Protein AF-0000000084724846 (afdb_homodimer)

pLDDT: mean 89.0, std 16.47, range [23.62, 98.94]

Nearest PDB structures (foldseek):
  2yvk-assembly2_D  TM=7.641E-01  e=4.358E-18  Bacillus subtilis
  2a0u-assembly1_B  TM=7.444E-01  e=4.923E-17  Leishmania major
  4ldq-assembly1_A  TM=7.119E-01  e=6.537E-16  Homo sapiens
  1t9k-assembly1_A  TM=6.438E-01  e=7.576E-17  Thermotoga maritima
  4ldr-assembly1_A  TM=7.195E-01  e=2.027E-15  Homo sapiens

Sequence (932 aa):
MTERRASEGTESSTNDEPDHVVTAFLRNRGEILVCKRSDAVGTYPGAWGGVSGFAEGEPDEQVWRAIDEETGLTADEVSLVRAGRPVSVSDPEIDREWVVHPSLFDAASREIDLSDEHTEAAWIPPTALAGDDAADASGTSERETVPKLWATYERVAPTVRSIAADDDHGAAWLSIRAMEVLRDRAGLLLRERTATADAEPDSESAVDADGEWDELAAVANRLLESRPSMAVLRNRVNRVLAEASTDGEAGAETDTPDASSVLEAAIDGIERAVTADADAADRASEFATGRLLTLSWSGTVHDAILASDPDRIFVAESRPGREGVATAETLADTTAVTLCPDAAVAHVLAEEAIDTVLVGADTILPDGRVVNKTGTRPAALAAAREDVPVYVVAASDKISTRETVNLESGDRTAVYDGDARIDVTNPTFDVTPADCLAGLVTDQGILDPADVERIAAEFRENETWNMTERRASEGTESSTNDEPDHVVTAFLRNRGEILVCKRSDAVGTYPGAWGGVSGFAEGEPDEQVWRAIDEETGLTADEVSLVRAGRPVSVSDPEIDREWVVHPSLFDAASREIDLSDEHTEAAWIPPTALAGDDAADASGTSERETVPKLWATYERVAPTVRSIAADDDHGAAWLSIRAMEVLRDRAGLLLRERTATADAEPDSESAVDADGEWDELAAVANRLLESRPSMAVLRNRVNRVLAEASTDGEAGAETDTPDASSVLEAAIDGIERAVTADADAADRASEFATGRLLTLSWSGTVHDAILASDPDRIFVAESRPGREGVATAETLADTTAVTLCPDAAVAHVLAEEAIDTVLVGADTILPDGRVVNKTGTRPAALAAAREDVPVYVVAASDKISTRETVNLESGDRTAVYDGDARIDVTNPTFDVTPADCLAGLVTDQGILDPADVERIAAEFRENETWN

Foldseek 3Di:
DPPPPPPPPPPPPPPPDAWEKEFEWEDDLQWTKKFAFDPPDDPDHRAIAGQMDTPPDDSVVVSQVSCCQAWVDHPLFKAWDDKFDWDWDADVVVRHIYTYTYTYIYGNDPHTDGHPRTDDMDTGRLLLVVQQVPPPPVPPNPHRHDPCRSVRVVRHQDALVCLLPDPPDALLVSLLSLLSRLLNLLSVLVNVVVVVCSVCVVPPPPPPQVVQLVVSVVSLVSSCVSCVQQQLSLLLSLLLLLQLQPVPDPPDPDDRRGSVSSNVSSSVSSNVSVLFLLLLLCQCLVVLAEEEEEEADDPSVLSNNVNHQHAEYEYELQPDVRNSVVSQVSCVVPYHYHYDHLVCLLVCLVPVVHQEYEYEASAQELQGKTKDFPSVQVNLVSCVVSVHAYEYGDALSRYHLDRDHDWDFDDQVSPPDDDDPDDDGGTGIDIHDRVSHPFYRTSVGTDDSVRSNVSSVVSVVSNPSD/DPPPPPPPDPPPPPPPDAWEKEFEWEDDLQWTKKFAFDPPDDPDHRAIAGQMDTPPDDSVVVSQVSCCQAWVDHPLFKAWDDKFDWDWDADVVVRHIYTYTYTYIYGNDPHTDGHPRTDDMDTGRLLLVVQQVPPQPVPPNPHHHDPCRSVRVVRHQQALVNLLPDPPDALLVSLLSLLSRLLNLLSVLVNVVVVVCSVCVVPPPPDPQVVQLVVSVVSLVSSCVSCVQQQLSLLLSLLLLLQLQDVVDDDDPDDRRGSVSSNVSSSVSSNVSVLFLLLLLCQCLVVLAEEEEEEADDPSVLSNNVNHQHAEYEYELQPDVRNSVVSQVSCVVPYHYHYDHLVCLLVCLVPVVHQEYEYEASAQELQGKTKDFPSVQVNLVSCVVSVHAYEYGDALSRYHLDRDHDWDFDDQVSPPDDDDPDDDGGTGIDIHDRVSHPFYRTSVGTDDSVRSNVSSVVSVVSNPSD

InterPro domains:
  IPR000086 NUDIX hydrolase domain [PF00293] (22-133)
  IPR000086 NUDIX hydrolase domain [PS51462] (17-153)
  IPR000649 Initiation factor 2B-related [PF01008] (169-449)
  IPR015797 NUDIX hydrolase-like domain superfamily [SSF55811] (21-130)
  IPR037171 NagB/RpiA transferase-like [SSF100950] (146-461)
  IPR042529 Initiation factor 2B-like, C-terminal [G3DSA:3.40.50.10470] (286-465)

Secondary structure (DSSP, 8-state):
----------------SPEEEEEEEEEETTEEEEEEE-TTSSS-TT-EE-EEEE-SS-HHHHHHHHHHHHH---TTTEEEEEEPPPEEEEETTTTEEEEEEEEEEEES-S-----TTEEEEEEE-GGGGGGGGS--TTS--S-PBSTTHHHHHHTTS--HHHHHH--SS-HHHHHHHHHHHHHHHHHHHHHHHHHHHHH-TTS-----HHHHHHHHHHHHHHHHHHSTT-HHHHHHHHHHHHHHHH-S-SSSTT----HHHHHHHHHHHHHHHHHHHHHHHHHHTTT--SEEEEES--HHHHHHHHTS--SEEEEE--TTTTHHHHHHHHHTTTSEEEEE-GGGHHHHHHHS---EEEE--SEE-TTS-EEEETTHHHHHHHHHHTT--EEEE--GGGB-S-------B--GGGT--SSS--EE--BSEEEE-GGG-SEEEETTEEE-HHHHHHHHHHHHHGGGG-/----------------SPEEEEEEEEEETTEEEEEEE-TTSSS-TT-EE-EEEE-SS-HHHHHHHHHHHHH---TTTEEEEEEPPPEEEEETTTTEEEEEEEEEEEES-S-----TTEEEEEEE-GGGGGGGGS--TTS--S-PBSTTHHHHHHTTS--HHHHHH--SS-HHHHHHHHHHHHHHHHHHHHHHHHHHHHH-TTS-----HHHHHHHHHHHHHHHHHHSTT-HHHHHHHHHHHHHHHHSS-SSSTT----HHHHHHHHHHHHHHHHHHHHHHHHHHTTT--SEEEEES--HHHHHHHHTS--SEEEEE--TTTTHHHHHHHHHTTTSEEEEE-GGGHHHHHHHS---EEEE--SEE-TTS-EEEETTHHHHHHHHHHTT--EEEE--GGGB-S-------B--GGGT--SSS--EE--BSEEEE-GGG-SEEEETTEEE-HHHHHHHHHHHHHGGGG-

Solvent-accessible surface area (backbone atoms only — not comparable to full-atom values): 48231 Å² total; per-residue (Å²): 137,83,77,74,72,74,76,72,73,77,71,77,71,82,67,85,64,60,46,44,30,21,32,39,38,39,29,50,92,81,19,30,46,35,32,24,30,17,82,80,42,92,68,64,52,66,18,34,34,51,46,54,38,70,32,92,63,57,51,82,61,40,45,58,52,26,40,31,63,45,28,57,48,49,77,89,41,40,42,82,74,44,74,24,71,68,41,80,44,78,41,76,89,75,71,46,44,36,37,37,38,27,32,28,26,44,35,78,60,89,80,64,48,72,29,80,56,36,75,47,73,48,76,38,54,65,53,71,46,63,61,40,78,55,78,56,87,82,71,63,75,84,66,47,48,44,86,63,52,41,67,44,47,60,46,48,52,66,43,64,64,56,57,50,67,52,82,85,67,54,55,73,60,51,28,46,43,52,33,47,33,51,24,45,52,18,38,50,50,45,46,53,51,51,53,50,42,68,74,34,67,84,48,83,70,66,79,58,26,64,60,39,33,53,53,51,51,50,52,49,52,50,46,43,62,45,46,72,72,39,26,29,34,43,43,54,50,29,39,22,49,28,46,11,60,58,64,42,56,88,76,66,87,73,64,59,39,23,27,62,38,37,24,52,26,20,53,53,44,44,51,49,52,56,48,28,37,49,41,5,13,59,58,38,18,75,61,35,39,46,30,31,36,37,55,34,72,36,74,43,46,51,50,8,43,69,72,31,75,38,65,30,37,36,26,24,25,30,63,79,80,34,39,7,51,56,43,42,53,73,40,25,84,79,34,52,29,33,39,27,47,45,27,40,46,39,49,46,49,70,70,64,71,47,54,23,34,50,36,49,56,54,27,30,35,45,84,48,30,34,32,23,58,32,34,48,32,37,46,33,56,36,24,50,76,61,73,29,47,26,37,34,31,37,33,64,54,22,43,18,78,51,82,78,80,71,71,51,68,49,63,53,62,67,78,54,74,75,86,62,69,58,45,64,54,42,54,49,40,28,71,27,60,44,89,44,46,72,38,39,27,19,47,88,41,73,49,53,61,65,52,42,41,51,53,19,52,56,50,52,62,25,57,61,69,112,135,86,77,76,76,73,78,73,74,77,71,78,70,83,68,85,66,61,48,45,28,22,32,39,37,37,30,49,94,81,19,30,44,36,33,24,30,16,84,80,41,92,67,64,54,66,17,32,34,52,46,53,39,70,32,93,66,58,49,82,61,38,44,58,52,26,40,31,62,44,28,56,48,50,78,89,41,41,42,83,73,44,73,24,72,68,40,81,45,78,39,76,90,77,71,46,43,36,36,35,38,27,30,28,26,43,37,78,62,90,80,65,49,72,30,81,56,35,76,48,74,48,77,38,54,64,52,71,47,65,62,40,80,57,77,52,86,84,69,65,72,85,66,48,48,46,87,63,51,41,66,42,47,60,47,50,52,66,42,65,66,56,57,49,68,52,82,85,66,55,55,72,61,49,28,47,44,51,34,48,34,51,22,44,53,20,39,50,51,44,47,54,51,51,52,50,43,68,74,35,66,85,46,83,72,68,78,58,26,63,59,39,33,55,51,52,53,51,52,51,51,50,45,44,63,45,46,72,73,38,27,29,35,45,42,55,49,30,39,20,50,26,48,13,58,50,74,46,51,76,77,72,85,75,64,59,39,24,28,63,37,37,24,54,25,19,54,52,42,45,50,49,51,56,49,27,37,50,40,4,13,58,59,37,19,76,62,34,39,47,30,31,36,36,54,34,72,36,74,43,44,51,49,7,42,68,74,30,76,38,65,29,36,36,26,25,24,32,62,78,80,34,41,8,50,57,43,42,53,74,40,25,85,78,34,52,28,32,39,25,45,47,30,38,45,37,48,44,48,70,72,63,72,46,55,23,34,52,36,48,57,53,27,31,35,45,83,48,28,34,32,23,57,32,35,48,34,38,45,33,56,38,25,50,76,63,73,27,47,25,38,33,33,37,32,66,54,20,42,18,77,51,84,78,80,72,70,53,69,50,67,52,61,68,78,53,75,73,86,62,70,59,45,66,53,43,56,49,39,25,70,26,61,42,89,43,46,72,38,41,27,18,46,88,39,71,50,52,59,65,52,42,39,52,52,19,52,56,51,53,61,26,56,63,70,111

Radius of gyration: 38.23 Å; Cα contacts (8 Å, |Δi|>4): 1916; chains: 2; bounding box: 95×130×95 Å

Organism: NCBI:txid1227490

Structure (mmCIF, N/CA/C/O backbone):
data_AF-0000000084724846-model_v1
#
loop_
_entity.id
_entity.type
_entity.pdbx_description
1 polymer 'Initiation factor 2B related protein'
#
loop_
_atom_site.group_PDB
_atom_site.id
_atom_site.type_symbol
_atom_site.label_atom_id
_atom_site.label_alt_id
_atom_site.label_comp_id
_atom_site.label_asym_id
_atom_site.label_entity_id
_atom_site.label_seq_id
_atom_site.pdbx_PDB_ins_code
_atom_site.Cartn_x
_atom_site.Cartn_y
_atom_site.Cartn_z
_atom_site.occupancy
_atom_site.B_iso_or_equiv
_atom_site.auth_seq_id
_atom_site.auth_comp_id
_atom_site.auth_asym_id
_atom_site.auth_atom_id
_atom_site.pdbx_PDB_model_num
ATOM 1 N N . MET A 1 1 ? 67.75 27.562 24.281 1 26.22 1 MET A N 1
ATOM 2 C CA . MET A 1 1 ? 67.5 28.641 23.328 1 26.22 1 MET A CA 1
ATOM 3 C C . MET A 1 1 ? 66 28.672 22.953 1 26.22 1 MET A C 1
ATOM 5 O O . MET A 1 1 ? 65.5 27.734 22.375 1 26.22 1 MET A O 1
ATOM 9 N N . THR A 1 2 ? 65.25 29.344 23.812 1 27.16 2 THR A N 1
ATOM 10 C CA . THR A 1 2 ? 63.812 29.562 24.016 1 27.16 2 THR A CA 1
ATOM 11 C C . THR A 1 2 ? 63.188 30.312 22.828 1 27.16 2 THR A C 1
ATOM 13 O O . THR A 1 2 ? 63.562 31.453 22.562 1 27.16 2 THR A O 1
ATOM 16 N N . GLU A 1 3 ? 63 29.594 21.703 1 24.47 3 GLU A N 1
ATOM 17 C CA . GLU A 1 3 ? 62.531 30.141 20.438 1 24.47 3 GLU A CA 1
ATOM 18 C C . GLU A 1 3 ? 61.219 30.891 20.609 1 24.47 3 GLU A C 1
ATOM 20 O O . GLU A 1 3 ? 60.25 30.344 21.109 1 24.47 3 GLU A O 1
ATOM 25 N N . ARG A 1 4 ? 61.312 32.219 20.812 1 23.62 4 ARG A N 1
ATOM 26 C CA . ARG A 1 4 ? 60.281 33.219 20.766 1 23.62 4 ARG A CA 1
ATOM 27 C C . ARG A 1 4 ? 59.406 33.031 19.516 1 23.62 4 ARG A C 1
ATOM 29 O O . ARG A 1 4 ? 59.875 33.281 18.391 1 23.62 4 ARG A O 1
ATOM 36 N N . ARG A 1 5 ? 58.531 32.062 19.547 1 27.44 5 ARG A N 1
ATOM 37 C CA . ARG A 1 5 ? 57.562 31.984 18.438 1 27.44 5 ARG A CA 1
ATOM 38 C C . ARG A 1 5 ? 56.906 33.312 18.188 1 27.44 5 ARG A C 1
ATOM 40 O O . ARG A 1 5 ? 56.25 33.875 19.078 1 27.44 5 ARG A O 1
ATOM 47 N N . ALA A 1 6 ? 57.594 34.156 17.406 1 29.8 6 ALA A N 1
ATOM 48 C CA . ALA A 1 6 ? 57 35.406 16.953 1 29.8 6 ALA A CA 1
ATOM 49 C C . ALA A 1 6 ? 55.5 35.219 16.656 1 29.8 6 ALA A C 1
ATOM 51 O O . ALA A 1 6 ? 55.094 34.281 15.977 1 29.8 6 ALA A O 1
ATOM 52 N N . SER A 1 7 ? 54.688 35.719 17.594 1 26.84 7 SER A N 1
ATOM 53 C CA . SER A 1 7 ? 53.25 35.875 17.547 1 26.84 7 SER A CA 1
ATOM 54 C C . SER A 1 7 ? 52.812 36.531 16.234 1 26.84 7 SER A C 1
ATOM 56 O O . SER A 1 7 ? 53.125 37.688 15.992 1 26.84 7 SER A O 1
ATOM 58 N N . GLU A 1 8 ? 53.094 35.906 15.062 1 32.66 8 GLU A N 1
ATOM 59 C CA . GLU A 1 8 ? 52.531 36.469 13.836 1 32.66 8 GLU A CA 1
ATOM 60 C C . GLU A 1 8 ? 51.125 37 14.047 1 32.66 8 GLU A C 1
ATOM 62 O O . GLU A 1 8 ? 50.281 36.281 14.617 1 32.66 8 GLU A O 1
ATOM 67 N N . GLY A 1 9 ? 51 38.281 14.258 1 29.84 9 GLY A N 1
ATOM 68 C CA . GLY A 1 9 ? 49.75 39.062 14.227 1 29.84 9 GLY A CA 1
ATOM 69 C C . GLY A 1 9 ? 48.781 38.594 13.164 1 29.84 9 GLY A C 1
ATOM 70 O O . GLY A 1 9 ? 49.156 38.375 12.016 1 29.84 9 GLY A O 1
ATOM 71 N N . THR A 1 10 ? 47.875 37.719 13.555 1 32.38 10 THR A N 1
ATOM 72 C CA . THR A 1 10 ? 46.75 37.375 12.734 1 32.38 10 THR A CA 1
ATOM 73 C C . THR A 1 10 ? 46.125 38.594 12.07 1 32.38 10 THR A C 1
ATOM 75 O O . THR A 1 10 ? 45.625 39.5 12.75 1 32.38 10 THR A O 1
ATOM 78 N N . GLU A 1 11 ? 46.844 39.219 11.055 1 33.66 11 GLU A N 1
ATOM 79 C CA . GLU A 1 11 ? 46.188 40.219 10.211 1 33.66 11 GLU A CA 1
ATOM 80 C C . GLU A 1 11 ? 44.719 39.875 9.961 1 33.66 11 GLU A C 1
ATOM 82 O O . GLU A 1 11 ? 44.406 38.75 9.57 1 33.66 11 GLU A O 1
ATOM 87 N N . SER A 1 12 ? 43.844 40.438 10.711 1 35.38 12 SER A N 1
ATOM 88 C CA . SER A 1 12 ? 42.406 40.562 10.336 1 35.38 12 SER A CA 1
ATOM 89 C C . SER A 1 12 ? 42.25 40.844 8.852 1 35.38 12 SER A C 1
ATOM 91 O O . SER A 1 12 ? 42.656 41.906 8.367 1 35.38 12 SER A O 1
ATOM 93 N N . SER A 1 13 ? 42.656 40 7.93 1 37.03 13 SER A N 1
ATOM 94 C CA . SER A 1 13 ? 42.312 40.156 6.523 1 37.03 13 SER A CA 1
ATOM 95 C C . SER A 1 13 ? 40.938 40.844 6.367 1 37.03 13 SER A C 1
ATOM 97 O O . SER A 1 13 ? 39.938 40.406 6.934 1 37.03 13 SER A O 1
ATOM 99 N N . THR A 1 14 ? 40.812 42.125 6.234 1 42.06 14 THR A N 1
ATOM 100 C CA . THR A 1 14 ? 39.688 42.906 5.738 1 42.06 14 THR A CA 1
ATOM 101 C C . THR A 1 14 ? 38.938 42.156 4.648 1 42.06 14 THR A C 1
ATOM 103 O O . THR A 1 14 ? 39.281 42.25 3.469 1 42.06 14 THR A O 1
ATOM 106 N N . ASN A 1 15 ? 38.844 40.875 4.516 1 43.84 15 ASN A N 1
ATOM 107 C CA . ASN A 1 15 ? 38.094 40.125 3.506 1 43.84 15 ASN A CA 1
ATOM 108 C C . ASN A 1 15 ? 36.719 40.719 3.23 1 43.84 15 ASN A C 1
ATOM 110 O O . ASN A 1 15 ? 35.906 40.812 4.129 1 43.84 15 ASN A O 1
ATOM 114 N N . ASP A 1 16 ? 36.5 41.562 2.227 1 59 16 ASP A N 1
ATOM 115 C CA . ASP A 1 16 ? 35.438 42.281 1.528 1 59 16 ASP A CA 1
ATOM 116 C C . ASP A 1 16 ? 34.188 41.438 1.399 1 59 16 ASP A C 1
ATOM 118 O O . ASP A 1 16 ? 33.156 41.938 0.972 1 59 16 ASP A O 1
ATOM 122 N N . GLU A 1 17 ? 34.25 40.25 1.555 1 75.19 17 GLU A N 1
ATOM 123 C CA . GLU A 1 17 ? 33.062 39.469 1.322 1 75.19 17 GLU A CA 1
ATOM 124 C C . GLU A 1 17 ? 32.125 39.5 2.537 1 75.19 17 GLU A C 1
ATOM 126 O O . GLU A 1 17 ? 32.594 39.469 3.678 1 75.19 17 GLU A O 1
ATOM 131 N N . PRO A 1 18 ? 30.844 39.688 2.312 1 84.56 18 PRO A N 1
ATOM 132 C CA . PRO A 1 18 ? 29.891 39.75 3.418 1 84.56 18 PRO A CA 1
ATOM 133 C C . PRO A 1 18 ? 29.906 38.469 4.27 1 84.56 18 PRO A C 1
ATOM 135 O O . PRO A 1 18 ? 30.188 37.406 3.766 1 84.56 18 PRO A O 1
ATOM 138 N N . ASP A 1 19 ? 29.781 38.625 5.594 1 87.69 19 ASP A N 1
ATOM 139 C CA . ASP A 1 19 ? 29.672 37.5 6.516 1 87.69 19 ASP A CA 1
ATOM 140 C C . ASP A 1 19 ? 28.297 36.812 6.391 1 87.69 19 ASP A C 1
ATOM 142 O O . ASP A 1 19 ? 27.281 37.5 6.316 1 87.69 19 ASP A O 1
ATOM 146 N N . HIS A 1 20 ? 28.344 35.469 6.277 1 93.31 20 HIS A N 1
ATOM 147 C CA . HIS A 1 20 ? 27.094 34.719 6.227 1 93.31 20 HIS A CA 1
ATOM 148 C C . HIS A 1 20 ? 26.656 34.312 7.625 1 93.31 20 HIS A C 1
ATOM 150 O O . HIS A 1 20 ? 27.469 33.812 8.422 1 93.31 20 HIS A O 1
ATOM 156 N N . VAL A 1 21 ? 25.422 34.594 7.961 1 94.38 21 VAL A N 1
ATOM 157 C CA . VAL A 1 21 ? 24.859 34.219 9.258 1 94.38 21 VAL A CA 1
ATOM 158 C C . VAL A 1 21 ? 23.547 33.469 9.055 1 94.38 21 VAL A C 1
ATOM 160 O O . VAL A 1 21 ? 22.812 33.75 8.102 1 94.38 21 VAL A O 1
ATOM 163 N N . VAL A 1 22 ? 23.312 32.438 9.906 1 96.69 22 VAL A N 1
ATOM 164 C CA . VAL A 1 22 ? 22.016 31.781 9.93 1 96.69 22 VAL A CA 1
ATOM 165 C C . VAL A 1 22 ? 21.141 32.375 11.023 1 96.69 22 VAL A C 1
ATOM 167 O O . VAL A 1 22 ? 21.641 32.75 12.094 1 96.69 22 VAL A O 1
ATOM 170 N N . THR A 1 23 ? 19.875 32.594 10.773 1 96.56 23 THR A N 1
ATOM 171 C CA . THR A 1 23 ? 18.906 32.969 11.781 1 96.56 23 THR A CA 1
ATOM 172 C C . THR A 1 23 ? 17.719 32 11.797 1 96.56 23 THR A C 1
ATOM 174 O O . THR A 1 23 ? 17.016 31.859 10.805 1 96.56 23 THR A O 1
ATOM 177 N N . ALA A 1 24 ? 17.531 31.344 12.93 1 97.75 24 ALA A N 1
ATOM 178 C CA . ALA A 1 24 ? 16.406 30.438 13.117 1 97.75 24 ALA A CA 1
ATOM 179 C C . ALA A 1 24 ? 15.305 31.109 13.938 1 97.75 24 ALA A C 1
ATOM 181 O O . ALA A 1 24 ? 15.547 31.594 15.047 1 97.75 24 ALA A O 1
ATOM 182 N N . PHE A 1 25 ? 14.141 31.188 13.344 1 97.5 25 PHE A N 1
ATOM 183 C CA . PHE A 1 25 ? 12.953 31.531 14.109 1 97.5 25 PHE A CA 1
ATOM 184 C C . PHE A 1 25 ? 12.266 30.266 14.641 1 97.5 25 PHE A C 1
ATOM 186 O O . PHE A 1 25 ? 11.852 29.406 13.867 1 97.5 25 PHE A O 1
ATOM 193 N N . LEU A 1 26 ? 12.18 30.172 15.938 1 97.75 26 LEU A N 1
ATOM 194 C CA . LEU A 1 26 ? 11.469 29.078 16.562 1 97.75 26 LEU A CA 1
ATOM 195 C C . LEU A 1 26 ? 10.031 29.469 16.906 1 97.75 26 LEU A C 1
ATOM 197 O O . LEU A 1 26 ? 9.805 30.469 17.594 1 97.75 26 LEU A O 1
ATOM 201 N N . ARG A 1 27 ? 9.164 28.719 16.422 1 97.06 27 ARG A N 1
ATOM 202 C CA . ARG A 1 27 ? 7.75 29.031 16.625 1 97.06 27 ARG A CA 1
ATOM 203 C C . ARG A 1 27 ? 7.098 28.016 17.562 1 97.06 27 ARG A C 1
ATOM 205 O O . ARG A 1 27 ? 7.375 26.828 17.484 1 97.06 27 ARG A O 1
ATOM 212 N N . ASN A 1 28 ? 6.301 28.484 18.438 1 94.75 28 ASN A N 1
ATOM 213 C CA . ASN A 1 28 ? 5.469 27.688 19.344 1 94.75 28 ASN A CA 1
ATOM 214 C C . ASN A 1 28 ? 4.168 28.422 19.688 1 94.75 28 ASN A C 1
ATOM 216 O O . ASN A 1 28 ? 4.191 29.578 20.109 1 94.75 28 ASN A O 1
ATOM 220 N N . ARG A 1 29 ? 3.037 27.797 19.359 1 91.62 29 ARG A N 1
ATOM 221 C CA . ARG A 1 29 ? 1.699 28.297 19.656 1 91.62 29 ARG A CA 1
ATOM 222 C C . ARG A 1 29 ? 1.5 29.703 19.078 1 91.62 29 ARG A C 1
ATOM 224 O O . ARG A 1 29 ? 1.029 30.609 19.766 1 91.62 29 ARG A O 1
ATOM 231 N N . GLY A 1 30 ? 2.045 29.906 17.906 1 90.5 30 GLY A N 1
ATOM 232 C CA . GLY A 1 30 ? 1.776 31.125 17.172 1 90.5 30 GLY A CA 1
ATOM 233 C C . GLY A 1 30 ? 2.758 32.25 17.484 1 90.5 30 GLY A C 1
ATOM 234 O O . GLY A 1 30 ? 2.715 33.312 16.859 1 90.5 30 GLY A O 1
ATOM 235 N N . GLU A 1 31 ? 3.598 32.031 18.422 1 93.81 31 GLU A N 1
ATOM 236 C CA . GLU A 1 31 ? 4.613 33.031 18.766 1 93.81 31 GLU A CA 1
ATOM 237 C C . GLU A 1 31 ? 6.008 32.562 18.375 1 93.81 31 GLU A C 1
ATOM 239 O O . GLU A 1 31 ? 6.215 31.359 18.125 1 93.81 31 GLU A O 1
ATOM 244 N N . ILE A 1 32 ? 6.926 33.469 18.234 1 96.12 32 ILE A N 1
ATOM 245 C CA . ILE A 1 32 ? 8.297 33.125 17.891 1 96.12 32 ILE A CA 1
ATOM 246 C C . ILE A 1 32 ? 9.227 33.531 19.047 1 96.12 32 ILE A C 1
ATOM 248 O O . ILE A 1 32 ? 8.93 34.438 19.812 1 96.12 32 ILE A O 1
ATOM 252 N N . LEU A 1 33 ? 10.32 32.812 19.109 1 96.75 33 LEU A N 1
ATOM 253 C CA . LEU A 1 33 ? 11.336 33.062 20.125 1 96.75 33 LEU A CA 1
ATOM 254 C C . LEU A 1 33 ? 12.273 34.188 19.672 1 96.75 33 LEU A C 1
ATOM 256 O O . LEU A 1 33 ? 12.781 34.156 18.547 1 96.75 33 LEU A O 1
ATOM 260 N N . VAL A 1 34 ? 12.453 35.188 20.516 1 95.62 34 VAL A N 1
ATOM 261 C CA . VAL A 1 34 ? 13.5 36.188 20.328 1 95.62 34 VAL A CA 1
ATOM 262 C C . VAL A 1 34 ? 14.398 36.219 21.562 1 95.62 34 VAL A C 1
ATOM 264 O O . VAL A 1 34 ? 13.945 36 22.688 1 95.62 34 VAL A O 1
ATOM 267 N N . CYS A 1 35 ? 15.641 36.5 21.281 1 95.62 35 CYS A N 1
ATOM 268 C CA . CYS A 1 35 ? 16.641 36.562 22.344 1 95.62 35 CYS A CA 1
ATOM 269 C C . CYS A 1 35 ? 17.359 37.906 22.344 1 95.62 35 CYS A C 1
ATOM 271 O O . CYS A 1 35 ? 17.672 38.438 21.281 1 95.62 35 CYS A O 1
ATOM 273 N N . LYS A 1 36 ? 17.562 38.375 23.5 1 94.88 36 LYS A N 1
ATOM 274 C CA . LYS A 1 36 ? 18.312 39.625 23.656 1 94.88 36 LYS A CA 1
ATOM 275 C C . LYS A 1 36 ? 19.812 39.375 23.766 1 94.88 36 LYS A C 1
ATOM 277 O O . LYS A 1 36 ? 20.266 38.656 24.672 1 94.88 36 LYS A O 1
ATOM 282 N N . ARG A 1 37 ? 20.562 39.969 22.906 1 94 37 ARG A N 1
ATOM 283 C CA . ARG A 1 37 ? 22.016 39.75 22.844 1 94 37 ARG A CA 1
ATOM 284 C C . ARG A 1 37 ? 22.719 40.406 24.047 1 94 37 ARG A C 1
ATOM 286 O O . ARG A 1 37 ? 22.359 41.5 24.453 1 94 37 ARG A O 1
ATOM 293 N N . SER A 1 38 ? 23.672 39.656 24.594 1 93.88 38 SER A N 1
ATOM 294 C CA . SER A 1 38 ? 24.406 40.125 25.766 1 93.88 38 SER A CA 1
ATOM 295 C C . SER A 1 38 ? 25.531 41.062 25.375 1 93.88 38 SER A C 1
ATOM 297 O O . SER A 1 38 ? 25.781 41.281 24.188 1 93.88 38 SER A O 1
ATOM 299 N N . ASP A 1 39 ? 26.234 41.562 26.422 1 91 39 ASP A N 1
ATOM 300 C CA . ASP A 1 39 ? 27.375 42.438 26.219 1 91 39 ASP A CA 1
ATOM 301 C C . ASP A 1 39 ? 28.609 41.656 25.797 1 91 39 ASP A C 1
ATOM 303 O O . ASP A 1 39 ? 29.594 42.219 25.328 1 91 39 ASP A O 1
ATOM 307 N N . ALA A 1 40 ? 28.484 40.406 25.828 1 85.81 40 ALA A N 1
ATOM 308 C CA . ALA A 1 40 ? 29.625 39.562 25.531 1 85.81 40 ALA A CA 1
ATOM 309 C C . ALA A 1 40 ? 29.781 39.344 24.031 1 85.81 40 ALA A C 1
ATOM 311 O O . ALA A 1 40 ? 30.828 38.906 23.562 1 85.81 40 ALA A O 1
ATOM 312 N N . VAL A 1 41 ? 28.812 39.812 23.312 1 84.88 41 VAL A N 1
ATOM 313 C CA . VAL A 1 41 ? 28.859 39.531 21.875 1 84.88 41 VAL A CA 1
ATOM 314 C C . VAL A 1 41 ? 29.422 40.719 21.125 1 84.88 41 VAL A C 1
ATOM 316 O O . VAL A 1 41 ? 29.406 41.844 21.641 1 84.88 41 VAL A O 1
ATOM 319 N N . GLY A 1 42 ? 29.859 40.5 20.031 1 80.62 42 GLY A N 1
ATOM 320 C CA . GLY A 1 42 ? 30.609 41.469 19.266 1 80.62 42 GLY A CA 1
ATOM 321 C C . GLY A 1 42 ? 29.734 42.469 18.531 1 80.62 42 GLY A C 1
ATOM 322 O O . GLY A 1 42 ? 30.188 43.562 18.188 1 80.62 42 GLY A O 1
ATOM 323 N N . THR A 1 43 ? 28.562 42.031 18.234 1 84.62 43 THR A N 1
ATOM 324 C CA . THR A 1 43 ? 27.734 42.906 17.438 1 84.62 43 THR A CA 1
ATOM 325 C C . THR A 1 43 ? 26.344 43.062 18.047 1 84.62 43 THR A C 1
ATOM 327 O O . THR A 1 43 ? 25.781 42.094 18.562 1 84.62 43 THR A O 1
ATOM 330 N N . TYR A 1 44 ? 25.812 44.344 18.094 1 89.44 44 TYR A N 1
ATOM 331 C CA . TYR A 1 44 ? 24.469 44.75 18.469 1 89.44 44 TYR A CA 1
ATOM 332 C C . TYR A 1 44 ? 24.141 44.312 19.891 1 89.44 44 TYR A C 1
ATOM 334 O O . TYR A 1 44 ? 23.094 43.688 20.125 1 89.44 44 TYR A O 1
ATOM 342 N N . PRO A 1 45 ? 25 44.562 20.844 1 91.25 45 PRO A N 1
ATOM 343 C CA . PRO A 1 45 ? 24.641 44.219 22.219 1 91.25 45 PRO A CA 1
ATOM 344 C C . PRO A 1 45 ? 23.344 44.906 22.672 1 91.25 45 PRO A C 1
ATOM 346 O O . PRO A 1 45 ? 23.109 46.062 22.328 1 91.25 45 PRO A O 1
ATOM 349 N N . GLY A 1 46 ? 22.484 44.094 23.312 1 90.75 46 GLY A N 1
ATOM 350 C CA . GLY A 1 46 ? 21.234 44.656 23.812 1 90.75 46 GLY A CA 1
ATOM 351 C C . GLY A 1 46 ? 20.094 44.531 22.828 1 90.75 46 GLY A C 1
ATOM 352 O O . GLY A 1 46 ? 18.938 44.781 23.188 1 90.75 46 GLY A O 1
ATOM 353 N N . ALA A 1 47 ? 20.391 44.188 21.609 1 92.25 47 ALA A N 1
ATOM 354 C CA . ALA A 1 47 ? 19.359 44.094 20.578 1 92.25 47 ALA A CA 1
ATOM 355 C C . ALA A 1 47 ? 18.703 42.719 20.609 1 92.25 47 ALA A C 1
ATOM 357 O O . ALA A 1 47 ? 19.344 41.719 20.969 1 92.25 47 ALA A O 1
ATOM 358 N N . TRP A 1 48 ? 17.453 42.688 20.25 1 93.44 48 TRP A N 1
ATOM 359 C CA . TRP A 1 48 ? 16.719 41.438 20.141 1 93.44 48 TRP A CA 1
ATOM 360 C C . TRP A 1 48 ? 16.891 40.812 18.766 1 93.44 48 TRP A C 1
ATOM 362 O O . TRP A 1 48 ? 16.891 41.531 17.75 1 93.44 48 TRP A O 1
ATOM 372 N N . GLY A 1 49 ? 17.078 39.531 18.688 1 93.88 49 GLY A N 1
ATOM 373 C CA . GLY A 1 49 ? 17.203 38.781 17.438 1 93.88 49 GLY A CA 1
ATOM 374 C C . GLY A 1 49 ? 16.719 37.375 17.547 1 93.88 49 GLY A C 1
ATOM 375 O O . GLY A 1 49 ? 16.25 36.938 18.594 1 93.88 49 GLY A O 1
ATOM 376 N N . GLY A 1 50 ? 16.672 36.719 16.406 1 94.69 50 GLY A N 1
ATOM 377 C CA . GLY A 1 50 ? 16.438 35.281 16.438 1 94.69 50 GLY A CA 1
ATOM 378 C C . GLY A 1 50 ? 17.641 34.5 16.891 1 94.69 50 GLY A C 1
ATOM 379 O O . GLY A 1 50 ? 18.641 35.062 17.328 1 94.69 50 GLY A O 1
ATOM 380 N N . VAL A 1 51 ? 17.516 33.156 16.859 1 95.62 51 VAL A N 1
ATOM 381 C CA . VAL A 1 51 ? 18.656 32.281 17.125 1 95.62 51 VAL A CA 1
ATOM 382 C C . VAL A 1 51 ? 19.609 32.312 15.938 1 95.62 51 VAL A C 1
ATOM 384 O O . VAL A 1 51 ? 19.234 32 14.812 1 95.62 51 VAL A O 1
ATOM 387 N N . SER A 1 52 ? 20.766 32.719 16.234 1 93.12 52 SER A N 1
ATOM 388 C CA . SER A 1 52 ? 21.641 33 15.094 1 93.12 52 SER A CA 1
ATOM 389 C C . SER A 1 52 ? 23.047 32.469 15.336 1 93.12 52 SER A C 1
ATOM 391 O O . SER A 1 52 ? 23.422 32.188 16.484 1 93.12 52 SER A O 1
ATOM 393 N N . GLY A 1 53 ? 23.781 32.25 14.242 1 89.69 53 GLY A N 1
ATOM 394 C CA . GLY A 1 53 ? 25.172 31.844 14.25 1 89.69 53 GLY A CA 1
ATOM 395 C C . GLY A 1 53 ? 25.875 32.062 12.922 1 89.69 53 GLY A C 1
ATOM 396 O O . GLY A 1 53 ? 25.219 32.312 11.906 1 89.69 53 GLY A O 1
ATOM 397 N N . PHE A 1 54 ? 27.156 32.094 13.016 1 87.94 54 PHE A N 1
ATOM 398 C CA . PHE A 1 54 ? 27.922 32.25 11.797 1 87.94 54 PHE A CA 1
ATOM 399 C C . PHE A 1 54 ? 27.828 31 10.93 1 87.94 54 PHE A C 1
ATOM 401 O O . PHE A 1 54 ? 27.828 29.875 11.445 1 87.94 54 PHE A O 1
ATOM 408 N N . ALA A 1 55 ? 27.719 31.266 9.602 1 83.31 55 ALA A N 1
ATOM 409 C CA . ALA A 1 55 ? 27.656 30.156 8.664 1 83.31 55 ALA A CA 1
ATOM 410 C C . ALA A 1 55 ? 29.031 29.859 8.078 1 83.31 55 ALA A C 1
ATOM 412 O O . ALA A 1 55 ? 29.375 30.344 7 1 83.31 55 ALA A O 1
ATOM 413 N N . GLU A 1 56 ? 29.938 29.219 8.703 1 74.31 56 GLU A N 1
ATOM 414 C CA . GLU A 1 56 ? 31.266 28.859 8.203 1 74.31 56 GLU A CA 1
ATOM 415 C C . GLU A 1 56 ? 31.172 27.781 7.117 1 74.31 56 GLU A C 1
ATOM 417 O O . GLU A 1 56 ? 32.062 27.672 6.273 1 74.31 56 GLU A O 1
ATOM 422 N N . GLY A 1 57 ? 30.094 27.219 6.879 1 77.31 57 GLY A N 1
ATOM 423 C CA . GLY A 1 57 ? 29.844 26.141 5.922 1 77.31 57 GLY A CA 1
ATOM 424 C C . GLY A 1 57 ? 28.469 26.203 5.312 1 77.31 57 GLY A C 1
ATOM 425 O O . GLY A 1 57 ? 28.047 27.25 4.812 1 77.31 57 GLY A O 1
ATOM 426 N N . GLU A 1 58 ? 27.891 25.094 5.344 1 84.94 58 GLU A N 1
ATOM 427 C CA . GLU A 1 58 ? 26.547 24.984 4.789 1 84.94 58 GLU A CA 1
ATOM 428 C C . GLU A 1 58 ? 25.5 25.516 5.762 1 84.94 58 GLU A C 1
ATOM 430 O O . GLU A 1 58 ? 25.312 24.969 6.848 1 84.94 58 GLU A O 1
ATOM 435 N N . PRO A 1 59 ? 24.891 26.562 5.352 1 87.31 59 PRO A N 1
ATOM 436 C CA . PRO A 1 59 ? 23.906 27.188 6.25 1 87.31 59 PRO A CA 1
ATOM 437 C C . PRO A 1 59 ? 22.906 26.188 6.816 1 87.31 59 PRO A C 1
ATOM 439 O O . PRO A 1 59 ? 22.516 26.297 7.98 1 87.31 59 PRO A O 1
ATOM 442 N N . ASP A 1 60 ? 22.594 25.172 6.059 1 88.25 60 ASP A N 1
ATOM 443 C CA . ASP A 1 60 ? 21.562 24.203 6.453 1 88.25 60 ASP A CA 1
ATOM 444 C C . ASP A 1 60 ? 22.031 23.375 7.652 1 88.25 60 ASP A C 1
ATOM 446 O O . ASP A 1 60 ? 21.219 22.984 8.492 1 88.25 60 ASP A O 1
ATOM 450 N N . GLU A 1 61 ? 23.297 23.156 7.73 1 89.44 61 GLU A N 1
ATOM 451 C CA . GLU A 1 61 ? 23.844 22.391 8.852 1 89.44 61 GLU A CA 1
ATOM 452 C C . GLU A 1 61 ? 24.094 23.281 10.055 1 89.44 61 GLU A C 1
ATOM 454 O O . GLU A 1 61 ? 23.875 22.859 11.195 1 89.44 61 GLU A O 1
ATOM 459 N N . GLN A 1 62 ? 24.5 24.422 9.844 1 92.12 62 GLN A N 1
ATOM 460 C CA . GLN A 1 62 ? 24.922 25.344 10.898 1 92.12 62 GLN A CA 1
ATOM 461 C C . GLN A 1 62 ? 23.719 25.797 11.734 1 92.12 62 GLN A C 1
ATOM 463 O O . GLN A 1 62 ? 23.875 26.078 12.93 1 92.12 62 GLN A O 1
ATOM 468 N N . VAL A 1 63 ? 22.578 25.875 11.133 1 95.44 63 VAL A N 1
ATOM 469 C CA . VAL A 1 63 ? 21.406 26.375 11.828 1 95.44 63 VAL A CA 1
ATOM 470 C C . VAL A 1 63 ? 21.031 25.438 12.969 1 95.44 63 VAL A C 1
ATOM 472 O O . VAL A 1 63 ? 20.625 25.875 14.047 1 95.44 63 VAL A O 1
ATOM 475 N N . TRP A 1 64 ? 21.203 24.172 12.773 1 94.81 64 TRP A N 1
ATOM 476 C CA . TRP A 1 64 ? 20.891 23.188 13.805 1 94.81 64 TRP A CA 1
ATOM 477 C C . TRP A 1 64 ? 21.859 23.297 14.977 1 94.81 64 TRP A C 1
ATOM 479 O O . TRP A 1 64 ? 21.469 23.172 16.141 1 94.81 64 TRP A O 1
ATOM 489 N N . ARG A 1 65 ? 23.094 23.547 14.672 1 93.38 65 ARG A N 1
ATOM 490 C CA . ARG A 1 65 ? 24.109 23.75 15.711 1 93.38 65 ARG A CA 1
ATOM 491 C C . ARG A 1 65 ? 23.797 25 16.531 1 93.38 65 ARG A C 1
ATOM 493 O O . ARG A 1 65 ? 23.891 24.969 17.766 1 93.38 65 ARG A O 1
ATOM 500 N N . ALA A 1 66 ? 23.406 26.047 15.859 1 94.75 66 ALA A N 1
ATOM 501 C CA . ALA A 1 66 ? 23.078 27.297 16.547 1 94.75 66 ALA A CA 1
ATOM 502 C C . ALA A 1 66 ? 21.906 27.109 17.5 1 94.75 66 ALA A C 1
ATOM 504 O O . ALA A 1 66 ? 21.906 27.625 18.609 1 94.75 66 ALA A O 1
ATOM 505 N N . ILE A 1 67 ? 20.859 26.375 17.047 1 96.44 67 ILE A N 1
ATOM 506 C CA . ILE A 1 67 ? 19.688 26.125 17.875 1 96.44 67 ILE A CA 1
ATOM 507 C C . ILE A 1 67 ? 20.094 25.375 19.141 1 96.44 67 ILE A C 1
ATOM 509 O O . ILE A 1 67 ? 19.719 25.75 20.25 1 96.44 67 ILE A O 1
ATOM 513 N N . ASP A 1 68 ? 20.906 24.391 18.938 1 95.38 68 ASP A N 1
ATOM 514 C CA . ASP A 1 68 ? 21.359 23.578 20.078 1 95.38 68 ASP A CA 1
ATOM 515 C C . ASP A 1 68 ? 22.188 24.422 21.047 1 95.38 68 ASP A C 1
ATOM 517 O O . ASP A 1 68 ? 21.953 24.422 22.25 1 95.38 68 ASP A O 1
ATOM 521 N N . GLU A 1 69 ? 23.109 25.203 20.578 1 94.56 69 GLU A N 1
ATOM 522 C CA . GLU A 1 69 ? 24.047 25.969 21.391 1 94.56 69 GLU A CA 1
ATOM 523 C C . GLU A 1 69 ? 23.344 27.094 22.141 1 94.56 69 GLU A C 1
ATOM 525 O O . GLU A 1 69 ? 23.625 27.344 23.312 1 94.56 69 GLU A O 1
ATOM 530 N N . GLU A 1 70 ? 22.406 27.734 21.484 1 95.31 70 GLU A N 1
ATOM 531 C CA . GLU A 1 70 ? 21.844 28.969 22.047 1 95.31 70 GLU A CA 1
ATOM 532 C C . GLU A 1 70 ? 20.594 28.672 22.859 1 95.31 70 GLU A C 1
ATOM 534 O O . GLU A 1 70 ? 20.172 29.484 23.688 1 95.31 70 GLU A O 1
ATOM 539 N N . THR A 1 71 ? 19.891 27.547 22.578 1 96.06 71 THR A N 1
ATOM 540 C CA . THR A 1 71 ? 18.609 27.328 23.234 1 96.06 71 THR A CA 1
ATOM 541 C C . THR A 1 71 ? 18.609 25.984 23.969 1 96.06 71 THR A C 1
ATOM 543 O O . THR A 1 71 ? 17.719 25.719 24.781 1 96.06 71 THR A O 1
ATOM 546 N N . GLY A 1 72 ? 19.5 25.078 23.641 1 95.19 72 GLY A N 1
ATOM 547 C CA . GLY A 1 72 ? 19.531 23.75 24.234 1 95.19 72 GLY A CA 1
ATOM 548 C C . GLY A 1 72 ? 18.547 22.781 23.594 1 95.19 72 GLY A C 1
ATOM 549 O O . GLY A 1 72 ? 18.516 21.594 23.953 1 95.19 72 GLY A O 1
ATOM 550 N N . LEU A 1 73 ? 17.75 23.203 22.625 1 94.69 73 LEU A N 1
ATOM 551 C CA . LEU A 1 73 ? 16.812 22.312 21.938 1 94.69 73 LEU A CA 1
ATOM 552 C C . LEU A 1 73 ? 17.547 21.406 20.953 1 94.69 73 LEU A C 1
ATOM 554 O O . LEU A 1 73 ? 18.406 21.891 20.203 1 94.69 73 LEU A O 1
ATOM 558 N N . THR A 1 74 ? 17.188 20.203 20.969 1 91.38 74 THR A N 1
ATOM 559 C CA . THR A 1 74 ? 17.797 19.234 20.078 1 91.38 74 THR A CA 1
ATOM 560 C C . THR A 1 74 ? 16.984 19.062 18.797 1 91.38 74 THR A C 1
ATOM 562 O O . THR A 1 74 ? 15.883 19.609 18.688 1 91.38 74 THR A O 1
ATOM 565 N N . ALA A 1 75 ? 17.562 18.281 17.938 1 88.25 75 ALA A N 1
ATOM 566 C CA . ALA A 1 75 ? 16.938 18.047 16.641 1 88.25 75 ALA A CA 1
ATOM 567 C C . ALA A 1 75 ? 15.602 17.328 16.797 1 88.25 75 ALA A C 1
ATOM 569 O O . ALA A 1 75 ? 14.727 17.422 15.93 1 88.25 75 ALA A O 1
ATOM 570 N N . ASP A 1 76 ? 15.383 16.703 17.906 1 84.5 76 ASP A N 1
ATOM 571 C CA . ASP A 1 76 ? 14.148 15.961 18.141 1 84.5 76 ASP A CA 1
ATOM 572 C C . ASP A 1 76 ? 13.062 16.875 18.688 1 84.5 76 ASP A C 1
ATOM 574 O O . ASP A 1 76 ? 11.883 16.516 18.703 1 84.5 76 ASP A O 1
ATOM 578 N N . GLU A 1 77 ? 13.453 18.031 19.047 1 90.56 77 GLU A N 1
ATOM 579 C CA . GLU A 1 77 ? 12.516 18.906 19.719 1 90.56 77 GLU A CA 1
ATOM 580 C C . GLU A 1 77 ? 12.07 20.047 18.797 1 90.56 77 GLU A C 1
ATOM 582 O O . GLU A 1 77 ? 11.211 20.859 19.172 1 90.56 77 GLU A O 1
ATOM 587 N N . VAL A 1 78 ? 12.727 20.078 17.641 1 93.81 78 VAL A N 1
ATOM 588 C CA . VAL A 1 78 ? 12.352 21.094 16.672 1 93.81 78 VAL A CA 1
ATOM 589 C C . VAL A 1 78 ? 12.195 20.469 15.289 1 93.81 78 VAL A C 1
ATOM 591 O O . VAL A 1 78 ? 12.75 19.391 15.023 1 93.81 78 VAL A O 1
ATOM 594 N N . SER A 1 79 ? 11.367 21.078 14.5 1 91.5 79 SER A N 1
ATOM 595 C CA . SER A 1 79 ? 11.156 20.609 13.133 1 91.5 79 SER A CA 1
ATOM 596 C C . SER A 1 79 ? 11.219 21.766 12.133 1 91.5 79 SER A C 1
ATOM 598 O O . SER A 1 79 ? 10.547 22.781 12.312 1 91.5 79 SER A O 1
ATOM 600 N N . LEU A 1 80 ? 12.023 21.562 11.086 1 94.19 80 LEU A N 1
ATOM 601 C CA . LEU A 1 80 ? 12.148 22.594 10.062 1 94.19 80 LEU A CA 1
ATOM 602 C C . LEU A 1 80 ? 10.836 22.766 9.305 1 94.19 80 LEU A C 1
ATOM 604 O O . LEU A 1 80 ? 10.258 21.781 8.828 1 94.19 80 LEU A O 1
ATOM 608 N N . VAL A 1 81 ? 10.375 23.906 9.211 1 93.88 81 VAL A N 1
ATOM 609 C CA . VAL A 1 81 ? 9.172 24.234 8.445 1 93.88 81 VAL A CA 1
ATOM 610 C C . VAL A 1 81 ? 9.555 24.688 7.043 1 93.88 81 VAL A C 1
ATOM 612 O O . VAL A 1 81 ? 9.039 24.172 6.051 1 93.88 81 VAL A O 1
ATOM 615 N N . ARG A 1 82 ? 10.477 25.688 6.988 1 93.62 82 ARG A N 1
ATOM 616 C CA . ARG A 1 82 ? 10.945 26.172 5.695 1 93.62 82 ARG A CA 1
ATOM 617 C C . ARG A 1 82 ? 12.203 27.031 5.848 1 93.62 82 ARG A C 1
ATOM 619 O O . ARG A 1 82 ? 12.43 27.625 6.902 1 93.62 82 ARG A O 1
ATOM 626 N N . ALA A 1 83 ? 12.969 27.078 4.789 1 95.25 83 ALA A N 1
ATOM 627 C CA . ALA A 1 83 ? 14.109 27.969 4.621 1 95.25 83 ALA A CA 1
ATOM 628 C C . ALA A 1 83 ? 13.789 29.078 3.621 1 95.25 83 ALA A C 1
ATOM 630 O O . ALA A 1 83 ? 13.227 28.828 2.557 1 95.25 83 ALA A O 1
ATOM 631 N N . GLY A 1 84 ? 14.094 30.281 4.074 1 95.19 84 GLY A N 1
ATOM 632 C CA . GLY A 1 84 ? 13.805 31.406 3.201 1 95.19 84 GLY A CA 1
ATOM 633 C C . GLY A 1 84 ? 15.008 31.859 2.398 1 95.19 84 GLY A C 1
ATOM 634 O O . GLY A 1 84 ? 16.125 31.438 2.656 1 95.19 84 GLY A O 1
ATOM 635 N N . ARG A 1 85 ? 14.695 32.75 1.354 1 94.75 85 ARG A N 1
ATOM 636 C CA . ARG A 1 85 ? 15.781 33.375 0.596 1 94.75 85 ARG A CA 1
ATOM 637 C C . ARG A 1 85 ? 16.641 34.25 1.492 1 94.75 85 ARG A C 1
ATOM 639 O O . ARG A 1 85 ? 16.109 34.938 2.375 1 94.75 85 ARG A O 1
ATOM 646 N N . PRO A 1 86 ? 17.922 34.219 1.257 1 95.44 86 PRO A N 1
ATOM 647 C CA . PRO A 1 86 ? 18.812 35.062 2.076 1 95.44 86 PRO A CA 1
ATOM 648 C C . PRO A 1 86 ? 18.5 36.562 1.956 1 95.44 86 PRO A C 1
ATOM 650 O O . PRO A 1 86 ? 18 37 0.917 1 95.44 86 PRO A O 1
ATOM 653 N N . VAL A 1 87 ? 18.766 37.281 3.047 1 94.62 87 VAL A N 1
ATOM 654 C CA . VAL A 1 87 ? 18.578 38.719 3.109 1 94.62 87 VAL A CA 1
ATOM 655 C C . VAL A 1 87 ? 19.938 39.406 3.299 1 94.62 87 VAL A C 1
ATOM 657 O O . VAL A 1 87 ? 20.688 39.062 4.215 1 94.62 87 VAL A O 1
ATOM 660 N N . SER A 1 88 ? 20.234 40.344 2.408 1 93.94 88 SER A N 1
ATOM 661 C CA . SER A 1 88 ? 21.453 41.156 2.551 1 93.94 88 SER A CA 1
ATOM 662 C C . SER A 1 88 ? 21.25 42.312 3.5 1 93.94 88 SER A C 1
ATOM 664 O O . SER A 1 88 ? 20.281 43.062 3.355 1 93.94 88 SER A O 1
ATOM 666 N N . VAL A 1 89 ? 22.078 42.406 4.484 1 90.31 89 VAL A N 1
ATOM 667 C CA . VAL A 1 89 ? 22.016 43.469 5.461 1 90.31 89 VAL A CA 1
ATOM 668 C C . VAL A 1 89 ? 23.328 44.25 5.445 1 90.31 89 VAL A C 1
ATOM 670 O O . VAL A 1 89 ? 24.406 43.656 5.605 1 90.31 89 VAL A O 1
ATOM 673 N N . SER A 1 90 ? 23.234 45.562 5.156 1 89.5 90 SER A N 1
ATOM 674 C CA . SER A 1 90 ? 24.391 46.438 5.223 1 89.5 90 SER A CA 1
ATOM 675 C C . SER A 1 90 ? 24.234 47.469 6.34 1 89.5 90 SER A C 1
ATOM 677 O O . SER A 1 90 ? 23.188 48.125 6.445 1 89.5 90 SER A O 1
ATOM 679 N N . ASP A 1 91 ? 25.203 47.438 7.215 1 85.06 91 ASP A N 1
ATOM 680 C CA . ASP A 1 91 ? 25.203 48.438 8.297 1 85.06 91 ASP A CA 1
ATOM 681 C C . ASP A 1 91 ? 26.422 49.344 8.195 1 85.06 91 ASP A C 1
ATOM 683 O O . ASP A 1 91 ? 27.5 49.031 8.695 1 85.06 91 ASP A O 1
ATOM 687 N N . PRO A 1 92 ? 26.234 50.531 7.766 1 82.94 92 PRO A N 1
ATOM 688 C CA . PRO A 1 92 ? 27.359 51.438 7.586 1 82.94 92 PRO A CA 1
ATOM 689 C C . PRO A 1 92 ? 27.938 51.938 8.914 1 82.94 92 PRO A C 1
ATOM 691 O O . PRO A 1 92 ? 29.109 52.312 8.984 1 82.94 92 PRO A O 1
ATOM 694 N N . GLU A 1 93 ? 27.141 51.938 9.867 1 81.38 93 GLU A N 1
ATOM 695 C CA . GLU A 1 93 ? 27.594 52.438 11.156 1 81.38 93 GLU A CA 1
ATOM 696 C C . GLU A 1 93 ? 28.719 51.594 11.727 1 81.38 93 GLU A C 1
ATOM 698 O O . GLU A 1 93 ? 29.641 52.094 12.367 1 81.38 93 GLU A O 1
ATOM 703 N N . ILE A 1 94 ? 28.703 50.312 11.492 1 81.5 94 ILE A N 1
ATOM 704 C CA . ILE A 1 94 ? 29.734 49.438 12.031 1 81.5 94 ILE A CA 1
ATOM 705 C C . ILE A 1 94 ? 30.578 48.875 10.883 1 81.5 94 ILE A C 1
ATOM 707 O O . ILE A 1 94 ? 31.375 47.969 11.086 1 81.5 94 ILE A O 1
ATOM 711 N N . ASP A 1 95 ? 30.344 49.406 9.672 1 82.38 95 ASP A N 1
ATOM 712 C CA . ASP A 1 95 ? 31.094 49.031 8.469 1 82.38 95 ASP A CA 1
ATOM 713 C C . ASP A 1 95 ? 31.125 47.531 8.266 1 82.38 95 ASP A C 1
ATOM 715 O O . ASP A 1 95 ? 32.188 46.938 8.117 1 82.38 95 ASP A O 1
ATOM 719 N N . ARG A 1 96 ? 29.984 46.875 8.344 1 86.19 96 ARG A N 1
ATOM 720 C CA . ARG A 1 96 ? 29.859 45.438 8.156 1 86.19 96 ARG A CA 1
ATOM 721 C C . ARG A 1 96 ? 28.688 45.125 7.234 1 86.19 96 ARG A C 1
ATOM 723 O O . ARG A 1 96 ? 27.719 45.844 7.168 1 86.19 96 ARG A O 1
ATOM 730 N N . GLU A 1 97 ? 28.891 44.094 6.461 1 89.88 97 GLU A N 1
ATOM 731 C CA . GLU A 1 97 ? 27.844 43.531 5.605 1 89.88 97 GLU A CA 1
ATOM 732 C C . GLU A 1 97 ? 27.609 42.062 5.938 1 89.88 97 GLU A C 1
ATOM 734 O O . GLU A 1 97 ? 28.547 41.312 6.184 1 89.88 97 GLU A O 1
ATOM 739 N N . TRP A 1 98 ? 26.297 41.781 6.027 1 90.75 98 TRP A N 1
ATOM 740 C CA . TRP A 1 98 ? 25.906 40.406 6.336 1 90.75 98 TRP A CA 1
ATOM 741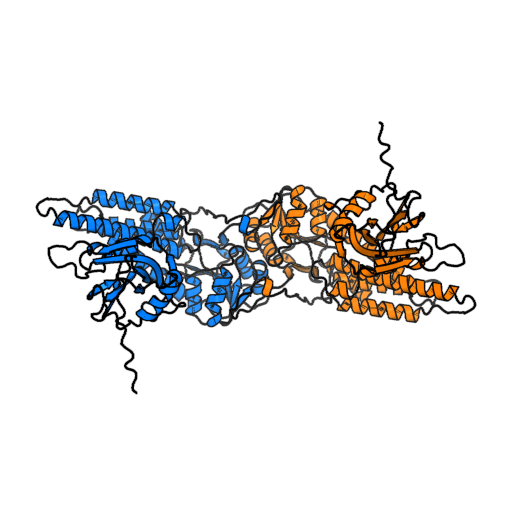 C C . TRP A 1 98 ? 24.969 39.844 5.262 1 90.75 98 TRP A C 1
ATOM 743 O O . TRP A 1 98 ? 24.234 40.594 4.613 1 90.75 98 TRP A O 1
ATOM 753 N N . VAL A 1 99 ? 25.062 38.531 5.012 1 94.38 99 VAL A N 1
ATOM 754 C CA . VAL A 1 99 ? 24.031 37.75 4.332 1 94.38 99 VAL A CA 1
ATOM 755 C C . VAL A 1 99 ? 23.344 36.812 5.328 1 94.38 99 VAL A C 1
ATOM 757 O O . VAL A 1 99 ? 23.953 35.875 5.824 1 94.38 99 VAL A O 1
ATOM 760 N N . VAL A 1 100 ? 22.078 37.094 5.609 1 95.5 100 VAL A N 1
ATOM 761 C CA . VAL A 1 100 ? 21.344 36.344 6.633 1 95.5 100 VAL A CA 1
ATOM 762 C C . VAL A 1 100 ? 20.531 35.25 5.98 1 95.5 100 VAL A C 1
ATOM 764 O O . VAL A 1 100 ? 19.719 35.5 5.086 1 95.5 100 VAL A O 1
ATOM 767 N N . HIS A 1 101 ? 20.719 34 6.406 1 97.12 101 HIS A N 1
ATOM 768 C CA . HIS A 1 101 ? 19.953 32.844 5.949 1 97.12 101 HIS A CA 1
ATOM 769 C C . HIS A 1 101 ? 18.859 32.469 6.945 1 97.12 101 HIS A C 1
ATOM 771 O O . HIS A 1 101 ? 19.125 31.828 7.961 1 97.12 101 HIS A O 1
ATOM 777 N N . PRO A 1 102 ? 17.625 32.844 6.602 1 97.5 102 PRO A N 1
ATOM 778 C CA . PRO A 1 102 ? 16.547 32.625 7.57 1 97.5 102 PRO A CA 1
ATOM 779 C C . PRO A 1 102 ? 15.914 31.25 7.449 1 97.5 102 PRO A C 1
ATOM 781 O O . PRO A 1 102 ? 15.805 30.703 6.344 1 97.5 102 PRO A O 1
ATOM 784 N N . SER A 1 103 ? 15.5 30.672 8.602 1 97.81 103 SER A N 1
ATOM 785 C CA . SER A 1 103 ? 14.727 29.438 8.672 1 97.81 103 SER A CA 1
ATOM 786 C C . SER A 1 103 ? 13.688 29.484 9.781 1 97.81 103 SER A C 1
ATOM 788 O O . SER A 1 103 ? 13.875 30.188 10.789 1 97.81 103 SER A O 1
ATOM 790 N N . LEU A 1 104 ? 12.586 28.844 9.492 1 97.19 104 LEU A N 1
ATOM 791 C CA . LEU A 1 104 ? 11.531 28.734 10.492 1 97.19 104 LEU A CA 1
ATOM 792 C C . LEU A 1 104 ? 11.406 27.297 10.984 1 97.19 104 LEU A C 1
ATOM 794 O O . LEU A 1 104 ? 11.375 26.359 10.188 1 97.19 104 LEU A O 1
ATOM 798 N N . PHE A 1 105 ? 11.383 27.156 12.336 1 96.81 105 PHE A N 1
ATOM 799 C CA . PHE A 1 105 ? 11.211 25.859 12.977 1 96.81 105 PHE A CA 1
ATOM 800 C C . PHE A 1 105 ? 10 25.859 13.906 1 96.81 105 PHE A C 1
ATOM 802 O O . PHE A 1 105 ? 9.695 26.891 14.531 1 96.81 105 PHE A O 1
ATOM 809 N N . ASP A 1 106 ? 9.344 24.734 13.914 1 95.06 106 ASP A N 1
ATOM 810 C CA . ASP A 1 106 ? 8.383 24.516 14.992 1 95.06 106 ASP A CA 1
ATOM 811 C C . ASP A 1 106 ? 9.055 23.844 16.188 1 95.06 106 ASP A C 1
ATOM 813 O O . ASP A 1 106 ? 9.773 22.859 16.047 1 95.06 106 ASP A O 1
ATOM 817 N N . ALA A 1 107 ? 8.867 24.469 17.375 1 95.25 107 ALA A N 1
ATOM 818 C CA . ALA A 1 107 ? 9.414 23.906 18.609 1 95.25 107 ALA A CA 1
ATOM 819 C C . ALA A 1 107 ? 8.336 23.172 19.406 1 95.25 107 ALA A C 1
ATOM 821 O O . ALA A 1 107 ? 7.207 23.641 19.531 1 95.25 107 ALA A O 1
ATOM 822 N N . ALA A 1 108 ? 8.703 22.062 19.984 1 87.38 108 ALA A N 1
ATOM 823 C CA . ALA A 1 108 ? 7.766 21.234 20.734 1 87.38 108 ALA A CA 1
ATOM 824 C C . ALA A 1 108 ? 7.465 21.844 22.109 1 87.38 108 ALA A C 1
ATOM 826 O O . ALA A 1 108 ? 6.402 21.594 22.688 1 87.38 108 ALA A O 1
ATOM 827 N N . SER A 1 109 ? 8.445 22.625 22.562 1 88.38 109 SER A N 1
ATOM 828 C CA . SER A 1 109 ? 8.312 23.219 23.891 1 88.38 109 SER A CA 1
ATOM 829 C C . SER A 1 109 ? 8.898 24.625 23.938 1 88.38 109 SER A C 1
ATOM 831 O O . SER A 1 109 ? 9.727 24.984 23.094 1 88.38 109 SER A O 1
ATOM 833 N N . ARG A 1 110 ? 8.438 25.391 24.859 1 93.69 110 ARG A N 1
ATOM 834 C CA . ARG A 1 110 ? 8.945 26.734 25.078 1 93.69 110 ARG A CA 1
ATOM 835 C C . ARG A 1 110 ? 10.086 26.75 26.078 1 93.69 110 ARG A C 1
ATOM 837 O O . ARG A 1 110 ? 10.688 27.797 26.344 1 93.69 110 ARG A O 1
ATOM 844 N N . GLU A 1 111 ? 10.32 25.594 26.609 1 93 111 GLU A N 1
ATOM 845 C CA . GLU A 1 111 ? 11.422 25.484 27.578 1 93 111 GLU A CA 1
ATOM 846 C C . GLU A 1 111 ? 12.773 25.453 26.875 1 93 111 GLU A C 1
ATOM 848 O O . GLU A 1 111 ? 13.047 24.547 26.094 1 93 111 GLU A O 1
ATOM 853 N N . ILE A 1 112 ? 13.625 26.453 27.188 1 95.12 112 ILE A N 1
ATOM 854 C CA . ILE A 1 112 ? 14.922 26.531 26.547 1 95.12 112 ILE A CA 1
ATOM 855 C C . ILE A 1 112 ? 16.016 26.781 27.594 1 95.12 112 ILE A C 1
ATOM 857 O O . ILE A 1 112 ? 15.719 27.172 28.719 1 95.12 112 ILE A O 1
ATOM 861 N N . ASP A 1 113 ? 17.188 26.391 27.312 1 95.62 113 ASP A N 1
ATOM 862 C CA . ASP A 1 113 ? 18.406 26.734 28.047 1 95.62 113 ASP A CA 1
ATOM 863 C C . ASP A 1 113 ? 19.219 27.797 27.328 1 95.62 113 ASP A C 1
ATOM 865 O O . ASP A 1 113 ? 20.062 27.469 26.5 1 95.62 113 ASP A O 1
ATOM 869 N N . LEU A 1 114 ? 18.984 28.969 27.719 1 94.06 114 LEU A N 1
ATOM 870 C CA . LEU A 1 114 ? 19.562 30.125 27.031 1 94.06 114 LEU A CA 1
ATOM 871 C C . LEU A 1 114 ? 21.062 30.188 27.25 1 94.06 114 LEU A C 1
ATOM 873 O O . LEU A 1 114 ? 21.547 30.031 28.375 1 94.06 114 LEU A O 1
ATOM 877 N N . SER A 1 115 ? 21.859 30.438 26.25 1 93.25 115 SER A N 1
ATOM 878 C CA . SER A 1 115 ? 23.312 30.547 26.359 1 93.25 115 SER A CA 1
ATOM 879 C C . SER A 1 115 ? 23.719 31.891 26.938 1 93.25 115 SER A C 1
ATOM 881 O O . SER A 1 115 ? 22.906 32.812 27 1 93.25 115 SER A O 1
ATOM 883 N N . ASP A 1 116 ? 25.016 32.062 27.188 1 91.75 116 ASP A N 1
ATOM 884 C CA . ASP A 1 116 ? 25.562 33.281 27.797 1 91.75 116 ASP A CA 1
ATOM 885 C C . ASP A 1 116 ? 25.625 34.406 26.781 1 91.75 116 ASP A C 1
ATOM 887 O O . ASP A 1 116 ? 25.797 35.562 27.156 1 91.75 116 ASP A O 1
ATOM 891 N N . GLU A 1 117 ? 25.359 34.094 25.578 1 92 117 GLU A N 1
ATOM 892 C CA . GLU A 1 117 ? 25.375 35.125 24.547 1 92 117 GLU A CA 1
ATOM 893 C C . GLU A 1 117 ? 24.125 35.969 24.609 1 92 117 GLU A C 1
ATOM 895 O O . GLU A 1 117 ? 24.047 37.031 23.953 1 92 117 GLU A O 1
ATOM 900 N N . HIS A 1 118 ? 23.188 35.562 25.406 1 94.56 118 HIS A N 1
ATOM 901 C CA . HIS A 1 118 ? 21.938 36.281 25.547 1 94.56 118 HIS A CA 1
ATOM 902 C C . HIS A 1 118 ? 21.594 36.5 27.016 1 94.56 118 HIS A C 1
ATOM 904 O O . HIS A 1 118 ? 22.031 35.75 27.891 1 94.56 118 HIS A O 1
ATOM 910 N N . THR A 1 119 ? 20.859 37.562 27.234 1 94.81 119 THR A N 1
ATOM 911 C CA . THR A 1 119 ? 20.516 37.938 28.609 1 94.81 119 THR A CA 1
ATOM 912 C C . THR A 1 119 ? 19.047 37.562 28.906 1 94.81 119 THR A C 1
ATOM 914 O O . THR A 1 119 ? 18.688 37.281 30.047 1 94.81 119 THR A O 1
ATOM 917 N N . GLU A 1 120 ? 18.234 37.625 27.922 1 94.88 120 GLU A N 1
ATOM 918 C CA . GLU A 1 120 ? 16.797 37.406 28.062 1 94.88 120 GLU A CA 1
ATOM 919 C C . GLU A 1 120 ? 16.234 36.719 26.828 1 94.88 120 GLU A C 1
ATOM 921 O O . GLU A 1 120 ? 16.812 36.781 25.734 1 94.88 120 GLU A O 1
ATOM 926 N N . ALA A 1 121 ? 15.227 35.969 27.031 1 95.75 121 ALA A N 1
ATOM 927 C CA . ALA A 1 121 ? 14.469 35.375 25.938 1 95.75 121 ALA A CA 1
ATOM 928 C C . ALA A 1 121 ? 12.969 35.625 26.109 1 95.75 121 ALA A C 1
ATOM 930 O O . ALA A 1 121 ? 12.477 35.719 27.234 1 95.75 121 ALA A O 1
ATOM 931 N N . ALA A 1 122 ? 12.258 35.75 25 1 95 122 ALA A N 1
ATOM 932 C CA . ALA A 1 122 ? 10.812 35.969 25.047 1 95 122 ALA A CA 1
ATOM 933 C C . ALA A 1 122 ? 10.125 35.344 23.844 1 95 122 ALA A C 1
ATOM 935 O O . ALA A 1 122 ? 10.672 35.344 22.734 1 95 122 ALA A O 1
ATOM 936 N N . TRP A 1 123 ? 8.961 34.781 24.094 1 94.69 123 TRP A N 1
ATOM 937 C CA . TRP A 1 123 ? 8.07 34.375 23.016 1 94.69 123 TRP A CA 1
ATOM 938 C C . TRP A 1 123 ? 7.062 35.469 22.688 1 94.69 123 TRP A C 1
ATOM 940 O O . TRP A 1 123 ? 6.266 35.875 23.547 1 94.69 123 TRP A O 1
ATOM 950 N N . ILE A 1 124 ? 7.113 35.938 21.438 1 89.81 124 ILE A N 1
ATOM 951 C CA . ILE A 1 124 ? 6.285 37.094 21.078 1 89.81 124 ILE A CA 1
ATOM 952 C C . ILE A 1 124 ? 5.617 36.844 19.719 1 89.81 124 ILE A C 1
ATOM 954 O O . ILE A 1 124 ? 6.105 36.031 18.938 1 89.81 124 ILE A O 1
ATOM 958 N N . PRO A 1 125 ? 4.453 37.531 19.5 1 87.44 125 PRO A N 1
ATOM 959 C CA . PRO A 1 125 ? 3.959 37.5 18.125 1 87.44 125 PRO A CA 1
ATOM 960 C C . PRO A 1 125 ? 4.934 38.156 17.141 1 87.44 125 PRO A C 1
ATOM 962 O O . PRO A 1 125 ? 5.566 39.156 17.453 1 87.44 125 PRO A O 1
ATOM 965 N N . PRO A 1 126 ? 5.059 37.562 15.984 1 89.88 126 PRO A N 1
ATOM 966 C CA . PRO A 1 126 ? 6.023 38.125 15.031 1 89.88 126 PRO A CA 1
ATOM 967 C C . PRO A 1 126 ? 5.762 39.594 14.703 1 89.88 126 PRO A C 1
ATOM 969 O O . PRO A 1 126 ? 6.695 40.344 14.391 1 89.88 126 PRO A O 1
ATOM 972 N N . THR A 1 127 ? 4.566 40 14.727 1 79.88 127 THR A N 1
ATOM 973 C CA . THR A 1 127 ? 4.211 41.344 14.352 1 79.88 127 THR A CA 1
ATOM 974 C C . THR A 1 127 ? 4.859 42.344 15.297 1 79.88 127 THR A C 1
ATOM 976 O O . THR A 1 127 ? 4.961 43.531 14.977 1 79.88 127 THR A O 1
ATOM 979 N N . ALA A 1 128 ? 5.227 41.906 16.422 1 79.75 128 ALA A N 1
ATOM 980 C CA . ALA A 1 128 ? 5.926 42.781 17.359 1 79.75 128 ALA A CA 1
ATOM 981 C C . ALA A 1 128 ? 7.301 43.156 16.844 1 79.75 128 ALA A C 1
ATOM 983 O O . ALA A 1 128 ? 7.898 44.156 17.297 1 79.75 128 ALA A O 1
ATOM 984 N N . LEU A 1 129 ? 7.832 42.5 15.867 1 83.56 129 LEU A N 1
ATOM 985 C CA . LEU A 1 129 ? 9.133 42.781 15.266 1 83.56 129 LEU A CA 1
ATOM 986 C C . LEU A 1 129 ? 9.039 43.969 14.312 1 83.56 129 LEU A C 1
ATOM 988 O O . LEU A 1 129 ? 10.055 44.562 13.984 1 83.56 129 LEU A O 1
ATOM 992 N N . ALA A 1 130 ? 7.914 44.219 13.648 1 71.88 130 ALA A N 1
ATOM 993 C CA . ALA A 1 130 ? 7.75 45.188 12.57 1 71.88 130 ALA A CA 1
ATOM 994 C C . ALA A 1 130 ? 7.945 46.594 13.07 1 71.88 130 ALA A C 1
ATOM 996 O O . ALA A 1 130 ? 8.305 47.5 12.297 1 71.88 130 ALA A O 1
ATOM 997 N N . GLY A 1 131 ? 7.773 46.969 14.297 1 57.91 131 GLY A N 1
ATOM 998 C CA . GLY A 1 131 ? 7.926 48.344 14.773 1 57.91 131 GLY A CA 1
ATOM 999 C C . GLY A 1 131 ? 9.367 48.781 14.836 1 57.91 131 GLY A C 1
ATOM 1000 O O . GLY A 1 131 ? 9.648 49.969 14.875 1 57.91 131 GLY A O 1
ATOM 1001 N N . ASP A 1 132 ? 10.273 47.938 15.031 1 50.53 132 ASP A N 1
ATOM 1002 C CA . ASP A 1 132 ? 11.594 48.312 15.539 1 50.53 132 ASP A CA 1
ATOM 1003 C C . ASP A 1 132 ? 12.477 48.875 14.422 1 50.53 132 ASP A C 1
ATOM 1005 O O . ASP A 1 132 ? 13.594 49.312 14.672 1 50.53 132 ASP A O 1
ATOM 1009 N N . ASP A 1 133 ? 12.227 48.594 13.148 1 46.09 133 ASP A N 1
ATOM 1010 C CA . ASP A 1 133 ? 13.164 49.281 12.273 1 46.09 133 ASP A CA 1
ATOM 1011 C C . ASP A 1 133 ? 13.023 50.781 12.406 1 46.09 133 ASP A C 1
ATOM 1013 O O . ASP A 1 133 ? 13.781 51.562 11.805 1 46.09 133 ASP A O 1
ATOM 1017 N N . ALA A 1 134 ? 11.891 51.344 12.703 1 38.97 134 ALA A N 1
ATOM 1018 C CA . ALA A 1 134 ? 11.742 52.812 12.773 1 38.97 134 ALA A CA 1
ATOM 1019 C C . ALA A 1 134 ? 12.352 53.344 14.055 1 38.97 134 ALA A C 1
ATOM 1021 O O . ALA A 1 134 ? 11.977 52.938 15.156 1 38.97 134 ALA A O 1
ATOM 1022 N N . ALA A 1 135 ? 13.609 53.781 14.023 1 36.75 135 ALA A N 1
ATOM 1023 C CA . ALA A 1 135 ? 14.133 54.75 15 1 36.75 135 ALA A CA 1
ATOM 1024 C C . ALA A 1 135 ? 13.023 55.656 15.523 1 36.75 135 ALA A C 1
ATOM 1026 O O . ALA A 1 135 ? 12.492 56.5 14.797 1 36.75 135 ALA A O 1
ATOM 1027 N N . ASP A 1 136 ? 11.984 55.219 15.992 1 35.69 136 ASP A N 1
ATOM 1028 C CA . ASP A 1 136 ? 11.062 56.25 16.438 1 35.69 136 ASP A CA 1
ATOM 1029 C C . ASP A 1 136 ? 11.773 57.312 17.297 1 35.69 136 ASP A C 1
ATOM 1031 O O . ASP A 1 136 ? 12.734 56.969 18 1 35.69 136 ASP A O 1
ATOM 1035 N N . ALA A 1 137 ? 11.781 58.5 16.906 1 35.12 137 ALA A N 1
ATOM 1036 C CA . ALA A 1 137 ? 12.273 59.688 17.641 1 35.12 137 ALA A CA 1
ATOM 1037 C C . ALA A 1 137 ? 11.93 59.594 19.125 1 35.12 137 ALA A C 1
ATOM 1039 O O . ALA A 1 137 ? 12.461 60.344 19.938 1 35.12 137 ALA A O 1
ATOM 1040 N N . SER A 1 138 ? 10.641 59.219 19.375 1 33.72 138 SER A N 1
ATOM 1041 C CA . SER A 1 138 ? 10.219 59.406 20.75 1 33.72 138 SER A CA 1
ATOM 1042 C C . SER A 1 138 ? 10.844 58.375 21.672 1 33.72 138 SER A C 1
ATOM 1044 O O . SER A 1 138 ? 10.672 58.406 22.891 1 33.72 138 SER A O 1
ATOM 1046 N N . GLY A 1 139 ? 11.867 57.531 21.547 1 34.59 139 GLY A N 1
ATOM 1047 C CA . GLY A 1 139 ? 12.594 56.656 22.438 1 34.59 139 GLY A CA 1
ATOM 1048 C C . GLY A 1 139 ? 11.844 55.375 22.766 1 34.59 139 GLY A C 1
ATOM 1049 O O . GLY A 1 139 ? 12.312 54.562 23.562 1 34.59 139 GLY A O 1
ATOM 1050 N N . THR A 1 140 ? 10.523 55.281 22.703 1 34.66 140 THR A N 1
ATOM 1051 C CA . THR A 1 140 ? 9.82 54.219 23.422 1 34.66 140 THR A CA 1
ATOM 1052 C C . THR A 1 140 ? 9.867 52.906 22.625 1 34.66 140 THR A C 1
ATOM 1054 O O . THR A 1 140 ? 9.117 51.969 22.906 1 34.66 140 THR A O 1
ATOM 1057 N N . SER A 1 141 ? 10.102 52.719 21.359 1 44.19 141 SER A N 1
ATOM 1058 C CA . SER A 1 141 ? 9.992 51.312 21.016 1 44.19 141 SER A CA 1
ATOM 1059 C C . SER A 1 141 ? 10.852 50.438 21.922 1 44.19 141 SER A C 1
ATOM 1061 O O . SER A 1 141 ? 12.062 50.656 22.016 1 44.19 141 SER A O 1
ATOM 1063 N N . GLU A 1 142 ? 10.242 49.719 22.859 1 51.44 142 GLU A N 1
ATOM 1064 C CA . GLU A 1 142 ? 10.891 49 23.969 1 51.44 142 GLU A CA 1
ATOM 1065 C C . GLU A 1 142 ? 11.938 48.031 23.438 1 51.44 142 GLU A C 1
ATOM 1067 O O . GLU A 1 142 ? 12.961 47.812 24.094 1 51.44 142 GLU A O 1
ATOM 1072 N N . ARG A 1 143 ? 11.719 47.219 22.203 1 64 143 ARG A N 1
ATOM 1073 C CA . ARG A 1 143 ? 12.734 46.188 21.938 1 64 143 ARG A CA 1
ATOM 1074 C C . ARG A 1 143 ? 13.539 46.531 20.688 1 64 143 ARG A C 1
ATOM 1076 O O . ARG A 1 143 ? 13.016 46.5 19.578 1 64 143 ARG A O 1
ATOM 1083 N N . GLU A 1 144 ? 14.656 47.25 20.781 1 83.62 144 GLU A N 1
ATOM 1084 C CA . GLU A 1 144 ? 15.578 47.406 19.656 1 83.62 144 GLU A CA 1
ATOM 1085 C C . GLU A 1 144 ? 16.047 46.062 19.109 1 83.62 144 GLU A C 1
ATOM 1087 O O . GLU A 1 144 ? 16.516 45.219 19.875 1 83.62 144 GLU A O 1
ATOM 1092 N N . THR A 1 145 ? 15.758 45.844 17.75 1 90.81 145 THR A N 1
ATOM 1093 C CA . THR A 1 145 ? 16.125 44.562 17.156 1 90.81 145 THR A CA 1
ATOM 1094 C C . THR A 1 145 ? 17.422 44.688 16.359 1 90.81 145 THR A C 1
ATOM 1096 O O . THR A 1 145 ? 17.891 45.812 16.094 1 90.81 145 THR A O 1
ATOM 1099 N N . VAL A 1 146 ? 18.047 43.531 16.078 1 91.44 146 VAL A N 1
ATOM 1100 C CA . VAL A 1 146 ? 19.125 43.531 15.078 1 91.44 146 VAL A CA 1
ATOM 1101 C C . VAL A 1 146 ? 18.578 44.031 13.742 1 91.44 146 VAL A C 1
ATOM 1103 O O . VAL A 1 146 ? 17.375 43.969 13.492 1 91.44 146 VAL A O 1
ATOM 1106 N N . PRO A 1 147 ? 19.406 44.531 12.93 1 88.94 147 PRO A N 1
ATOM 1107 C CA . PRO A 1 147 ? 18.953 45.125 11.672 1 88.94 147 PRO A CA 1
ATOM 1108 C C . PRO A 1 147 ? 18.188 44.125 10.805 1 88.94 147 PRO A C 1
ATOM 1110 O O . PRO A 1 147 ? 18.578 42.969 10.695 1 88.94 147 PRO A O 1
ATOM 1113 N N . LYS A 1 148 ? 16.953 44.562 10.227 1 90.94 148 LYS A N 1
ATOM 1114 C CA . LYS A 1 148 ? 16.156 43.875 9.219 1 90.94 148 LYS A CA 1
ATOM 1115 C C . LYS A 1 148 ? 15.57 42.562 9.766 1 90.94 148 LYS A C 1
ATOM 1117 O O . LYS A 1 148 ? 15.422 41.594 9.023 1 90.94 148 LYS A O 1
ATOM 1122 N N . LEU A 1 149 ? 15.422 42.5 11.039 1 92.62 149 LEU A N 1
ATOM 1123 C CA . LEU A 1 149 ? 14.906 41.281 11.633 1 92.62 149 LEU A CA 1
ATOM 1124 C C . LEU A 1 149 ? 13.531 40.938 11.062 1 92.62 149 LEU A C 1
ATOM 1126 O O . LEU A 1 149 ? 13.242 39.781 10.75 1 92.62 149 LEU A O 1
ATOM 1130 N N . TRP A 1 150 ? 12.641 41.875 10.883 1 89.62 150 TRP A N 1
ATOM 1131 C CA . TRP A 1 150 ? 11.32 41.625 10.32 1 89.62 150 TRP A CA 1
ATOM 1132 C C . TRP A 1 150 ? 11.422 41.156 8.867 1 89.62 150 TRP A C 1
ATOM 1134 O O . TRP A 1 150 ? 10.742 40.219 8.469 1 89.62 150 TRP A O 1
ATOM 1144 N N . ALA A 1 151 ? 12.188 41.906 8.109 1 90.44 151 ALA A N 1
ATOM 1145 C CA . ALA A 1 151 ? 12.383 41.531 6.715 1 90.44 151 ALA A CA 1
ATOM 1146 C C . ALA A 1 151 ? 12.875 40.094 6.605 1 90.44 151 ALA A C 1
ATOM 1148 O O . ALA A 1 151 ? 12.516 39.375 5.668 1 90.44 151 ALA A O 1
ATOM 1149 N N . THR A 1 152 ? 13.703 39.719 7.551 1 94.38 152 THR A N 1
ATOM 1150 C CA . THR A 1 152 ? 14.219 38.375 7.602 1 94.38 152 THR A CA 1
ATOM 1151 C C . THR A 1 152 ? 13.109 37.375 7.926 1 94.38 152 THR A C 1
ATOM 1153 O O . THR A 1 152 ? 13.008 36.312 7.297 1 94.38 152 THR A O 1
ATOM 1156 N N . TYR A 1 153 ? 12.289 37.688 8.875 1 95.44 153 TYR A N 1
ATOM 1157 C CA . TYR A 1 153 ? 11.164 36.844 9.234 1 95.44 153 TYR A CA 1
ATOM 1158 C C . TYR A 1 153 ? 10.188 36.688 8.078 1 95.44 153 TYR A C 1
ATOM 1160 O O . TYR A 1 153 ? 9.656 35.625 7.828 1 95.44 153 TYR A O 1
ATOM 1168 N N . GLU A 1 154 ? 9.953 37.781 7.352 1 93.12 154 GLU A N 1
ATOM 1169 C CA . GLU A 1 154 ? 8.992 37.781 6.25 1 93.12 154 GLU A CA 1
ATOM 1170 C C . GLU A 1 154 ? 9.352 36.75 5.199 1 93.12 154 GLU A C 1
ATOM 1172 O O . GLU A 1 154 ? 8.469 36.219 4.508 1 93.12 154 GLU A O 1
ATOM 1177 N N . ARG A 1 155 ? 10.625 36.438 5.156 1 95.5 155 ARG A N 1
ATOM 1178 C CA . ARG A 1 155 ? 11.094 35.469 4.168 1 95.5 155 ARG A CA 1
ATOM 1179 C C . ARG A 1 155 ? 10.625 34.062 4.512 1 95.5 155 ARG A C 1
ATOM 1181 O O . ARG A 1 155 ? 10.641 33.156 3.662 1 95.5 155 ARG A O 1
ATOM 1188 N N . VAL A 1 156 ? 10.172 33.844 5.789 1 96.62 156 VAL A N 1
ATOM 1189 C CA . VAL A 1 156 ? 9.812 32.5 6.195 1 96.62 156 VAL A CA 1
ATOM 1190 C C . VAL A 1 156 ? 8.391 32.5 6.754 1 96.62 156 VAL A C 1
ATOM 1192 O O . VAL A 1 156 ? 7.871 31.438 7.152 1 96.62 156 VAL A O 1
ATOM 1195 N N . ALA A 1 157 ? 7.742 33.656 6.789 1 96.25 157 ALA A N 1
ATOM 1196 C CA . ALA A 1 157 ? 6.371 33.75 7.285 1 96.25 157 ALA A CA 1
ATOM 1197 C C . ALA A 1 157 ? 5.398 33.031 6.375 1 96.25 157 ALA A C 1
ATOM 1199 O O . ALA A 1 157 ? 5.648 32.875 5.176 1 96.25 157 ALA A O 1
ATOM 1200 N N . PRO A 1 158 ? 4.328 32.5 6.938 1 96.56 158 PRO A N 1
ATOM 1201 C CA . PRO A 1 158 ? 3.316 31.906 6.062 1 96.56 158 PRO A CA 1
ATOM 1202 C C . PRO A 1 158 ? 2.645 32.938 5.152 1 96.56 158 PRO A C 1
ATOM 1204 O O . PRO A 1 158 ? 2.471 34.094 5.543 1 96.56 158 PRO A O 1
ATOM 1207 N N . THR A 1 159 ? 2.314 32.531 3.938 1 97 159 THR A N 1
ATOM 1208 C CA . THR A 1 159 ? 1.605 33.344 2.947 1 97 159 THR A CA 1
ATOM 1209 C C . THR A 1 159 ? 0.447 32.562 2.344 1 97 159 THR A C 1
ATOM 1211 O O . THR A 1 159 ? 0.349 31.344 2.535 1 97 159 THR A O 1
ATOM 1214 N N . VAL A 1 160 ? -0.48 33.281 1.697 1 97.94 160 VAL A N 1
ATOM 1215 C CA . VAL A 1 160 ? -1.555 32.594 0.979 1 97.94 160 VAL A CA 1
ATOM 1216 C C . VAL A 1 160 ? -0.965 31.578 0.013 1 97.94 160 VAL A C 1
ATOM 1218 O O . VAL A 1 160 ? -1.469 30.453 -0.095 1 97.94 160 VAL A O 1
ATOM 1221 N N . ARG A 1 161 ? 0.129 31.906 -0.607 1 96.44 161 ARG A N 1
ATOM 1222 C CA . ARG A 1 161 ? 0.775 31.031 -1.585 1 96.44 161 ARG A CA 1
ATOM 1223 C C . ARG A 1 161 ? 1.348 29.781 -0.916 1 96.44 161 ARG A C 1
ATOM 1225 O O . ARG A 1 161 ? 1.222 28.672 -1.442 1 96.44 161 ARG A O 1
ATOM 1232 N N . SER A 1 162 ? 2.059 29.969 0.199 1 95.25 162 SER A N 1
ATOM 1233 C CA . SER A 1 162 ? 2.645 28.812 0.881 1 95.25 162 SER A CA 1
ATOM 1234 C C . SER A 1 162 ? 1.566 27.859 1.38 1 95.25 162 SER A C 1
ATOM 1236 O O . SER A 1 162 ? 1.768 26.641 1.396 1 95.25 162 SER A O 1
ATOM 1238 N N . ILE A 1 163 ? 0.434 28.344 1.772 1 96.06 163 ILE A N 1
ATOM 1239 C CA . ILE A 1 163 ? -0.678 27.531 2.236 1 96.06 163 ILE A CA 1
ATOM 1240 C C . ILE A 1 163 ? -1.278 26.766 1.062 1 96.06 163 ILE A C 1
ATOM 1242 O O . ILE A 1 163 ? -1.53 25.562 1.162 1 96.06 163 ILE A O 1
ATOM 1246 N N . ALA A 1 164 ? -1.444 27.391 -0.07 1 95.06 164 ALA A N 1
ATOM 1247 C CA . ALA A 1 164 ? -1.997 26.766 -1.271 1 95.06 164 ALA A CA 1
ATOM 1248 C C . ALA A 1 164 ? -1.088 25.656 -1.783 1 95.06 164 ALA A C 1
ATOM 1250 O O . ALA A 1 164 ? -1.564 24.656 -2.322 1 95.06 164 ALA A O 1
ATOM 1251 N N . ALA A 1 165 ? 0.203 25.797 -1.557 1 92.5 165 ALA A N 1
ATOM 1252 C CA . ALA A 1 165 ? 1.181 24.906 -2.166 1 92.5 165 ALA A CA 1
ATOM 1253 C C . ALA A 1 165 ? 1.546 23.766 -1.217 1 92.5 165 ALA A C 1
ATOM 1255 O O . ALA A 1 165 ? 2.221 22.812 -1.611 1 92.5 165 ALA A O 1
ATOM 1256 N N . ASP A 1 166 ? 1.069 23.844 -0.008 1 90.75 166 ASP A N 1
ATOM 1257 C CA . ASP A 1 166 ? 1.51 22.906 1.01 1 90.75 166 ASP A CA 1
ATOM 1258 C C . ASP A 1 166 ? 0.743 21.578 0.901 1 90.75 166 ASP A C 1
ATOM 1260 O O . ASP A 1 166 ? -0.466 21.547 1.14 1 90.75 166 ASP A O 1
ATOM 1264 N N . ASP A 1 167 ? 1.432 20.484 0.638 1 82.44 167 ASP A N 1
ATOM 1265 C CA . ASP A 1 167 ? 0.83 19.156 0.559 1 82.44 167 ASP A CA 1
ATOM 1266 C C . ASP A 1 167 ? 1.418 18.219 1.614 1 82.44 167 ASP A C 1
ATOM 1268 O O . ASP A 1 167 ? 1.149 17.016 1.605 1 82.44 167 ASP A O 1
ATOM 1272 N N . ASP A 1 168 ? 2.172 18.797 2.461 1 82.75 168 ASP A N 1
ATOM 1273 C CA . ASP A 1 168 ? 2.918 17.984 3.416 1 82.75 168 ASP A CA 1
ATOM 1274 C C . ASP A 1 168 ? 2.244 18 4.785 1 82.75 168 ASP A C 1
ATOM 1276 O O . ASP A 1 168 ? 2.439 17.078 5.586 1 82.75 168 ASP A O 1
ATOM 1280 N N . HIS A 1 169 ? 1.428 19.062 5.008 1 88.69 169 HIS A N 1
ATOM 1281 C CA . HIS A 1 169 ? 0.868 19.188 6.352 1 88.69 169 HIS A CA 1
ATOM 1282 C C . HIS A 1 169 ? -0.646 19 6.336 1 88.69 169 HIS A C 1
ATOM 1284 O O . HIS A 1 169 ? -1.29 19.203 5.305 1 88.69 169 HIS A O 1
ATOM 1290 N N . GLY A 1 170 ? -1.154 18.703 7.527 1 89.44 170 GLY A N 1
ATOM 1291 C CA . GLY A 1 170 ? -2.578 18.453 7.676 1 89.44 170 GLY A CA 1
ATOM 1292 C C . GLY A 1 170 ? -3.396 19.734 7.797 1 89.44 170 GLY A C 1
ATOM 1293 O O . GLY A 1 170 ? -2.84 20.812 7.93 1 89.44 170 GLY A O 1
ATOM 1294 N N . ALA A 1 171 ? -4.68 19.531 7.836 1 93.06 171 ALA A N 1
ATOM 1295 C CA . ALA A 1 171 ? -5.629 20.641 7.785 1 93.06 171 ALA A CA 1
ATOM 1296 C C . ALA A 1 171 ? -5.547 21.484 9.055 1 93.06 171 ALA A C 1
ATOM 1298 O O . ALA A 1 171 ? -5.672 22.719 9 1 93.06 171 ALA A O 1
ATOM 1299 N N . ALA A 1 172 ? -5.383 20.844 10.219 1 94.94 172 ALA A N 1
ATOM 1300 C CA . ALA A 1 172 ? -5.27 21.594 11.469 1 94.94 172 ALA A CA 1
ATOM 1301 C C . ALA A 1 172 ? -4.07 22.547 11.43 1 94.94 172 ALA A C 1
ATOM 1303 O O . ALA A 1 172 ? -4.188 23.719 11.797 1 94.94 172 ALA A O 1
ATOM 1304 N N . TRP A 1 173 ? -2.977 22.047 10.969 1 93.88 173 TRP A N 1
ATOM 1305 C CA . TRP A 1 173 ? -1.751 22.844 10.859 1 93.88 173 TRP A CA 1
ATOM 1306 C C . TRP A 1 173 ? -1.926 23.984 9.883 1 93.88 173 TRP A C 1
ATOM 1308 O O . TRP A 1 173 ? -1.615 25.141 10.203 1 93.88 173 TRP A O 1
ATOM 1318 N N . LEU A 1 174 ? -2.447 23.75 8.773 1 95.44 174 LEU A N 1
ATOM 1319 C CA . LEU A 1 174 ? -2.598 24.75 7.723 1 95.44 174 LEU A CA 1
ATOM 1320 C C . LEU A 1 174 ? -3.586 25.844 8.141 1 95.44 174 LEU A C 1
ATOM 1322 O O . LEU A 1 174 ? -3.422 27 7.777 1 95.44 174 LEU A O 1
ATOM 1326 N N . SER A 1 175 ? -4.594 25.469 8.852 1 98 175 SER A N 1
ATOM 1327 C CA . SER A 1 175 ? -5.598 26.438 9.281 1 98 175 SER A CA 1
ATOM 1328 C C . SER A 1 175 ? -5.008 27.453 10.258 1 98 175 SER A C 1
ATOM 1330 O O . SER A 1 175 ? -5.379 28.625 10.25 1 98 175 SER A O 1
ATOM 1332 N N . ILE A 1 176 ? -4.148 26.984 11.086 1 97.31 176 ILE A N 1
ATOM 1333 C CA . ILE A 1 176 ? -3.486 27.891 12.023 1 97.31 176 ILE A CA 1
ATOM 1334 C C . ILE A 1 176 ? -2.57 28.828 11.258 1 97.31 176 ILE A C 1
ATOM 1336 O O . ILE A 1 176 ? -2.531 30.031 11.547 1 97.31 176 ILE A O 1
ATOM 1340 N N . ARG A 1 177 ? -1.873 28.281 10.266 1 97.06 177 ARG A N 1
ATOM 1341 C CA . ARG A 1 177 ? -1.037 29.141 9.422 1 97.06 177 ARG A CA 1
ATOM 1342 C C . ARG A 1 177 ? -1.872 30.188 8.711 1 97.06 177 ARG A C 1
ATOM 1344 O O . ARG A 1 177 ? -1.422 31.328 8.523 1 97.06 177 ARG A O 1
ATOM 1351 N N . ALA A 1 178 ? -3.02 29.875 8.32 1 98.44 178 ALA A N 1
ATOM 1352 C CA . ALA A 1 178 ? -3.906 30.828 7.664 1 98.44 178 ALA A CA 1
ATOM 1353 C C . ALA A 1 178 ? -4.238 32 8.586 1 98.44 178 ALA A C 1
ATOM 1355 O O . ALA A 1 178 ? -4.207 33.156 8.172 1 98.44 178 ALA A O 1
ATOM 1356 N N . MET A 1 179 ? -4.512 31.734 9.797 1 98 179 MET A N 1
ATOM 1357 C CA . MET A 1 179 ? -4.801 32.812 10.766 1 98 179 MET A CA 1
ATOM 1358 C C . MET A 1 179 ? -3.555 33.625 11.039 1 98 179 MET A C 1
ATOM 1360 O O . MET A 1 179 ? -3.652 34.844 11.273 1 98 179 MET A O 1
ATOM 1364 N N . GLU A 1 180 ? -2.42 32.969 10.984 1 97.19 180 GLU A N 1
ATOM 1365 C CA . GLU A 1 180 ? -1.171 33.719 11.133 1 97.19 180 GLU A CA 1
ATOM 1366 C C . GLU A 1 180 ? -0.984 34.719 10 1 97.19 180 GLU A C 1
ATOM 1368 O O . GLU A 1 180 ? -0.456 35.812 10.219 1 97.19 180 GLU A O 1
ATOM 1373 N N . VAL A 1 181 ? -1.376 34.344 8.812 1 97.62 181 VAL A N 1
ATOM 1374 C CA . VAL A 1 181 ? -1.311 35.25 7.688 1 97.62 181 VAL A CA 1
ATOM 1375 C C . VAL A 1 181 ? -2.17 36.469 7.973 1 97.62 181 VAL A C 1
ATOM 1377 O O . VAL A 1 181 ? -1.726 37.625 7.777 1 97.62 181 VAL A O 1
ATOM 1380 N N . LEU A 1 182 ? -3.387 36.312 8.438 1 97.38 182 LEU A N 1
ATOM 1381 C CA . LEU A 1 182 ? -4.273 37.406 8.781 1 97.38 182 LEU A CA 1
ATOM 1382 C C . LEU A 1 182 ? -3.672 38.25 9.891 1 97.38 182 LEU A C 1
ATOM 1384 O O . LEU A 1 182 ? -3.68 39.5 9.812 1 97.38 182 LEU A O 1
ATOM 1388 N N . ARG A 1 183 ? -3.178 37.594 10.891 1 96 183 ARG A N 1
ATOM 1389 C CA . ARG A 1 183 ? -2.539 38.281 12.016 1 96 183 ARG A CA 1
ATOM 1390 C C . ARG A 1 183 ? -1.415 39.188 11.539 1 96 183 ARG A C 1
ATOM 1392 O O . ARG A 1 183 ? -1.376 40.375 11.883 1 96 183 ARG A O 1
ATOM 1399 N N . ASP A 1 184 ? -0.544 38.594 10.773 1 93.94 184 ASP A N 1
ATOM 1400 C CA . ASP A 1 184 ? 0.642 39.312 10.344 1 93.94 184 ASP A CA 1
ATOM 1401 C C . ASP A 1 184 ? 0.263 40.5 9.453 1 93.94 184 ASP A C 1
ATOM 1403 O O . ASP A 1 184 ? 0.825 41.594 9.594 1 93.94 184 ASP A O 1
ATOM 1407 N N . ARG A 1 185 ? -0.656 40.312 8.555 1 94.88 185 ARG A N 1
ATOM 1408 C CA . ARG A 1 185 ? -1.082 41.406 7.688 1 94.88 185 ARG A CA 1
ATOM 1409 C C . ARG A 1 185 ? -1.761 42.5 8.492 1 94.88 185 ARG A C 1
ATOM 1411 O O . ARG A 1 185 ? -1.524 43.688 8.258 1 94.88 185 ARG A O 1
ATOM 1418 N N . ALA A 1 186 ? -2.65 42.156 9.391 1 94.5 186 ALA A N 1
ATOM 1419 C CA . ALA A 1 186 ? -3.301 43.125 10.266 1 94.5 186 ALA A CA 1
ATOM 1420 C C . ALA A 1 186 ? -2.271 43.938 11.062 1 94.5 186 ALA A C 1
ATOM 1422 O O . ALA A 1 186 ? -2.389 45.156 11.211 1 94.5 186 ALA A O 1
ATOM 1423 N N . GLY A 1 187 ? -1.321 43.219 11.594 1 89.62 187 GLY A N 1
ATOM 1424 C CA . GLY A 1 187 ? -0.25 43.844 12.328 1 89.62 187 GLY A CA 1
ATOM 1425 C C . GLY A 1 187 ? 0.514 44.875 11.5 1 89.62 187 GLY A C 1
ATOM 1426 O O . GLY A 1 187 ? 0.858 45.938 11.992 1 89.62 187 GLY A O 1
ATOM 1427 N N . LEU A 1 188 ? 0.768 44.562 10.297 1 89.19 188 LEU A N 1
ATOM 1428 C CA . LEU A 1 188 ? 1.483 45.469 9.406 1 89.19 188 LEU A CA 1
ATOM 1429 C C . LEU A 1 188 ? 0.653 46.719 9.109 1 89.19 188 LEU A C 1
ATOM 1431 O O . LEU A 1 188 ? 1.189 47.812 9.047 1 89.19 188 LEU A O 1
ATOM 1435 N N . LEU A 1 189 ? -0.601 46.531 8.875 1 90.62 189 LEU A N 1
ATOM 1436 C CA . LEU A 1 189 ? -1.483 47.688 8.625 1 90.62 189 LEU A CA 1
ATOM 1437 C C . LEU A 1 189 ? -1.526 48.594 9.836 1 90.62 189 LEU A C 1
ATOM 1439 O O . LEU A 1 189 ? -1.526 49.812 9.68 1 90.62 189 LEU A O 1
ATOM 1443 N N . LEU A 1 190 ? -1.607 48 10.977 1 86.81 190 LEU A N 1
ATOM 1444 C CA . LEU A 1 190 ? -1.616 48.812 12.203 1 86.81 190 LEU A CA 1
ATOM 1445 C C . LEU A 1 190 ? -0.325 49.625 12.344 1 86.81 190 LEU A C 1
ATOM 1447 O O . LEU A 1 190 ? -0.347 50.75 12.789 1 86.81 190 LEU A O 1
ATOM 1451 N N . ARG A 1 191 ? 0.693 49.062 11.961 1 82.75 191 ARG A N 1
ATOM 1452 C CA . ARG A 1 191 ? 1.979 49.75 12.023 1 82.75 191 ARG A CA 1
ATOM 1453 C C . ARG A 1 191 ? 2.037 50.875 11.016 1 82.75 191 ARG A C 1
ATOM 1455 O O . ARG A 1 191 ? 2.59 51.938 11.312 1 82.75 191 ARG A O 1
ATOM 1462 N N . GLU A 1 192 ? 1.625 50.594 9.898 1 83.12 192 GLU A N 1
ATOM 1463 C CA . GLU A 1 192 ? 1.561 51.656 8.883 1 83.12 192 GLU A CA 1
ATOM 1464 C C . GLU A 1 192 ? 0.723 52.844 9.359 1 83.12 192 GLU A C 1
ATOM 1466 O O . GLU A 1 192 ? 1.079 54 9.125 1 83.12 192 GLU A O 1
ATOM 1471 N N . ARG A 1 193 ? -0.28 52.531 10.031 1 83.56 193 ARG A N 1
ATOM 1472 C CA . ARG A 1 193 ? -1.146 53.562 10.602 1 83.56 193 ARG A CA 1
ATOM 1473 C C . ARG A 1 193 ? -0.403 54.375 11.641 1 83.56 193 ARG A C 1
ATOM 1475 O O . ARG A 1 193 ? -0.492 55.625 11.648 1 83.56 193 ARG A O 1
ATOM 1482 N N . THR A 1 194 ? 0.277 53.719 12.461 1 78.5 194 THR A N 1
ATOM 1483 C CA . THR A 1 194 ? 1 54.406 13.531 1 78.5 194 THR A CA 1
ATOM 1484 C C . THR A 1 194 ? 2.133 55.25 12.977 1 78.5 194 THR A C 1
ATOM 1486 O O . THR A 1 194 ? 2.365 56.375 13.445 1 78.5 194 THR A O 1
ATOM 1489 N N . ALA A 1 195 ? 2.775 54.719 12.047 1 76.19 195 ALA A N 1
ATOM 1490 C CA . ALA A 1 195 ? 3.857 55.469 11.414 1 76.19 195 ALA A CA 1
ATOM 1491 C C . ALA A 1 195 ? 3.33 56.719 10.742 1 76.19 195 ALA A C 1
ATOM 1493 O O . ALA A 1 195 ? 3.979 57.781 10.781 1 76.19 195 ALA A O 1
ATOM 1494 N N . THR A 1 196 ? 2.234 56.625 10.102 1 77.44 196 THR A N 1
ATOM 1495 C CA . THR A 1 196 ? 1.624 57.781 9.438 1 77.44 196 THR A CA 1
ATOM 1496 C C . THR A 1 196 ? 1.164 58.812 10.453 1 77.44 196 THR A C 1
ATOM 1498 O O . THR A 1 196 ? 1.339 60.031 10.242 1 77.44 196 THR A O 1
ATOM 1501 N N . ALA A 1 197 ? 0.637 58.375 11.57 1 75.56 197 ALA A N 1
ATOM 1502 C CA . ALA A 1 197 ? 0.192 59.281 12.625 1 75.56 197 ALA A CA 1
ATOM 1503 C C . ALA A 1 197 ? 1.37 60.031 13.242 1 75.56 197 ALA A C 1
ATOM 1505 O O . ALA A 1 197 ? 1.253 61.188 13.586 1 75.56 197 ALA A O 1
ATOM 1506 N N . ASP A 1 198 ? 2.418 59.344 13.375 1 70.81 198 ASP A N 1
ATOM 1507 C CA . ASP A 1 198 ? 3.617 59.938 13.945 1 70.81 198 ASP A CA 1
ATOM 1508 C C . ASP A 1 198 ? 4.223 60.969 12.984 1 70.81 198 ASP A C 1
ATOM 1510 O O . ASP A 1 198 ? 4.766 62 13.414 1 70.81 198 ASP A O 1
ATOM 1514 N N . ALA A 1 199 ? 4.168 60.781 11.766 1 75.06 199 ALA A N 1
ATOM 1515 C CA . ALA A 1 199 ? 4.754 61.656 10.75 1 75.06 199 ALA A CA 1
ATOM 1516 C C . ALA A 1 199 ? 3.902 62.906 10.555 1 75.06 199 ALA A C 1
ATOM 1518 O O . ALA A 1 199 ? 4.426 63.969 10.219 1 75.06 199 ALA A O 1
ATOM 1519 N N . GLU A 1 200 ? 2.707 62.656 10.656 1 72.31 200 GLU A N 1
ATOM 1520 C CA . GLU A 1 200 ? 1.811 63.781 10.492 1 72.31 200 GLU A CA 1
ATOM 1521 C C . GLU A 1 200 ? 0.857 63.938 11.68 1 72.31 200 GLU A C 1
ATOM 1523 O O . GLU A 1 200 ? -0.347 63.688 11.539 1 72.31 200 GLU A O 1
ATOM 1528 N N . PRO A 1 201 ? 1.466 64.25 12.805 1 60.62 201 PRO A N 1
ATOM 1529 C CA . PRO A 1 201 ? 0.646 64.312 14.023 1 60.62 201 PRO A CA 1
ATOM 1530 C C . PRO A 1 201 ? -0.53 65.25 13.898 1 60.62 201 PRO A C 1
ATOM 1532 O O . PRO A 1 201 ? -1.57 65.062 14.531 1 60.62 201 PRO A O 1
ATOM 1535 N N . ASP A 1 202 ? -0.291 66.312 13.219 1 62.44 202 ASP A N 1
ATOM 1536 C CA . ASP A 1 202 ? -1.313 67.375 13.125 1 62.44 202 ASP A CA 1
ATOM 1537 C C . ASP A 1 202 ? -2.352 67.062 12.062 1 62.44 202 ASP A C 1
ATOM 1539 O O . ASP A 1 202 ? -3.355 67.75 11.914 1 62.44 202 ASP A O 1
ATOM 1543 N N . SER A 1 203 ? -1.966 66 11.25 1 53.5 203 SER A N 1
ATOM 1544 C CA . SER A 1 203 ? -2.906 65.688 10.188 1 53.5 203 SER A CA 1
ATOM 1545 C C . SER A 1 203 ? -4.02 64.75 10.703 1 53.5 203 SER A C 1
ATOM 1547 O O . SER A 1 203 ? -3.766 63.812 11.469 1 53.5 203 SER A O 1
ATOM 1549 N N . GLU A 1 204 ? -5.148 65.312 10.977 1 50.88 204 GLU A N 1
ATOM 1550 C CA . GLU A 1 204 ? -6.312 64.5 11.273 1 50.88 204 GLU A CA 1
ATOM 1551 C C . GLU A 1 204 ? -6.309 63.219 10.438 1 50.88 204 GLU A C 1
ATOM 1553 O O . GLU A 1 204 ? -7.039 63.125 9.453 1 50.88 204 GLU A O 1
ATOM 1558 N N . SER A 1 205 ? -5.176 62.75 10.273 1 54 205 SER A N 1
ATOM 1559 C CA . SER A 1 205 ? -5.129 61.531 9.445 1 54 205 SER A CA 1
ATOM 1560 C C . SER A 1 205 ? -5.984 60.438 10.031 1 54 205 SER A C 1
ATOM 1562 O O . SER A 1 205 ? -5.699 59.938 11.125 1 54 205 SER A O 1
ATOM 1564 N N . ALA A 1 206 ? -7.391 60.562 9.773 1 60.81 206 ALA A N 1
ATOM 1565 C CA . ALA A 1 206 ? -8.438 59.625 10.156 1 60.81 206 ALA A CA 1
ATOM 1566 C C . ALA A 1 206 ? -8.031 58.188 9.828 1 60.81 206 ALA A C 1
ATOM 1568 O O . ALA A 1 206 ? -7.5 57.906 8.75 1 60.81 206 ALA A O 1
ATOM 1569 N N . VAL A 1 207 ? -7.891 57.406 10.711 1 67.62 207 VAL A N 1
ATOM 1570 C CA . VAL A 1 207 ? -7.781 55.938 10.555 1 67.62 207 VAL A CA 1
ATOM 1571 C C . VAL A 1 207 ? -8.688 55.5 9.414 1 67.62 207 VAL A C 1
ATOM 1573 O O . VAL A 1 207 ? -9.867 55.812 9.375 1 67.62 207 VAL A O 1
ATOM 1576 N N . ASP A 1 208 ? -8.039 55 8.25 1 82.56 208 ASP A N 1
ATOM 1577 C CA . ASP A 1 208 ? -8.828 54.406 7.172 1 82.56 208 ASP A CA 1
ATOM 1578 C C . ASP A 1 208 ? -9.305 53 7.535 1 82.56 208 ASP A C 1
ATOM 1580 O O . ASP A 1 208 ? -8.906 52.031 6.898 1 82.56 208 ASP A O 1
ATOM 1584 N N . ALA A 1 209 ? -10.195 53.031 8.562 1 81.94 209 ALA A N 1
ATOM 1585 C CA . ALA A 1 209 ? -10.703 51.781 9.086 1 81.94 209 ALA A CA 1
ATOM 1586 C C . ALA A 1 209 ? -11.367 50.969 7.977 1 81.94 209 ALA A C 1
ATOM 1588 O O . ALA A 1 209 ? -11.164 49.75 7.891 1 81.94 209 ALA A O 1
ATOM 1589 N N . ASP A 1 210 ? -12.055 51.625 7.125 1 85.38 210 ASP A N 1
ATOM 1590 C CA . ASP A 1 210 ? -12.75 50.969 6.031 1 85.38 210 ASP A CA 1
ATOM 1591 C C . ASP A 1 210 ? -11.75 50.312 5.066 1 85.38 210 ASP A C 1
ATOM 1593 O O . ASP A 1 210 ? -11.953 49.188 4.617 1 85.38 210 ASP A O 1
ATOM 1597 N N . GLY A 1 211 ? -10.773 51.031 4.754 1 90.81 211 GLY A N 1
ATOM 1598 C CA . GLY A 1 211 ? -9.75 50.5 3.871 1 90.81 211 GLY A CA 1
ATOM 1599 C C . GLY A 1 211 ? -9 49.312 4.461 1 90.81 211 GLY A C 1
ATOM 1600 O O . GLY A 1 211 ? -8.688 48.344 3.754 1 90.81 211 GLY A O 1
ATOM 1601 N N . GLU A 1 212 ? -8.734 49.406 5.73 1 93.25 212 GLU A N 1
ATOM 1602 C CA . GLU A 1 212 ? -8.07 48.312 6.426 1 93.25 212 GLU A CA 1
ATOM 1603 C C . GLU A 1 212 ? -8.93 47.031 6.418 1 93.25 212 GLU A C 1
ATOM 1605 O O . GLU A 1 212 ? -8.43 45.938 6.148 1 93.25 212 GLU A O 1
ATOM 1610 N N . TRP A 1 213 ? -10.172 47.25 6.695 1 93.94 213 TRP A N 1
ATOM 1611 C CA . TRP A 1 213 ? -11.094 46.125 6.699 1 93.94 213 TRP A CA 1
ATOM 1612 C C . TRP A 1 213 ? -11.188 45.469 5.316 1 93.94 213 TRP A C 1
ATOM 1614 O O . TRP A 1 213 ? -11.109 44.25 5.188 1 93.94 213 TRP A O 1
ATOM 1624 N N . ASP A 1 214 ? -11.336 46.281 4.309 1 95.12 214 ASP A N 1
ATOM 1625 C CA . ASP A 1 214 ? -11.453 45.781 2.945 1 95.12 214 ASP A CA 1
ATOM 1626 C C . ASP A 1 214 ? -10.227 44.969 2.557 1 95.12 214 ASP A C 1
ATOM 1628 O O . ASP A 1 214 ? -10.359 43.906 1.913 1 95.12 214 ASP A O 1
ATOM 1632 N N . GLU A 1 215 ? -9.133 45.406 2.941 1 95.94 215 GLU A N 1
ATOM 1633 C CA . GLU A 1 215 ? -7.895 44.688 2.611 1 95.94 215 GLU A CA 1
ATOM 1634 C C . GLU A 1 215 ? -7.82 43.344 3.32 1 95.94 215 GLU A C 1
ATOM 1636 O O . GLU A 1 215 ? -7.453 42.344 2.711 1 95.94 215 GLU A O 1
ATOM 1641 N N . LEU A 1 216 ? -8.133 43.344 4.555 1 97.31 216 LEU A N 1
ATOM 1642 C CA . LEU A 1 216 ? -8.047 42.125 5.336 1 97.31 216 LEU A CA 1
ATOM 1643 C C . LEU A 1 216 ? -9.125 41.125 4.918 1 97.31 216 LEU A C 1
ATOM 1645 O O . LEU A 1 216 ? -8.898 39.938 4.902 1 97.31 216 LEU A O 1
ATOM 1649 N N . ALA A 1 217 ? -10.281 41.625 4.574 1 97.19 217 ALA A N 1
ATOM 1650 C CA . ALA A 1 217 ? -11.336 40.781 4.02 1 97.19 217 ALA A CA 1
ATOM 1651 C C . ALA A 1 217 ? -10.891 40.125 2.713 1 97.19 217 ALA A C 1
ATOM 1653 O O . ALA A 1 217 ? -11.203 38.969 2.451 1 97.19 217 ALA A O 1
ATOM 1654 N N . ALA A 1 218 ? -10.188 40.875 1.926 1 97.88 218 ALA A N 1
ATOM 1655 C CA . ALA A 1 218 ? -9.672 40.344 0.669 1 97.88 218 ALA A CA 1
ATOM 1656 C C . ALA A 1 218 ? -8.664 39.219 0.923 1 97.88 218 ALA A C 1
ATOM 1658 O O . ALA A 1 218 ? -8.648 38.219 0.211 1 97.88 218 ALA A O 1
ATOM 1659 N N . VAL A 1 219 ? -7.801 39.406 1.922 1 98 219 VAL A N 1
ATOM 1660 C CA . VAL A 1 219 ? -6.836 38.375 2.291 1 98 219 VAL A CA 1
ATOM 1661 C C . VAL A 1 219 ? -7.566 37.125 2.773 1 98 219 VAL A C 1
ATOM 1663 O O . VAL A 1 219 ? -7.223 36 2.383 1 98 219 VAL A O 1
ATOM 1666 N N . ALA A 1 220 ? -8.555 37.312 3.605 1 98.25 220 ALA A N 1
ATOM 1667 C CA . ALA A 1 220 ? -9.352 36.188 4.113 1 98.25 220 ALA A CA 1
ATOM 1668 C C . ALA A 1 220 ? -9.992 35.406 2.971 1 98.25 220 ALA A C 1
ATOM 1670 O O . ALA A 1 220 ? -9.953 34.188 2.961 1 98.25 220 ALA A O 1
ATOM 1671 N N . ASN A 1 221 ? -10.516 36.125 2.025 1 98 221 ASN A N 1
ATOM 1672 C CA . ASN A 1 221 ? -11.141 35.469 0.882 1 98 221 ASN A CA 1
ATOM 1673 C C . ASN A 1 221 ? -10.125 34.688 0.069 1 98 221 ASN A C 1
ATOM 1675 O O . ASN A 1 221 ? -10.43 33.594 -0.409 1 98 221 ASN A O 1
ATOM 1679 N N . ARG A 1 222 ? -8.969 35.188 -0.092 1 98.25 222 ARG A N 1
ATOM 1680 C CA . ARG A 1 222 ? -7.922 34.469 -0.797 1 98.25 222 ARG A CA 1
ATOM 1681 C C . ARG A 1 222 ? -7.531 33.188 -0.042 1 98.25 222 ARG A C 1
ATOM 1683 O O . ARG A 1 222 ? -7.242 32.156 -0.654 1 98.25 222 ARG A O 1
ATOM 1690 N N . LEU A 1 223 ? -7.477 33.25 1.258 1 98.06 223 LEU A N 1
ATOM 1691 C CA . LEU A 1 223 ? -7.176 32.094 2.08 1 98.06 223 LEU A CA 1
ATOM 1692 C C . LEU A 1 223 ? -8.258 31.031 1.922 1 98.06 223 LEU A C 1
ATOM 1694 O O . LEU A 1 223 ? -7.945 29.844 1.759 1 98.06 223 LEU A O 1
ATOM 1698 N N . LEU A 1 224 ? -9.5 31.438 1.927 1 96.69 224 LEU A N 1
ATOM 1699 C CA . LEU A 1 224 ? -10.633 30.516 1.778 1 96.69 224 LEU A CA 1
ATOM 1700 C C . LEU A 1 224 ? -10.602 29.844 0.415 1 96.69 224 LEU A C 1
ATOM 1702 O O . LEU A 1 224 ? -11 28.672 0.289 1 96.69 224 LEU A O 1
ATOM 1706 N N . GLU A 1 225 ? -10.047 30.484 -0.566 1 95.81 225 GLU A N 1
ATOM 1707 C CA . GLU A 1 225 ? -9.977 29.953 -1.926 1 95.81 225 GLU A CA 1
ATOM 1708 C C . GLU A 1 225 ? -8.766 29.047 -2.104 1 95.81 225 GLU A C 1
ATOM 1710 O O . GLU A 1 225 ? -8.742 28.219 -3.018 1 95.81 225 GLU A O 1
ATOM 1715 N N . SER A 1 226 ? -7.809 29.234 -1.265 1 94.81 226 SER A N 1
ATOM 1716 C CA . SER A 1 226 ? -6.566 28.469 -1.411 1 94.81 226 SER A CA 1
ATOM 1717 C C . SER A 1 226 ? -6.777 27 -1.091 1 94.81 226 SER A C 1
ATOM 1719 O O . SER A 1 226 ? -6.121 26.125 -1.675 1 94.81 226 SER A O 1
ATOM 1721 N N . ARG A 1 227 ? -7.648 26.703 -0.173 1 91.5 227 ARG A N 1
ATOM 1722 C CA . ARG A 1 227 ? -8 25.344 0.214 1 91.5 227 ARG A CA 1
ATOM 1723 C C . ARG A 1 227 ? -9.508 25.203 0.406 1 91.5 227 ARG A C 1
ATOM 1725 O O . ARG A 1 227 ? -9.984 25 1.526 1 91.5 227 ARG A O 1
ATOM 1732 N N . PRO A 1 228 ? -10.234 25.172 -0.658 1 87.25 228 PRO A N 1
ATOM 1733 C CA . PRO A 1 228 ? -11.695 25.297 -0.557 1 87.25 228 PRO A CA 1
ATOM 1734 C C . PRO A 1 228 ? -12.344 24.094 0.13 1 87.25 228 PRO A C 1
ATOM 1736 O O . PRO A 1 228 ? -13.445 24.219 0.671 1 87.25 228 PRO A O 1
ATOM 1739 N N . SER A 1 229 ? -11.617 22.984 0.2 1 85.62 229 SER A N 1
ATOM 1740 C CA . SER A 1 229 ? -12.219 21.766 0.75 1 85.62 229 SER A CA 1
ATOM 1741 C C . SER A 1 229 ? -11.938 21.641 2.24 1 85.62 229 SER A C 1
ATOM 1743 O O . SER A 1 229 ? -12.5 20.766 2.912 1 85.62 229 SER A O 1
ATOM 1745 N N . MET A 1 230 ? -11.094 22.5 2.809 1 91.81 230 MET A N 1
ATOM 1746 C CA . MET A 1 230 ? -10.688 22.359 4.203 1 91.81 230 MET A CA 1
ATOM 1747 C C . MET A 1 230 ? -11.641 23.109 5.125 1 91.81 230 MET A C 1
ATOM 1749 O O . MET A 1 230 ? -11.516 24.328 5.297 1 91.81 230 MET A O 1
ATOM 1753 N N . ALA A 1 231 ? -12.508 22.344 5.75 1 96.06 231 ALA A N 1
ATOM 1754 C CA . ALA A 1 231 ? -13.539 22.922 6.605 1 96.06 231 ALA A CA 1
ATOM 1755 C C . ALA A 1 231 ? -12.922 23.688 7.773 1 96.06 231 ALA A C 1
ATOM 1757 O O . ALA A 1 231 ? -13.391 24.766 8.133 1 96.06 231 ALA A O 1
ATOM 1758 N N . VAL A 1 232 ? -11.891 23.125 8.359 1 97.94 232 VAL A N 1
ATOM 1759 C CA . VAL A 1 232 ? -11.297 23.734 9.547 1 97.94 232 VAL A CA 1
ATOM 1760 C C . VAL A 1 232 ? -10.688 25.094 9.188 1 97.94 232 VAL A C 1
ATOM 1762 O O . VAL A 1 232 ? -10.781 26.047 9.961 1 97.94 232 VAL A O 1
ATOM 1765 N N . LEU A 1 233 ? -10.008 25.188 8.031 1 97.5 233 LEU A N 1
ATOM 1766 C CA . LEU A 1 233 ? -9.477 26.469 7.59 1 97.5 233 LEU A CA 1
ATOM 1767 C C . LEU A 1 233 ? -10.594 27.484 7.387 1 97.5 233 LEU A C 1
ATOM 1769 O O . LEU A 1 233 ? -10.508 28.609 7.867 1 97.5 233 LEU A O 1
ATOM 1773 N N . ARG A 1 234 ? -11.664 27.078 6.75 1 97.19 234 ARG A N 1
ATOM 1774 C CA . ARG A 1 234 ? -12.812 27.938 6.52 1 97.19 234 ARG A CA 1
ATOM 1775 C C . ARG A 1 234 ? -13.406 28.438 7.84 1 97.19 234 ARG A C 1
ATOM 1777 O O . ARG A 1 234 ? -13.625 29.625 8.023 1 97.19 234 ARG A O 1
ATOM 1784 N N . ASN A 1 235 ? -13.648 27.531 8.727 1 98.5 235 ASN A N 1
ATOM 1785 C CA . ASN A 1 235 ? -14.297 27.859 9.992 1 98.5 235 ASN A CA 1
ATOM 1786 C C . ASN A 1 235 ? -13.445 28.812 10.836 1 98.5 235 ASN A C 1
ATOM 1788 O O . ASN A 1 235 ? -13.953 29.781 11.398 1 98.5 235 ASN A O 1
ATOM 1792 N N . ARG A 1 236 ? -12.156 28.562 10.914 1 98.56 236 ARG A N 1
ATOM 1793 C CA . ARG A 1 236 ? -11.281 29.344 11.766 1 98.56 236 ARG A CA 1
ATOM 1794 C C . ARG A 1 236 ? -11.055 30.75 11.188 1 98.56 236 ARG A C 1
ATOM 1796 O O . ARG A 1 236 ? -11.062 31.734 11.914 1 98.56 236 ARG A O 1
ATOM 1803 N N . VAL A 1 237 ? -10.914 30.859 9.883 1 98.56 237 VAL A N 1
ATOM 1804 C CA . VAL A 1 237 ? -10.75 32.156 9.227 1 98.56 237 VAL A CA 1
ATOM 1805 C C . VAL A 1 237 ? -12.039 32.969 9.352 1 98.56 237 VAL A C 1
ATOM 1807 O O . VAL A 1 237 ? -12.008 34.125 9.734 1 98.56 237 VAL A O 1
ATOM 1810 N N . ASN A 1 238 ? -13.164 32.344 9.07 1 98.19 238 ASN A N 1
ATOM 1811 C CA . ASN A 1 238 ? -14.453 33.031 9.195 1 98.19 238 ASN A CA 1
ATOM 1812 C C . ASN A 1 238 ? -14.688 33.531 10.617 1 98.19 238 ASN A C 1
ATOM 1814 O O . ASN A 1 238 ? -15.195 34.625 10.82 1 98.19 238 ASN A O 1
ATOM 1818 N N . ARG A 1 239 ? -14.398 32.75 11.547 1 97.94 239 ARG A N 1
ATOM 1819 C CA . ARG A 1 239 ? -14.617 33.125 12.938 1 97.94 239 ARG A CA 1
ATOM 1820 C C . ARG A 1 239 ? -13.797 34.375 13.305 1 97.94 239 ARG A C 1
ATOM 1822 O O . ARG A 1 239 ? -14.266 35.25 14.031 1 97.94 239 ARG A O 1
ATOM 1829 N N . VAL A 1 240 ? -12.516 34.406 12.867 1 97.81 240 VAL A N 1
ATOM 1830 C CA . VAL A 1 240 ? -11.664 35.562 13.125 1 97.81 240 VAL A CA 1
ATOM 1831 C C . VAL A 1 240 ? -12.336 36.844 12.602 1 97.81 240 VAL A C 1
ATOM 1833 O O . VAL A 1 240 ? -12.438 37.844 13.312 1 97.81 240 VAL A O 1
ATOM 1836 N N . LEU A 1 241 ? -12.805 36.812 11.375 1 97.56 241 LEU A N 1
ATOM 1837 C CA . LEU A 1 241 ? -13.406 38 10.773 1 97.56 241 LEU A CA 1
ATOM 1838 C C . LEU A 1 241 ? -14.742 38.312 11.438 1 97.56 241 LEU A C 1
ATOM 1840 O O . LEU A 1 241 ? -15.062 39.5 11.656 1 97.56 241 LEU A O 1
ATOM 1844 N N . ALA A 1 242 ? -15.477 37.312 11.75 1 96.75 242 ALA A N 1
ATOM 1845 C CA . ALA A 1 242 ? -16.75 37.531 12.43 1 96.75 242 ALA A CA 1
ATOM 1846 C C . ALA A 1 242 ? -16.547 38.219 13.789 1 96.75 242 ALA A C 1
ATOM 1848 O O . ALA A 1 242 ? -17.266 39.156 14.125 1 96.75 242 ALA A O 1
ATOM 1849 N N . GLU A 1 243 ? -15.648 37.719 14.547 1 95.75 243 GLU A N 1
ATOM 1850 C CA . GLU A 1 243 ? -15.352 38.281 15.859 1 95.75 243 GLU A CA 1
ATOM 1851 C C . GLU A 1 243 ? -14.836 39.719 15.734 1 95.75 243 GLU A C 1
ATOM 1853 O O . GLU A 1 243 ? -15.188 40.594 16.531 1 95.75 243 GLU A O 1
ATOM 1858 N N . ALA A 1 244 ? -13.945 39.906 14.758 1 94.75 244 ALA A N 1
ATOM 1859 C CA . ALA A 1 244 ? -13.422 41.25 14.531 1 94.75 244 ALA A CA 1
ATOM 1860 C C . ALA A 1 244 ? -14.547 42.219 14.164 1 94.75 244 ALA A C 1
ATOM 1862 O O . ALA A 1 244 ? -14.492 43.406 14.516 1 94.75 244 ALA A O 1
ATOM 1863 N N . SER A 1 245 ? -15.477 41.75 13.453 1 91.56 245 SER A N 1
ATOM 1864 C CA . SER A 1 245 ? -16.562 42.594 12.969 1 91.56 245 SER A CA 1
ATOM 1865 C C . SER A 1 245 ? -17.531 42.938 14.094 1 91.56 245 SER A C 1
ATOM 1867 O O . SER A 1 245 ? -18.234 43.938 14.031 1 91.56 245 SER A O 1
ATOM 1869 N N . THR A 1 246 ? -17.688 42.031 15.164 1 82.94 246 THR A N 1
ATOM 1870 C CA . THR A 1 246 ? -18.625 42.219 16.266 1 82.94 246 THR A CA 1
ATOM 1871 C C . THR A 1 246 ? -17.969 43.031 17.391 1 82.94 246 THR A C 1
ATOM 1873 O O . THR A 1 246 ? -18.656 43.688 18.188 1 82.94 246 THR A O 1
ATOM 1876 N N . ASP A 1 247 ? -16.594 42.656 17.875 1 61.06 247 ASP A N 1
ATOM 1877 C CA . ASP A 1 247 ? -15.906 43.375 18.953 1 61.06 247 ASP A CA 1
ATOM 1878 C C . ASP A 1 247 ? -15.969 44.875 18.734 1 61.06 247 ASP A C 1
ATOM 1880 O O . ASP A 1 247 ? -15.57 45.656 19.609 1 61.06 247 ASP A O 1
ATOM 1884 N N . GLY A 1 248 ? -16.234 45.281 17.688 1 49.56 248 GLY A N 1
ATOM 1885 C CA . GLY A 1 248 ? -16.5 46.719 17.672 1 49.56 248 GLY A CA 1
ATOM 1886 C C . GLY A 1 248 ? -17.5 47.156 18.734 1 49.56 248 GLY A C 1
ATOM 1887 O O . GLY A 1 248 ? -18.594 46.562 18.828 1 49.56 248 GLY A O 1
ATOM 1888 N N . GLU A 1 249 ? -17.062 47.469 19.953 1 42.25 249 GLU A N 1
ATOM 1889 C CA . GLU A 1 249 ? -17.672 47.812 21.234 1 42.25 249 GLU A CA 1
ATOM 1890 C C . GLU A 1 249 ? -19.125 48.25 21.062 1 42.25 249 GLU A C 1
ATOM 1892 O O . GLU A 1 249 ? -19.453 48.969 20.109 1 42.25 249 GLU A O 1
ATOM 1897 N N . ALA A 1 250 ? -20.109 47.812 22.016 1 41.78 250 ALA A N 1
ATOM 1898 C CA . ALA A 1 250 ? -21.422 48.344 22.359 1 41.78 250 ALA A CA 1
ATOM 1899 C C . ALA A 1 250 ? -21.438 49.875 22.281 1 41.78 250 ALA A C 1
ATOM 1901 O O . ALA A 1 250 ? -22.5 50.5 22.219 1 41.78 250 ALA A O 1
ATOM 1902 N N . GLY A 1 251 ? -20.609 50.375 23.203 1 37.28 251 GLY A N 1
ATOM 1903 C CA . GLY A 1 251 ? -20.828 51.812 23.406 1 37.28 251 GLY A CA 1
ATOM 1904 C C . GLY A 1 251 ? -20.703 52.625 22.125 1 37.28 251 GLY A C 1
ATOM 1905 O O . GLY A 1 251 ? -21.312 53.688 22 1 37.28 251 GLY A O 1
ATOM 1906 N N . ALA A 1 252 ? -19.328 52.906 21.672 1 41.75 252 ALA A N 1
ATOM 1907 C CA . ALA A 1 252 ? -19.359 53.938 20.656 1 41.75 252 ALA A CA 1
ATOM 1908 C C . ALA A 1 252 ? -19.906 53.406 19.328 1 41.75 252 ALA A C 1
ATOM 1910 O O . ALA A 1 252 ? -19.516 52.312 18.906 1 41.75 252 ALA A O 1
ATOM 1911 N N . GLU A 1 253 ? -21.141 53.438 18.984 1 42.69 253 GLU A N 1
ATOM 1912 C CA . GLU A 1 253 ? -21.922 53.281 17.766 1 42.69 253 GLU A CA 1
ATOM 1913 C C . GLU A 1 253 ? -21.031 52.906 16.578 1 42.69 253 GLU A C 1
ATOM 1915 O O . GLU A 1 253 ? -21.5 52.281 15.625 1 42.69 253 GLU A O 1
ATOM 1920 N N . THR A 1 254 ? -19.984 53.656 16.062 1 45.59 254 THR A N 1
ATOM 1921 C CA . THR A 1 254 ? -19.438 53.969 14.758 1 45.59 254 THR A CA 1
ATOM 1922 C C . THR A 1 254 ? -18.234 53.094 14.445 1 45.59 254 THR A C 1
ATOM 1924 O O . THR A 1 254 ? -17.641 53.188 13.383 1 45.59 254 THR A O 1
ATOM 1927 N N . ASP A 1 255 ? -17.453 52.281 15.281 1 57.34 255 ASP A N 1
ATOM 1928 C CA . ASP A 1 255 ? -16.078 52.156 14.789 1 57.34 255 ASP A CA 1
ATOM 1929 C C . ASP A 1 255 ? -15.945 50.906 13.898 1 57.34 255 ASP A C 1
ATOM 1931 O O . ASP A 1 255 ? -16.359 49.812 14.281 1 57.34 255 ASP A O 1
ATOM 1935 N N . THR A 1 256 ? -15.961 51 12.586 1 74 256 THR A N 1
ATOM 1936 C CA . THR A 1 256 ? -15.594 50.094 11.516 1 74 256 THR A CA 1
ATOM 1937 C C . THR A 1 256 ? -14.438 49.188 11.938 1 74 256 THR A C 1
ATOM 1939 O O . THR A 1 256 ? -13.445 49.688 12.492 1 74 256 THR A O 1
ATOM 1942 N N . PRO A 1 257 ? -14.82 47.781 11.945 1 87.19 257 PRO A N 1
ATOM 1943 C CA . PRO A 1 257 ? -13.664 46.938 12.195 1 87.19 257 PRO A CA 1
ATOM 1944 C C . PRO A 1 257 ? -12.438 47.344 11.391 1 87.19 257 PRO A C 1
ATOM 1946 O O . PRO A 1 257 ? -12.562 47.781 10.242 1 87.19 257 PRO A O 1
ATOM 1949 N N . ASP A 1 258 ? -11.406 47.406 12.062 1 88.75 258 ASP A N 1
ATOM 1950 C CA . ASP A 1 258 ? -10.156 47.781 11.414 1 88.75 258 ASP A CA 1
ATOM 1951 C C . ASP A 1 258 ? -9.055 46.75 11.672 1 88.75 258 ASP A C 1
ATOM 1953 O 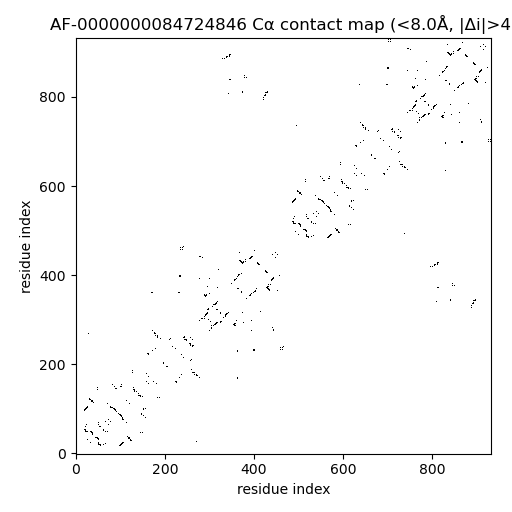O . ASP A 1 258 ? -9.344 45.625 12.07 1 88.75 258 ASP A O 1
ATOM 1957 N N . ALA A 1 259 ? -7.836 47.094 11.383 1 93.19 259 ALA A N 1
ATOM 1958 C CA . ALA A 1 259 ? -6.695 46.188 11.492 1 93.19 259 ALA A CA 1
ATOM 1959 C C . ALA A 1 259 ? -6.488 45.719 12.938 1 93.19 259 ALA A C 1
ATOM 1961 O O . ALA A 1 259 ? -6.078 44.594 13.188 1 93.19 259 ALA A O 1
ATOM 1962 N N . SER A 1 260 ? -6.777 46.625 13.859 1 90.69 260 SER A N 1
ATOM 1963 C CA . SER A 1 260 ? -6.598 46.281 15.266 1 90.69 260 SER A CA 1
ATOM 1964 C C . SER A 1 260 ? -7.555 45.156 15.688 1 90.69 260 SER A C 1
ATOM 1966 O O . SER A 1 260 ? -7.16 44.219 16.391 1 90.69 260 SER A O 1
ATOM 1968 N N . SER A 1 261 ? -8.828 45.281 15.297 1 93.31 261 SER A N 1
ATOM 1969 C CA . SER A 1 261 ? -9.82 44.25 15.641 1 93.31 261 SER A CA 1
ATOM 1970 C C . SER A 1 261 ? -9.477 42.906 15.023 1 93.31 261 SER A C 1
ATOM 1972 O O . SER A 1 261 ? -9.617 41.875 15.672 1 93.31 261 SER A O 1
ATOM 1974 N N . VAL A 1 262 ? -9.031 42.938 13.797 1 95.75 262 VAL A N 1
ATOM 1975 C CA . VAL A 1 262 ? -8.68 41.688 13.125 1 95.75 262 VAL A CA 1
ATOM 1976 C C . VAL A 1 262 ? -7.445 41.062 13.797 1 95.75 262 VAL A C 1
ATOM 1978 O O . VAL A 1 262 ? -7.371 39.844 13.977 1 95.75 262 VAL A O 1
ATOM 1981 N N . LEU A 1 263 ? -6.477 41.906 14.109 1 93.56 263 LEU A N 1
ATOM 1982 C CA . LEU A 1 263 ? -5.273 41.438 14.781 1 93.56 263 LEU A CA 1
ATOM 1983 C C . LEU A 1 263 ? -5.629 40.719 16.094 1 93.56 263 LEU A C 1
ATOM 1985 O O . LEU A 1 263 ? -5.164 39.594 16.344 1 93.56 263 LEU A O 1
ATOM 1989 N N . GLU A 1 264 ? -6.434 41.375 16.875 1 93.12 264 GLU A N 1
ATOM 1990 C CA . GLU A 1 264 ? -6.832 40.812 18.156 1 93.12 264 GLU A CA 1
ATOM 1991 C C . GLU A 1 264 ? -7.594 39.5 17.969 1 93.12 264 GLU A C 1
ATOM 1993 O O . GLU A 1 264 ? -7.32 38.531 18.656 1 93.12 264 GLU A O 1
ATOM 1998 N N . ALA A 1 265 ? -8.516 39.5 17.062 1 96.31 265 ALA A N 1
ATOM 1999 C CA . ALA A 1 265 ? -9.305 38.281 16.781 1 96.31 265 ALA A CA 1
ATOM 2000 C C . ALA A 1 265 ? -8.422 37.156 16.281 1 96.31 265 ALA A C 1
ATOM 2002 O O . ALA A 1 265 ? -8.648 36 16.609 1 96.31 265 ALA A O 1
ATOM 2003 N N . ALA A 1 266 ? -7.453 37.469 15.445 1 96.88 266 ALA A N 1
ATOM 2004 C CA . ALA A 1 266 ? -6.555 36.469 14.906 1 96.88 266 ALA A CA 1
ATOM 2005 C C . ALA A 1 266 ? -5.691 35.844 16 1 96.88 266 ALA A C 1
ATOM 2007 O O . ALA A 1 266 ? -5.5 34.625 16.047 1 96.88 266 ALA A O 1
ATOM 2008 N N . ILE A 1 267 ? -5.141 36.688 16.891 1 94 267 ILE A N 1
ATOM 2009 C CA . ILE A 1 267 ? -4.332 36.219 18.016 1 94 267 ILE A CA 1
ATOM 2010 C C . ILE A 1 267 ? -5.164 35.281 18.891 1 94 267 ILE A C 1
ATOM 2012 O O . ILE A 1 267 ? -4.738 34.156 19.203 1 94 267 ILE A O 1
ATOM 2016 N N . ASP A 1 268 ? -6.352 35.719 19.219 1 95.31 268 ASP A N 1
ATOM 2017 C CA . ASP A 1 268 ? -7.254 34.906 20.016 1 95.31 268 ASP A CA 1
ATOM 2018 C C . ASP A 1 268 ? -7.625 33.625 19.297 1 95.31 268 ASP A C 1
ATOM 2020 O O . ASP A 1 268 ? -7.73 32.562 19.922 1 95.31 268 ASP A O 1
ATOM 2024 N N . GLY A 1 269 ? -7.887 33.75 18 1 97.38 269 GLY A N 1
ATOM 2025 C CA . GLY A 1 269 ? -8.234 32.594 17.203 1 97.38 269 GLY A CA 1
ATOM 2026 C C . GLY A 1 269 ? -7.148 31.547 17.172 1 97.38 269 GLY A C 1
ATOM 2027 O O . GLY A 1 269 ? -7.434 30.359 17.25 1 97.38 269 GLY A O 1
ATOM 2028 N N . ILE A 1 270 ? -5.902 31.938 17.031 1 96.88 270 ILE A N 1
ATOM 2029 C CA . ILE A 1 270 ? -4.766 31.016 17 1 96.88 270 ILE A CA 1
ATOM 2030 C C . ILE A 1 270 ? -4.672 30.281 18.344 1 96.88 270 ILE A C 1
ATOM 2032 O O . ILE A 1 270 ? -4.555 29.062 18.375 1 96.88 270 ILE A O 1
ATOM 2036 N N . GLU A 1 271 ? -4.73 31.031 19.406 1 95.25 271 GLU A N 1
ATOM 2037 C CA . GLU A 1 271 ? -4.68 30.422 20.734 1 95.25 271 GLU A CA 1
ATOM 2038 C C . GLU A 1 271 ? -5.828 29.438 20.922 1 95.25 271 GLU A C 1
ATOM 2040 O O . GLU A 1 271 ? -5.629 28.344 21.453 1 95.25 271 GLU A O 1
ATOM 2045 N N . ARG A 1 272 ? -7.012 29.812 20.562 1 97.38 272 ARG A N 1
ATOM 2046 C CA . ARG A 1 272 ? -8.188 28.953 20.672 1 97.38 272 ARG A CA 1
ATOM 2047 C C . ARG A 1 272 ? -8 27.672 19.859 1 97.38 272 ARG A C 1
ATOM 2049 O O . ARG A 1 272 ? -8.352 26.578 20.328 1 97.38 272 ARG A O 1
ATOM 2056 N N . ALA A 1 273 ? -7.527 27.812 18.656 1 97.88 273 ALA A N 1
ATOM 2057 C CA . ALA A 1 273 ? -7.332 26.656 17.766 1 97.88 273 ALA A CA 1
ATOM 2058 C C . ALA A 1 273 ? -6.332 25.672 18.359 1 97.88 273 ALA A C 1
ATOM 2060 O O . ALA A 1 273 ? -6.578 24.469 18.391 1 97.88 273 ALA A O 1
ATOM 2061 N N . VAL A 1 274 ? -5.184 26.172 18.828 1 96.25 274 VAL A N 1
ATOM 2062 C CA . VAL A 1 274 ? -4.148 25.328 19.406 1 96.25 274 VAL A CA 1
ATOM 2063 C C . VAL A 1 274 ? -4.695 24.625 20.656 1 96.25 274 VAL A C 1
ATOM 2065 O O . VAL A 1 274 ? -4.445 23.438 20.875 1 96.25 274 VAL A O 1
ATOM 2068 N N . THR A 1 275 ? -5.438 25.375 21.453 1 97.38 275 THR A N 1
ATOM 2069 C CA . THR A 1 275 ? -6.027 24.812 22.656 1 97.38 275 THR A CA 1
ATOM 2070 C C . THR A 1 275 ? -7.062 23.75 22.328 1 97.38 275 THR A C 1
ATOM 2072 O O . THR A 1 275 ? -7.133 22.719 22.984 1 97.38 275 THR A O 1
ATOM 2075 N N . ALA A 1 276 ? -7.918 23.984 21.344 1 98.31 276 ALA A N 1
ATOM 2076 C CA . ALA A 1 276 ? -8.93 23.016 20.922 1 98.31 276 ALA A CA 1
ATOM 2077 C C . ALA A 1 276 ? -8.281 21.719 20.469 1 98.31 276 ALA A C 1
ATOM 2079 O O . ALA A 1 276 ? -8.766 20.625 20.797 1 98.31 276 ALA A O 1
ATOM 2080 N N . ASP A 1 277 ? -7.23 21.812 19.656 1 97.12 277 ASP A N 1
ATOM 2081 C CA . ASP A 1 277 ? -6.508 20.625 19.219 1 97.12 277 ASP A CA 1
ATOM 2082 C C . ASP A 1 277 ? -5.938 19.859 20.406 1 97.12 277 ASP A C 1
ATOM 2084 O O . ASP A 1 277 ? -6.039 18.625 20.453 1 97.12 277 ASP A O 1
ATOM 2088 N N . ALA A 1 278 ? -5.344 20.578 21.344 1 96.44 278 ALA A N 1
ATOM 2089 C CA . ALA A 1 278 ? -4.754 19.969 22.531 1 96.44 278 ALA A CA 1
ATOM 2090 C C . ALA A 1 278 ? -5.824 19.297 23.391 1 96.44 278 ALA A C 1
ATOM 2092 O O . ALA A 1 278 ? -5.621 18.203 23.906 1 96.44 278 ALA A O 1
ATOM 2093 N N . ASP A 1 279 ? -6.941 19.969 23.594 1 98.25 279 ASP A N 1
ATOM 2094 C CA . ASP A 1 279 ? -8.039 19.438 24.391 1 98.25 279 ASP A CA 1
ATOM 2095 C C . ASP A 1 279 ? -8.602 18.156 23.781 1 98.25 279 ASP A C 1
ATOM 2097 O O . ASP A 1 279 ? -8.938 17.219 24.5 1 98.25 279 ASP A O 1
ATOM 2101 N N . ALA A 1 280 ? -8.789 18.156 22.469 1 98.62 280 ALA A N 1
ATOM 2102 C CA . ALA A 1 280 ? -9.258 16.953 21.781 1 98.62 280 ALA A CA 1
ATOM 2103 C C . ALA A 1 280 ? -8.305 15.789 22.016 1 98.62 280 ALA A C 1
ATOM 2105 O O . ALA A 1 280 ? -8.734 14.672 22.297 1 98.62 280 ALA A O 1
ATOM 2106 N N . ALA A 1 281 ? -7 16.047 21.875 1 98.25 281 ALA A N 1
ATOM 2107 C CA . ALA A 1 281 ? -5.988 15.008 22.078 1 98.25 281 ALA A CA 1
ATOM 2108 C C . ALA A 1 281 ? -6.043 14.477 23.516 1 98.25 281 ALA A C 1
ATOM 2110 O O . ALA A 1 281 ? -5.988 13.266 23.734 1 98.25 281 ALA A O 1
ATOM 2111 N N . ASP A 1 282 ? -6.129 15.391 24.422 1 98.06 282 ASP A N 1
ATOM 2112 C CA . ASP A 1 282 ? -6.164 15.008 25.828 1 98.06 282 ASP A CA 1
ATOM 2113 C C . ASP A 1 282 ? -7.371 14.125 26.125 1 98.06 282 ASP A C 1
ATOM 2115 O O . ASP A 1 282 ? -7.246 13.109 26.828 1 98.06 282 ASP A O 1
ATOM 2119 N N . ARG A 1 283 ? -8.469 14.469 25.656 1 98.38 283 ARG A N 1
ATOM 2120 C CA . ARG A 1 283 ? -9.68 13.68 25.859 1 98.38 283 ARG A CA 1
ATOM 2121 C C . ARG A 1 283 ? -9.547 12.305 25.203 1 98.38 283 ARG A C 1
ATOM 2123 O O . ARG A 1 283 ? -9.961 11.297 25.781 1 98.38 283 ARG A O 1
ATOM 2130 N N . ALA A 1 284 ? -9.016 12.289 24.031 1 98.44 284 ALA A N 1
ATOM 2131 C CA . ALA A 1 284 ? -8.875 11.055 23.266 1 98.44 284 ALA A CA 1
ATOM 2132 C C . ALA A 1 284 ? -7.902 10.094 23.938 1 98.44 284 ALA A C 1
ATOM 2134 O O . ALA A 1 284 ? -7.938 8.883 23.688 1 98.44 284 ALA A O 1
ATOM 2135 N N . SER A 1 285 ? -7.004 10.633 24.797 1 98.06 285 SER A N 1
ATOM 2136 C CA . SER A 1 285 ? -6.016 9.805 25.484 1 98.06 285 SER A CA 1
ATOM 2137 C C . SER A 1 285 ? -6.688 8.727 26.328 1 98.06 285 SER A C 1
ATOM 2139 O O . SER A 1 285 ? -6.113 7.652 26.547 1 98.06 285 SER A O 1
ATOM 2141 N N . GLU A 1 286 ? -7.93 8.953 26.703 1 97 286 GLU A N 1
ATOM 2142 C CA . GLU A 1 286 ? -8.68 7.977 27.484 1 97 286 GLU A CA 1
ATOM 2143 C C . GLU A 1 286 ? -9 6.73 26.656 1 97 286 GLU A C 1
ATOM 2145 O O . GLU A 1 286 ? -9.18 5.645 27.219 1 97 286 GLU A O 1
ATOM 2150 N N . PHE A 1 287 ? -9.016 6.863 25.375 1 96.5 287 PHE A N 1
ATOM 2151 C CA . PHE A 1 287 ? -9.367 5.766 24.484 1 96.5 287 PHE A CA 1
ATOM 2152 C C . PHE A 1 287 ? -8.125 5.164 23.844 1 96.5 287 PHE A C 1
ATOM 2154 O O . PHE A 1 287 ? -8.203 4.148 23.156 1 96.5 287 PHE A O 1
ATOM 2161 N N . ALA A 1 288 ? -7.012 5.801 24 1 94.12 288 ALA A N 1
ATOM 2162 C CA . ALA A 1 288 ? -5.754 5.352 23.406 1 94.12 288 ALA A CA 1
ATOM 2163 C C . ALA A 1 288 ? -5.02 4.395 24.344 1 94.12 288 ALA A C 1
ATOM 2165 O O . ALA A 1 288 ? -3.846 4.602 24.656 1 94.12 288 ALA A O 1
ATOM 2166 N N . THR A 1 289 ? -5.68 3.346 24.797 1 93.69 289 THR A N 1
ATOM 2167 C CA . THR A 1 289 ? -5.113 2.373 25.719 1 93.69 289 THR A CA 1
ATOM 2168 C C . THR A 1 289 ? -5.117 0.975 25.109 1 93.69 289 THR A C 1
ATOM 2170 O O . THR A 1 289 ? -5.691 0.76 24.047 1 93.69 289 THR A O 1
ATOM 2173 N N . GLY A 1 290 ? -4.383 0.094 25.703 1 97.56 290 GLY A N 1
ATOM 2174 C CA . GLY A 1 290 ? -4.332 -1.27 25.203 1 97.56 290 GLY A CA 1
ATOM 2175 C C . GLY A 1 290 ? -3.664 -1.379 23.844 1 97.56 290 GLY A C 1
ATOM 2176 O O . GLY A 1 290 ? -2.6 -0.799 23.625 1 97.56 290 GLY A O 1
ATOM 2177 N N . ARG A 1 291 ? -4.223 -2.205 23 1 98.5 291 ARG A N 1
ATOM 2178 C CA . ARG A 1 291 ? -3.736 -2.348 21.625 1 98.5 291 ARG A CA 1
ATOM 2179 C C . ARG A 1 291 ? -4.523 -1.453 20.672 1 98.5 291 ARG A C 1
ATOM 2181 O O . ARG A 1 291 ? -5.738 -1.6 20.531 1 98.5 291 ARG A O 1
ATOM 2188 N N . LEU A 1 292 ? -3.807 -0.622 20.078 1 98.44 292 LEU A N 1
ATOM 2189 C CA . LEU A 1 292 ? -4.418 0.424 19.25 1 98.44 292 LEU A CA 1
ATOM 2190 C C . LEU A 1 292 ? -4.039 0.26 17.781 1 98.44 292 LEU A C 1
ATOM 2192 O O . LEU A 1 292 ? -2.92 -0.146 17.469 1 98.44 292 LEU A O 1
ATOM 2196 N N . LEU A 1 293 ? -5.004 0.491 16.969 1 98.88 293 LEU A N 1
ATOM 2197 C CA . LEU A 1 293 ? -4.723 0.612 15.547 1 98.88 293 LEU A CA 1
ATOM 2198 C C . LEU A 1 293 ? -4.957 2.041 15.07 1 98.88 293 LEU A C 1
ATOM 2200 O O . LEU A 1 293 ? -5.938 2.678 15.453 1 98.88 293 LEU A O 1
ATOM 2204 N N . THR A 1 294 ? -4.004 2.6 14.336 1 98.88 294 THR A N 1
ATOM 2205 C CA . THR A 1 294 ? -4.145 3.904 13.695 1 98.88 294 THR A CA 1
ATOM 2206 C C . THR A 1 294 ? -3.533 3.893 12.297 1 98.88 294 THR A C 1
ATOM 2208 O O . THR A 1 294 ? -3.109 2.844 11.805 1 98.88 294 THR A O 1
ATOM 2211 N N . LEU A 1 295 ? -3.693 4.98 11.586 1 98.75 295 LEU A N 1
ATOM 2212 C CA . LEU A 1 295 ? -3.113 5.082 10.258 1 98.75 295 LEU A CA 1
ATOM 2213 C C . LEU A 1 295 ? -2.689 6.516 9.953 1 98.75 295 LEU A C 1
ATOM 2215 O O . LEU A 1 295 ? -3.117 7.449 10.633 1 98.75 295 LEU A O 1
ATOM 2219 N N . SER A 1 296 ? -1.812 6.645 9.008 1 96.94 296 SER A N 1
ATOM 2220 C CA . SER A 1 296 ? -1.359 7.934 8.5 1 96.94 296 SER A CA 1
ATOM 2221 C C . SER A 1 296 ? -0.765 8.789 9.617 1 96.94 296 SER A C 1
ATOM 2223 O O . SER A 1 296 ? -0.268 8.266 10.609 1 96.94 296 SER A O 1
ATOM 2225 N N . TRP A 1 297 ? -0.671 10.086 9.328 1 95.94 297 TRP A N 1
ATOM 2226 C CA . TRP A 1 297 ? -0.187 11.062 10.289 1 95.94 297 TRP A CA 1
ATOM 2227 C C . TRP A 1 297 ? -1.305 12.008 10.711 1 95.94 297 TRP A C 1
ATOM 2229 O O . TRP A 1 297 ? -1.958 12.625 9.867 1 95.94 297 TRP A O 1
ATOM 2239 N N . SER A 1 298 ? -1.539 12.031 11.914 1 96.06 298 SER A N 1
ATOM 2240 C CA . SER A 1 298 ? -2.385 13.031 12.562 1 96.06 298 SER A CA 1
ATOM 2241 C C . SER A 1 298 ? -1.722 13.586 13.812 1 96.06 298 SER A C 1
ATOM 2243 O O . SER A 1 298 ? -1.478 12.852 14.773 1 96.06 298 SER A O 1
ATOM 2245 N N . GLY A 1 299 ? -1.466 14.898 13.789 1 93.5 299 GLY A N 1
ATOM 2246 C CA . GLY A 1 299 ? -0.875 15.508 14.969 1 93.5 299 GLY A CA 1
ATOM 2247 C C . GLY A 1 299 ? -1.71 15.32 16.219 1 93.5 299 GLY A C 1
ATOM 2248 O O . GLY A 1 299 ? -1.17 15.086 17.297 1 93.5 299 GLY A O 1
ATOM 2249 N N . THR A 1 300 ? -2.977 15.367 16.094 1 96.31 300 THR A N 1
ATOM 2250 C CA . THR A 1 300 ? -3.875 15.242 17.234 1 96.31 300 THR A CA 1
ATOM 2251 C C . THR A 1 300 ? -3.883 13.812 17.766 1 96.31 300 THR A C 1
ATOM 2253 O O . THR A 1 300 ? -3.891 13.586 18.969 1 96.31 300 THR A O 1
ATOM 2256 N N . VAL A 1 301 ? -3.898 12.82 16.906 1 97.75 301 VAL A N 1
ATOM 2257 C CA . VAL A 1 301 ? -3.838 11.414 17.297 1 97.75 301 VAL A CA 1
ATOM 2258 C C . VAL A 1 301 ? -2.496 11.125 17.969 1 97.75 301 VAL A C 1
ATOM 2260 O O . VAL A 1 301 ? -2.441 10.453 19 1 97.75 301 VAL A O 1
ATOM 2263 N N . HIS A 1 302 ? -1.448 11.648 17.328 1 95.88 302 HIS A N 1
ATOM 2264 C CA . HIS A 1 302 ? -0.101 11.484 17.875 1 95.88 302 HIS A CA 1
ATOM 2265 C C . HIS A 1 302 ? -0.013 12 19.297 1 95.88 302 HIS A C 1
ATOM 2267 O O . HIS A 1 302 ? 0.494 11.297 20.188 1 95.88 302 HIS A O 1
ATOM 2273 N N . ASP A 1 303 ? -0.545 13.172 19.531 1 94.38 303 ASP A N 1
ATOM 2274 C CA . ASP A 1 303 ? -0.507 13.766 20.859 1 94.38 303 ASP A CA 1
ATOM 2275 C C . ASP A 1 303 ? -1.351 12.969 21.859 1 94.38 303 ASP A C 1
ATOM 2277 O O . ASP A 1 303 ? -0.983 12.828 23.016 1 94.38 303 ASP A O 1
ATOM 2281 N N . ALA A 1 304 ? -2.477 12.477 21.391 1 97.69 304 ALA A N 1
ATOM 2282 C CA . ALA A 1 304 ? -3.328 11.648 22.234 1 97.69 304 ALA A CA 1
ATOM 2283 C C . ALA A 1 304 ? -2.59 10.391 22.703 1 97.69 304 ALA A C 1
ATOM 2285 O O . ALA A 1 304 ? -2.668 10.008 23.875 1 97.69 304 ALA A O 1
ATOM 2286 N N . ILE A 1 305 ? -1.896 9.75 21.766 1 97.44 305 ILE A N 1
ATOM 2287 C CA . ILE A 1 305 ? -1.164 8.523 22.047 1 97.44 305 ILE A CA 1
ATOM 2288 C C . ILE A 1 305 ? -0.039 8.82 23.047 1 97.44 305 ILE A C 1
ATOM 2290 O O . ILE A 1 305 ? 0.16 8.07 24 1 97.44 305 ILE A O 1
ATOM 2294 N N . LEU A 1 306 ? 0.654 9.953 22.859 1 93.94 306 LEU A N 1
ATOM 2295 C CA . LEU A 1 306 ? 1.758 10.32 23.734 1 93.94 306 LEU A CA 1
ATOM 2296 C C . LEU A 1 306 ? 1.255 10.602 25.156 1 93.94 306 LEU A C 1
ATOM 2298 O O . LEU A 1 306 ? 1.973 10.375 26.125 1 93.94 306 LEU A O 1
ATOM 2302 N N . ALA A 1 307 ? 0.094 11.102 25.234 1 94.81 307 ALA A N 1
ATOM 2303 C CA . ALA A 1 307 ? -0.485 11.445 26.531 1 94.81 307 ALA A CA 1
ATOM 2304 C C . ALA A 1 307 ? -1.048 10.211 27.219 1 94.81 307 ALA A C 1
ATOM 2306 O O . ALA A 1 307 ? -1.538 10.297 28.344 1 94.81 307 ALA A O 1
ATOM 2307 N N . SER A 1 308 ? -0.994 9.148 26.5 1 96.38 308 SER A N 1
ATOM 2308 C CA . SER A 1 308 ? -1.508 7.883 27.031 1 96.38 308 SER A CA 1
ATOM 2309 C C . SER A 1 308 ? -0.389 6.863 27.219 1 96.38 308 SER A C 1
ATOM 2311 O O . SER A 1 308 ? 0.789 7.227 27.25 1 96.38 308 SER A O 1
ATOM 2313 N N . ASP A 1 309 ? -0.734 5.609 27.562 1 93.12 309 ASP A N 1
ATOM 2314 C CA . ASP A 1 309 ? 0.229 4.527 27.75 1 93.12 309 ASP A CA 1
ATOM 2315 C C . ASP A 1 309 ? -0.277 3.229 27.125 1 93.12 309 ASP A C 1
ATOM 2317 O O . ASP A 1 309 ? -0.55 2.26 27.844 1 93.12 309 ASP A O 1
ATOM 2321 N N . PRO A 1 310 ? -0.337 3.279 25.812 1 97.06 310 PRO A N 1
ATOM 2322 C CA . PRO A 1 310 ? -0.816 2.055 25.156 1 97.06 310 PRO A CA 1
ATOM 2323 C C . PRO A 1 310 ? 0.181 0.902 25.266 1 97.06 310 PRO A C 1
ATOM 2325 O O . PRO A 1 310 ? 1.382 1.134 25.438 1 97.06 310 PRO A O 1
ATOM 2328 N N . ASP A 1 311 ? -0.373 -0.378 25.219 1 97.69 311 ASP A N 1
ATOM 2329 C CA . ASP A 1 311 ? 0.482 -1.561 25.234 1 97.69 311 ASP A CA 1
ATOM 2330 C C . ASP A 1 311 ? 1.224 -1.728 23.906 1 97.69 311 ASP A C 1
ATOM 2332 O O . ASP A 1 311 ? 2.396 -2.104 23.891 1 97.69 311 ASP A O 1
ATOM 2336 N N . ARG A 1 312 ? 0.539 -1.511 22.859 1 98.19 312 ARG A N 1
ATOM 2337 C CA . ARG A 1 312 ? 1.082 -1.641 21.516 1 98.19 312 ARG A CA 1
ATOM 2338 C C . ARG A 1 312 ? 0.264 -0.83 20.516 1 98.19 312 ARG A C 1
ATOM 2340 O O . ARG A 1 312 ? -0.957 -0.725 20.641 1 98.19 312 ARG A O 1
ATOM 2347 N N . ILE A 1 313 ? 0.966 -0.345 19.594 1 98.56 313 ILE A N 1
ATOM 2348 C CA . ILE A 1 313 ? 0.304 0.428 18.547 1 98.56 313 ILE A CA 1
ATOM 2349 C C . ILE A 1 313 ? 0.571 -0.211 17.188 1 98.56 313 ILE A C 1
ATOM 2351 O O . ILE A 1 313 ? 1.723 -0.471 16.828 1 98.56 313 ILE A O 1
ATOM 2355 N N . PHE A 1 314 ? -0.488 -0.522 16.5 1 98.88 314 PHE A N 1
ATOM 2356 C CA . PHE A 1 314 ? -0.416 -0.931 15.094 1 98.88 314 PHE A CA 1
ATOM 2357 C C . PHE A 1 314 ? -0.667 0.256 14.172 1 98.88 314 PHE A C 1
ATOM 2359 O O . PHE A 1 314 ? -1.623 1.009 14.367 1 98.88 314 PHE A O 1
ATOM 2366 N N . VAL A 1 315 ? 0.209 0.442 13.18 1 98.88 315 VAL A N 1
ATOM 2367 C CA . VAL A 1 315 ? 0.086 1.58 12.273 1 98.88 315 VAL A CA 1
ATOM 2368 C C . VAL A 1 315 ? 0.037 1.09 10.828 1 98.88 315 VAL A C 1
ATOM 2370 O O . VAL A 1 315 ? 0.94 0.382 10.375 1 98.88 315 VAL A O 1
ATOM 2373 N N . ALA A 1 316 ? -1.024 1.418 10.133 1 98.88 316 ALA A N 1
ATOM 2374 C CA . ALA A 1 316 ? -1.045 1.185 8.695 1 98.88 316 ALA A CA 1
ATOM 2375 C C . ALA A 1 316 ? -0.159 2.189 7.961 1 98.88 316 ALA A C 1
ATOM 2377 O O . ALA A 1 316 ? -0.146 3.375 8.297 1 98.88 316 ALA A O 1
ATOM 2378 N N . GLU A 1 317 ? 0.496 1.8 6.973 1 97.88 317 GLU A N 1
ATOM 2379 C CA . GLU A 1 317 ? 1.557 2.598 6.363 1 97.88 317 GLU A CA 1
ATOM 2380 C C . GLU A 1 317 ? 0.981 3.775 5.582 1 97.88 317 GLU A C 1
ATOM 2382 O O . GLU A 1 317 ? 1.64 4.805 5.426 1 97.88 317 GLU A O 1
ATOM 2387 N N . SER A 1 318 ? -0.283 3.604 5.008 1 97.44 318 SER A N 1
ATOM 2388 C CA . SER A 1 318 ? -0.968 4.66 4.27 1 97.44 318 SER A CA 1
ATOM 2389 C C . SER A 1 318 ? -0.261 4.961 2.953 1 97.44 318 SER A C 1
ATOM 2391 O O . SER A 1 318 ? 0.1 6.109 2.686 1 97.44 318 SER A O 1
ATOM 2393 N N . ARG A 1 319 ? -0.213 3.898 2.178 1 96.38 319 ARG A N 1
ATOM 2394 C CA . ARG A 1 319 ? 0.265 4.043 0.806 1 96.38 319 ARG A CA 1
ATOM 2395 C C . ARG A 1 319 ? -0.699 4.883 -0.025 1 96.38 319 ARG A C 1
ATOM 2397 O O . ARG A 1 319 ? -1.91 4.852 0.2 1 96.38 319 ARG A O 1
ATOM 2404 N N . PRO A 1 320 ? -0.095 5.84 -1.042 1 95.25 320 PRO A N 1
ATOM 2405 C CA . PRO A 1 320 ? 1.285 5.828 -1.532 1 95.25 320 PRO A CA 1
ATOM 2406 C C . PRO A 1 320 ? 2.182 6.816 -0.79 1 95.25 320 PRO A C 1
ATOM 2408 O O . PRO A 1 320 ? 3.408 6.762 -0.919 1 95.25 320 PRO A O 1
ATOM 2411 N N . GLY A 1 321 ? 1.601 7.727 0.037 1 93.88 321 GLY A N 1
ATOM 2412 C CA . GLY A 1 321 ? 2.391 8.719 0.75 1 93.88 321 GLY A CA 1
ATOM 2413 C C . GLY A 1 321 ? 3.18 8.133 1.906 1 93.88 321 GLY A C 1
ATOM 2414 O O . GLY A 1 321 ? 4.207 8.68 2.307 1 93.88 321 GLY A O 1
ATOM 2415 N N . ARG A 1 322 ? 2.68 7.051 2.479 1 96.69 322 ARG A N 1
ATOM 2416 C CA . ARG A 1 322 ? 3.303 6.285 3.553 1 96.69 322 ARG A CA 1
ATOM 2417 C C . ARG A 1 322 ? 3.492 7.141 4.801 1 96.69 322 ARG A C 1
ATOM 2419 O O . ARG A 1 322 ? 4.516 7.039 5.48 1 96.69 322 ARG A O 1
ATOM 2426 N N . GLU A 1 323 ? 2.596 8.016 5.082 1 96.06 323 GLU A N 1
ATOM 2427 C CA . GLU A 1 323 ? 2.668 8.883 6.254 1 96.06 323 GLU A CA 1
ATOM 2428 C C . GLU A 1 323 ? 2.641 8.07 7.547 1 96.06 323 GLU A C 1
ATOM 2430 O O . GLU A 1 323 ? 3.104 8.539 8.586 1 96.06 323 GLU A O 1
ATOM 2435 N N . GLY A 1 324 ? 2.102 6.852 7.465 1 97.94 324 GLY A N 1
ATOM 2436 C CA . GLY A 1 324 ? 2.082 5.984 8.633 1 97.94 324 GLY A CA 1
ATOM 2437 C C . GLY A 1 324 ? 3.467 5.598 9.117 1 97.94 324 GLY A C 1
ATOM 2438 O O . GLY A 1 324 ? 3.66 5.297 10.297 1 97.94 324 GLY A O 1
ATOM 2439 N N . VAL A 1 325 ? 4.441 5.582 8.258 1 98 325 VAL A N 1
ATOM 2440 C CA . VAL A 1 325 ? 5.816 5.25 8.625 1 98 325 VAL A CA 1
ATOM 2441 C C . VAL A 1 325 ? 6.363 6.309 9.578 1 98 325 VAL A C 1
ATOM 2443 O O . VAL A 1 325 ? 6.992 5.973 10.586 1 98 325 VAL A O 1
ATOM 2446 N N . ALA A 1 326 ? 6.078 7.562 9.273 1 94.25 326 ALA A N 1
ATOM 2447 C CA . ALA A 1 326 ? 6.512 8.641 10.156 1 94.25 326 ALA A CA 1
ATOM 2448 C C . ALA A 1 326 ? 5.863 8.508 11.531 1 94.25 326 ALA A C 1
ATOM 2450 O O . ALA A 1 326 ? 6.52 8.703 12.555 1 94.25 326 ALA A O 1
ATOM 2451 N N . THR A 1 327 ? 4.594 8.18 11.516 1 96.81 327 THR A N 1
ATOM 2452 C CA . THR A 1 327 ? 3.887 7.957 12.773 1 96.81 327 THR A CA 1
ATOM 2453 C C . THR A 1 327 ? 4.555 6.848 13.578 1 96.81 327 THR A C 1
ATOM 2455 O O . THR A 1 327 ? 4.855 7.027 14.758 1 96.81 327 THR A O 1
ATOM 2458 N N . ALA A 1 328 ? 4.832 5.754 12.938 1 98.44 328 ALA A N 1
ATOM 2459 C CA . ALA A 1 328 ? 5.473 4.621 13.602 1 98.44 328 ALA A CA 1
ATOM 2460 C C . ALA A 1 328 ? 6.844 5.004 14.148 1 98.44 328 ALA A C 1
ATOM 2462 O O . ALA A 1 328 ? 7.172 4.691 15.297 1 98.44 328 ALA A O 1
ATOM 2463 N N . GLU A 1 329 ? 7.59 5.742 13.398 1 96.69 329 GLU A N 1
ATOM 2464 C CA . GLU A 1 329 ? 8.953 6.098 13.773 1 96.69 329 GLU A CA 1
ATOM 2465 C C . GLU A 1 329 ? 8.969 7.039 14.977 1 96.69 329 GLU A C 1
ATOM 2467 O O . GLU A 1 329 ? 9.797 6.895 15.875 1 96.69 329 GLU A O 1
ATOM 2472 N N . THR A 1 330 ? 8.055 7.984 14.977 1 93.25 330 THR A N 1
ATOM 2473 C CA . THR A 1 330 ? 8.031 8.969 16.047 1 93.25 330 THR A CA 1
ATOM 2474 C C . THR A 1 330 ? 7.574 8.336 17.359 1 93.25 330 THR A C 1
ATOM 2476 O O . THR A 1 330 ? 7.926 8.805 18.438 1 93.25 330 THR A O 1
ATOM 2479 N N . LEU A 1 331 ? 6.852 7.23 17.266 1 95.94 331 LEU A N 1
ATOM 2480 C CA . LEU A 1 331 ? 6.285 6.609 18.453 1 95.94 331 LEU A CA 1
ATOM 2481 C C . LEU A 1 331 ? 7.141 5.43 18.906 1 95.94 331 LEU A C 1
ATOM 2483 O O . LEU A 1 331 ? 6.969 4.926 20.016 1 95.94 331 LEU A O 1
ATOM 2487 N N . ALA A 1 332 ? 8.094 5.027 18.078 1 96.06 332 ALA A N 1
ATOM 2488 C CA . ALA A 1 332 ? 8.836 3.787 18.266 1 96.06 332 ALA A CA 1
ATOM 2489 C C . ALA A 1 332 ? 9.656 3.838 19.547 1 96.06 332 ALA A C 1
ATOM 2491 O O . ALA A 1 332 ? 9.945 2.801 20.156 1 96.06 332 ALA A O 1
ATOM 2492 N N . ASP A 1 333 ? 9.961 5.027 20.062 1 90.69 333 ASP A N 1
ATOM 2493 C CA . ASP A 1 333 ? 10.797 5.156 21.25 1 90.69 333 ASP A CA 1
ATOM 2494 C C . ASP A 1 333 ? 9.945 5.16 22.531 1 90.69 333 ASP A C 1
ATOM 2496 O O . ASP A 1 333 ? 10.469 4.988 23.625 1 90.69 333 ASP A O 1
ATOM 2500 N N . THR A 1 334 ? 8.719 5.281 22.359 1 91.25 334 THR A N 1
ATOM 2501 C CA . THR A 1 334 ? 7.883 5.441 23.547 1 91.25 334 THR A CA 1
ATOM 2502 C C . THR A 1 334 ? 7.012 4.207 23.766 1 91.25 334 THR A C 1
ATOM 2504 O O . THR A 1 334 ? 6.586 3.936 24.891 1 91.25 334 THR A O 1
ATOM 2507 N N . THR A 1 335 ? 6.711 3.535 22.734 1 94.62 335 THR A N 1
ATOM 2508 C CA . THR A 1 335 ? 5.789 2.408 22.828 1 94.62 335 THR A CA 1
ATOM 2509 C C . THR A 1 335 ? 6.125 1.353 21.766 1 94.62 335 THR A C 1
ATOM 2511 O O . THR A 1 335 ? 6.852 1.629 20.812 1 94.62 335 THR A O 1
ATOM 2514 N N . ALA A 1 336 ? 5.668 0.081 22.062 1 97.88 336 ALA A N 1
ATOM 2515 C CA . ALA A 1 336 ? 5.816 -0.962 21.047 1 97.88 336 ALA A CA 1
ATOM 2516 C C . ALA A 1 336 ? 4.973 -0.653 19.812 1 97.88 336 ALA A C 1
ATOM 2518 O O . ALA A 1 336 ? 3.775 -0.38 19.922 1 97.88 336 ALA A O 1
ATOM 2519 N N . VAL A 1 337 ? 5.613 -0.632 18.688 1 98.56 337 VAL A N 1
ATOM 2520 C CA . VAL A 1 337 ? 4.922 -0.254 17.469 1 98.56 337 VAL A CA 1
ATOM 2521 C C . VAL A 1 337 ? 5.047 -1.373 16.438 1 98.56 337 VAL A C 1
ATOM 2523 O O . VAL A 1 337 ? 6.113 -1.975 16.297 1 98.56 337 VAL A O 1
ATOM 2526 N N . THR A 1 338 ? 3.99 -1.752 15.742 1 98.75 338 THR A N 1
ATOM 2527 C CA . THR A 1 338 ? 3.965 -2.668 14.602 1 98.75 338 THR A CA 1
ATOM 2528 C C . THR A 1 338 ? 3.406 -1.979 13.367 1 98.75 338 THR A C 1
ATOM 2530 O O . THR A 1 338 ? 2.307 -1.422 13.398 1 98.75 338 THR A O 1
ATOM 2533 N N . LEU A 1 339 ? 4.188 -1.959 12.328 1 98.69 339 LEU A N 1
ATOM 2534 C CA . LEU A 1 339 ? 3.777 -1.393 11.047 1 98.69 339 LEU A CA 1
ATOM 2535 C C . LEU A 1 339 ? 3.219 -2.475 10.133 1 98.69 339 LEU A C 1
ATOM 2537 O O . LEU A 1 339 ? 3.703 -3.607 10.133 1 98.69 339 LEU A O 1
ATOM 2541 N N . CYS A 1 340 ? 2.215 -2.137 9.328 1 98.5 340 CYS A N 1
ATOM 2542 C CA 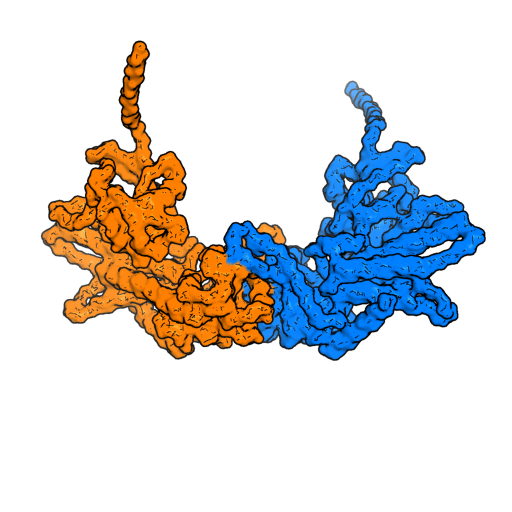. CYS A 1 340 ? 1.679 -3.086 8.359 1 98.5 340 CYS A CA 1
ATOM 2543 C C . CYS A 1 340 ? 1.237 -2.371 7.09 1 98.5 340 CYS A C 1
ATOM 2545 O O . CYS A 1 340 ? 0.979 -1.167 7.105 1 98.5 340 CYS A O 1
ATOM 2547 N N . PRO A 1 341 ? 1.2 -3.064 5.922 1 98.5 341 PRO A N 1
ATOM 2548 C CA . PRO A 1 341 ? 0.574 -2.49 4.727 1 98.5 341 PRO A CA 1
ATOM 2549 C C . PRO A 1 341 ? -0.922 -2.242 4.91 1 98.5 341 PRO A C 1
ATOM 2551 O O . PRO A 1 341 ? -1.559 -2.875 5.754 1 98.5 341 PRO A O 1
ATOM 2554 N N . ASP A 1 342 ? -1.458 -1.319 4.121 1 98.81 342 ASP A N 1
ATOM 2555 C CA . ASP A 1 342 ? -2.873 -0.98 4.234 1 98.81 342 ASP A CA 1
ATOM 2556 C C . ASP A 1 342 ? -3.752 -2.207 4.004 1 98.81 342 ASP A C 1
ATOM 2558 O O . ASP A 1 342 ? -4.781 -2.373 4.66 1 98.81 342 ASP A O 1
ATOM 2562 N N . ALA A 1 343 ? -3.318 -3.092 3.133 1 98.56 343 ALA A N 1
ATOM 2563 C CA . ALA A 1 343 ? -4.082 -4.289 2.777 1 98.56 343 ALA A CA 1
ATOM 2564 C C . ALA A 1 343 ? -4.211 -5.23 3.973 1 98.56 343 ALA A C 1
ATOM 2566 O O . ALA A 1 343 ? -5.113 -6.066 4.012 1 98.56 343 ALA A O 1
ATOM 2567 N N . ALA A 1 344 ? -3.359 -5.102 4.977 1 98.5 344 ALA A N 1
ATOM 2568 C CA . ALA A 1 344 ? -3.291 -6.059 6.078 1 98.5 344 ALA A CA 1
ATOM 2569 C C . ALA A 1 344 ? -4.133 -5.598 7.262 1 98.5 344 ALA A C 1
ATOM 2571 O O . ALA A 1 344 ? -4.246 -6.309 8.266 1 98.5 344 ALA A O 1
ATOM 2572 N N . VAL A 1 345 ? -4.742 -4.449 7.18 1 98.81 345 VAL A N 1
ATOM 2573 C CA . VAL A 1 345 ? -5.434 -3.84 8.312 1 98.81 345 VAL A CA 1
ATOM 2574 C C . VAL A 1 345 ? -6.555 -4.766 8.789 1 98.81 345 VAL A C 1
ATOM 2576 O O . VAL A 1 345 ? -6.691 -5.016 9.984 1 98.81 345 VAL A O 1
ATOM 2579 N N . ALA A 1 346 ? -7.352 -5.297 7.852 1 98.81 346 ALA A N 1
ATOM 2580 C CA . ALA A 1 346 ? -8.461 -6.172 8.234 1 98.81 346 ALA A CA 1
ATOM 2581 C C . ALA A 1 346 ? -7.945 -7.453 8.883 1 98.81 346 ALA A C 1
ATOM 2583 O O . ALA A 1 346 ? -8.57 -7.98 9.805 1 98.81 346 ALA A O 1
ATOM 2584 N N . HIS A 1 347 ? -6.828 -7.965 8.359 1 98.12 347 HIS A N 1
ATOM 2585 C CA . HIS A 1 347 ? -6.191 -9.125 8.977 1 98.12 347 HIS A CA 1
ATOM 2586 C C . HIS A 1 347 ? -5.758 -8.82 10.406 1 98.12 347 HIS A C 1
ATOM 2588 O O . HIS A 1 347 ? -6.004 -9.617 11.32 1 98.12 347 HIS A O 1
ATOM 2594 N N . VAL A 1 348 ? -5.129 -7.699 10.664 1 98.56 348 VAL A N 1
ATOM 2595 C CA . VAL A 1 348 ? -4.648 -7.281 11.977 1 98.56 348 VAL A CA 1
ATOM 2596 C C . VAL A 1 348 ? -5.824 -7.184 12.945 1 98.56 348 VAL A C 1
ATOM 2598 O O . VAL A 1 348 ? -5.754 -7.684 14.07 1 98.56 348 VAL A O 1
ATOM 2601 N N . LEU A 1 349 ? -6.895 -6.613 12.492 1 98.81 349 LEU A N 1
ATOM 2602 C CA . LEU A 1 349 ? -8.07 -6.449 13.336 1 98.81 349 LEU A CA 1
ATOM 2603 C C . LEU A 1 349 ? -8.672 -7.801 13.695 1 98.81 349 LEU A C 1
ATOM 2605 O O . LEU A 1 349 ? -9.211 -7.973 14.797 1 98.81 349 LEU A O 1
ATOM 2609 N N . ALA A 1 350 ? -8.562 -8.727 12.828 1 97.81 350 ALA A N 1
ATOM 2610 C CA . ALA A 1 350 ? -9.141 -10.047 13.062 1 97.81 350 ALA A CA 1
ATOM 2611 C C . ALA A 1 350 ? -8.25 -10.891 13.977 1 97.81 350 ALA A C 1
ATOM 2613 O O . ALA A 1 350 ? -8.742 -11.711 14.75 1 97.81 350 ALA A O 1
ATOM 2614 N N . GLU A 1 351 ? -6.91 -10.656 13.938 1 96.31 351 GLU A N 1
ATOM 2615 C CA . GLU A 1 351 ? -6 -11.633 14.516 1 96.31 351 GLU A CA 1
ATOM 2616 C C . GLU A 1 351 ? -5.297 -11.07 15.75 1 96.31 351 GLU A C 1
ATOM 2618 O O . GLU A 1 351 ? -4.766 -11.828 16.562 1 96.31 351 GLU A O 1
ATOM 2623 N N . GLU A 1 352 ? -5.113 -9.711 15.938 1 96.56 352 GLU A N 1
ATOM 2624 C CA . GLU A 1 352 ? -4.238 -9.125 16.953 1 96.56 352 GLU A CA 1
ATOM 2625 C C . GLU A 1 352 ? -5.039 -8.586 18.125 1 96.56 352 GLU A C 1
ATOM 2627 O O . GLU A 1 352 ? -4.492 -7.918 19 1 96.56 352 GLU A O 1
ATOM 2632 N N . ALA A 1 353 ? -6.227 -8.906 18.438 1 97 353 ALA A N 1
ATOM 2633 C CA . ALA A 1 353 ? -7.074 -8.492 19.547 1 97 353 ALA A CA 1
ATOM 2634 C C . ALA A 1 353 ? -6.984 -6.98 19.766 1 97 353 ALA A C 1
ATOM 2636 O O . ALA A 1 353 ? -6.703 -6.523 20.875 1 97 353 ALA A O 1
ATOM 2637 N N . ILE A 1 354 ? -7.137 -6.184 18.812 1 98.69 354 ILE A N 1
ATOM 2638 C CA . ILE A 1 354 ? -7.129 -4.727 18.875 1 98.69 354 ILE A CA 1
ATOM 2639 C C . ILE A 1 354 ? -8.258 -4.246 19.781 1 98.69 354 ILE A C 1
ATOM 2641 O O . ILE A 1 354 ? -9.391 -4.719 19.672 1 98.69 354 ILE A O 1
ATOM 2645 N N . ASP A 1 355 ? -7.949 -3.283 20.656 1 98.69 355 ASP A N 1
ATOM 2646 C CA . ASP A 1 355 ? -8.945 -2.754 21.578 1 98.69 355 ASP A CA 1
ATOM 2647 C C . ASP A 1 355 ? -9.68 -1.558 20.969 1 98.69 355 ASP A C 1
ATOM 2649 O O . ASP A 1 355 ? -10.867 -1.359 21.219 1 98.69 355 ASP A O 1
ATOM 2653 N N . THR A 1 356 ? -8.93 -0.771 20.266 1 98.62 356 THR A N 1
ATOM 2654 C CA . THR A 1 356 ? -9.492 0.479 19.766 1 98.62 356 THR A CA 1
ATOM 2655 C C . THR A 1 356 ? -8.797 0.899 18.469 1 98.62 356 THR A C 1
ATOM 2657 O O . THR A 1 356 ? -7.594 0.69 18.312 1 98.62 356 THR A O 1
ATOM 2660 N N . VAL A 1 357 ? -9.602 1.382 17.562 1 98.94 357 VAL A N 1
ATOM 2661 C CA . VAL A 1 357 ? -9.062 2.111 16.422 1 98.94 357 VAL A CA 1
ATOM 2662 C C . VAL A 1 357 ? -9.195 3.615 16.656 1 98.94 357 VAL A C 1
ATOM 2664 O O . VAL A 1 357 ? -10.281 4.109 16.969 1 98.94 357 VAL A O 1
ATOM 2667 N N . LEU A 1 358 ? -8.07 4.332 16.594 1 98.88 358 LEU A N 1
ATOM 2668 C CA . LEU A 1 358 ? -8.039 5.777 16.797 1 98.88 358 LEU A CA 1
ATOM 2669 C C . LEU A 1 358 ? -7.531 6.496 15.555 1 98.88 358 LEU A C 1
ATOM 2671 O O . LEU A 1 358 ? -6.406 6.266 15.109 1 98.88 358 LEU A O 1
ATOM 2675 N N . VAL A 1 359 ? -8.375 7.355 14.961 1 98.75 359 VAL A N 1
ATOM 2676 C CA . VAL A 1 359 ? -7.98 8.047 13.742 1 98.75 359 VAL A CA 1
ATOM 2677 C C . VAL A 1 359 ? -8.328 9.531 13.852 1 98.75 359 VAL A C 1
ATOM 2679 O O . VAL A 1 359 ? -9.078 9.93 14.742 1 98.75 359 VAL A O 1
ATOM 2682 N N . GLY A 1 360 ? -7.688 10.336 13.023 1 98.12 360 GLY A N 1
ATOM 2683 C CA . GLY A 1 360 ? -8.023 11.742 12.922 1 98.12 360 GLY A CA 1
ATOM 2684 C C . GLY A 1 360 ? -9.141 12.016 11.93 1 98.12 360 GLY A C 1
ATOM 2685 O O . GLY A 1 360 ? -9.914 11.125 11.602 1 98.12 360 GLY A O 1
ATOM 2686 N N . ALA A 1 361 ? -9.258 13.273 11.578 1 97.38 361 ALA A N 1
ATOM 2687 C CA . ALA A 1 361 ? -10.219 13.727 10.578 1 97.38 361 ALA A CA 1
ATOM 2688 C C . ALA A 1 361 ? -9.695 14.938 9.812 1 97.38 361 ALA A C 1
ATOM 2690 O O . ALA A 1 361 ? -9.047 15.812 10.398 1 97.38 361 ALA A O 1
ATOM 2691 N N . ASP A 1 362 ? -9.914 14.875 8.57 1 95.75 362 ASP A N 1
ATOM 2692 C CA . ASP A 1 362 ? -9.773 16.109 7.789 1 95.75 362 ASP A CA 1
ATOM 2693 C C . ASP A 1 362 ? -11.016 16.984 7.926 1 95.75 362 ASP A C 1
ATOM 2695 O O . ASP A 1 362 ? -10.906 18.203 8.109 1 95.75 362 ASP A O 1
ATOM 2699 N N . THR A 1 363 ? -12.125 16.266 7.828 1 96.62 363 THR A N 1
ATOM 2700 C CA . THR A 1 363 ? -13.414 16.953 7.898 1 96.62 363 THR A CA 1
ATOM 2701 C C . THR A 1 363 ? -14.469 16.047 8.539 1 96.62 363 THR A C 1
ATOM 2703 O O . THR A 1 363 ? -14.516 14.844 8.258 1 96.62 363 THR A O 1
ATOM 2706 N N . ILE A 1 364 ? -15.25 16.625 9.414 1 97.75 364 ILE A N 1
ATOM 2707 C CA . ILE A 1 364 ? -16.453 15.977 9.922 1 97.75 364 ILE A CA 1
ATOM 2708 C C . ILE A 1 364 ? -17.688 16.594 9.25 1 97.75 364 ILE A C 1
ATOM 2710 O O . ILE A 1 364 ? -17.922 17.797 9.352 1 97.75 364 ILE A O 1
ATOM 2714 N N . LEU A 1 365 ? -18.438 15.766 8.539 1 96.81 365 LEU A N 1
ATOM 2715 C CA . LEU A 1 365 ? -19.609 16.25 7.824 1 96.81 365 LEU A CA 1
ATOM 2716 C C . LEU A 1 365 ? -20.781 16.453 8.773 1 96.81 365 LEU A C 1
ATOM 2718 O O . LEU A 1 365 ? -20.844 15.828 9.836 1 96.81 365 LEU A O 1
ATOM 2722 N N . PRO A 1 366 ? -21.781 17.266 8.344 1 95.44 366 PRO A N 1
ATOM 2723 C CA . PRO A 1 366 ? -22.906 17.578 9.227 1 95.44 366 PRO A CA 1
ATOM 2724 C C . PRO A 1 366 ? -23.734 16.344 9.586 1 95.44 366 PRO A C 1
ATOM 2726 O O . PRO A 1 366 ? -24.391 16.312 10.625 1 95.44 366 PRO A O 1
ATOM 2729 N N . ASP A 1 367 ? -23.672 15.297 8.781 1 94.12 367 ASP A N 1
ATOM 2730 C CA . ASP A 1 367 ? -24.469 14.094 9.016 1 94.12 367 ASP A CA 1
ATOM 2731 C C . ASP A 1 367 ? -23.672 13.062 9.828 1 94.12 367 ASP A C 1
ATOM 2733 O O . ASP A 1 367 ? -24.125 11.938 10.023 1 94.12 367 ASP A O 1
ATOM 2737 N N . GLY A 1 368 ? -22.516 13.469 10.234 1 95.75 368 GLY A N 1
ATOM 2738 C CA . GLY A 1 368 ? -21.734 12.633 11.133 1 95.75 368 GLY A CA 1
ATOM 2739 C C . GLY A 1 368 ? -20.703 11.781 10.414 1 95.75 368 GLY A C 1
ATOM 2740 O O . GLY A 1 368 ? -19.828 11.195 11.047 1 95.75 368 GLY A O 1
ATOM 2741 N N . ARG A 1 369 ? -20.797 11.711 9.109 1 97.19 369 ARG A N 1
ATOM 2742 C CA . ARG A 1 369 ? -19.734 11.023 8.375 1 97.19 369 ARG A CA 1
ATOM 2743 C C . ARG A 1 369 ? -18.406 11.758 8.508 1 97.19 369 ARG A C 1
ATOM 2745 O O . ARG A 1 369 ? -18.375 12.961 8.773 1 97.19 369 ARG A O 1
ATOM 2752 N N . VAL A 1 370 ? -17.328 10.992 8.32 1 97.62 370 VAL A N 1
ATOM 2753 C CA . VAL A 1 370 ? -16.016 11.586 8.547 1 97.62 370 VAL A CA 1
ATOM 2754 C C . VAL A 1 370 ? -15.148 11.414 7.297 1 97.62 370 VAL A C 1
ATOM 2756 O O . VAL A 1 370 ? -15.07 10.32 6.738 1 97.62 370 VAL A O 1
ATOM 2759 N N . VAL A 1 371 ? -14.594 12.492 6.824 1 96.88 371 VAL A N 1
ATOM 2760 C CA . VAL A 1 371 ? -13.594 12.477 5.758 1 96.88 371 VAL A CA 1
ATOM 2761 C C . VAL A 1 371 ? -12.195 12.422 6.359 1 96.88 371 VAL A C 1
ATOM 2763 O O . VAL A 1 371 ? -11.805 13.305 7.129 1 96.88 371 VAL A O 1
ATOM 2766 N N . ASN A 1 372 ? -11.469 11.445 6.078 1 96.62 372 ASN A N 1
ATOM 2767 C CA . ASN A 1 372 ? -10.102 11.273 6.559 1 96.62 372 ASN A CA 1
ATOM 2768 C C . ASN A 1 372 ? -9.242 10.523 5.543 1 96.62 372 ASN A C 1
ATOM 2770 O O . ASN A 1 372 ? -9.711 10.18 4.461 1 96.62 372 ASN A O 1
ATOM 2774 N N . LYS A 1 373 ? -7.957 10.398 5.902 1 96.5 373 LYS A N 1
ATOM 2775 C CA . LYS A 1 373 ? -7.016 9.75 5 1 96.5 373 LYS A CA 1
ATOM 2776 C C . LYS A 1 373 ? -7.594 8.445 4.453 1 96.5 373 LYS A C 1
ATOM 2778 O O . LYS A 1 373 ? -8.211 7.672 5.195 1 96.5 373 LYS A O 1
ATOM 2783 N N . THR A 1 374 ? -7.406 8.305 3.109 1 97.31 374 THR A N 1
ATOM 2784 C CA . THR A 1 374 ? -7.812 7.062 2.465 1 97.31 374 THR A CA 1
ATOM 2785 C C . THR A 1 374 ? -7.254 5.859 3.213 1 97.31 374 THR A C 1
ATOM 2787 O O . THR A 1 374 ? -6.066 5.828 3.555 1 97.31 374 THR A O 1
ATOM 2790 N N . GLY A 1 375 ? -8.039 4.852 3.451 1 98.56 375 GLY A N 1
ATOM 2791 C CA . GLY A 1 375 ? -7.727 3.713 4.297 1 98.56 375 GLY A CA 1
ATOM 2792 C C . GLY A 1 375 ? -8.531 3.682 5.582 1 98.56 375 GLY A C 1
ATOM 2793 O O . GLY A 1 375 ? -8.617 2.646 6.246 1 98.56 375 GLY A O 1
ATOM 2794 N N . THR A 1 376 ? -9.109 4.82 5.926 1 98.81 376 THR A N 1
ATOM 2795 C CA . THR A 1 376 ? -9.906 4.91 7.141 1 98.81 376 THR A CA 1
ATOM 2796 C C . THR A 1 376 ? -11.219 4.148 6.977 1 98.81 376 THR A C 1
ATOM 2798 O O . THR A 1 376 ? -11.641 3.424 7.883 1 98.81 376 THR A O 1
ATOM 2801 N N . ARG A 1 377 ? -11.875 4.297 5.824 1 98.75 377 ARG A N 1
ATOM 2802 C CA . ARG A 1 377 ? -13.156 3.635 5.578 1 98.75 377 ARG A CA 1
ATOM 2803 C C . ARG A 1 377 ? -13.016 2.121 5.688 1 98.75 377 ARG A C 1
ATOM 2805 O O . ARG A 1 377 ? -13.758 1.478 6.438 1 98.75 377 ARG A O 1
ATOM 2812 N N . PRO A 1 378 ? -12.023 1.496 4.957 1 98.81 378 PRO A N 1
ATOM 2813 C CA . PRO A 1 378 ? -11.898 0.043 5.102 1 98.81 378 PRO A CA 1
ATOM 2814 C C . PRO A 1 378 ? -11.484 -0.376 6.512 1 98.81 378 PRO A C 1
ATOM 2816 O O . PRO A 1 378 ? -11.891 -1.439 6.984 1 98.81 378 PRO A O 1
ATOM 2819 N N . ALA A 1 379 ? -10.688 0.402 7.227 1 98.94 379 ALA A N 1
ATOM 2820 C CA . ALA A 1 379 ? -10.336 0.093 8.609 1 98.94 379 ALA A CA 1
ATOM 2821 C C . ALA A 1 379 ? -11.578 0.08 9.5 1 98.94 379 ALA A C 1
ATOM 2823 O O . ALA A 1 379 ? -11.758 -0.826 10.32 1 98.94 379 ALA A O 1
ATOM 2824 N N . ALA A 1 380 ? -12.398 1.057 9.289 1 98.94 380 ALA A N 1
ATOM 2825 C CA . ALA A 1 380 ? -13.609 1.169 10.102 1 98.94 380 ALA A CA 1
ATOM 2826 C C . ALA A 1 380 ? -14.57 0.017 9.82 1 98.94 380 ALA A C 1
ATOM 2828 O O . ALA A 1 380 ? -15.172 -0.536 10.742 1 98.94 380 ALA A O 1
ATOM 2829 N N . LEU A 1 381 ? -14.758 -0.326 8.555 1 98.88 381 LEU A N 1
ATOM 2830 C CA . LEU A 1 381 ? -15.617 -1.446 8.18 1 98.88 381 LEU A CA 1
ATOM 2831 C C . LEU A 1 381 ? -15.102 -2.75 8.781 1 98.88 381 LEU A C 1
ATOM 2833 O O . LEU A 1 381 ? -15.883 -3.553 9.297 1 98.88 381 LEU A O 1
ATOM 2837 N N . ALA A 1 382 ? -13.781 -2.967 8.711 1 98.94 382 ALA A N 1
ATOM 2838 C CA . ALA A 1 382 ? -13.172 -4.164 9.281 1 98.94 382 ALA A CA 1
ATOM 2839 C C . ALA A 1 382 ? -13.328 -4.184 10.805 1 98.94 382 ALA A C 1
ATOM 2841 O O . ALA A 1 382 ? -13.57 -5.234 11.398 1 98.94 382 ALA A O 1
ATOM 2842 N N . ALA A 1 383 ? -13.133 -3.023 11.422 1 98.94 383 ALA A N 1
ATOM 2843 C CA . ALA A 1 383 ? -13.297 -2.92 12.867 1 98.94 383 ALA A CA 1
ATOM 2844 C C . ALA A 1 383 ? -14.719 -3.291 13.289 1 98.94 383 ALA A C 1
ATOM 2846 O O . ALA A 1 383 ? -14.922 -3.984 14.289 1 98.94 383 ALA A O 1
ATOM 2847 N N . ALA A 1 384 ? -15.68 -2.789 12.539 1 98.69 384 ALA A N 1
ATOM 2848 C CA . ALA A 1 384 ? -17.078 -3.109 12.82 1 98.69 384 ALA A CA 1
ATOM 2849 C C . ALA A 1 384 ? -17.312 -4.617 12.781 1 98.69 384 ALA A C 1
ATOM 2851 O O . ALA A 1 384 ? -18.031 -5.156 13.625 1 98.69 384 ALA A O 1
ATOM 2852 N N . ARG A 1 385 ? -16.703 -5.305 11.797 1 98.44 385 ARG A N 1
ATOM 2853 C CA . ARG A 1 385 ? -16.828 -6.75 11.664 1 98.44 385 ARG A CA 1
ATOM 2854 C C . ARG A 1 385 ? -16.328 -7.457 12.922 1 98.44 385 ARG A C 1
ATOM 2856 O O . ARG A 1 385 ? -16.859 -8.5 13.312 1 98.44 385 ARG A O 1
ATOM 2863 N N . GLU A 1 386 ? -15.336 -6.895 13.594 1 98.44 386 GLU A N 1
ATOM 2864 C CA . GLU A 1 386 ? -14.711 -7.527 14.75 1 98.44 386 GLU A CA 1
ATOM 2865 C C . GLU A 1 386 ? -15.219 -6.926 16.062 1 98.44 386 GLU A C 1
ATOM 2867 O O . GLU A 1 386 ? -14.703 -7.238 17.125 1 98.44 386 GLU A O 1
ATOM 2872 N N . ASP A 1 387 ? -16.141 -6.023 16.016 1 98.38 387 ASP A N 1
ATOM 2873 C CA . ASP A 1 387 ? -16.703 -5.332 17.172 1 98.38 387 ASP A CA 1
ATOM 2874 C C . ASP A 1 387 ? -15.625 -4.531 17.906 1 98.38 387 ASP A C 1
ATOM 2876 O O . ASP A 1 387 ? -15.539 -4.562 19.125 1 98.38 387 ASP A O 1
ATOM 2880 N N . VAL A 1 388 ? -14.727 -3.938 17.203 1 98.81 388 VAL A N 1
ATOM 2881 C CA . VAL A 1 388 ? -13.719 -3.031 17.734 1 98.81 388 VAL A CA 1
ATOM 2882 C C . VAL A 1 388 ? -14.18 -1.587 17.578 1 98.81 388 VAL A C 1
ATOM 2884 O O . VAL A 1 388 ? -14.523 -1.154 16.484 1 98.81 388 VAL A O 1
ATOM 2887 N N . PRO A 1 389 ? -14.234 -0.772 18.625 1 98.81 389 PRO A N 1
ATOM 2888 C CA . PRO A 1 389 ? -14.695 0.612 18.5 1 98.81 389 PRO A CA 1
ATOM 2889 C C . PRO A 1 389 ? -13.711 1.496 17.734 1 98.81 389 PRO A C 1
ATOM 2891 O O . PRO A 1 389 ? -12.5 1.337 17.875 1 98.81 389 PRO A O 1
ATOM 2894 N N . VAL A 1 390 ? -14.281 2.359 16.922 1 98.88 390 VAL A N 1
ATOM 2895 C CA . VAL A 1 390 ? -13.5 3.35 16.188 1 98.88 390 VAL A CA 1
ATOM 2896 C C . VAL A 1 390 ? -13.805 4.746 16.719 1 98.88 390 VAL A C 1
ATOM 2898 O O . VAL A 1 390 ? -14.953 5.191 16.703 1 98.88 390 VAL A O 1
ATOM 2901 N N . TYR A 1 391 ? -12.781 5.438 17.203 1 98.81 391 TYR A N 1
ATOM 2902 C CA . TYR A 1 391 ? -12.922 6.812 17.656 1 98.81 391 TYR A CA 1
ATOM 2903 C C . TYR A 1 391 ? -12.195 7.777 16.719 1 98.81 391 TYR A C 1
ATOM 2905 O O . TYR A 1 391 ? -11.086 7.496 16.266 1 98.81 391 TYR A O 1
ATOM 2913 N N . VAL A 1 392 ? -12.852 8.852 16.453 1 98.81 392 VAL A N 1
ATOM 2914 C CA . VAL A 1 392 ? -12.266 9.945 15.672 1 98.81 392 VAL A CA 1
ATOM 2915 C C . VAL A 1 392 ? -11.875 11.086 16.609 1 98.81 392 VAL A C 1
ATOM 2917 O O . VAL A 1 392 ? -12.68 11.531 17.438 1 98.81 392 VAL A O 1
ATOM 2920 N N . VAL A 1 393 ? -10.664 11.531 16.453 1 98.69 393 VAL A N 1
ATOM 2921 C CA . VAL A 1 393 ? -10.141 12.609 17.266 1 98.69 393 VAL A CA 1
ATOM 2922 C C . VAL A 1 393 ? -9.93 13.859 16.422 1 98.69 393 VAL A C 1
ATOM 2924 O O . VAL A 1 393 ? -9.164 13.836 15.453 1 98.69 393 VAL A O 1
ATOM 2927 N N . ALA A 1 394 ? -10.578 14.906 16.781 1 98.31 394 ALA A N 1
ATOM 2928 C CA . ALA A 1 394 ? -10.43 16.156 16.047 1 98.31 394 ALA A CA 1
ATOM 2929 C C . ALA A 1 394 ? -11.008 17.328 16.828 1 98.31 394 ALA A C 1
ATOM 2931 O O . ALA A 1 394 ? -11.953 17.172 17.594 1 98.31 394 ALA A O 1
ATOM 2932 N N . ALA A 1 395 ? -10.414 18.531 16.625 1 98.56 395 ALA A N 1
ATOM 2933 C CA . ALA A 1 395 ? -11.086 19.734 17.109 1 98.56 395 ALA A CA 1
ATOM 2934 C C . ALA A 1 395 ? -12.453 19.906 16.469 1 98.56 395 ALA A C 1
ATOM 2936 O O . ALA A 1 395 ? -12.633 19.609 15.281 1 98.56 395 ALA A O 1
ATOM 2937 N N . SER A 1 396 ? -13.398 20.453 17.172 1 98.56 396 SER A N 1
ATOM 2938 C CA . SER A 1 396 ? -14.75 20.672 16.656 1 98.56 396 SER A CA 1
ATOM 2939 C C . SER A 1 396 ? -14.734 21.609 15.453 1 98.56 396 SER A C 1
ATOM 2941 O O . SER A 1 396 ? -15.656 21.594 14.633 1 98.56 396 SER A O 1
ATOM 2943 N N . ASP A 1 397 ? -13.656 22.359 15.289 1 98.44 397 ASP A N 1
ATOM 2944 C CA . ASP A 1 397 ? -13.508 23.281 14.164 1 98.44 397 ASP A CA 1
ATOM 2945 C C . ASP A 1 397 ? -13.477 22.531 12.836 1 98.44 397 ASP A C 1
ATOM 2947 O O . ASP A 1 397 ? -13.609 23.141 11.773 1 98.44 397 ASP A O 1
ATOM 2951 N N . LYS A 1 398 ? -13.297 21.203 12.867 1 98.06 398 LYS A N 1
ATOM 2952 C CA . LYS A 1 398 ? -13.227 20.406 11.648 1 98.06 398 LYS A CA 1
ATOM 2953 C C . LYS A 1 398 ? -14.617 20.016 11.172 1 98.06 398 LYS A C 1
ATOM 2955 O O . LYS A 1 398 ? -14.766 19.375 10.125 1 98.06 398 LYS A O 1
ATOM 2960 N N . ILE A 1 399 ? -15.672 20.375 11.891 1 98.25 399 ILE A N 1
ATOM 2961 C CA . ILE A 1 399 ? -17.047 20.125 11.461 1 98.25 399 ILE A CA 1
ATOM 2962 C C . ILE A 1 399 ? -17.406 21.062 10.305 1 98.25 399 ILE A C 1
ATOM 2964 O O . ILE A 1 399 ? -17.297 22.281 10.43 1 98.25 399 ILE A O 1
ATOM 2968 N N . SER A 1 400 ? -17.781 20.5 9.203 1 97.5 400 SER A N 1
ATOM 2969 C CA . SER A 1 400 ? -18.094 21.25 7.996 1 97.5 400 SER A CA 1
ATOM 2970 C C . SER A 1 400 ? -19.469 21.891 8.07 1 97.5 400 SER A C 1
ATOM 2972 O O . SER A 1 400 ? -20.375 21.328 8.695 1 97.5 400 SER A O 1
ATOM 2974 N N . THR A 1 401 ? -19.594 23.031 7.438 1 95.94 401 THR A N 1
ATOM 2975 C CA . THR A 1 401 ? -20.891 23.688 7.285 1 95.94 401 THR A CA 1
ATOM 2976 C C . THR A 1 401 ? -21.578 23.203 6.016 1 95.94 401 THR A C 1
ATOM 2978 O O . THR A 1 401 ? -22.734 23.547 5.77 1 95.94 401 THR A O 1
ATOM 2981 N N . ARG A 1 402 ? -20.875 22.422 5.195 1 93.44 402 ARG A N 1
ATOM 2982 C CA . ARG A 1 402 ? -21.359 21.938 3.908 1 93.44 402 ARG A CA 1
ATOM 2983 C C . ARG A 1 402 ? -21.469 20.422 3.895 1 93.44 402 ARG A C 1
ATOM 2985 O O . ARG A 1 402 ? -20.719 19.734 4.59 1 93.44 402 ARG A O 1
ATOM 2992 N N . GLU A 1 403 ? -22.328 19.906 3.018 1 89.38 403 GLU A N 1
ATOM 2993 C CA . GLU A 1 403 ? -22.531 18.469 2.9 1 89.38 403 GLU A CA 1
ATOM 2994 C C . GLU A 1 403 ? -21.656 17.875 1.783 1 89.38 403 GLU A C 1
ATOM 2996 O O . GLU A 1 403 ? -21.406 16.672 1.754 1 89.38 403 GLU A O 1
ATOM 3001 N N . THR A 1 404 ? -21.281 18.766 0.894 1 86.25 404 THR A N 1
ATOM 3002 C CA . THR A 1 404 ? -20.531 18.312 -0.276 1 86.25 404 THR A CA 1
ATOM 3003 C C . THR A 1 404 ? -19.109 17.922 0.109 1 86.25 404 THR A C 1
ATOM 3005 O O . THR A 1 404 ? -18.469 18.594 0.916 1 86.25 404 THR A O 1
ATOM 3008 N N . VAL A 1 405 ? -18.781 16.75 -0.408 1 84.94 405 VAL A N 1
ATOM 3009 C CA . VAL A 1 405 ? -17.438 16.25 -0.152 1 84.94 405 VAL A CA 1
ATOM 3010 C C . VAL A 1 405 ? -16.578 16.406 -1.406 1 84.94 405 VAL A C 1
ATOM 3012 O O . VAL A 1 405 ? -17 16 -2.498 1 84.94 405 VAL A O 1
ATOM 3015 N N . ASN A 1 406 ? -15.539 17.172 -1.326 1 78.69 406 ASN A N 1
ATOM 3016 C CA . ASN A 1 406 ? -14.531 17.219 -2.377 1 78.69 406 ASN A CA 1
ATOM 3017 C C . ASN A 1 406 ? -13.305 16.391 -2.012 1 78.69 406 ASN A C 1
ATOM 3019 O O . ASN A 1 406 ? -12.484 16.812 -1.19 1 78.69 406 ASN A O 1
ATOM 3023 N N . LEU A 1 407 ? -13.32 15.281 -2.719 1 78.38 407 LEU A N 1
ATOM 3024 C CA . LEU A 1 407 ? -12.195 14.406 -2.404 1 78.38 407 LEU A CA 1
ATOM 3025 C C . LEU A 1 407 ? -11.008 14.695 -3.314 1 78.38 407 LEU A C 1
ATOM 3027 O O . LEU A 1 407 ? -11.117 14.609 -4.539 1 78.38 407 LEU A O 1
ATOM 3031 N N . GLU A 1 408 ? -9.969 15.227 -2.768 1 81.25 408 GLU A N 1
ATOM 3032 C CA . GLU A 1 408 ? -8.742 15.5 -3.506 1 81.25 408 GLU A CA 1
ATOM 3033 C C . GLU A 1 408 ? -8.109 14.219 -4.031 1 81.25 408 GLU A C 1
ATOM 3035 O O . GLU A 1 408 ? -8.297 13.141 -3.451 1 81.25 408 GLU A O 1
ATOM 3040 N N . SER A 1 409 ? -7.512 14.344 -5.203 1 87.25 409 SER A N 1
ATOM 3041 C CA . SER A 1 409 ? -6.805 13.211 -5.789 1 87.25 409 SER A CA 1
ATOM 3042 C C . SER A 1 409 ? -5.293 13.391 -5.684 1 87.25 409 SER A C 1
ATOM 3044 O O . SER A 1 409 ? -4.781 14.492 -5.883 1 87.25 409 SER A O 1
ATOM 3046 N N . GLY A 1 410 ? -4.668 12.352 -5.332 1 89.5 410 GLY A N 1
ATOM 3047 C CA . GLY A 1 410 ? -3.213 12.367 -5.277 1 89.5 410 GLY A CA 1
ATOM 3048 C C . GLY A 1 410 ? -2.564 12.203 -6.641 1 89.5 410 GLY A C 1
ATOM 3049 O O . GLY A 1 410 ? -3.256 12.031 -7.648 1 89.5 410 GLY A O 1
ATOM 3050 N N . ASP A 1 411 ? -1.28 12.258 -6.676 1 92.44 411 ASP A N 1
ATOM 3051 C CA . ASP A 1 411 ? -0.473 12.125 -7.883 1 92.44 411 ASP A CA 1
ATOM 3052 C C . ASP A 1 411 ? -0.565 10.711 -8.453 1 92.44 411 ASP A C 1
ATOM 3054 O O . ASP A 1 411 ? -0.283 9.734 -7.754 1 92.44 411 ASP A O 1
ATOM 3058 N N . ARG A 1 412 ? -0.875 10.625 -9.688 1 94.75 412 ARG A N 1
ATOM 3059 C CA . ARG A 1 412 ? -0.994 9.32 -10.336 1 94.75 412 ARG A CA 1
ATOM 3060 C C . ARG A 1 412 ? 0.347 8.594 -10.352 1 94.75 412 ARG A C 1
ATOM 3062 O O . ARG A 1 412 ? 0.396 7.363 -10.242 1 94.75 412 ARG A O 1
ATOM 3069 N N . THR A 1 413 ? 1.452 9.336 -10.438 1 96.25 413 THR A N 1
ATOM 3070 C CA . THR A 1 413 ? 2.771 8.742 -10.602 1 96.25 413 THR A CA 1
ATOM 3071 C C . THR A 1 413 ? 3.244 8.102 -9.297 1 96.25 413 THR A C 1
ATOM 3073 O O . THR A 1 413 ? 4.152 7.266 -9.305 1 96.25 413 THR A O 1
ATOM 3076 N N . ALA A 1 414 ? 2.57 8.492 -8.219 1 96.19 414 ALA A N 1
ATOM 3077 C CA . ALA A 1 414 ? 2.895 7.879 -6.934 1 96.19 414 ALA A CA 1
ATOM 3078 C C . ALA A 1 414 ? 2.381 6.441 -6.867 1 96.19 414 ALA A C 1
ATOM 3080 O O . ALA A 1 414 ? 2.873 5.637 -6.074 1 96.19 414 ALA A O 1
ATOM 3081 N N . VAL A 1 415 ? 1.407 6.109 -7.758 1 97.44 415 VAL A N 1
ATOM 3082 C CA . VAL A 1 415 ? 0.807 4.777 -7.77 1 97.44 415 VAL A CA 1
ATOM 3083 C C . VAL A 1 415 ? 1.343 3.982 -8.953 1 97.44 415 VAL A C 1
ATOM 3085 O O . VAL A 1 415 ? 1.725 2.818 -8.812 1 97.44 415 VAL A O 1
ATOM 3088 N N . TYR A 1 416 ? 1.387 4.648 -10.148 1 98.12 416 TYR A N 1
ATOM 3089 C CA . TYR A 1 416 ? 1.834 3.988 -11.367 1 98.12 416 TYR A CA 1
ATOM 3090 C C . TYR A 1 416 ? 2.668 4.934 -12.227 1 98.12 416 TYR A C 1
ATOM 3092 O O . TYR A 1 416 ? 2.195 6.004 -12.625 1 98.12 416 TYR A O 1
ATOM 3100 N N . ASP A 1 417 ? 3.838 4.488 -12.516 1 96.44 417 ASP A N 1
ATOM 3101 C CA . ASP A 1 417 ? 4.723 5.301 -13.344 1 96.44 417 ASP A CA 1
ATOM 3102 C C . ASP A 1 417 ? 5.176 4.531 -14.586 1 96.44 417 ASP A C 1
ATOM 3104 O O . ASP A 1 417 ? 6.188 4.875 -15.203 1 96.44 417 ASP A O 1
ATOM 3108 N N . GLY A 1 418 ? 4.48 3.475 -14.891 1 96.06 418 GLY A N 1
ATOM 3109 C CA . GLY A 1 418 ? 4.805 2.699 -16.078 1 96.06 418 GLY A CA 1
ATOM 3110 C C . GLY A 1 418 ? 4.262 3.311 -17.359 1 96.06 418 GLY A C 1
ATOM 3111 O O . GLY A 1 418 ? 3.725 4.422 -17.344 1 96.06 418 GLY A O 1
ATOM 3112 N N . ASP A 1 419 ? 4.387 2.543 -18.484 1 95.56 419 ASP A N 1
ATOM 3113 C CA . ASP A 1 419 ? 4.078 3.102 -19.797 1 95.56 419 ASP A CA 1
ATOM 3114 C C . ASP A 1 419 ? 2.75 2.557 -20.328 1 95.56 419 ASP A C 1
ATOM 3116 O O . ASP A 1 419 ? 2.246 3.023 -21.359 1 95.56 419 ASP A O 1
ATOM 3120 N N . ALA A 1 420 ? 2.193 1.626 -19.578 1 96.25 420 ALA A N 1
ATOM 3121 C CA . ALA A 1 420 ? 0.936 1.057 -20.062 1 96.25 420 ALA A CA 1
ATOM 3122 C C . ALA A 1 420 ? -0.204 2.064 -19.938 1 96.25 420 ALA A C 1
ATOM 3124 O O . ALA A 1 420 ? -0.12 3.016 -19.156 1 96.25 420 ALA A O 1
ATOM 3125 N N . ARG A 1 421 ? -1.221 1.922 -20.844 1 96.06 421 ARG A N 1
ATOM 3126 C CA . ARG A 1 421 ? -2.389 2.795 -20.812 1 96.06 421 ARG A CA 1
ATOM 3127 C C . ARG A 1 421 ? -3.324 2.418 -19.672 1 96.06 421 ARG A C 1
ATOM 3129 O O . ARG A 1 421 ? -4.367 1.8 -19.891 1 96.06 421 ARG A O 1
ATOM 3136 N N . ILE A 1 422 ? -3 2.879 -18.516 1 97.94 422 ILE A N 1
ATOM 3137 C CA . ILE A 1 422 ? -3.725 2.555 -17.297 1 97.94 422 ILE A CA 1
ATOM 3138 C C . ILE A 1 422 ? -4.156 3.84 -16.594 1 97.94 422 ILE A C 1
ATOM 3140 O O . ILE A 1 422 ? -3.357 4.762 -16.422 1 97.94 422 ILE A O 1
ATOM 3144 N N . ASP A 1 423 ? -5.418 3.963 -16.297 1 97.94 423 ASP A N 1
ATOM 3145 C CA . ASP A 1 423 ? -5.895 5.039 -15.438 1 97.94 423 ASP A CA 1
ATOM 3146 C C . ASP A 1 423 ? -5.57 4.75 -13.969 1 97.94 423 ASP A C 1
ATOM 3148 O O . ASP A 1 423 ? -5.289 3.609 -13.602 1 97.94 423 ASP A O 1
ATOM 3152 N N . VAL A 1 424 ? -5.527 5.852 -13.18 1 98 424 VAL A N 1
ATOM 3153 C CA . VAL A 1 424 ? -5.234 5.691 -11.758 1 98 424 VAL A CA 1
ATOM 3154 C C . VAL A 1 424 ? -6.266 6.453 -10.93 1 98 424 VAL A C 1
ATOM 3156 O O . VAL A 1 424 ? -6.609 7.594 -11.25 1 98 424 VAL A O 1
ATOM 3159 N N . THR A 1 425 ? -6.855 5.816 -9.961 1 97.19 425 THR A N 1
ATOM 3160 C CA . THR A 1 425 ? -7.629 6.465 -8.906 1 97.19 425 THR A CA 1
ATOM 3161 C C . THR A 1 425 ? -6.852 6.477 -7.594 1 97.19 425 THR A C 1
ATOM 3163 O O . THR A 1 425 ? -6.617 5.426 -6.996 1 97.19 425 THR A O 1
ATOM 3166 N N . ASN A 1 426 ? -6.453 7.672 -7.172 1 96.75 426 ASN A N 1
ATOM 3167 C CA . ASN A 1 426 ? -5.648 7.863 -5.973 1 96.75 426 ASN A CA 1
ATOM 3168 C C . ASN A 1 426 ? -6.242 8.93 -5.059 1 96.75 426 ASN A C 1
ATOM 3170 O O . ASN A 1 426 ? -5.641 9.992 -4.859 1 96.75 426 ASN A O 1
ATOM 3174 N N . PRO A 1 427 ? -7.375 8.578 -4.477 1 96 427 PRO A N 1
ATOM 3175 C CA . PRO A 1 427 ? -7.98 9.562 -3.584 1 96 427 PRO A CA 1
ATOM 3176 C C . PRO A 1 427 ? -7.16 9.797 -2.316 1 96 427 PRO A C 1
ATOM 3178 O O . PRO A 1 427 ? -6.676 8.836 -1.709 1 96 427 PRO A O 1
ATOM 3181 N N . THR A 1 428 ? -7.043 11.047 -1.894 1 93.19 428 THR A N 1
ATOM 3182 C CA . THR A 1 428 ? -6.312 11.375 -0.674 1 93.19 428 THR A CA 1
ATOM 3183 C C . THR A 1 428 ? -7.129 11 0.561 1 93.19 428 THR A C 1
ATOM 3185 O O . THR A 1 428 ? -6.566 10.586 1.578 1 93.19 428 THR A O 1
ATOM 3188 N N . PHE A 1 429 ? -8.406 11.172 0.422 1 95 429 PHE A N 1
ATOM 3189 C CA . PHE A 1 429 ? -9.305 10.93 1.546 1 95 429 PHE A CA 1
ATOM 3190 C C . PHE A 1 429 ? -10.438 9.992 1.144 1 95 429 PHE A C 1
ATOM 3192 O O . PHE A 1 429 ? -10.672 9.773 -0.046 1 95 429 PHE A O 1
ATOM 3199 N N . ASP A 1 430 ? -11.016 9.383 2.072 1 96.88 430 ASP A N 1
ATOM 3200 C CA . ASP A 1 430 ? -12.25 8.625 1.896 1 96.88 430 ASP A CA 1
ATOM 3201 C C . ASP A 1 430 ? -13.273 8.992 2.973 1 96.88 430 ASP A C 1
ATOM 3203 O O . ASP A 1 430 ? -12.984 9.789 3.867 1 96.88 430 ASP A O 1
ATOM 3207 N N . VAL A 1 431 ? -14.523 8.523 2.76 1 97.69 431 VAL A N 1
ATOM 3208 C CA . VAL A 1 431 ? -15.617 8.891 3.658 1 97.69 431 VAL A CA 1
ATOM 3209 C C . VAL A 1 431 ? -16 7.684 4.508 1 97.69 431 VAL A C 1
ATOM 3211 O O . VAL A 1 431 ? -16.422 6.652 3.979 1 97.69 431 VAL A O 1
ATOM 3214 N N . THR A 1 432 ? -15.82 7.801 5.789 1 98.38 432 THR A N 1
ATOM 3215 C CA . THR A 1 432 ? -16.203 6.75 6.727 1 98.38 432 THR A CA 1
ATOM 3216 C C . THR A 1 432 ? -17.641 6.938 7.195 1 98.38 432 THR A C 1
ATOM 3218 O O . THR A 1 432 ? -18.016 8.023 7.652 1 98.38 432 THR A O 1
ATOM 3221 N N . PRO A 1 433 ? -18.5 5.902 7.082 1 98 433 PRO A N 1
ATOM 3222 C CA . PRO A 1 433 ? -19.875 6.012 7.547 1 98 433 PRO A CA 1
ATOM 3223 C C . PRO A 1 433 ? -19.984 6.242 9.055 1 98 433 PRO A C 1
ATOM 3225 O O . PRO A 1 433 ? -19.203 5.68 9.82 1 98 433 PRO A O 1
ATOM 3228 N N . ALA A 1 434 ? -21 7.004 9.445 1 97.62 434 ALA A N 1
ATOM 3229 C CA . ALA A 1 434 ? -21.188 7.375 10.852 1 97.62 434 ALA A CA 1
ATOM 3230 C C . ALA A 1 434 ? -21.484 6.148 11.703 1 97.62 434 ALA A C 1
ATOM 3232 O O . ALA A 1 434 ? -21.109 6.094 12.875 1 97.62 434 ALA A O 1
ATOM 3233 N N . ASP A 1 435 ? -22.109 5.145 11.133 1 97.81 435 ASP A N 1
ATOM 3234 C CA . ASP A 1 435 ? -22.547 3.975 11.898 1 97.81 435 ASP A CA 1
ATOM 3235 C C . ASP A 1 435 ? -21.359 3.057 12.211 1 97.81 435 ASP A C 1
ATOM 3237 O O . ASP A 1 435 ? -21.5 2.109 12.992 1 97.81 435 ASP A O 1
ATOM 3241 N N . CYS A 1 436 ? -20.172 3.357 11.633 1 98.25 436 CYS A N 1
ATOM 3242 C CA . CYS A 1 436 ? -18.969 2.59 11.93 1 98.25 436 CYS A CA 1
ATOM 3243 C C . CYS A 1 436 ? -18.172 3.238 13.055 1 98.25 436 CYS A C 1
ATOM 3245 O O . CYS A 1 436 ? -17.141 2.709 13.477 1 98.25 436 CYS A O 1
ATOM 3247 N N . LEU A 1 437 ? -18.688 4.367 13.594 1 98.38 437 LEU A N 1
ATOM 3248 C CA . LEU A 1 437 ? -17.938 5.137 14.57 1 98.38 437 LEU A CA 1
ATOM 3249 C C . LEU A 1 437 ? -18.547 5 15.961 1 98.38 437 LEU A C 1
ATOM 3251 O O . LEU A 1 437 ? -19.766 5.102 16.125 1 98.38 437 LEU A O 1
ATOM 3255 N N . ALA A 1 438 ? -17.672 4.727 16.906 1 98.31 438 ALA A N 1
ATOM 3256 C CA . ALA A 1 438 ? -18.109 4.637 18.297 1 98.31 438 ALA A CA 1
ATOM 3257 C C . ALA A 1 438 ? -18.25 6.027 18.922 1 98.31 438 ALA A C 1
ATOM 3259 O O . ALA A 1 438 ? -19.031 6.219 19.844 1 98.31 438 ALA A O 1
ATOM 3260 N N . GLY A 1 439 ? -17.422 7.031 18.391 1 98.12 439 GLY A N 1
ATOM 3261 C CA . GLY A 1 439 ? -17.516 8.383 18.922 1 98.12 439 GLY A CA 1
ATOM 3262 C C . GLY A 1 439 ? -16.656 9.383 18.188 1 98.12 439 GLY A C 1
ATOM 3263 O O . GLY A 1 439 ? -15.617 9.016 17.625 1 98.12 439 GLY A O 1
ATOM 3264 N N . LEU A 1 440 ? -17.109 10.617 18.188 1 98.62 440 LEU A N 1
ATOM 3265 C CA . LEU A 1 440 ? -16.344 11.773 17.766 1 98.62 440 LEU A CA 1
ATOM 3266 C C . LEU A 1 440 ? -15.781 12.531 18.953 1 98.62 440 LEU A C 1
ATOM 3268 O O . LEU A 1 440 ? -16.5 13.289 19.609 1 98.62 440 LEU A O 1
ATOM 3272 N N . VAL A 1 441 ? -14.484 12.328 19.234 1 98.81 441 VAL A N 1
ATOM 3273 C CA . VAL A 1 441 ? -13.844 12.898 20.406 1 98.81 441 VAL A CA 1
ATOM 3274 C C . VAL A 1 441 ? -13.258 14.266 20.062 1 98.81 441 VAL A C 1
ATOM 3276 O O . VAL A 1 441 ? -12.312 14.367 19.281 1 98.81 441 VAL A O 1
ATOM 3279 N N . THR A 1 442 ? -13.812 15.344 20.688 1 98.69 442 THR A N 1
ATOM 3280 C CA . THR A 1 442 ? -13.422 16.703 20.328 1 98.69 442 THR A CA 1
ATOM 3281 C C . THR A 1 442 ? -13.109 17.516 21.578 1 98.69 442 THR A C 1
ATOM 3283 O O . THR A 1 442 ? -13.195 17.016 22.703 1 98.69 442 THR A O 1
ATOM 3286 N N . ASP A 1 443 ? -12.695 18.781 21.344 1 98.5 443 ASP A N 1
ATOM 3287 C CA . ASP A 1 443 ? -12.445 19.734 22.406 1 98.5 443 ASP A CA 1
ATOM 3288 C C . ASP A 1 443 ? -13.727 20.078 23.172 1 98.5 443 ASP A C 1
ATOM 3290 O O . ASP A 1 443 ? -13.68 20.547 24.297 1 98.5 443 ASP A O 1
ATOM 3294 N N . GLN A 1 444 ? -14.867 19.781 22.609 1 98 444 GLN A N 1
ATOM 3295 C CA . GLN A 1 444 ? -16.156 20.078 23.219 1 98 444 GLN A CA 1
ATOM 3296 C C . GLN A 1 444 ? -16.797 18.828 23.797 1 98 444 GLN A C 1
ATOM 3298 O O . GLN A 1 444 ? -17.969 18.828 24.141 1 98 444 GLN A O 1
ATOM 3303 N N . GLY A 1 445 ? -16.047 17.688 23.812 1 98 445 GLY A N 1
ATOM 3304 C CA . GLY A 1 445 ? -16.562 16.422 24.312 1 98 445 GLY A CA 1
ATOM 3305 C C . GLY A 1 445 ? -16.719 15.383 23.219 1 98 445 GLY A C 1
ATOM 3306 O O . GLY A 1 445 ? -16.141 15.516 22.141 1 98 445 GLY A O 1
ATOM 3307 N N . ILE A 1 446 ? -17.344 14.289 23.578 1 98.31 446 ILE A N 1
ATOM 3308 C CA . ILE A 1 446 ? -17.734 13.281 22.594 1 98.31 446 ILE A CA 1
ATOM 3309 C C . ILE A 1 446 ? -19.078 13.648 21.984 1 98.31 446 ILE A C 1
ATOM 3311 O O . ILE A 1 446 ? -20.109 13.648 22.672 1 98.31 446 ILE A O 1
ATOM 3315 N N . LEU A 1 447 ? -19.094 13.867 20.719 1 98.06 447 LEU A N 1
ATOM 3316 C CA . LEU A 1 447 ? -20.25 14.516 20.094 1 98.06 447 LEU A CA 1
ATOM 3317 C C . LEU A 1 447 ? -21.234 13.484 19.562 1 98.06 447 LEU A C 1
ATOM 3319 O O . LEU A 1 447 ? -20.828 12.461 19.016 1 98.06 447 LEU A O 1
ATOM 3323 N N . ASP A 1 448 ? -22.5 13.703 19.703 1 95.31 448 ASP A N 1
ATOM 3324 C CA . ASP A 1 448 ? -23.562 12.977 19.016 1 95.31 448 ASP A CA 1
ATOM 3325 C C . ASP A 1 448 ? -24.047 13.75 17.781 1 95.31 448 ASP A C 1
ATOM 3327 O O . ASP A 1 448 ? -23.531 14.836 17.484 1 95.31 448 ASP A O 1
ATOM 3331 N N . PRO A 1 449 ? -24.906 13.203 17.031 1 92.56 449 PRO A N 1
ATOM 3332 C CA . PRO A 1 449 ? -25.344 13.844 15.789 1 92.56 449 PRO A CA 1
ATOM 3333 C C . PRO A 1 449 ? -25.969 15.219 16.031 1 92.56 449 PRO A C 1
ATOM 3335 O O . PRO A 1 449 ? -25.766 16.141 15.234 1 92.56 449 PRO A O 1
ATOM 3338 N N . ALA A 1 450 ? -26.625 15.352 17.047 1 94.56 450 ALA A N 1
ATOM 3339 C CA . ALA A 1 450 ? -27.25 16.641 17.359 1 94.56 450 ALA A CA 1
ATOM 3340 C C . ALA A 1 450 ? -26.188 17.688 17.672 1 94.56 450 ALA A C 1
ATOM 3342 O O . ALA A 1 450 ? -26.344 18.859 17.297 1 94.56 450 ALA A O 1
ATOM 3343 N N . ASP A 1 451 ? -25.172 17.297 18.406 1 97.5 451 ASP A N 1
ATOM 3344 C CA . ASP A 1 451 ? -24.062 18.188 18.688 1 97.5 451 ASP A CA 1
ATOM 3345 C C . ASP A 1 451 ? -23.406 18.672 17.406 1 97.5 451 ASP A C 1
ATOM 3347 O O . ASP A 1 451 ? -23.109 19.859 17.25 1 97.5 451 ASP A O 1
ATOM 3351 N N . VAL A 1 452 ? -23.172 17.75 16.484 1 98.12 452 VAL A N 1
ATOM 3352 C CA . VAL A 1 452 ? -22.5 18.062 15.227 1 98.12 452 VAL A CA 1
ATOM 3353 C C . VAL A 1 452 ? -23.344 19.078 14.438 1 98.12 452 VAL A C 1
ATOM 3355 O O . VAL A 1 452 ? -22.797 20.062 13.93 1 98.12 452 VAL A O 1
ATOM 3358 N N . GLU A 1 453 ? -24.609 18.891 14.414 1 95.75 453 GLU A N 1
ATOM 3359 C CA . GLU A 1 453 ? -25.516 19.797 13.703 1 95.75 453 GLU A CA 1
ATOM 3360 C C . GLU A 1 453 ? -25.5 21.188 14.328 1 95.75 453 GLU A C 1
ATOM 3362 O O . GLU A 1 453 ? -25.484 22.203 13.617 1 95.75 453 GLU A O 1
ATOM 3367 N N . ARG A 1 454 ? -25.562 21.25 15.57 1 96.94 454 ARG A N 1
ATOM 3368 C CA . ARG A 1 454 ? -25.562 22.516 16.297 1 96.94 454 ARG A CA 1
ATOM 3369 C C . ARG A 1 454 ? -24.281 23.297 16.031 1 96.94 454 ARG A C 1
ATOM 3371 O O . ARG A 1 454 ? -24.328 24.5 15.758 1 96.94 454 ARG A O 1
ATOM 3378 N N . ILE A 1 455 ? -23.188 22.594 16.141 1 98.06 455 ILE A N 1
ATOM 3379 C CA . ILE A 1 455 ? -21.891 23.234 15.93 1 98.06 455 ILE A CA 1
ATOM 3380 C C . ILE A 1 455 ? -21.781 23.719 14.484 1 98.06 455 ILE A C 1
ATOM 3382 O O . ILE A 1 455 ? -21.297 24.828 14.234 1 98.06 455 ILE A O 1
ATOM 3386 N N . ALA A 1 456 ? -22.25 22.922 13.523 1 97.69 456 ALA A N 1
ATOM 3387 C CA . ALA A 1 456 ? -22.25 23.328 12.117 1 97.69 456 ALA A CA 1
ATOM 3388 C C . ALA A 1 456 ? -23.062 24.609 11.922 1 97.69 456 ALA A C 1
ATOM 3390 O O . ALA A 1 456 ? -22.656 25.5 11.172 1 97.69 456 ALA A O 1
ATOM 3391 N N . ALA A 1 457 ? -24.188 24.719 12.625 1 96.5 457 ALA A N 1
ATOM 3392 C CA . ALA A 1 457 ? -25.031 25.906 12.547 1 96.5 457 ALA A CA 1
ATOM 3393 C C . ALA A 1 457 ? -24.328 27.141 13.102 1 96.5 457 ALA A C 1
ATOM 3395 O O . ALA A 1 457 ? -24.438 28.234 12.547 1 96.5 457 ALA A O 1
ATOM 3396 N N . GLU A 1 458 ? -23.656 26.938 14.188 1 96.88 458 GLU A N 1
ATOM 3397 C CA . GLU A 1 458 ? -22.891 28.031 14.781 1 96.88 458 GLU A CA 1
ATOM 3398 C C . GLU A 1 458 ? -21.828 28.531 13.812 1 96.88 458 GLU A C 1
ATOM 3400 O O . GLU A 1 458 ? -21.625 29.75 13.688 1 96.88 458 GLU A O 1
ATOM 3405 N N . PHE A 1 459 ? -21.141 27.625 13.141 1 97.62 459 PHE A N 1
ATOM 3406 C CA . PHE A 1 459 ? -20.094 28 12.188 1 97.62 459 PHE A CA 1
ATOM 3407 C C . PHE A 1 459 ? -20.703 28.719 10.992 1 97.62 459 PHE A C 1
ATOM 3409 O O . PHE A 1 459 ? -20.062 29.625 10.43 1 97.62 459 PHE A O 1
ATOM 3416 N N . ARG A 1 460 ? -21.906 28.391 10.57 1 96.56 460 ARG A N 1
ATOM 3417 C CA . ARG A 1 460 ? -22.578 29.078 9.461 1 96.56 460 ARG A CA 1
ATOM 3418 C C . ARG A 1 460 ? -22.828 30.547 9.805 1 96.56 460 ARG A C 1
ATOM 3420 O O . ARG A 1 460 ? -22.766 31.406 8.93 1 96.56 460 ARG A O 1
ATOM 3427 N N . GLU A 1 461 ? -23.109 30.797 11.016 1 96.06 461 GLU A N 1
ATOM 3428 C CA . GLU A 1 461 ? -23.344 32.156 11.453 1 96.06 461 GLU A CA 1
ATOM 3429 C C . GLU A 1 461 ? -22.078 33.031 11.305 1 96.06 461 GLU A C 1
ATOM 3431 O O . GLU A 1 461 ? -22.172 34.219 11.047 1 96.06 461 GLU A O 1
ATOM 3436 N N . ASN A 1 462 ? -20.922 32.375 11.484 1 96.25 462 ASN A N 1
ATOM 3437 C CA . ASN A 1 462 ? -19.656 33.094 11.375 1 96.25 462 ASN A CA 1
ATOM 3438 C C . ASN A 1 462 ? -19.344 33.469 9.93 1 96.25 462 ASN A C 1
ATOM 3440 O O . ASN A 1 462 ? -18.453 34.312 9.672 1 96.25 462 ASN A O 1
ATOM 3444 N N . GLU A 1 463 ? -20.047 32.906 8.977 1 95.25 463 GLU A N 1
ATOM 3445 C CA . GLU A 1 463 ? -19.75 33.156 7.562 1 95.25 463 GLU A CA 1
ATOM 3446 C C . GLU A 1 463 ? -20.406 34.438 7.066 1 95.25 463 GLU A C 1
ATOM 3448 O O . GLU A 1 463 ? -20.172 34.844 5.93 1 95.25 463 GLU A O 1
ATOM 3453 N N . THR A 1 464 ? -21.109 35.188 7.91 1 91.56 464 THR A N 1
ATOM 3454 C CA . THR A 1 464 ? -21.922 36.344 7.492 1 91.56 464 THR A CA 1
ATOM 3455 C C . THR A 1 464 ? -21.094 37.625 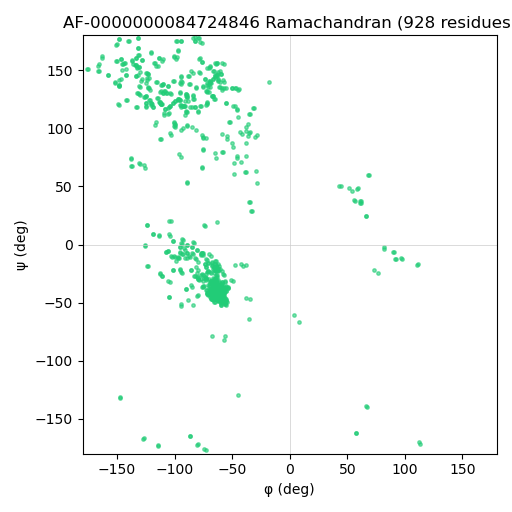7.488 1 91.56 464 THR A C 1
ATOM 3457 O O . THR A 1 464 ? -21.594 38.688 7.109 1 91.56 464 THR A O 1
ATOM 3460 N N . TRP A 1 465 ? -19.875 37.531 7.844 1 89.19 465 TRP A N 1
ATOM 3461 C CA . TRP A 1 465 ? -19.047 38.75 7.875 1 89.19 465 TRP A CA 1
ATOM 3462 C C . TRP A 1 465 ? -18.859 39.281 6.469 1 89.19 465 TRP A C 1
ATOM 3464 O O . TRP A 1 465 ? -18.562 40.469 6.301 1 89.19 465 TRP A O 1
ATOM 3474 N N . ASN A 1 466 ? -18.891 38.312 5.422 1 73.44 466 ASN A N 1
ATOM 3475 C CA . ASN A 1 466 ? -18.609 38.688 4.039 1 73.44 466 ASN A CA 1
ATOM 3476 C C . ASN A 1 466 ? -19.859 39.219 3.338 1 73.44 466 ASN A C 1
ATOM 3478 O O . ASN A 1 466 ? -20.953 38.688 3.551 1 73.44 466 ASN A O 1
ATOM 3482 N N . MET B 1 1 ? 42.75 -1.079 -66.812 1 26.3 1 MET B N 1
ATOM 3483 C CA . MET B 1 1 ? 43.438 -2.055 -66 1 26.3 1 MET B CA 1
ATOM 3484 C C . MET B 1 1 ? 42.531 -2.523 -64.875 1 26.3 1 MET B C 1
ATOM 3486 O O . MET B 1 1 ? 42.188 -1.735 -63.969 1 26.3 1 MET B O 1
ATOM 3490 N N . THR B 1 2 ? 41.625 -3.447 -65.125 1 27.62 2 THR B N 1
ATOM 3491 C CA . THR B 1 2 ? 40.5 -4.117 -64.438 1 27.62 2 THR B CA 1
ATOM 3492 C C . THR B 1 2 ? 41.031 -4.934 -63.25 1 27.62 2 THR B C 1
ATOM 3494 O O . THR B 1 2 ? 41.781 -5.887 -63.438 1 27.62 2 THR B O 1
ATOM 3497 N N . GLU B 1 3 ? 41.344 -4.277 -62.125 1 24.11 3 GLU B N 1
ATOM 3498 C CA . GLU B 1 3 ? 41.938 -4.887 -60.938 1 24.11 3 GLU B CA 1
ATOM 3499 C C . GLU B 1 3 ? 41.062 -5.996 -60.375 1 24.11 3 GLU B C 1
ATOM 3501 O O . GLU B 1 3 ? 39.875 -5.766 -60.062 1 24.11 3 GLU B O 1
ATOM 3506 N N . ARG B 1 4 ? 41.281 -7.246 -60.719 1 23.97 4 ARG B N 1
ATOM 3507 C CA . ARG B 1 4 ? 40.781 -8.5 -60.188 1 23.97 4 ARG B CA 1
ATOM 3508 C C . ARG B 1 4 ? 40.906 -8.547 -58.656 1 23.97 4 ARG B C 1
ATOM 3510 O O . ARG B 1 4 ? 42.031 -8.656 -58.125 1 23.97 4 ARG B O 1
ATOM 3517 N N . ARG B 1 5 ? 40.125 -7.777 -57.875 1 26.09 5 ARG B N 1
ATOM 3518 C CA . ARG B 1 5 ? 40.25 -7.969 -56.438 1 26.09 5 ARG B CA 1
ATOM 3519 C C . ARG B 1 5 ? 40.031 -9.43 -56.062 1 26.09 5 ARG B C 1
ATOM 3521 O O . ARG B 1 5 ? 38.969 -9.984 -56.312 1 26.09 5 ARG B O 1
ATOM 3528 N N . ALA B 1 6 ? 41.125 -10.203 -56.031 1 30.16 6 ALA B N 1
ATOM 3529 C CA . ALA B 1 6 ? 41.125 -11.586 -55.562 1 30.16 6 ALA B CA 1
ATOM 3530 C C . ALA B 1 6 ? 40.344 -11.734 -54.281 1 30.16 6 ALA B C 1
ATOM 3532 O O . ALA B 1 6 ? 40.438 -10.906 -53.375 1 30.16 6 ALA B O 1
ATOM 3533 N N . SER B 1 7 ? 39.188 -12.398 -54.406 1 27.72 7 SER B N 1
ATOM 3534 C CA . SER B 1 7 ? 38.312 -12.844 -53.312 1 27.72 7 SER B CA 1
ATOM 3535 C C . SER B 1 7 ? 39.125 -13.508 -52.188 1 27.72 7 SER B C 1
ATOM 3537 O O . SER B 1 7 ? 39.812 -14.492 -52.438 1 27.72 7 SER B O 1
ATOM 3539 N N . GLU B 1 8 ? 39.844 -12.75 -51.375 1 31.91 8 GLU B N 1
ATOM 3540 C CA . GLU B 1 8 ? 40.5 -13.305 -50.188 1 31.91 8 GLU B CA 1
ATOM 3541 C C . GLU B 1 8 ? 39.625 -14.359 -49.531 1 31.91 8 GLU B C 1
ATOM 3543 O O . GLU B 1 8 ? 38.438 -14.141 -49.312 1 31.91 8 GLU B O 1
ATOM 3548 N N . GLY B 1 9 ? 39.906 -15.641 -49.75 1 29.83 9 GLY B N 1
ATOM 3549 C CA . GLY B 1 9 ? 39.406 -16.812 -49.062 1 29.83 9 GLY B CA 1
ATOM 3550 C C . GLY B 1 9 ? 39.25 -16.625 -47.562 1 29.83 9 GLY B C 1
ATOM 3551 O O . GLY B 1 9 ? 40.188 -16.156 -46.906 1 29.83 9 GLY B O 1
ATOM 3552 N N . THR B 1 10 ? 38.125 -16.141 -47.156 1 32.34 10 THR B N 1
ATOM 3553 C CA . THR B 1 10 ? 37.781 -16.109 -45.719 1 32.34 10 THR B CA 1
ATOM 3554 C C . THR B 1 10 ? 38.281 -17.375 -45.031 1 32.34 10 THR B C 1
ATOM 3556 O O . THR B 1 10 ? 37.812 -18.484 -45.344 1 32.34 10 THR B O 1
ATOM 3559 N N . GLU B 1 11 ? 39.594 -17.516 -44.75 1 32.72 11 GLU B N 1
ATOM 3560 C CA . GLU B 1 11 ? 40.094 -18.562 -43.844 1 32.72 11 GLU B CA 1
ATOM 3561 C C . GLU B 1 11 ? 39.125 -18.828 -42.688 1 32.72 11 GLU B C 1
ATOM 3563 O O . GLU B 1 11 ? 38.688 -17.891 -42.031 1 32.72 11 GLU B O 1
ATOM 3568 N N . SER B 1 12 ? 38.281 -19.828 -42.812 1 35.69 12 SER B N 1
ATOM 3569 C CA . SER B 1 12 ? 37.625 -20.422 -41.656 1 35.69 12 SER B CA 1
ATOM 3570 C C . SER B 1 12 ? 38.562 -20.516 -40.469 1 35.69 12 SER B C 1
ATOM 3572 O O . SER B 1 12 ? 39.594 -21.234 -40.531 1 35.69 12 SER B O 1
ATOM 3574 N N . SER B 1 13 ? 39.062 -19.438 -39.938 1 36.94 13 SER B N 1
ATOM 3575 C CA . SER B 1 13 ? 39.812 -19.5 -38.656 1 36.94 13 SER B CA 1
ATOM 3576 C C . SER B 1 13 ? 39.312 -20.656 -37.812 1 36.94 13 SER B C 1
ATOM 3578 O O . SER B 1 13 ? 38.094 -20.781 -37.562 1 36.94 13 SER B O 1
ATOM 3580 N N . THR B 1 14 ? 39.844 -21.812 -37.812 1 41.66 14 THR B N 1
ATOM 3581 C CA . THR B 1 14 ? 39.75 -22.891 -36.812 1 41.66 14 THR B CA 1
ATOM 3582 C C . THR B 1 14 ? 39.625 -22.328 -35.406 1 41.66 14 THR B C 1
ATOM 3584 O O . THR B 1 14 ? 40.625 -22.109 -34.719 1 41.66 14 THR B O 1
ATOM 3587 N N . ASN B 1 15 ? 39.094 -21.203 -35.062 1 43.94 15 ASN B N 1
ATOM 3588 C CA . ASN B 1 15 ? 38.938 -20.641 -33.719 1 43.94 15 ASN B CA 1
ATOM 3589 C C . ASN B 1 15 ? 38.469 -21.703 -32.719 1 43.94 15 ASN B C 1
ATOM 3591 O O . ASN B 1 15 ? 37.406 -22.297 -32.875 1 43.94 15 ASN B O 1
ATOM 3595 N N . ASP B 1 16 ? 39.312 -22.344 -31.938 1 58.84 16 ASP B N 1
ATOM 3596 C CA . ASP B 1 16 ? 39.406 -23.312 -30.844 1 58.84 16 ASP B CA 1
ATOM 3597 C C . ASP B 1 16 ? 38.312 -23.062 -29.812 1 58.84 16 ASP B C 1
ATOM 3599 O O . ASP B 1 16 ? 38.125 -23.859 -28.891 1 58.84 16 ASP B O 1
ATOM 3603 N N . GLU B 1 17 ? 37.75 -22 -29.781 1 74.81 17 GLU B N 1
ATOM 3604 C CA . GLU B 1 17 ? 36.781 -21.766 -28.719 1 74.81 17 GLU B CA 1
ATOM 3605 C C . GLU B 1 17 ? 35.438 -22.391 -29.062 1 74.81 17 GLU B C 1
ATOM 3607 O O . GLU B 1 17 ? 35 -22.344 -30.219 1 74.81 17 GLU B O 1
ATOM 3612 N N . PRO B 1 18 ? 34.812 -23.078 -28.109 1 84.38 18 PRO B N 1
ATOM 3613 C CA . PRO B 1 18 ? 33.5 -23.703 -28.344 1 84.38 18 PRO B CA 1
ATOM 3614 C C . PRO B 1 18 ? 32.438 -22.719 -28.797 1 84.38 18 PRO B C 1
ATOM 3616 O O . PRO B 1 18 ? 32.5 -21.547 -28.406 1 84.38 18 PRO B O 1
ATOM 3619 N N . ASP B 1 19 ? 31.594 -23.078 -29.734 1 87.69 19 ASP B N 1
ATOM 3620 C CA . ASP B 1 19 ? 30.453 -22.281 -30.188 1 87.69 19 ASP B CA 1
ATOM 3621 C C . ASP B 1 19 ? 29.375 -22.219 -29.109 1 87.69 19 ASP B C 1
ATOM 3623 O O . ASP B 1 19 ? 29.031 -23.25 -28.5 1 87.69 19 ASP B O 1
ATOM 3627 N N . HIS B 1 20 ? 28.906 -21 -28.828 1 93.25 20 HIS B N 1
ATOM 3628 C CA . HIS B 1 20 ? 27.812 -20.828 -27.875 1 93.25 20 HIS B CA 1
ATOM 3629 C C . HIS B 1 20 ? 26.469 -20.875 -28.578 1 93.25 20 HIS B C 1
ATOM 3631 O O . HIS B 1 20 ? 26.281 -20.25 -29.625 1 93.25 20 HIS B O 1
ATOM 3637 N N . VAL B 1 21 ? 25.578 -21.688 -28.078 1 94.38 21 VAL B N 1
ATOM 3638 C CA . VAL B 1 21 ? 24.234 -21.828 -28.641 1 94.38 21 VAL B CA 1
ATOM 3639 C C . VAL B 1 21 ? 23.188 -21.672 -27.531 1 94.38 21 VAL B C 1
ATOM 3641 O O . VAL B 1 21 ? 23.438 -22.062 -26.391 1 94.38 21 VAL B O 1
ATOM 3644 N N . VAL B 1 22 ? 22.078 -20.984 -27.859 1 96.69 22 VAL B N 1
ATOM 3645 C CA . VAL B 1 22 ? 20.938 -20.922 -26.953 1 96.69 22 VAL B CA 1
ATOM 3646 C C . VAL B 1 22 ? 19.922 -22.016 -27.312 1 96.69 22 VAL B C 1
ATOM 3648 O O . VAL B 1 22 ? 19.719 -22.297 -28.5 1 96.69 22 VAL B O 1
ATOM 3651 N N . THR B 1 23 ? 19.359 -22.688 -26.359 1 96.56 23 THR B N 1
ATOM 3652 C CA . THR B 1 23 ? 18.25 -23.609 -26.562 1 96.56 23 THR B CA 1
ATOM 3653 C C . THR B 1 23 ? 17.078 -23.234 -25.656 1 96.56 23 THR B C 1
ATOM 3655 O O . THR B 1 23 ? 17.188 -23.234 -24.438 1 96.56 23 THR B O 1
ATOM 3658 N N . ALA B 1 24 ? 15.953 -22.906 -26.281 1 97.75 24 ALA B N 1
ATOM 3659 C CA . ALA B 1 24 ? 14.719 -22.594 -25.562 1 97.75 24 ALA B CA 1
ATOM 3660 C C . ALA B 1 24 ? 13.758 -23.781 -25.594 1 97.75 24 ALA B C 1
ATOM 3662 O O . ALA B 1 24 ? 13.414 -24.281 -26.656 1 97.75 24 ALA B O 1
ATOM 3663 N N . PHE B 1 25 ? 13.414 -24.219 -24.406 1 97.5 25 PHE B N 1
ATOM 3664 C CA . PHE B 1 25 ? 12.297 -25.156 -24.281 1 97.5 25 PHE B CA 1
ATOM 3665 C C . PHE B 1 25 ? 10.992 -24.391 -24.047 1 97.5 25 PHE B C 1
ATOM 3667 O O . PHE B 1 25 ? 10.859 -23.672 -23.062 1 97.5 25 PHE B O 1
ATOM 3674 N N . LEU B 1 26 ? 10.062 -24.562 -24.953 1 97.75 26 LEU B N 1
ATOM 3675 C CA . LEU B 1 26 ? 8.742 -23.969 -24.812 1 97.75 26 LEU B CA 1
ATOM 3676 C C . LEU B 1 26 ? 7.762 -24.969 -24.203 1 97.75 26 LEU B C 1
ATOM 3678 O O . LEU B 1 26 ? 7.594 -26.078 -24.734 1 97.75 26 LEU B O 1
ATOM 3682 N N . ARG B 1 27 ? 7.199 -24.578 -23.172 1 97 27 ARG B N 1
ATOM 3683 C CA . ARG B 1 27 ? 6.285 -25.469 -22.469 1 97 27 ARG B CA 1
ATOM 3684 C C . ARG B 1 27 ? 4.844 -24.984 -22.609 1 97 27 ARG B C 1
ATOM 3686 O O . ARG B 1 27 ? 4.57 -23.781 -22.531 1 97 27 ARG B O 1
ATOM 3693 N N . ASN B 1 28 ? 3.943 -25.875 -22.828 1 94.69 28 ASN B N 1
ATOM 3694 C CA . ASN B 1 28 ? 2.5 -25.672 -22.859 1 94.69 28 ASN B CA 1
ATOM 3695 C C . ASN B 1 28 ? 1.745 -26.906 -22.391 1 94.69 28 ASN B C 1
ATOM 3697 O O . ASN B 1 28 ? 1.971 -28 -22.906 1 94.69 28 ASN B O 1
ATOM 3701 N N . ARG B 1 29 ? 0.966 -26.766 -21.328 1 91.56 29 ARG B N 1
ATOM 3702 C CA . ARG B 1 29 ? 0.12 -27.828 -20.781 1 91.56 29 ARG B CA 1
ATOM 3703 C C . ARG B 1 29 ? 0.941 -29.062 -20.438 1 91.56 29 ARG B C 1
ATOM 3705 O O . ARG B 1 29 ? 0.567 -30.172 -20.797 1 91.56 29 ARG B O 1
ATOM 3712 N N . GLY B 1 30 ? 2.119 -28.828 -19.953 1 90.38 30 GLY B N 1
ATOM 3713 C CA . GLY B 1 30 ? 2.928 -29.922 -19.422 1 90.38 30 GLY B CA 1
ATOM 3714 C C . GLY B 1 30 ? 3.83 -30.562 -20.453 1 90.38 30 GLY B C 1
ATOM 3715 O O . GLY B 1 30 ? 4.645 -31.422 -20.125 1 90.38 30 GLY B O 1
ATOM 3716 N N . GLU B 1 31 ? 3.689 -30.172 -21.672 1 93.75 31 GLU B N 1
ATOM 3717 C CA . GLU B 1 31 ? 4.539 -30.703 -22.734 1 93.75 31 GLU B CA 1
ATOM 3718 C C . GLU B 1 31 ? 5.496 -29.625 -23.25 1 93.75 31 GLU B C 1
ATOM 3720 O O . GLU B 1 31 ? 5.293 -28.438 -23 1 93.75 31 GLU B O 1
ATOM 3725 N N . ILE B 1 32 ? 6.574 -30.062 -23.859 1 96.06 32 ILE B N 1
ATOM 3726 C CA . ILE B 1 32 ? 7.539 -29.125 -24.438 1 96.06 32 ILE B CA 1
ATOM 3727 C C . ILE B 1 32 ? 7.562 -29.281 -25.953 1 96.06 32 ILE B C 1
ATOM 3729 O O . ILE B 1 32 ? 7.262 -30.344 -26.484 1 96.06 32 ILE B O 1
ATOM 3733 N N . LEU B 1 33 ? 7.934 -28.188 -26.594 1 96.81 33 LEU B N 1
ATOM 3734 C CA . LEU B 1 33 ? 8.062 -28.172 -28.047 1 96.81 33 LEU B CA 1
ATOM 3735 C C . LEU B 1 33 ? 9.414 -28.703 -28.484 1 96.81 33 LEU B C 1
ATOM 3737 O O . LEU B 1 33 ? 10.453 -28.297 -27.953 1 96.81 33 LEU B O 1
ATOM 3741 N N . VAL B 1 34 ? 9.414 -29.656 -29.391 1 95.62 34 VAL B N 1
ATOM 3742 C CA . VAL B 1 34 ? 10.625 -30.078 -30.078 1 95.62 34 VAL B CA 1
ATOM 3743 C C . VAL B 1 34 ? 10.445 -29.953 -31.594 1 95.62 34 VAL B C 1
ATOM 3745 O O . VAL B 1 34 ? 9.336 -30.109 -32.094 1 95.62 34 VAL B O 1
ATOM 3748 N N . CYS B 1 35 ? 11.547 -29.625 -32.219 1 95.69 35 CYS B N 1
ATOM 3749 C CA . CYS B 1 35 ? 11.531 -29.438 -33.656 1 95.69 35 CYS B CA 1
ATOM 3750 C C . CYS B 1 35 ? 12.562 -30.344 -34.312 1 95.69 35 CYS B C 1
ATOM 3752 O O . CYS B 1 35 ? 13.672 -30.516 -33.812 1 95.69 35 CYS B O 1
ATOM 3754 N N . LYS B 1 36 ? 12.156 -30.859 -35.438 1 94.88 36 LYS B N 1
ATOM 3755 C CA . LYS B 1 36 ? 13.055 -31.703 -36.219 1 94.88 36 LYS B CA 1
ATOM 3756 C C . LYS B 1 36 ? 13.852 -30.859 -37.219 1 94.88 36 LYS B C 1
ATOM 3758 O O . LYS B 1 36 ? 13.273 -30.172 -38.062 1 94.88 36 LYS B O 1
ATOM 3763 N N . ARG B 1 37 ? 15.156 -30.953 -37.125 1 94.06 37 ARG B N 1
ATOM 3764 C CA . ARG B 1 37 ? 16.031 -30.156 -37.969 1 94.06 37 ARG B CA 1
ATOM 3765 C C . ARG B 1 37 ? 15.992 -30.609 -39.406 1 94.06 37 ARG B C 1
ATOM 3767 O O . ARG B 1 37 ? 15.969 -31.812 -39.688 1 94.06 37 ARG B O 1
ATOM 3774 N N . SER B 1 38 ? 15.961 -29.641 -40.344 1 94 38 SER B N 1
ATOM 3775 C CA . SER B 1 38 ? 15.875 -29.953 -41.75 1 94 38 SER B CA 1
ATOM 3776 C C . SER B 1 38 ? 17.25 -30.25 -42.344 1 94 38 SER B C 1
ATOM 3778 O O . SER B 1 38 ? 18.266 -30.156 -41.656 1 94 38 SER B O 1
ATOM 3780 N N . ASP B 1 39 ? 17.234 -30.594 -43.656 1 91.12 39 ASP B N 1
ATOM 3781 C CA . ASP B 1 39 ? 18.484 -30.875 -44.375 1 91.12 39 ASP B CA 1
ATOM 3782 C C . ASP B 1 39 ? 19.219 -29.578 -44.688 1 91.12 39 ASP B C 1
ATOM 3784 O O . ASP B 1 39 ? 20.391 -29.609 -45.094 1 91.12 39 ASP B O 1
ATOM 3788 N N . ALA B 1 40 ? 18.609 -28.516 -44.438 1 86.25 40 ALA B N 1
ATOM 3789 C CA . ALA B 1 40 ? 19.172 -27.219 -44.812 1 86.25 40 ALA B CA 1
ATOM 3790 C C . ALA B 1 40 ? 20.141 -26.734 -43.75 1 86.25 40 ALA B C 1
ATOM 3792 O O . ALA B 1 40 ? 20.922 -25.812 -43.969 1 86.25 40 ALA B O 1
ATOM 3793 N N . VAL B 1 41 ? 20.172 -27.438 -42.656 1 85.25 41 VAL B N 1
ATOM 3794 C CA . VAL B 1 41 ? 20.984 -26.938 -41.562 1 85.25 41 VAL B CA 1
ATOM 3795 C C . VAL B 1 41 ? 22.344 -27.641 -41.562 1 85.25 41 VAL B C 1
ATOM 3797 O O . VAL B 1 41 ? 22.469 -28.734 -42.094 1 85.25 41 VAL B O 1
ATOM 3800 N N . GLY B 1 42 ? 23.219 -27.078 -40.938 1 80.75 42 GLY B N 1
ATOM 3801 C CA . GLY B 1 42 ? 24.609 -27.516 -41 1 80.75 42 GLY B CA 1
ATOM 3802 C C . GLY B 1 42 ? 24.922 -28.656 -40.062 1 80.75 42 GLY B C 1
ATOM 3803 O O . GLY B 1 42 ? 25.891 -29.391 -40.25 1 80.75 42 GLY B O 1
ATOM 3804 N N . THR B 1 43 ? 24.156 -28.688 -39.031 1 84.88 43 THR B N 1
ATOM 3805 C CA . THR B 1 43 ? 24.5 -29.703 -38.031 1 84.88 43 THR B CA 1
ATOM 3806 C C . THR B 1 43 ? 23.266 -30.516 -37.625 1 84.88 43 THR B C 1
ATOM 3808 O O . THR B 1 43 ? 22.172 -29.969 -37.5 1 84.88 43 THR B O 1
ATOM 3811 N N . TYR B 1 44 ? 23.438 -31.891 -37.531 1 89.56 44 TYR B N 1
ATOM 3812 C CA . TYR B 1 44 ? 22.484 -32.875 -37.031 1 89.56 44 TYR B CA 1
ATOM 3813 C C . TYR B 1 44 ? 21.188 -32.844 -37.812 1 89.56 44 TYR B C 1
ATOM 3815 O O . TYR B 1 44 ? 20.094 -32.781 -37.219 1 89.56 44 TYR B O 1
ATOM 3823 N N . PRO B 1 45 ? 21.234 -32.844 -39.125 1 91.5 45 PRO B N 1
ATOM 3824 C CA . PRO B 1 45 ? 19.984 -32.938 -39.875 1 91.5 45 PRO B CA 1
ATOM 3825 C C . PRO B 1 45 ? 19.141 -34.156 -39.5 1 91.5 45 PRO B C 1
ATOM 3827 O O . PRO B 1 45 ? 19.688 -35.25 -39.281 1 91.5 45 PRO B O 1
ATOM 3830 N N . GLY B 1 46 ? 17.828 -33.906 -39.312 1 90.94 46 GLY B N 1
ATOM 3831 C CA . GLY B 1 46 ? 16.938 -35 -39 1 90.94 46 GLY B CA 1
ATOM 3832 C C . GLY B 1 46 ? 16.781 -35.219 -37.5 1 90.94 46 GLY B C 1
ATOM 3833 O O . GLY B 1 46 ? 15.898 -35.969 -37.062 1 90.94 46 GLY B O 1
ATOM 3834 N N . ALA B 1 47 ? 17.625 -34.594 -36.719 1 92.25 47 ALA B N 1
ATOM 3835 C CA . ALA B 1 47 ? 17.562 -34.75 -35.281 1 92.25 47 ALA B CA 1
ATOM 3836 C C . ALA B 1 47 ? 16.547 -33.812 -34.656 1 92.25 47 ALA B C 1
ATOM 3838 O O . ALA B 1 47 ? 16.312 -32.719 -35.156 1 92.25 47 ALA B O 1
ATOM 3839 N N . TRP B 1 48 ? 15.938 -34.25 -33.594 1 93.5 48 TRP B N 1
ATOM 3840 C CA . TRP B 1 48 ? 15 -33.406 -32.844 1 93.5 48 TRP B CA 1
ATOM 3841 C C . TRP B 1 48 ? 15.734 -32.562 -31.797 1 93.5 48 TRP B C 1
ATOM 3843 O O . TRP B 1 48 ? 16.672 -33.031 -31.156 1 93.5 48 TRP B O 1
ATOM 3853 N N . GLY B 1 49 ? 15.383 -31.328 -31.656 1 94 49 GLY B N 1
ATOM 3854 C CA . GLY B 1 49 ? 15.953 -30.422 -30.672 1 94 49 GLY B CA 1
ATOM 3855 C C . GLY B 1 49 ? 14.977 -29.344 -30.219 1 94 49 GLY B C 1
ATOM 3856 O O . GLY B 1 49 ? 13.82 -29.328 -30.656 1 94 49 GLY B O 1
ATOM 3857 N N . GLY B 1 50 ? 15.391 -28.625 -29.219 1 94.75 50 GLY B N 1
ATOM 3858 C CA . GLY B 1 50 ? 14.625 -27.438 -28.844 1 94.75 50 GLY B CA 1
ATOM 3859 C C . GLY B 1 50 ? 14.781 -26.297 -29.828 1 94.75 50 GLY B C 1
ATOM 3860 O O . GLY B 1 50 ? 15.398 -26.453 -30.891 1 94.75 50 GLY B O 1
ATOM 3861 N N . VAL B 1 51 ? 14.164 -25.141 -29.531 1 95.75 51 VAL B N 1
ATOM 3862 C CA . VAL B 1 51 ? 14.383 -23.922 -30.328 1 95.75 51 VAL B CA 1
ATOM 3863 C C . VAL B 1 51 ? 15.781 -23.375 -30.047 1 95.75 51 VAL B C 1
ATOM 3865 O O . VAL B 1 51 ? 16.109 -23.062 -28.891 1 95.75 51 VAL B O 1
ATOM 3868 N N . SER B 1 52 ? 16.516 -23.297 -31.062 1 93.25 52 SER B N 1
ATOM 3869 C CA . SER B 1 52 ? 17.922 -23 -30.812 1 93.25 52 SER B CA 1
ATOM 3870 C C . SER B 1 52 ? 18.453 -21.969 -31.797 1 93.25 52 SER B C 1
ATOM 3872 O O . SER B 1 52 ? 17.844 -21.734 -32.844 1 93.25 52 SER B O 1
ATOM 3874 N N . GLY B 1 53 ? 19.531 -21.312 -31.422 1 89.75 53 GLY B N 1
ATOM 3875 C CA . GLY B 1 53 ? 20.266 -20.359 -32.25 1 89.75 53 GLY B CA 1
ATOM 3876 C C . GLY B 1 53 ? 21.656 -20.078 -31.719 1 89.75 53 GLY B C 1
ATOM 3877 O O . GLY B 1 53 ? 21.984 -20.391 -30.578 1 89.75 53 GLY B O 1
ATOM 3878 N N . PHE B 1 54 ? 22.438 -19.547 -32.594 1 88.12 54 PHE B N 1
ATOM 3879 C CA . PHE B 1 54 ? 23.781 -19.172 -32.188 1 88.12 54 PHE B CA 1
ATOM 3880 C C . PHE B 1 54 ? 23.75 -17.953 -31.281 1 88.12 54 PHE B C 1
ATOM 3882 O O . PHE B 1 54 ? 22.953 -17.047 -31.469 1 88.12 54 PHE B O 1
ATOM 3889 N N . ALA B 1 55 ? 24.625 -18.031 -30.234 1 83.56 55 ALA B N 1
ATOM 3890 C CA . ALA B 1 55 ? 24.719 -16.922 -29.297 1 83.56 55 ALA B CA 1
ATOM 3891 C C . ALA B 1 55 ? 25.844 -15.969 -29.688 1 83.56 55 ALA B C 1
ATOM 3893 O O . ALA B 1 55 ? 26.953 -16.078 -29.172 1 83.56 55 ALA B O 1
ATOM 3894 N N . GLU B 1 56 ? 25.781 -15.125 -30.656 1 74.25 56 GLU B N 1
ATOM 3895 C CA . GLU B 1 56 ? 26.797 -14.164 -31.078 1 74.25 56 GLU B CA 1
ATOM 3896 C C . GLU B 1 56 ? 26.984 -13.078 -30.031 1 74.25 56 GLU B C 1
ATOM 3898 O O . GLU B 1 56 ? 28.062 -12.477 -29.938 1 74.25 56 GLU B O 1
ATOM 3903 N N . GLY B 1 57 ? 26.219 -12.969 -29.078 1 76.94 57 GLY B N 1
ATOM 3904 C CA . GLY B 1 57 ? 26.219 -11.969 -28.016 1 76.94 57 GLY B CA 1
ATOM 3905 C C . GLY B 1 57 ? 25.734 -12.5 -26.688 1 76.94 57 GLY B C 1
ATOM 3906 O O . GLY B 1 57 ? 26.219 -13.523 -26.203 1 76.94 57 GLY B O 1
ATOM 3907 N N . GLU B 1 58 ? 24.875 -11.75 -26.172 1 84.88 58 GLU B N 1
ATOM 3908 C CA . GLU B 1 58 ? 24.312 -12.125 -24.875 1 84.88 58 GLU B CA 1
ATOM 3909 C C . GLU B 1 58 ? 23.234 -13.203 -25.031 1 84.88 58 GLU B C 1
ATOM 3911 O O . GLU B 1 58 ? 22.188 -12.961 -25.641 1 84.88 58 GLU B O 1
ATOM 3916 N N . PRO B 1 59 ? 23.547 -14.32 -24.5 1 86.94 59 PRO B N 1
ATOM 3917 C CA . PRO B 1 59 ? 22.609 -15.43 -24.656 1 86.94 59 PRO B CA 1
ATOM 3918 C C . PRO B 1 59 ? 21.172 -15.047 -24.266 1 86.94 59 PRO B C 1
ATOM 3920 O O . PRO B 1 59 ? 20.219 -15.492 -24.922 1 86.94 59 PRO B O 1
ATOM 3923 N N . ASP B 1 60 ? 21.031 -14.148 -23.344 1 88.12 60 ASP B N 1
ATOM 3924 C CA . ASP B 1 60 ? 19.719 -13.773 -22.828 1 88.12 60 ASP B CA 1
ATOM 3925 C C . ASP B 1 60 ? 18.906 -13.039 -23.891 1 88.12 60 ASP B C 1
ATOM 3927 O O . ASP B 1 60 ? 17.688 -13.164 -23.938 1 88.12 60 ASP B O 1
ATOM 3931 N N . GLU B 1 61 ? 19.594 -12.32 -24.734 1 89.44 61 GLU B N 1
ATOM 3932 C CA . GLU B 1 61 ? 18.906 -11.594 -25.797 1 89.44 61 GLU B CA 1
ATOM 3933 C C . GLU B 1 61 ? 18.672 -12.477 -27.016 1 89.44 61 GLU B C 1
ATOM 3935 O O . GLU B 1 61 ? 17.625 -12.391 -27.672 1 89.44 61 GLU B O 1
ATOM 3940 N N . GLN B 1 62 ? 19.547 -13.305 -27.281 1 92.19 62 GLN B N 1
ATOM 3941 C CA . GLN B 1 62 ? 19.531 -14.125 -28.5 1 92.19 62 GLN B CA 1
ATOM 3942 C C . GLN B 1 62 ? 18.422 -15.164 -28.438 1 92.19 62 GLN B C 1
ATOM 3944 O O . GLN B 1 62 ? 17.859 -15.539 -29.484 1 92.19 62 GLN B O 1
ATOM 3949 N N . VAL B 1 63 ? 18.078 -15.602 -27.266 1 95.44 63 VAL B N 1
ATOM 3950 C CA . VAL B 1 63 ? 17.078 -16.656 -27.125 1 95.44 63 VAL B CA 1
ATOM 3951 C C . VAL B 1 63 ? 15.727 -16.141 -27.609 1 95.44 63 VAL B C 1
ATOM 3953 O O . VAL B 1 63 ? 14.961 -16.891 -28.234 1 95.44 63 VAL B O 1
ATOM 3956 N N . TRP B 1 64 ? 15.438 -14.914 -27.359 1 94.81 64 TRP B N 1
ATOM 3957 C CA . TRP B 1 64 ? 14.172 -14.328 -27.781 1 94.81 64 TRP B CA 1
ATOM 3958 C C . TRP B 1 64 ? 14.109 -14.219 -29.312 1 94.81 64 TRP B C 1
ATOM 3960 O O . TRP B 1 64 ? 13.055 -14.461 -29.906 1 94.81 64 TRP B O 1
ATOM 3970 N N . ARG B 1 65 ? 15.211 -13.883 -29.906 1 93.44 65 ARG B N 1
ATOM 3971 C CA . ARG B 1 65 ? 15.281 -13.812 -31.359 1 93.44 65 ARG B CA 1
ATOM 3972 C C . ARG B 1 65 ? 15.078 -15.188 -31.984 1 93.44 65 ARG B C 1
ATOM 3974 O O . ARG B 1 65 ? 14.352 -15.32 -32.969 1 93.44 65 ARG B O 1
ATOM 3981 N N . ALA B 1 66 ? 15.695 -16.172 -31.391 1 94.88 66 ALA B N 1
ATOM 3982 C CA . ALA B 1 66 ? 15.57 -17.531 -31.891 1 94.88 66 ALA B CA 1
ATOM 3983 C C . ALA B 1 66 ? 14.117 -18.016 -31.828 1 94.88 66 ALA B C 1
ATOM 3985 O O . ALA B 1 66 ? 13.633 -18.656 -32.75 1 94.88 66 ALA B O 1
ATOM 3986 N N . ILE B 1 67 ? 13.422 -17.719 -30.719 1 96.5 67 ILE B N 1
ATOM 3987 C CA . ILE B 1 67 ? 12.023 -18.109 -30.562 1 96.5 67 ILE B CA 1
ATOM 3988 C C . ILE B 1 67 ? 11.172 -17.469 -31.641 1 96.5 67 ILE B C 1
ATOM 3990 O O . ILE B 1 67 ? 10.383 -18.141 -32.312 1 96.5 67 ILE B O 1
ATOM 3994 N N . ASP B 1 68 ? 11.414 -16.219 -31.859 1 95.31 68 ASP B N 1
ATOM 3995 C CA . ASP B 1 68 ? 10.656 -15.5 -32.875 1 95.31 68 ASP B CA 1
ATOM 3996 C C . ASP B 1 68 ? 10.93 -16.062 -34.25 1 95.31 68 ASP B C 1
ATOM 3998 O O . ASP B 1 68 ? 10 -16.344 -35.031 1 95.31 68 ASP B O 1
ATOM 4002 N N . GLU B 1 69 ? 12.148 -16.312 -34.625 1 94.56 69 GLU B N 1
ATOM 4003 C CA . GLU B 1 69 ? 12.562 -16.734 -35.938 1 94.56 69 GLU B CA 1
ATOM 4004 C C . GLU B 1 69 ? 12.094 -18.156 -36.25 1 94.56 69 GLU B C 1
ATOM 4006 O O . GLU B 1 69 ? 11.641 -18.453 -37.344 1 94.56 69 GLU B O 1
ATOM 4011 N N . GLU B 1 70 ? 12.172 -19.016 -35.25 1 95.44 70 GLU B N 1
ATOM 4012 C CA . GLU B 1 70 ? 11.953 -20.438 -35.531 1 95.44 70 GLU B CA 1
ATOM 4013 C C . GLU B 1 70 ? 10.5 -20.828 -35.281 1 95.44 70 GLU B C 1
ATOM 4015 O O . GLU B 1 70 ? 10.047 -21.859 -35.781 1 95.44 70 GLU B O 1
ATOM 4020 N N . THR B 1 71 ? 9.75 -20.078 -34.438 1 96.06 71 THR B N 1
ATOM 4021 C CA . THR B 1 71 ? 8.406 -20.5 -34.094 1 96.06 71 THR B CA 1
ATOM 4022 C C . THR B 1 71 ? 7.383 -19.422 -34.438 1 96.06 71 THR B C 1
ATOM 4024 O O . THR B 1 71 ? 6.176 -19.688 -34.438 1 96.06 71 THR B O 1
ATOM 4027 N N . GLY B 1 72 ? 7.793 -18.172 -34.625 1 95.12 72 GLY B N 1
ATOM 4028 C CA . GLY B 1 72 ? 6.875 -17.078 -34.875 1 95.12 72 GLY B CA 1
ATOM 4029 C C . GLY B 1 72 ? 6.254 -16.516 -33.594 1 95.12 72 GLY B C 1
ATOM 4030 O O . GLY B 1 72 ? 5.512 -15.531 -33.656 1 95.12 72 GLY B O 1
ATOM 4031 N N . LEU B 1 73 ? 6.523 -17.078 -32.438 1 94.69 73 LEU B N 1
ATOM 4032 C CA . LEU B 1 73 ? 5.988 -16.562 -31.188 1 94.69 73 LEU B CA 1
ATOM 4033 C C . LEU B 1 73 ? 6.723 -15.297 -30.75 1 94.69 73 LEU B C 1
ATOM 4035 O O . LEU B 1 73 ? 7.953 -15.242 -30.812 1 94.69 73 LEU B O 1
ATOM 4039 N N . THR B 1 74 ? 5.973 -14.359 -30.344 1 91.38 74 THR B N 1
ATOM 4040 C CA . THR B 1 74 ? 6.539 -13.086 -29.922 1 91.38 74 THR B CA 1
ATOM 4041 C C . THR B 1 74 ? 6.754 -13.07 -28.406 1 91.38 74 THR B C 1
ATOM 4043 O O . THR B 1 74 ? 6.336 -13.992 -27.703 1 91.38 74 THR B O 1
ATOM 4046 N N . ALA B 1 75 ? 7.352 -11.992 -28 1 88.25 75 ALA B N 1
ATOM 4047 C CA . ALA B 1 75 ? 7.68 -11.828 -26.594 1 88.25 75 ALA B CA 1
ATOM 4048 C C . ALA B 1 75 ? 6.414 -11.758 -25.734 1 88.25 75 ALA B C 1
ATOM 4050 O O . ALA B 1 75 ? 6.438 -12.062 -24.547 1 88.25 75 ALA B O 1
ATOM 4051 N N . ASP B 1 76 ? 5.312 -11.477 -26.344 1 84.62 76 ASP B N 1
ATOM 4052 C CA . ASP B 1 76 ? 4.051 -11.359 -25.609 1 84.62 76 ASP B CA 1
ATOM 4053 C C . ASP B 1 76 ? 3.369 -12.719 -25.484 1 84.62 76 ASP B C 1
ATOM 4055 O O . ASP B 1 76 ? 2.441 -12.883 -24.688 1 84.62 76 ASP B O 1
ATOM 4059 N N . GLU B 1 77 ? 3.881 -13.641 -26.188 1 90.62 77 GLU B N 1
ATOM 4060 C CA . GLU B 1 77 ? 3.209 -14.938 -26.234 1 90.62 77 GLU B CA 1
ATOM 4061 C C . GLU B 1 77 ? 3.977 -15.984 -25.438 1 90.62 77 GLU B C 1
ATOM 4063 O O . GLU B 1 77 ? 3.521 -17.125 -25.297 1 90.62 77 GLU B O 1
ATOM 4068 N N . VAL B 1 78 ? 5.152 -15.57 -24.984 1 93.81 78 VAL B N 1
ATOM 4069 C CA . VAL B 1 78 ? 5.953 -16.484 -24.188 1 93.81 78 VAL B CA 1
ATOM 4070 C C . VAL B 1 78 ? 6.469 -15.758 -22.938 1 93.81 78 VAL B C 1
ATOM 4072 O O . VAL B 1 78 ? 6.559 -14.523 -22.922 1 93.81 78 VAL B O 1
ATOM 4075 N N . SER B 1 79 ? 6.676 -16.516 -21.906 1 91.44 79 SER B N 1
ATOM 4076 C CA . SER B 1 79 ? 7.215 -15.961 -20.672 1 91.44 79 SER B CA 1
ATOM 4077 C C . SER B 1 79 ? 8.367 -16.812 -20.141 1 91.44 79 SER B C 1
ATOM 4079 O O . SER B 1 79 ? 8.242 -18.031 -20.016 1 91.44 79 SER B O 1
ATOM 4081 N N . LEU B 1 80 ? 9.477 -16.125 -19.828 1 94.12 80 LEU B N 1
ATOM 4082 C CA . LEU B 1 80 ? 10.641 -16.828 -19.297 1 94.12 80 LEU B CA 1
ATOM 4083 C C . LEU B 1 80 ? 10.344 -17.406 -17.922 1 94.12 80 LEU B C 1
ATOM 4085 O O . LEU B 1 80 ? 9.859 -16.703 -17.031 1 94.12 80 LEU B O 1
ATOM 4089 N N . VAL B 1 81 ? 10.578 -18.625 -17.734 1 93.69 81 VAL B N 1
ATOM 4090 C CA . VAL B 1 81 ? 10.414 -19.281 -16.453 1 93.69 81 VAL B CA 1
ATOM 4091 C C . VAL B 1 81 ? 11.75 -19.312 -15.703 1 93.69 81 VAL B C 1
ATOM 4093 O O . VAL B 1 81 ? 11.828 -18.906 -14.539 1 93.69 81 VAL B O 1
ATOM 4096 N N . ARG B 1 82 ? 12.797 -19.812 -16.422 1 93.5 82 ARG B N 1
ATOM 4097 C CA . ARG B 1 82 ? 14.125 -19.844 -15.812 1 93.5 82 ARG B CA 1
ATOM 4098 C C . ARG B 1 82 ? 15.203 -20.109 -16.859 1 93.5 82 ARG B C 1
ATOM 4100 O O . ARG B 1 82 ? 14.93 -20.719 -17.906 1 93.5 82 ARG B O 1
ATOM 4107 N N . ALA B 1 83 ? 16.391 -19.641 -16.547 1 95.12 83 ALA B N 1
ATOM 4108 C CA . ALA B 1 83 ? 17.609 -19.938 -17.297 1 95.12 83 ALA B CA 1
ATOM 4109 C C . ALA B 1 83 ? 18.5 -20.906 -16.516 1 95.12 83 ALA B C 1
ATOM 4111 O O . ALA B 1 83 ? 18.719 -20.734 -15.312 1 95.12 83 ALA B O 1
ATOM 4112 N N . GLY B 1 84 ? 18.906 -21.938 -17.234 1 95.12 84 GLY B N 1
ATOM 4113 C CA . GLY B 1 84 ? 19.734 -22.922 -16.578 1 95.12 84 GLY B CA 1
ATOM 4114 C C . GLY B 1 84 ? 21.219 -22.719 -16.812 1 95.12 84 GLY B C 1
ATOM 4115 O O . GLY B 1 84 ? 21.609 -21.906 -17.656 1 95.12 84 GLY B O 1
ATOM 4116 N N . ARG B 1 85 ? 22.062 -23.438 -15.984 1 94.69 85 ARG B N 1
ATOM 4117 C CA . ARG B 1 85 ? 23.5 -23.422 -16.203 1 94.69 85 ARG B CA 1
ATOM 4118 C C . ARG B 1 85 ? 23.859 -24 -17.562 1 94.69 85 ARG B C 1
ATOM 4120 O O . ARG B 1 85 ? 23.25 -24.984 -18.016 1 94.69 85 ARG B O 1
ATOM 4127 N N . PRO B 1 86 ? 24.828 -23.422 -18.188 1 95.38 86 PRO B N 1
ATOM 4128 C CA . PRO B 1 86 ? 25.234 -23.922 -19.516 1 95.38 86 PRO B CA 1
ATOM 4129 C C . PRO B 1 86 ? 25.734 -25.359 -19.469 1 95.38 86 PRO B C 1
ATOM 4131 O O . PRO B 1 86 ? 26.25 -25.812 -18.438 1 95.38 86 PRO B O 1
ATOM 4134 N N . VAL B 1 87 ? 25.5 -26.062 -20.562 1 94.62 87 VAL B N 1
ATOM 4135 C CA . VAL B 1 87 ? 25.938 -27.453 -20.734 1 94.62 87 VAL B CA 1
ATOM 4136 C C . VAL B 1 87 ? 26.984 -27.531 -21.844 1 94.62 87 VAL B C 1
ATOM 4138 O O . VAL B 1 87 ? 26.75 -27.062 -22.969 1 94.62 87 VAL B O 1
ATOM 4141 N N . SER B 1 88 ? 28.156 -28.125 -21.516 1 93.94 88 SER B N 1
ATOM 4142 C CA . SER B 1 88 ? 29.172 -28.344 -22.531 1 93.94 88 SER B CA 1
ATOM 4143 C C . SER B 1 88 ? 28.922 -29.625 -23.312 1 93.94 88 SER B C 1
ATOM 4145 O O . SER B 1 88 ? 28.703 -30.688 -22.703 1 93.94 88 SER B O 1
ATOM 4147 N N . VAL B 1 89 ? 28.859 -29.516 -24.594 1 90.31 89 VAL B N 1
ATOM 4148 C CA . VAL B 1 89 ? 28.656 -30.656 -25.469 1 90.31 89 VAL B CA 1
ATOM 4149 C C . VAL B 1 89 ? 29.844 -30.797 -26.422 1 90.31 89 VAL B C 1
ATOM 4151 O O . VAL B 1 89 ? 30.203 -29.859 -27.141 1 90.31 89 VAL B O 1
ATOM 4154 N N . SER B 1 90 ? 30.516 -31.953 -26.359 1 89.56 90 SER B N 1
ATOM 4155 C CA . SER B 1 90 ? 31.594 -32.281 -27.281 1 89.56 90 SER B CA 1
ATOM 4156 C C . SER B 1 90 ? 31.203 -33.438 -28.188 1 89.56 90 SER B C 1
ATOM 4158 O O . SER B 1 90 ? 30.734 -34.469 -27.703 1 89.56 90 SER B O 1
ATOM 4160 N N . ASP B 1 91 ? 31.266 -33.188 -29.469 1 85.12 91 ASP B N 1
ATOM 4161 C CA . ASP B 1 91 ? 30.984 -34.219 -30.438 1 85.12 91 ASP B CA 1
ATOM 4162 C C . ASP B 1 91 ? 32.219 -34.531 -31.297 1 85.12 91 ASP B C 1
ATOM 4164 O O . ASP B 1 91 ? 32.469 -33.844 -32.281 1 85.12 91 ASP B O 1
ATOM 4168 N N . PRO B 1 92 ? 32.875 -35.594 -31.031 1 83 92 PRO B N 1
ATOM 4169 C CA . PRO B 1 92 ? 34.094 -35.906 -31.766 1 83 92 PRO B CA 1
ATOM 4170 C C . PRO B 1 92 ? 33.844 -36.344 -33.219 1 83 92 PRO B C 1
ATOM 4172 O O . PRO B 1 92 ? 34.688 -36.188 -34.062 1 83 92 PRO B O 1
ATOM 4175 N N . GLU B 1 93 ? 32.688 -36.812 -33.406 1 81.19 93 GLU B N 1
ATOM 4176 C CA . GLU B 1 93 ? 32.375 -37.312 -34.75 1 81.19 93 GLU B CA 1
ATOM 4177 C C . GLU B 1 93 ? 32.375 -36.156 -35.781 1 81.19 93 GLU B C 1
ATOM 4179 O O . GLU B 1 93 ? 32.781 -36.344 -36.906 1 81.19 93 GLU B O 1
ATOM 4184 N N . ILE B 1 94 ? 32 -35 -35.375 1 81.44 94 ILE B N 1
ATOM 4185 C CA . ILE B 1 94 ? 31.969 -33.844 -36.312 1 81.44 94 ILE B CA 1
ATOM 4186 C C . ILE B 1 94 ? 33 -32.812 -35.906 1 81.44 94 ILE B C 1
ATOM 4188 O O . ILE B 1 94 ? 33.031 -31.703 -36.406 1 81.44 94 ILE B O 1
ATOM 4192 N N . ASP B 1 95 ? 33.844 -33.188 -34.906 1 82.31 95 ASP B N 1
ATOM 4193 C CA . ASP B 1 95 ? 34.938 -32.344 -34.438 1 82.31 95 ASP B CA 1
ATOM 4194 C C . ASP B 1 95 ? 34.469 -30.953 -34.031 1 82.31 95 ASP B C 1
ATOM 4196 O O . ASP B 1 95 ? 35 -29.953 -34.531 1 82.31 95 ASP B O 1
ATOM 4200 N N . ARG B 1 96 ? 33.406 -30.875 -33.281 1 86.12 96 ARG B N 1
ATOM 4201 C CA . ARG B 1 96 ? 32.844 -29.594 -32.844 1 86.12 96 ARG B CA 1
ATOM 4202 C C . ARG B 1 96 ? 32.531 -29.641 -31.344 1 86.12 96 ARG B C 1
ATOM 4204 O O . ARG B 1 96 ? 32.25 -30.703 -30.781 1 86.12 96 ARG B O 1
ATOM 4211 N N . GLU B 1 97 ? 32.719 -28.516 -30.703 1 89.88 97 GLU B N 1
ATOM 4212 C CA . GLU B 1 97 ? 32.375 -28.297 -29.312 1 89.88 97 GLU B CA 1
ATOM 4213 C C . GLU B 1 97 ? 31.375 -27.141 -29.156 1 89.88 97 GLU B C 1
ATOM 4215 O O . GLU B 1 97 ? 31.516 -26.109 -29.828 1 89.88 97 GLU B O 1
ATOM 4220 N N . TRP B 1 98 ? 30.359 -27.438 -28.344 1 90.75 98 TRP B N 1
ATOM 4221 C CA . TRP B 1 98 ? 29.344 -26.422 -28.109 1 90.75 98 TRP B CA 1
ATOM 4222 C C . TRP B 1 98 ? 29.188 -26.156 -26.625 1 90.75 98 TRP B C 1
ATOM 4224 O O . TRP B 1 98 ? 29.438 -27.031 -25.797 1 90.75 98 TRP B O 1
ATOM 4234 N N . VAL B 1 99 ? 28.859 -24.891 -26.281 1 94.31 99 VAL B N 1
ATOM 4235 C CA . VAL B 1 99 ? 28.297 -24.531 -24.984 1 94.31 99 VAL B CA 1
ATOM 4236 C C . VAL B 1 99 ? 26.828 -24.141 -25.141 1 94.31 99 VAL B C 1
ATOM 4238 O O . VAL B 1 99 ? 26.516 -23.125 -25.766 1 94.31 99 VAL B O 1
ATOM 4241 N N . VAL B 1 100 ? 25.953 -24.938 -24.594 1 95.5 100 VAL B N 1
ATOM 4242 C CA . VAL B 1 100 ? 24.516 -24.75 -24.781 1 95.5 100 VAL B CA 1
ATOM 4243 C C . VAL B 1 100 ? 23.938 -23.984 -23.578 1 95.5 100 VAL B C 1
ATOM 4245 O O . VAL B 1 100 ? 24.094 -24.406 -22.438 1 95.5 100 VAL B O 1
ATOM 4248 N N . HIS B 1 101 ? 23.266 -22.875 -23.828 1 97.06 101 HIS B N 1
ATOM 4249 C CA . HIS B 1 101 ? 22.594 -22.094 -22.812 1 97.06 101 HIS B CA 1
ATOM 4250 C C . HIS B 1 101 ? 21.094 -22.391 -22.797 1 97.06 101 HIS B C 1
ATOM 4252 O O . HIS B 1 101 ? 20.344 -21.859 -23.641 1 97.06 101 HIS B O 1
ATOM 4258 N N . PRO B 1 102 ? 20.656 -23.172 -21.812 1 97.44 102 PRO B N 1
ATOM 4259 C CA . PRO B 1 102 ? 19.25 -23.594 -21.828 1 97.44 102 PRO B CA 1
ATOM 4260 C C . PRO B 1 102 ? 18.344 -22.594 -21.109 1 97.44 102 PRO B C 1
ATOM 4262 O O . PRO B 1 102 ? 18.75 -21.984 -20.109 1 97.44 102 PRO B O 1
ATOM 4265 N N . SER B 1 103 ? 17.109 -22.438 -21.625 1 97.75 103 SER B N 1
ATOM 4266 C CA . SER B 1 103 ? 16.047 -21.656 -20.984 1 97.75 103 SER B CA 1
ATOM 4267 C C . SER B 1 103 ? 14.688 -22.328 -21.172 1 97.75 103 SER B C 1
ATOM 4269 O O . SER B 1 103 ? 14.461 -23.031 -22.156 1 97.75 103 SER B O 1
ATOM 4271 N N . LEU B 1 104 ? 13.891 -22.156 -20.156 1 97.19 104 LEU B N 1
ATOM 4272 C CA . LEU B 1 104 ? 12.523 -22.656 -20.203 1 97.19 104 LEU B CA 1
ATOM 4273 C C . LEU B 1 104 ? 11.523 -21.5 -20.281 1 97.19 104 LEU B C 1
ATOM 4275 O O . LEU B 1 104 ? 11.625 -20.547 -19.5 1 97.19 104 LEU B O 1
ATOM 4279 N N . PHE B 1 105 ? 10.594 -21.609 -21.25 1 96.81 105 PHE B N 1
ATOM 4280 C CA . PHE B 1 105 ? 9.531 -20.609 -21.422 1 96.81 105 PHE B CA 1
ATOM 4281 C C . PHE B 1 105 ? 8.164 -21.281 -21.359 1 96.81 105 PHE B C 1
ATOM 4283 O O . PHE B 1 105 ? 7.992 -22.422 -21.781 1 96.81 105 PHE B O 1
ATOM 4290 N N . ASP B 1 106 ? 7.266 -20.531 -20.75 1 95 106 ASP B N 1
ATOM 4291 C CA . ASP B 1 106 ? 5.863 -20.906 -20.922 1 95 106 ASP B CA 1
ATOM 4292 C C . ASP B 1 106 ? 5.258 -20.219 -22.156 1 95 106 ASP B C 1
ATOM 4294 O O . ASP B 1 106 ? 5.414 -19.016 -22.344 1 95 106 ASP B O 1
ATOM 4298 N N . ALA B 1 107 ? 4.629 -21.047 -23.031 1 95.19 107 ALA B N 1
ATOM 4299 C CA . ALA B 1 107 ? 3.965 -20.516 -24.219 1 95.19 107 ALA B CA 1
ATOM 4300 C C . ALA B 1 107 ? 2.455 -20.438 -24.016 1 95.19 107 ALA B C 1
ATOM 4302 O O . ALA B 1 107 ? 1.845 -21.344 -23.453 1 95.19 107 ALA B O 1
ATOM 4303 N N . ALA B 1 108 ? 1.873 -19.391 -24.516 1 87.31 108 ALA B N 1
ATOM 4304 C CA . ALA B 1 108 ? 0.441 -19.156 -24.344 1 87.31 108 ALA B CA 1
ATOM 4305 C C . ALA B 1 108 ? -0.372 -20.047 -25.281 1 87.31 108 ALA B C 1
ATOM 4307 O O . ALA B 1 108 ? -1.529 -20.359 -25 1 87.31 108 ALA B O 1
ATOM 4308 N N . SER B 1 109 ? 0.292 -20.406 -26.375 1 88.31 109 SER B N 1
ATOM 4309 C CA . SER B 1 109 ? -0.396 -21.203 -27.391 1 88.31 109 SER B CA 1
ATOM 4310 C C . SER B 1 109 ? 0.541 -22.234 -28.016 1 88.31 109 SER B C 1
ATOM 4312 O O . SER B 1 109 ? 1.763 -22.078 -27.969 1 88.31 109 SER B O 1
ATOM 4314 N N . ARG B 1 110 ? -0.042 -23.266 -28.547 1 93.62 110 ARG B N 1
ATOM 4315 C CA . ARG B 1 110 ? 0.716 -24.297 -29.234 1 93.62 110 ARG B CA 1
ATOM 4316 C C . ARG B 1 110 ? 0.814 -24 -30.734 1 93.62 110 ARG B C 1
ATOM 4318 O O . ARG B 1 110 ? 1.476 -24.734 -31.469 1 93.62 110 ARG B O 1
ATOM 4325 N N . GLU B 1 111 ? 0.156 -22.938 -31.109 1 93 111 GLU B N 1
ATOM 4326 C CA . GLU B 1 111 ? 0.215 -22.547 -32.5 1 93 111 GLU B CA 1
ATOM 4327 C C . GLU B 1 111 ? 1.528 -21.844 -32.844 1 93 111 GLU B C 1
ATOM 4329 O O . GLU B 1 111 ? 1.819 -20.781 -32.281 1 93 111 GLU B O 1
ATOM 4334 N N . ILE B 1 112 ? 2.293 -22.438 -33.781 1 95.06 112 ILE B N 1
ATOM 4335 C CA . ILE B 1 112 ? 3.59 -21.859 -34.125 1 95.06 112 ILE B CA 1
ATOM 4336 C C . ILE B 1 112 ? 3.73 -21.797 -35.656 1 95.06 112 ILE B C 1
ATOM 4338 O O . ILE B 1 112 ? 2.988 -22.453 -36.375 1 95.06 112 ILE B O 1
ATOM 4342 N N . ASP B 1 113 ? 4.516 -20.906 -36.125 1 95.62 113 ASP B N 1
ATOM 4343 C CA . ASP B 1 113 ? 4.965 -20.828 -37.531 1 95.62 113 ASP B CA 1
ATOM 4344 C C . ASP B 1 113 ? 6.402 -21.328 -37.656 1 95.62 113 ASP B C 1
ATOM 4346 O O . ASP B 1 113 ? 7.352 -20.547 -37.531 1 95.62 113 ASP B O 1
ATOM 4350 N N . LEU B 1 114 ? 6.484 -22.547 -38 1 94.12 114 LEU B N 1
ATOM 4351 C CA . LEU B 1 114 ? 7.777 -23.234 -38 1 94.12 114 LEU B CA 1
ATOM 4352 C C . LEU B 1 114 ? 8.648 -22.703 -39.156 1 94.12 114 LEU B C 1
ATOM 4354 O O . LEU B 1 114 ? 8.172 -22.531 -40.281 1 94.12 114 LEU B O 1
ATOM 4358 N N . SER B 1 115 ? 9.891 -22.422 -38.938 1 93.44 115 SER B N 1
ATOM 4359 C CA . SER B 1 115 ? 10.812 -21.938 -39.938 1 93.44 115 SER B CA 1
ATOM 4360 C C . SER B 1 115 ? 11.266 -23.062 -40.875 1 93.44 115 SER B C 1
ATOM 4362 O O . SER B 1 115 ? 11.078 -24.25 -40.562 1 93.44 115 SER B O 1
ATOM 4364 N N . ASP B 1 116 ? 12.008 -22.703 -41.906 1 91.88 116 ASP B N 1
ATOM 4365 C CA . ASP B 1 116 ? 12.484 -23.656 -42.906 1 91.88 116 ASP B CA 1
ATOM 4366 C C . ASP B 1 116 ? 13.641 -24.5 -42.375 1 91.88 116 ASP B C 1
ATOM 4368 O O . ASP B 1 116 ? 14.008 -25.516 -42.969 1 91.88 116 ASP B O 1
ATOM 4372 N N . GLU B 1 117 ? 14.102 -24.125 -41.25 1 92.31 117 GLU B N 1
ATOM 4373 C CA . GLU B 1 117 ? 15.203 -24.875 -40.656 1 92.31 117 GLU B CA 1
ATOM 4374 C C . GLU B 1 117 ? 14.711 -26.188 -40.031 1 92.31 117 GLU B C 1
ATOM 4376 O O . GLU B 1 117 ? 15.516 -27.031 -39.656 1 92.31 117 GLU B O 1
ATOM 4381 N N . HIS B 1 118 ? 13.406 -26.312 -40 1 94.69 118 HIS B N 1
ATOM 4382 C CA . HIS B 1 118 ? 12.805 -27.5 -39.406 1 94.69 118 HIS B CA 1
ATOM 4383 C C . HIS B 1 118 ? 11.75 -28.094 -40.344 1 94.69 118 HIS B C 1
ATOM 4385 O O . HIS B 1 118 ? 11.164 -27.375 -41.156 1 94.69 118 HIS B O 1
ATOM 4391 N N . THR B 1 119 ? 11.578 -29.391 -40.188 1 94.88 119 THR B N 1
ATOM 4392 C CA . THR B 1 119 ? 10.617 -30.062 -41.062 1 94.88 119 THR B CA 1
ATOM 4393 C C . THR B 1 119 ? 9.344 -30.391 -40.281 1 94.88 119 THR B C 1
ATOM 4395 O O . THR B 1 119 ? 8.266 -30.484 -40.875 1 94.88 119 THR B O 1
ATOM 4398 N N . GLU B 1 120 ? 9.453 -30.641 -39.062 1 94.94 120 GLU B N 1
ATOM 4399 C CA . GLU B 1 120 ? 8.352 -31.062 -38.188 1 94.94 120 GLU B CA 1
ATOM 4400 C C . GLU B 1 120 ? 8.477 -30.453 -36.812 1 94.94 120 GLU B C 1
ATOM 4402 O O . GLU B 1 120 ? 9.578 -30.125 -36.375 1 94.94 120 GLU B O 1
ATOM 4407 N N . ALA B 1 121 ? 7.383 -30.266 -36.188 1 95.81 121 ALA B N 1
ATOM 4408 C CA . ALA B 1 121 ? 7.328 -29.859 -34.781 1 95.81 121 ALA B CA 1
ATOM 4409 C C . ALA B 1 121 ? 6.355 -30.734 -34 1 95.81 121 ALA B C 1
ATOM 4411 O O . ALA B 1 121 ? 5.355 -31.203 -34.562 1 95.81 121 ALA B O 1
ATOM 4412 N N . ALA B 1 122 ? 6.668 -30.984 -32.75 1 95 122 ALA B N 1
ATOM 4413 C CA . ALA B 1 122 ? 5.793 -31.781 -31.891 1 95 122 ALA B CA 1
ATOM 4414 C C . ALA B 1 122 ? 5.848 -31.312 -30.438 1 95 122 ALA B C 1
ATOM 4416 O O . ALA B 1 122 ? 6.906 -30.891 -29.953 1 95 122 ALA B O 1
ATOM 4417 N N . TRP B 1 123 ? 4.699 -31.344 -29.797 1 94.69 123 TRP B N 1
ATOM 4418 C CA . TRP B 1 123 ? 4.629 -31.156 -28.344 1 94.69 123 TRP B CA 1
ATOM 4419 C C . TRP B 1 123 ? 4.645 -32.5 -27.625 1 94.69 123 TRP B C 1
ATOM 4421 O O . TRP B 1 123 ? 3.752 -33.312 -27.828 1 94.69 123 TRP B O 1
ATOM 4431 N N . ILE B 1 124 ? 5.672 -32.719 -26.797 1 89.69 124 ILE B N 1
ATOM 4432 C CA . ILE B 1 124 ? 5.848 -34.031 -26.172 1 89.69 124 ILE B CA 1
ATOM 4433 C C . ILE B 1 124 ? 6.168 -33.844 -24.688 1 89.69 124 ILE B C 1
ATOM 4435 O O . ILE B 1 124 ? 6.656 -32.812 -24.281 1 89.69 124 ILE B O 1
ATOM 4439 N N . PRO B 1 125 ? 5.832 -34.906 -23.891 1 87.25 125 PRO B N 1
ATOM 4440 C CA . PRO B 1 125 ? 6.379 -34.875 -22.531 1 87.25 125 PRO B CA 1
ATOM 4441 C C . PRO B 1 125 ? 7.906 -34.875 -22.5 1 87.25 125 PRO B C 1
ATOM 4443 O O . PRO B 1 125 ? 8.539 -35.562 -23.312 1 87.25 125 PRO B O 1
ATOM 4446 N N . PRO B 1 126 ? 8.492 -34.125 -21.641 1 89.69 126 PRO B N 1
ATOM 4447 C CA . PRO B 1 126 ? 9.961 -34.062 -21.625 1 89.69 126 PRO B CA 1
ATOM 4448 C C . PRO B 1 126 ? 10.609 -35.438 -21.453 1 89.69 126 PRO B C 1
ATOM 4450 O O . PRO B 1 126 ? 11.727 -35.656 -21.922 1 89.69 126 PRO B O 1
ATOM 4453 N N . THR B 1 127 ? 10 -36.281 -20.766 1 79.25 127 THR B N 1
ATOM 4454 C CA . THR B 1 127 ? 10.586 -37.594 -20.469 1 79.25 127 THR B CA 1
ATOM 4455 C C . THR B 1 127 ? 10.812 -38.375 -21.75 1 79.25 127 THR B C 1
ATOM 4457 O O . THR B 1 127 ? 11.57 -39.344 -21.766 1 79.25 127 THR B O 1
ATOM 4460 N N . ALA B 1 128 ? 10.141 -38 -22.766 1 79.56 128 ALA B N 1
ATOM 4461 C CA . ALA B 1 128 ? 10.352 -38.656 -24.062 1 79.56 128 ALA B CA 1
ATOM 4462 C C . ALA B 1 128 ? 11.742 -38.344 -24.609 1 79.56 128 ALA B C 1
ATOM 4464 O O . ALA B 1 128 ? 12.227 -39.031 -25.5 1 79.56 128 ALA B O 1
ATOM 4465 N N . LEU B 1 129 ? 12.422 -37.344 -24.094 1 83.56 129 LEU B N 1
ATOM 4466 C CA . LEU B 1 129 ? 13.766 -36.969 -24.516 1 83.56 129 LEU B CA 1
ATOM 4467 C C . LEU B 1 129 ? 14.812 -37.906 -23.938 1 83.56 129 LEU B C 1
ATOM 4469 O O . LEU B 1 129 ? 15.938 -37.969 -24.438 1 83.56 129 LEU B O 1
ATOM 4473 N N . ALA B 1 130 ? 14.617 -38.5 -22.766 1 72.25 130 ALA B N 1
ATOM 4474 C CA . ALA B 1 130 ? 15.609 -39.281 -22 1 72.25 130 ALA B CA 1
ATOM 4475 C C . ALA B 1 130 ? 16.016 -40.531 -22.734 1 72.25 130 ALA B C 1
ATOM 4477 O O . ALA B 1 130 ? 17.109 -41.062 -22.516 1 72.25 130 ALA B O 1
ATOM 4478 N N . GLY B 1 131 ? 15.312 -41.125 -23.672 1 57.97 131 GLY B N 1
ATOM 4479 C CA . GLY B 1 131 ? 15.68 -42.344 -24.344 1 57.97 131 GLY B CA 1
ATOM 4480 C C . GLY B 1 131 ? 16.781 -42.156 -25.375 1 57.97 131 GLY B C 1
ATOM 4481 O O . GLY B 1 131 ? 17.422 -43.125 -25.781 1 57.97 131 GLY B O 1
ATOM 4482 N N . ASP B 1 132 ? 16.938 -41.062 -25.922 1 49.94 132 ASP B N 1
ATOM 4483 C CA . ASP B 1 132 ? 17.625 -40.938 -27.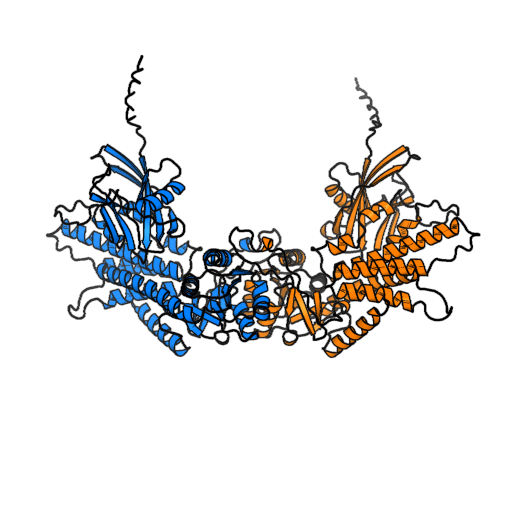203 1 49.94 132 ASP B CA 1
ATOM 4484 C C . ASP B 1 132 ? 19.141 -40.969 -27.016 1 49.94 132 ASP B C 1
ATOM 4486 O O . ASP B 1 132 ? 19.891 -40.875 -28 1 49.94 132 ASP B O 1
ATOM 4490 N N . ASP B 1 133 ? 19.719 -40.625 -25.891 1 45.66 133 ASP B N 1
ATOM 4491 C CA . ASP B 1 133 ? 21.172 -40.75 -26.016 1 45.66 133 ASP B CA 1
ATOM 4492 C C . ASP B 1 133 ? 21.547 -42.219 -26.312 1 45.66 133 ASP B C 1
ATOM 4494 O O . ASP B 1 133 ? 22.719 -42.5 -26.531 1 45.66 133 ASP B O 1
ATOM 4498 N N . ALA B 1 134 ? 20.859 -43.188 -25.844 1 38.66 134 ALA B N 1
ATOM 4499 C CA . ALA B 1 134 ? 21.281 -44.562 -26.047 1 38.66 134 ALA B CA 1
ATOM 4500 C C . ALA B 1 134 ? 21.016 -45.031 -27.484 1 38.66 134 ALA B C 1
ATOM 4502 O O . ALA B 1 134 ? 19.875 -44.969 -27.953 1 38.66 134 ALA B O 1
ATOM 4503 N N . ALA B 1 135 ? 22 -44.875 -28.391 1 36.28 135 ALA B N 1
ATOM 4504 C CA . ALA B 1 135 ? 22.047 -45.688 -29.609 1 36.28 135 ALA B CA 1
ATOM 4505 C C . ALA B 1 135 ? 21.406 -47.062 -29.359 1 36.28 135 ALA B C 1
ATOM 4507 O O . ALA B 1 135 ? 21.922 -47.844 -28.578 1 36.28 135 ALA B O 1
ATOM 4508 N N . ASP B 1 136 ? 20.219 -47.156 -29.062 1 35.41 136 ASP B N 1
ATOM 4509 C CA . ASP B 1 136 ? 19.797 -48.531 -28.953 1 35.41 136 ASP B CA 1
ATOM 4510 C C . ASP B 1 136 ? 20.25 -49.344 -30.188 1 35.41 136 ASP B C 1
ATOM 4512 O O . ASP B 1 136 ? 20.406 -48.781 -31.266 1 35.41 136 ASP B O 1
ATOM 4516 N N . ALA B 1 137 ? 21.016 -50.312 -30.031 1 33.53 137 ALA B N 1
ATOM 4517 C CA . ALA B 1 137 ? 21.406 -51.281 -31.062 1 33.53 137 ALA B CA 1
ATOM 4518 C C . ALA B 1 137 ? 20.266 -51.562 -32.031 1 33.53 137 ALA B C 1
ATOM 4520 O O . ALA B 1 137 ? 20.469 -52.094 -33.125 1 33.53 137 ALA B O 1
ATOM 4521 N N . SER B 1 138 ? 19.031 -51.812 -31.406 1 33.44 138 SER B N 1
ATOM 4522 C CA . SER B 1 138 ? 17.984 -52.312 -32.312 1 33.44 138 SER B CA 1
ATOM 4523 C C . SER B 1 138 ? 17.453 -51.188 -33.188 1 33.44 138 SER B C 1
ATOM 4525 O O . SER B 1 138 ? 16.625 -51.438 -34.062 1 33.44 138 SER B O 1
ATOM 4527 N N . GLY B 1 139 ? 17.875 -49.969 -33.531 1 34.5 139 GLY B N 1
ATOM 4528 C CA . GLY B 1 139 ? 17.469 -48.938 -34.469 1 34.5 139 GLY B CA 1
ATOM 4529 C C . GLY B 1 139 ? 16.219 -48.219 -34.031 1 34.5 139 GLY B C 1
ATOM 4530 O O . GLY B 1 139 ? 15.688 -47.375 -34.781 1 34.5 139 GLY B O 1
ATOM 4531 N N . THR B 1 140 ? 15.336 -48.719 -33.188 1 34.66 140 THR B N 1
ATOM 4532 C CA . THR B 1 140 ? 13.969 -48.219 -33.094 1 34.66 140 THR B CA 1
ATOM 4533 C C . THR B 1 140 ? 13.914 -46.938 -32.281 1 34.66 140 THR B C 1
ATOM 4535 O O . THR B 1 140 ? 12.836 -46.5 -31.875 1 34.66 140 THR B O 1
ATOM 4538 N N . SER B 1 141 ? 14.812 -46.406 -31.469 1 44.19 141 SER B N 1
ATOM 4539 C CA . SER B 1 141 ? 14.383 -45.156 -30.859 1 44.19 141 SER B CA 1
ATOM 4540 C C . SER B 1 141 ? 13.898 -44.156 -31.906 1 44.19 141 SER B C 1
ATOM 4542 O O . SER B 1 141 ? 14.633 -43.844 -32.844 1 44.19 141 SER B O 1
ATOM 4544 N N . GLU B 1 142 ? 12.562 -43.938 -32.031 1 52.19 142 GLU B N 1
ATOM 4545 C CA . GLU B 1 142 ? 11.914 -43.219 -33.125 1 52.19 142 GLU B CA 1
ATOM 4546 C C . GLU B 1 142 ? 12.492 -41.812 -33.281 1 52.19 142 GLU B C 1
ATOM 4548 O O . GLU B 1 142 ? 12.562 -41.281 -34.375 1 52.19 142 GLU B O 1
ATOM 4553 N N . ARG B 1 143 ? 12.828 -40.969 -32.094 1 65.62 143 ARG B N 1
ATOM 4554 C CA . ARG B 1 143 ? 13.242 -39.594 -32.375 1 65.62 143 ARG B CA 1
ATOM 4555 C C . ARG B 1 143 ? 14.711 -39.375 -32.031 1 65.62 143 ARG B C 1
ATOM 4557 O O . ARG B 1 143 ? 15.078 -39.375 -30.859 1 65.62 143 ARG B O 1
ATOM 4564 N N . GLU B 1 144 ? 15.664 -39.562 -32.906 1 83.56 144 GLU B N 1
ATOM 4565 C CA . GLU B 1 144 ? 17.047 -39.156 -32.688 1 83.56 144 GLU B CA 1
ATOM 4566 C C . GLU B 1 144 ? 17.141 -37.656 -32.344 1 83.56 144 GLU B C 1
ATOM 4568 O O . GLU B 1 144 ? 16.609 -36.812 -33.094 1 83.56 144 GLU B O 1
ATOM 4573 N N . THR B 1 145 ? 17.75 -37.344 -31.109 1 90.88 145 THR B N 1
ATOM 4574 C CA . THR B 1 145 ? 17.844 -35.969 -30.688 1 90.88 145 THR B CA 1
ATOM 4575 C C . THR B 1 145 ? 19.234 -35.406 -30.938 1 90.88 145 THR B C 1
ATOM 4577 O O . THR B 1 145 ? 20.172 -36.188 -31.203 1 90.88 145 THR B O 1
ATOM 4580 N N . VAL B 1 146 ? 19.359 -34.094 -30.953 1 91.5 146 VAL B N 1
ATOM 4581 C CA . VAL B 1 146 ? 20.672 -33.469 -30.875 1 91.5 146 VAL B CA 1
ATOM 4582 C C . VAL B 1 146 ? 21.391 -33.938 -29.609 1 91.5 146 VAL B C 1
ATOM 4584 O O . VAL B 1 146 ? 20.734 -34.344 -28.641 1 91.5 146 VAL B O 1
ATOM 4587 N N . PRO B 1 147 ? 22.656 -33.906 -29.609 1 89 147 PRO B N 1
ATOM 4588 C CA . PRO B 1 147 ? 23.406 -34.438 -28.453 1 89 147 PRO B CA 1
ATOM 4589 C C . PRO B 1 147 ? 23.031 -33.719 -27.156 1 89 147 PRO B C 1
ATOM 4591 O O . PRO B 1 147 ? 22.875 -32.5 -27.141 1 89 147 PRO B O 1
ATOM 4594 N N . LYS B 1 148 ? 22.797 -34.5 -26 1 90.94 148 LYS B N 1
ATOM 4595 C CA . LYS B 1 148 ? 22.625 -34.062 -24.625 1 90.94 148 LYS B CA 1
ATOM 4596 C C . LYS B 1 148 ? 21.359 -33.25 -24.453 1 90.94 148 LYS B C 1
ATOM 4598 O O . LYS B 1 148 ? 21.328 -32.312 -23.641 1 90.94 148 LYS B O 1
ATOM 4603 N N . LEU B 1 149 ? 20.422 -33.438 -25.297 1 92.62 149 LEU B N 1
ATOM 4604 C CA . LEU B 1 149 ? 19.203 -32.656 -25.219 1 92.62 149 LEU B CA 1
ATOM 4605 C C . LEU B 1 149 ? 18.531 -32.844 -23.859 1 92.62 149 LEU B C 1
ATOM 4607 O O . LEU B 1 149 ? 18.062 -31.859 -23.25 1 92.62 149 LEU B O 1
ATOM 4611 N N . TRP B 1 150 ? 18.469 -34 -23.312 1 89.5 150 TRP B N 1
ATOM 4612 C CA . TRP B 1 150 ? 17.859 -34.25 -22 1 89.5 150 TRP B CA 1
ATOM 4613 C C . TRP B 1 150 ? 18.656 -33.562 -20.906 1 89.5 150 TRP B C 1
ATOM 4615 O O . TRP B 1 150 ? 18.078 -32.938 -20.016 1 89.5 150 TRP B O 1
ATOM 4625 N N . ALA B 1 151 ? 19.953 -33.781 -20.953 1 90.31 151 ALA B N 1
ATOM 4626 C CA . ALA B 1 151 ? 20.797 -33.125 -19.953 1 90.31 151 ALA B CA 1
ATOM 4627 C C . ALA B 1 151 ? 20.594 -31.625 -19.953 1 90.31 151 ALA B C 1
ATOM 4629 O O . ALA B 1 151 ? 20.656 -30.984 -18.906 1 90.31 151 ALA B O 1
ATOM 4630 N N . THR B 1 152 ? 20.375 -31.109 -21.141 1 94.38 152 THR B N 1
ATOM 4631 C CA . THR B 1 152 ? 20.125 -29.688 -21.281 1 94.38 152 THR B CA 1
ATOM 4632 C C . THR B 1 152 ? 18.781 -29.312 -20.672 1 94.38 152 THR B C 1
ATOM 4634 O O . THR B 1 152 ? 18.672 -28.312 -19.953 1 94.38 152 THR B O 1
ATOM 4637 N N . TYR B 1 153 ? 17.766 -30.094 -20.906 1 95.38 153 TYR B N 1
ATOM 4638 C CA . TYR B 1 153 ? 16.453 -29.859 -20.328 1 95.38 153 TYR B CA 1
ATOM 4639 C C . TYR B 1 153 ? 16.5 -29.953 -18.797 1 95.38 153 TYR B C 1
ATOM 4641 O O . TYR B 1 153 ? 15.859 -29.172 -18.109 1 95.38 153 TYR B O 1
ATOM 4649 N N . GLU B 1 154 ? 17.25 -30.891 -18.281 1 92.94 154 GLU B N 1
ATOM 4650 C CA . GLU B 1 154 ? 17.344 -31.125 -16.844 1 92.94 154 GLU B CA 1
ATOM 4651 C C . GLU B 1 154 ? 17.812 -29.859 -16.109 1 92.94 154 GLU B C 1
ATOM 4653 O O . GLU B 1 154 ? 17.469 -29.656 -14.945 1 92.94 154 GLU B O 1
ATOM 4658 N N . ARG B 1 155 ? 18.531 -29.047 -16.844 1 95.44 155 ARG B N 1
ATOM 4659 C CA . ARG B 1 155 ? 19.062 -27.828 -16.25 1 95.44 155 ARG B CA 1
ATOM 4660 C C . ARG B 1 155 ? 17.953 -26.812 -15.984 1 95.44 155 ARG B C 1
ATOM 4662 O O . ARG B 1 155 ? 18.141 -25.875 -15.203 1 95.44 155 ARG B O 1
ATOM 4669 N N . VAL B 1 156 ? 16.766 -27.031 -16.625 1 96.56 156 VAL B N 1
ATOM 4670 C CA . VAL B 1 156 ? 15.703 -26.047 -16.484 1 96.56 156 VAL B CA 1
ATOM 4671 C C . VAL B 1 156 ? 14.422 -26.719 -15.992 1 96.56 156 VAL B C 1
ATOM 4673 O O . VAL B 1 156 ? 13.398 -26.062 -15.797 1 96.56 156 VAL B O 1
ATOM 4676 N N . ALA B 1 157 ? 14.469 -28.047 -15.797 1 96.19 157 ALA B N 1
ATOM 4677 C CA . ALA B 1 157 ? 13.305 -28.797 -15.312 1 96.19 157 ALA B CA 1
ATOM 4678 C C . ALA B 1 157 ? 12.945 -28.391 -13.883 1 96.19 157 ALA B C 1
ATOM 4680 O O . ALA B 1 157 ? 13.812 -27.969 -13.117 1 96.19 157 ALA B O 1
ATOM 4681 N N . PRO B 1 158 ? 11.68 -28.453 -13.539 1 96.56 158 PRO B N 1
ATOM 4682 C CA . PRO B 1 158 ? 11.328 -28.203 -12.141 1 96.56 158 PRO B CA 1
ATOM 4683 C C . PRO B 1 158 ? 11.898 -29.25 -11.195 1 96.56 158 PRO B C 1
ATOM 4685 O O . PRO B 1 158 ? 12.016 -30.422 -11.562 1 96.56 158 PRO B O 1
ATOM 4688 N N . THR B 1 159 ? 12.289 -28.844 -10.008 1 96.94 159 THR B N 1
ATOM 4689 C CA . THR B 1 159 ? 12.797 -29.688 -8.938 1 96.94 159 THR B CA 1
ATOM 4690 C C . THR B 1 159 ? 12.094 -29.375 -7.617 1 96.94 159 THR B C 1
ATOM 4692 O O . THR B 1 159 ? 11.414 -28.359 -7.504 1 96.94 159 THR B O 1
ATOM 4695 N N . VAL B 1 160 ? 12.211 -30.312 -6.656 1 97.94 160 VAL B N 1
ATOM 4696 C CA . VAL B 1 160 ? 11.688 -30.031 -5.32 1 97.94 160 VAL B CA 1
ATOM 4697 C C . VAL B 1 160 ? 12.266 -28.719 -4.801 1 97.94 160 VAL B C 1
ATOM 4699 O O . VAL B 1 160 ? 11.539 -27.891 -4.227 1 97.94 160 VAL B O 1
ATOM 4702 N N . ARG B 1 161 ? 13.508 -28.453 -5.082 1 96.38 161 ARG B N 1
ATOM 4703 C CA . ARG B 1 161 ? 14.195 -27.25 -4.617 1 96.38 161 ARG B CA 1
ATOM 4704 C C . ARG B 1 161 ? 13.625 -26 -5.289 1 96.38 161 ARG B C 1
ATOM 4706 O O . ARG B 1 161 ? 13.422 -24.984 -4.633 1 96.38 161 ARG B O 1
ATOM 4713 N N . SER B 1 162 ? 13.453 -26.047 -6.605 1 95.19 162 SER B N 1
ATOM 4714 C CA . SER B 1 162 ? 12.922 -24.891 -7.309 1 95.19 162 SER B CA 1
ATOM 4715 C C . SER B 1 162 ? 11.508 -24.547 -6.844 1 95.19 162 SER B C 1
ATOM 4717 O O . SER B 1 162 ? 11.125 -23.375 -6.793 1 95.19 162 SER B O 1
ATOM 4719 N N . ILE B 1 163 ? 10.719 -25.531 -6.496 1 95.94 163 ILE B N 1
ATOM 4720 C CA . ILE B 1 163 ? 9.359 -25.328 -6.004 1 95.94 163 ILE B CA 1
ATOM 4721 C C . ILE B 1 163 ? 9.398 -24.688 -4.613 1 95.94 163 ILE B C 1
ATOM 4723 O O . ILE B 1 163 ? 8.68 -23.734 -4.336 1 95.94 163 ILE B O 1
ATOM 4727 N N . ALA B 1 164 ? 10.281 -25.141 -3.758 1 95 164 ALA B N 1
ATOM 4728 C CA . ALA B 1 164 ? 10.438 -24.625 -2.4 1 95 164 ALA B CA 1
ATOM 4729 C C . ALA B 1 164 ? 10.891 -23.172 -2.416 1 95 164 ALA B C 1
ATOM 4731 O O . ALA B 1 164 ? 10.508 -22.375 -1.547 1 95 164 ALA B O 1
ATOM 4732 N N . ALA B 1 165 ? 11.648 -22.797 -3.436 1 92.44 165 ALA B N 1
ATOM 4733 C CA . ALA B 1 165 ? 12.297 -21.5 -3.455 1 92.44 165 ALA B CA 1
ATOM 4734 C C . ALA B 1 165 ? 11.461 -20.484 -4.219 1 92.44 165 ALA B C 1
ATOM 4736 O O . ALA B 1 165 ? 11.766 -19.281 -4.207 1 92.44 165 ALA B O 1
ATOM 4737 N N . ASP B 1 166 ? 10.406 -20.938 -4.832 1 90.62 166 ASP B N 1
ATOM 4738 C CA . ASP B 1 166 ? 9.648 -20.062 -5.727 1 90.62 166 ASP B CA 1
ATOM 4739 C C . ASP B 1 166 ? 8.688 -19.188 -4.941 1 90.62 166 ASP B C 1
ATOM 4741 O O . ASP B 1 166 ? 7.738 -19.688 -4.328 1 90.62 166 ASP B O 1
ATOM 4745 N N . ASP B 1 167 ? 8.859 -17.875 -5.004 1 82.25 167 ASP B N 1
ATOM 4746 C CA . ASP B 1 167 ? 7.973 -16.922 -4.348 1 82.25 167 ASP B CA 1
ATOM 4747 C C . ASP B 1 167 ? 7.293 -16 -5.367 1 82.25 167 ASP B C 1
ATOM 4749 O O . ASP B 1 167 ? 6.625 -15.039 -4.996 1 82.25 167 ASP B O 1
ATOM 4753 N N . ASP B 1 168 ? 7.48 -16.344 -6.578 1 82.62 168 ASP B N 1
ATOM 4754 C CA . ASP B 1 168 ? 7.016 -15.461 -7.641 1 82.62 168 ASP B CA 1
ATOM 4755 C C . ASP B 1 168 ? 5.707 -15.969 -8.242 1 82.62 168 ASP B C 1
ATOM 4757 O O . ASP B 1 168 ? 4.941 -15.188 -8.812 1 82.62 168 ASP B O 1
ATOM 4761 N N . HIS B 1 169 ? 5.469 -17.297 -8.062 1 88.5 169 HIS B N 1
ATOM 4762 C CA . HIS B 1 169 ? 4.309 -17.859 -8.742 1 88.5 169 HIS B CA 1
ATOM 4763 C C . HIS B 1 169 ? 3.254 -18.312 -7.738 1 88.5 169 HIS B C 1
ATOM 4765 O O . HIS B 1 169 ? 3.572 -18.594 -6.582 1 88.5 169 HIS B O 1
ATOM 4771 N N . GLY B 1 170 ? 2.037 -18.453 -8.273 1 89.44 170 GLY B N 1
ATOM 4772 C CA . GLY B 1 170 ? 0.912 -18.844 -7.438 1 89.44 170 GLY B CA 1
ATOM 4773 C C . GLY B 1 170 ? 0.83 -20.344 -7.211 1 89.44 170 GLY B C 1
ATOM 4774 O O . GLY B 1 170 ? 1.554 -21.109 -7.848 1 89.44 170 GLY B O 1
ATOM 4775 N N . ALA B 1 171 ? -0.112 -20.688 -6.391 1 93 171 ALA B N 1
ATOM 4776 C CA . ALA B 1 171 ? -0.242 -22.078 -5.93 1 93 171 ALA B CA 1
ATOM 4777 C C . ALA B 1 171 ? -0.647 -23 -7.07 1 93 171 ALA B C 1
ATOM 4779 O O . ALA B 1 171 ? -0.185 -24.141 -7.148 1 93 171 ALA B O 1
ATOM 4780 N N . ALA B 1 172 ? -1.542 -22.547 -7.957 1 94.81 172 ALA B N 1
ATOM 4781 C CA . ALA B 1 172 ? -1.953 -23.375 -9.094 1 94.81 172 ALA B CA 1
ATOM 4782 C C . ALA B 1 172 ? -0.762 -23.719 -9.984 1 94.81 172 ALA B C 1
ATOM 4784 O O . ALA B 1 172 ? -0.58 -24.875 -10.367 1 94.81 172 ALA B O 1
ATOM 4785 N N . TRP B 1 173 ? 0.039 -22.734 -10.242 1 93.69 173 TRP B N 1
ATOM 4786 C CA . TRP B 1 173 ? 1.225 -22.922 -11.078 1 93.69 173 TRP B CA 1
ATOM 4787 C C . TRP B 1 173 ? 2.213 -23.875 -10.414 1 93.69 173 TRP B C 1
ATOM 4789 O O . TRP B 1 173 ? 2.672 -24.844 -11.039 1 93.69 173 TRP B O 1
ATOM 4799 N N . LEU B 1 174 ? 2.49 -23.703 -9.195 1 95.38 174 LEU B N 1
ATOM 4800 C CA . LEU B 1 174 ? 3.477 -24.5 -8.477 1 95.38 174 LEU B CA 1
ATOM 4801 C C . LEU B 1 174 ? 3.018 -25.938 -8.336 1 95.38 174 LEU B C 1
ATOM 4803 O O . LEU B 1 174 ? 3.836 -26.859 -8.359 1 95.38 174 LEU B O 1
ATOM 4807 N N . SER B 1 175 ? 1.749 -26.141 -8.164 1 97.94 175 SER B N 1
ATOM 4808 C CA . SER B 1 175 ? 1.226 -27.5 -8.008 1 97.94 175 SER B CA 1
ATOM 4809 C C . SER B 1 175 ? 1.397 -28.312 -9.281 1 97.94 175 SER B C 1
ATOM 4811 O O . SER B 1 175 ? 1.648 -29.516 -9.227 1 97.94 175 SER B O 1
ATOM 4813 N N . ILE B 1 176 ? 1.23 -27.672 -10.375 1 97.25 176 ILE B N 1
ATOM 4814 C CA . ILE B 1 176 ? 1.438 -28.344 -11.648 1 97.25 176 ILE B CA 1
ATOM 4815 C C . ILE B 1 176 ? 2.914 -28.703 -11.812 1 97.25 176 ILE B C 1
ATOM 4817 O O . ILE B 1 176 ? 3.25 -29.812 -12.242 1 97.25 176 ILE B O 1
ATOM 4821 N N . ARG B 1 177 ? 3.781 -27.766 -11.422 1 97.06 177 ARG B N 1
ATOM 4822 C CA . ARG B 1 177 ? 5.215 -28.047 -11.453 1 97.06 177 ARG B CA 1
ATOM 4823 C C . ARG B 1 177 ? 5.559 -29.234 -10.555 1 97.06 177 ARG B C 1
ATOM 4825 O O . ARG B 1 177 ? 6.434 -30.031 -10.891 1 97.06 177 ARG B O 1
ATOM 4832 N N . ALA B 1 178 ? 4.93 -29.344 -9.477 1 98.44 178 ALA B N 1
ATOM 4833 C CA . ALA B 1 178 ? 5.168 -30.469 -8.57 1 98.44 178 ALA B CA 1
ATOM 4834 C C . ALA B 1 178 ? 4.844 -31.797 -9.242 1 98.44 178 ALA B C 1
ATOM 4836 O O . ALA B 1 178 ? 5.609 -32.75 -9.141 1 98.44 178 ALA B O 1
ATOM 4837 N N . MET B 1 179 ? 3.777 -31.875 -9.938 1 98 179 MET B N 1
ATOM 4838 C CA . MET B 1 179 ? 3.414 -33.094 -10.648 1 98 179 MET B CA 1
ATOM 4839 C C . MET B 1 179 ? 4.395 -33.375 -11.781 1 98 179 MET B C 1
ATOM 4841 O O . MET B 1 179 ? 4.68 -34.531 -12.094 1 98 179 MET B O 1
ATOM 4845 N N . GLU B 1 180 ? 4.891 -32.312 -12.367 1 97.12 180 GLU B N 1
ATOM 4846 C CA . GLU B 1 180 ? 5.91 -32.469 -13.398 1 97.12 180 GLU B CA 1
ATOM 4847 C C . GLU B 1 180 ? 7.168 -33.125 -12.82 1 97.12 180 GLU B C 1
ATOM 4849 O O . GLU B 1 180 ? 7.824 -33.906 -13.492 1 97.12 180 GLU B O 1
ATOM 4854 N N . VAL B 1 181 ? 7.52 -32.75 -11.617 1 97.62 181 VAL B N 1
ATOM 4855 C CA . VAL B 1 181 ? 8.664 -33.344 -10.961 1 97.62 181 VAL B CA 1
ATOM 4856 C C . VAL B 1 181 ? 8.43 -34.875 -10.828 1 97.62 181 VAL B C 1
ATOM 4858 O O . VAL B 1 181 ? 9.312 -35.656 -11.148 1 97.62 181 VAL B O 1
ATOM 4861 N N . LEU B 1 182 ? 7.266 -35.281 -10.359 1 97.38 182 LEU B N 1
ATOM 4862 C CA . LEU B 1 182 ? 6.926 -36.688 -10.234 1 97.38 182 LEU B CA 1
ATOM 4863 C C . LEU B 1 182 ? 6.961 -37.375 -11.594 1 97.38 182 LEU B C 1
ATOM 4865 O O . LEU B 1 182 ? 7.52 -38.469 -11.727 1 97.38 182 LEU B O 1
ATOM 4869 N N . ARG B 1 183 ? 6.367 -36.75 -12.555 1 95.94 183 ARG B N 1
ATOM 4870 C CA . ARG B 1 183 ? 6.344 -37.281 -13.914 1 95.94 183 ARG B CA 1
ATOM 4871 C C . ARG B 1 183 ? 7.758 -37.531 -14.422 1 95.94 183 ARG B C 1
ATOM 4873 O O . ARG B 1 183 ? 8.047 -38.656 -14.898 1 95.94 183 ARG B O 1
ATOM 4880 N N . ASP B 1 184 ? 8.562 -36.531 -14.305 1 93.88 184 ASP B N 1
ATOM 4881 C CA . ASP B 1 184 ? 9.914 -36.625 -14.852 1 93.88 184 ASP B CA 1
ATOM 4882 C C . ASP B 1 184 ? 10.719 -37.688 -14.133 1 93.88 184 ASP B C 1
ATOM 4884 O O . ASP B 1 184 ? 11.445 -38.469 -14.766 1 93.88 184 ASP B O 1
ATOM 4888 N N . ARG B 1 185 ? 10.625 -37.75 -12.836 1 94.88 185 ARG B N 1
ATOM 4889 C CA . ARG B 1 185 ? 11.352 -38.781 -12.086 1 94.88 185 ARG B CA 1
ATOM 4890 C C . ARG B 1 185 ? 10.852 -40.188 -12.445 1 94.88 185 ARG B C 1
ATOM 4892 O O . ARG B 1 185 ? 11.648 -41.094 -12.617 1 94.88 185 ARG B O 1
ATOM 4899 N N . ALA B 1 186 ? 9.555 -40.375 -12.5 1 94.44 186 ALA B N 1
ATOM 4900 C CA . ALA B 1 186 ? 8.984 -41.656 -12.898 1 94.44 186 ALA B CA 1
ATOM 4901 C C . ALA B 1 186 ? 9.469 -42.062 -14.281 1 94.44 186 ALA B C 1
ATOM 4903 O O . ALA B 1 186 ? 9.812 -43.25 -14.508 1 94.44 186 ALA B O 1
ATOM 4904 N N . GLY B 1 187 ? 9.445 -41.125 -15.172 1 89.5 187 GLY B N 1
ATOM 4905 C CA . GLY B 1 187 ? 9.938 -41.375 -16.516 1 89.5 187 GLY B CA 1
ATOM 4906 C C . GLY B 1 187 ? 11.383 -41.844 -16.547 1 89.5 187 GLY B C 1
ATOM 4907 O O . GLY B 1 187 ? 11.742 -42.75 -17.297 1 89.5 187 GLY B O 1
ATOM 4908 N N . LEU B 1 188 ? 12.188 -41.25 -15.742 1 89.25 188 LEU B N 1
ATOM 4909 C CA . LEU B 1 188 ? 13.594 -41.625 -15.672 1 89.25 188 LEU B CA 1
ATOM 4910 C C . LEU B 1 188 ? 13.758 -43.031 -15.125 1 89.25 188 LEU B C 1
ATOM 4912 O O . LEU B 1 188 ? 14.594 -43.812 -15.609 1 89.25 188 LEU B O 1
ATOM 4916 N N . LEU B 1 189 ? 13.023 -43.375 -14.125 1 90.5 189 LEU B N 1
ATOM 4917 C CA . LEU B 1 189 ? 13.078 -44.719 -13.555 1 90.5 189 LEU B CA 1
ATOM 4918 C C . LEU B 1 189 ? 12.664 -45.75 -14.586 1 90.5 189 LEU B C 1
ATOM 4920 O O . LEU B 1 189 ? 13.273 -46.812 -14.672 1 90.5 189 LEU B O 1
ATOM 4924 N N . LEU B 1 190 ? 11.641 -45.438 -15.305 1 86.88 190 LEU B N 1
ATOM 4925 C CA . LEU B 1 190 ? 11.18 -46.344 -16.344 1 86.88 190 LEU B CA 1
ATOM 4926 C C . LEU B 1 190 ? 12.258 -46.562 -17.406 1 86.88 190 LEU B C 1
ATOM 4928 O O . LEU B 1 190 ? 12.445 -47.656 -17.906 1 86.88 190 LEU B O 1
ATOM 4932 N N . ARG B 1 191 ? 12.93 -45.562 -17.688 1 82.81 191 ARG B N 1
ATOM 4933 C CA . ARG B 1 191 ? 14.008 -45.656 -18.656 1 82.81 191 ARG B CA 1
ATOM 4934 C C . ARG B 1 191 ? 15.156 -46.5 -18.125 1 82.81 191 ARG B C 1
ATOM 4936 O O . ARG B 1 191 ? 15.766 -47.281 -18.875 1 82.81 191 ARG B O 1
ATOM 4943 N N . GLU B 1 192 ? 15.492 -46.25 -16.969 1 83.19 192 GLU B N 1
ATOM 4944 C CA . GLU B 1 192 ? 16.531 -47.062 -16.328 1 83.19 192 GLU B CA 1
ATOM 4945 C C . GLU B 1 192 ? 16.172 -48.531 -16.344 1 83.19 192 GLU B C 1
ATOM 4947 O O . GLU B 1 192 ? 17.031 -49.406 -16.594 1 83.19 192 GLU B O 1
ATOM 4952 N N . ARG B 1 193 ? 14.977 -48.781 -16.156 1 83.56 193 ARG B N 1
ATOM 4953 C CA . ARG B 1 193 ? 14.469 -50.156 -16.203 1 83.56 193 ARG B CA 1
ATOM 4954 C C . ARG B 1 193 ? 14.625 -50.75 -17.594 1 83.56 193 ARG B C 1
ATOM 4956 O O . ARG B 1 193 ? 15.07 -51.906 -17.75 1 83.56 193 ARG B O 1
ATOM 4963 N N . THR B 1 194 ? 14.266 -50.031 -18.531 1 78.44 194 THR B N 1
ATOM 4964 C CA . THR B 1 194 ? 14.312 -50.5 -19.922 1 78.44 194 THR B CA 1
ATOM 4965 C C . THR B 1 194 ? 15.758 -50.719 -20.359 1 78.44 194 THR B C 1
ATOM 4967 O O . THR B 1 194 ? 16.062 -51.688 -21.047 1 78.44 194 THR B O 1
ATOM 4970 N N . ALA B 1 195 ? 16.562 -49.812 -19.984 1 76.12 195 ALA B N 1
ATOM 4971 C CA . ALA B 1 195 ? 17.969 -49.938 -20.312 1 76.12 195 ALA B CA 1
ATOM 4972 C C . ALA B 1 195 ? 18.578 -51.188 -19.688 1 76.12 195 ALA B C 1
ATOM 4974 O O . ALA B 1 195 ? 19.406 -51.844 -20.312 1 76.12 195 ALA B O 1
ATOM 4975 N N . THR B 1 196 ? 18.234 -51.438 -18.5 1 77.5 196 THR B N 1
ATOM 4976 C CA . THR B 1 196 ? 18.734 -52.625 -17.797 1 77.5 196 THR B CA 1
ATOM 4977 C C . THR B 1 196 ? 18.219 -53.906 -18.438 1 77.5 196 THR B C 1
ATOM 4979 O O . THR B 1 196 ? 18.953 -54.875 -18.578 1 77.5 196 THR B O 1
ATOM 4982 N N . ALA B 1 197 ? 16.969 -53.906 -18.875 1 75.69 197 ALA B N 1
ATOM 4983 C CA . ALA B 1 197 ? 16.375 -55.062 -19.531 1 75.69 197 ALA B CA 1
ATOM 4984 C C . ALA B 1 197 ? 17.062 -55.344 -20.859 1 75.69 197 ALA B C 1
ATOM 4986 O O . ALA B 1 197 ? 17.25 -56.5 -21.234 1 75.69 197 ALA B O 1
ATOM 4987 N N . ASP B 1 198 ? 17.375 -54.312 -21.531 1 71.25 198 ASP B N 1
ATOM 4988 C CA . ASP B 1 198 ? 18.047 -54.438 -22.828 1 71.25 198 ASP B CA 1
ATOM 4989 C C . ASP B 1 198 ? 19.469 -54.969 -22.656 1 71.25 198 ASP B C 1
ATOM 4991 O O . ASP B 1 198 ? 19.953 -55.719 -23.484 1 71.25 198 ASP B O 1
ATOM 4995 N N . ALA B 1 199 ? 20.125 -54.594 -21.672 1 74.62 199 ALA B N 1
ATOM 4996 C CA . ALA B 1 199 ? 21.516 -54.969 -21.422 1 74.62 199 ALA B CA 1
ATOM 4997 C C . ALA B 1 199 ? 21.609 -56.406 -20.938 1 74.62 199 ALA B C 1
ATOM 4999 O O . ALA B 1 199 ? 22.594 -57.094 -21.203 1 74.62 199 ALA B O 1
ATOM 5000 N N . GLU B 1 200 ? 20.641 -56.719 -20.188 1 72.44 200 GLU B N 1
ATOM 5001 C CA . GLU B 1 200 ? 20.641 -58.094 -19.672 1 72.44 200 GLU B CA 1
ATOM 5002 C C . GLU B 1 200 ? 19.328 -58.781 -19.984 1 72.44 200 GLU B C 1
ATOM 5004 O O . GLU B 1 200 ? 18.547 -59.094 -19.078 1 72.44 200 GLU B O 1
ATOM 5009 N N . PRO B 1 201 ? 19.125 -59.031 -21.266 1 60.94 201 PRO B N 1
ATOM 5010 C CA . PRO B 1 201 ? 17.844 -59.594 -21.672 1 60.94 201 PRO B CA 1
ATOM 5011 C C . PRO B 1 201 ? 17.547 -60.938 -20.984 1 60.94 201 PRO B C 1
ATOM 5013 O O . PRO B 1 201 ? 16.391 -61.281 -20.75 1 60.94 201 PRO B O 1
ATOM 5016 N N . ASP B 1 202 ? 18.594 -61.688 -20.812 1 62.59 202 ASP B N 1
ATOM 5017 C CA . ASP B 1 202 ? 18.422 -63.031 -20.266 1 62.59 202 ASP B CA 1
ATOM 5018 C C . ASP B 1 202 ? 18.297 -62.969 -18.75 1 62.59 202 ASP B C 1
ATOM 5020 O O . ASP B 1 202 ? 18.016 -64 -18.109 1 62.59 202 ASP B O 1
ATOM 5024 N N . SER B 1 203 ? 18.625 -61.781 -18.203 1 53.75 203 SER B N 1
ATOM 5025 C CA . SER B 1 203 ? 18.562 -61.688 -16.75 1 53.75 203 SER B CA 1
ATOM 5026 C C . SER B 1 203 ? 17.141 -61.438 -16.266 1 53.75 203 SER B C 1
ATOM 5028 O O . SER B 1 203 ? 16.422 -60.625 -16.859 1 53.75 203 SER B O 1
ATOM 5030 N N . GLU B 1 204 ? 16.438 -62.438 -15.852 1 51.06 204 GLU B N 1
ATOM 5031 C CA . GLU B 1 204 ? 15.156 -62.219 -15.195 1 51.06 204 GLU B CA 1
ATOM 5032 C C . GLU B 1 204 ? 15.172 -60.938 -14.359 1 51.06 204 GLU B C 1
ATOM 5034 O O . GLU B 1 204 ? 15.305 -61 -13.133 1 51.06 204 GLU B O 1
ATOM 5039 N N . SER B 1 205 ? 15.82 -60.031 -14.883 1 54.22 205 SER B N 1
ATOM 5040 C CA . SER B 1 205 ? 15.891 -58.812 -14.094 1 54.22 205 SER B CA 1
ATOM 5041 C C . SER B 1 205 ? 14.5 -58.25 -13.797 1 54.22 205 SER B C 1
ATOM 5043 O O . SER B 1 205 ? 13.781 -57.844 -14.719 1 54.22 205 SER B O 1
ATOM 5045 N N . ALA B 1 206 ? 13.812 -58.906 -12.727 1 60.94 206 ALA B N 1
ATOM 5046 C CA . ALA B 1 206 ? 12.5 -58.531 -12.188 1 60.94 206 ALA B CA 1
ATOM 5047 C C . ALA B 1 206 ? 12.391 -57.031 -11.969 1 60.94 206 ALA B C 1
ATOM 5049 O O . ALA B 1 206 ? 13.32 -56.406 -11.461 1 60.94 206 ALA B O 1
ATOM 5050 N N . VAL B 1 207 ? 11.602 -56.406 -12.609 1 67.94 207 VAL B N 1
ATOM 5051 C CA . VAL B 1 207 ? 11.172 -55.062 -12.32 1 67.94 207 VAL B CA 1
ATOM 5052 C C . VAL B 1 207 ? 11.125 -54.844 -10.812 1 67.94 207 VAL B C 1
ATOM 5054 O O . VAL B 1 207 ? 10.523 -55.625 -10.078 1 67.94 207 VAL B O 1
ATOM 5057 N N . ASP B 1 208 ? 12.078 -53.938 -10.266 1 82.69 208 ASP B N 1
ATOM 5058 C CA . ASP B 1 208 ? 12.016 -53.562 -8.852 1 82.69 208 ASP B CA 1
ATOM 5059 C C . ASP B 1 208 ? 10.898 -52.562 -8.594 1 82.69 208 ASP B C 1
ATOM 5061 O O . ASP B 1 208 ? 11.164 -51.438 -8.211 1 82.69 208 ASP B O 1
ATOM 5065 N N . ALA B 1 209 ? 9.672 -53.125 -8.812 1 82.25 209 ALA B N 1
ATOM 5066 C CA . ALA B 1 209 ? 8.484 -52.281 -8.672 1 82.25 209 ALA B CA 1
ATOM 5067 C C . ALA B 1 209 ? 8.43 -51.656 -7.289 1 82.25 209 ALA B C 1
ATOM 5069 O O . ALA B 1 209 ? 8.109 -50.469 -7.156 1 82.25 209 ALA B O 1
ATOM 5070 N N . ASP B 1 210 ? 8.805 -52.406 -6.312 1 85.5 210 ASP B N 1
ATOM 5071 C CA . ASP B 1 210 ? 8.773 -51.906 -4.938 1 85.5 210 ASP B CA 1
ATOM 5072 C C . ASP B 1 210 ? 9.773 -50.75 -4.746 1 85.5 210 ASP B C 1
ATOM 5074 O O . ASP B 1 210 ? 9.453 -49.75 -4.102 1 85.5 210 ASP B O 1
ATOM 5078 N N . GLY B 1 211 ? 10.898 -50.938 -5.238 1 90.88 211 GLY B N 1
ATOM 5079 C CA . GLY B 1 211 ? 11.906 -49.906 -5.148 1 90.88 211 GLY B CA 1
ATOM 5080 C C . GLY B 1 211 ? 11.531 -48.625 -5.879 1 90.88 211 GLY B C 1
ATOM 5081 O O . GLY B 1 211 ? 11.781 -47.531 -5.391 1 90.88 211 GLY B O 1
ATOM 5082 N N . GLU B 1 212 ? 10.938 -48.812 -7.023 1 93.19 212 GLU B N 1
ATOM 5083 C CA . GLU B 1 212 ? 10.469 -47.656 -7.797 1 93.19 212 GLU B CA 1
ATOM 5084 C C . GLU B 1 212 ? 9.398 -46.875 -7.043 1 93.19 212 GLU B C 1
ATOM 5086 O O . GLU B 1 212 ? 9.445 -45.656 -6.977 1 93.19 212 GLU B O 1
ATOM 5091 N N . TRP B 1 213 ? 8.492 -47.625 -6.484 1 93.94 213 TRP B N 1
ATOM 5092 C CA . TRP B 1 213 ? 7.422 -47 -5.719 1 93.94 213 TRP B CA 1
ATOM 5093 C C . TRP B 1 213 ? 7.98 -46.25 -4.52 1 93.94 213 TRP B C 1
ATOM 5095 O O . TRP B 1 213 ? 7.613 -45.094 -4.277 1 93.94 213 TRP B O 1
ATOM 5105 N N . ASP B 1 214 ? 8.875 -46.875 -3.801 1 95.06 214 ASP B N 1
ATOM 5106 C CA . ASP B 1 214 ? 9.461 -46.25 -2.615 1 95.06 214 ASP B CA 1
ATOM 5107 C C . ASP B 1 214 ? 10.156 -44.938 -2.971 1 95.06 214 ASP B C 1
ATOM 5109 O O . ASP B 1 214 ? 10.055 -43.938 -2.238 1 95.06 214 ASP B O 1
ATOM 5113 N N . GLU B 1 215 ? 10.805 -44.938 -4.031 1 95.94 215 GLU B N 1
ATOM 5114 C CA . GLU B 1 215 ? 11.523 -43.75 -4.461 1 95.94 215 GLU B CA 1
ATOM 5115 C C . GLU B 1 215 ? 10.562 -42.625 -4.82 1 95.94 215 GLU B C 1
ATOM 5117 O O . GLU B 1 215 ? 10.766 -41.469 -4.43 1 95.94 215 GLU B O 1
ATOM 5122 N N . LEU B 1 216 ? 9.57 -42.969 -5.559 1 97.31 216 LEU B N 1
ATOM 5123 C CA . LEU B 1 216 ? 8.625 -41.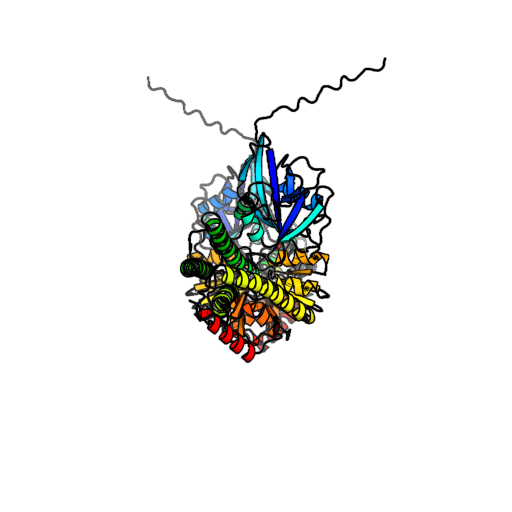938 -6.004 1 97.31 216 LEU B CA 1
ATOM 5124 C C . LEU B 1 216 ? 7.777 -41.438 -4.836 1 97.31 216 LEU B C 1
ATOM 5126 O O . LEU B 1 216 ? 7.438 -40.25 -4.777 1 97.31 216 LEU B O 1
ATOM 5130 N N . ALA B 1 217 ? 7.453 -42.312 -3.92 1 97.19 217 ALA B N 1
ATOM 5131 C CA . ALA B 1 217 ? 6.77 -41.906 -2.693 1 97.19 217 ALA B CA 1
ATOM 5132 C C . ALA B 1 217 ? 7.625 -40.906 -1.887 1 97.19 217 ALA B C 1
ATOM 5134 O O . ALA B 1 217 ? 7.109 -39.969 -1.309 1 97.19 217 ALA B O 1
ATOM 5135 N N . ALA B 1 218 ? 8.891 -41.156 -1.861 1 97.88 218 ALA B N 1
ATOM 5136 C CA . ALA B 1 218 ? 9.805 -40.281 -1.157 1 97.88 218 ALA B CA 1
ATOM 5137 C C . ALA B 1 218 ? 9.844 -38.906 -1.814 1 97.88 218 ALA B C 1
ATOM 5139 O O . ALA B 1 218 ? 9.883 -37.875 -1.126 1 97.88 218 ALA B O 1
ATOM 5140 N N . VAL B 1 219 ? 9.844 -38.875 -3.148 1 98 219 VAL B N 1
ATOM 5141 C CA . VAL B 1 219 ? 9.805 -37.594 -3.877 1 98 219 VAL B CA 1
ATOM 5142 C C . VAL B 1 219 ? 8.508 -36.875 -3.568 1 98 219 VAL B C 1
ATOM 5144 O O . VAL B 1 219 ? 8.516 -35.656 -3.311 1 98 219 VAL B O 1
ATOM 5147 N N . ALA B 1 220 ? 7.406 -37.562 -3.596 1 98.25 220 ALA B N 1
ATOM 5148 C CA . ALA B 1 220 ? 6.105 -36.969 -3.291 1 98.25 220 ALA B CA 1
ATOM 5149 C C . ALA B 1 220 ? 6.098 -36.344 -1.895 1 98.25 220 ALA B C 1
ATOM 5151 O O . ALA B 1 220 ? 5.625 -35.25 -1.709 1 98.25 220 ALA B O 1
ATOM 5152 N N . ASN B 1 221 ? 6.664 -37.062 -0.964 1 98 221 ASN B N 1
ATOM 5153 C CA . ASN B 1 221 ? 6.719 -36.562 0.403 1 98 221 ASN B CA 1
ATOM 5154 C C . ASN B 1 221 ? 7.566 -35.281 0.498 1 98 221 ASN B C 1
ATOM 5156 O O . ASN B 1 221 ? 7.223 -34.344 1.228 1 98 221 ASN B O 1
ATOM 5160 N N . ARG B 1 222 ? 8.617 -35.25 -0.19 1 98.25 222 ARG B N 1
ATOM 5161 C CA . ARG B 1 222 ? 9.453 -34.031 -0.208 1 98.25 222 ARG B CA 1
ATOM 5162 C C . ARG B 1 222 ? 8.703 -32.875 -0.821 1 98.25 222 ARG B C 1
ATOM 5164 O O . ARG B 1 222 ? 8.852 -31.734 -0.375 1 98.25 222 ARG B O 1
ATOM 5171 N N . LEU B 1 223 ? 7.949 -33.125 -1.861 1 98.06 223 LEU B N 1
ATOM 5172 C CA . LEU B 1 223 ? 7.133 -32.062 -2.482 1 98.06 223 LEU B CA 1
ATOM 5173 C C . LEU B 1 223 ? 6.098 -31.547 -1.501 1 98.06 223 LEU B C 1
ATOM 5175 O O . LEU B 1 223 ? 5.914 -30.328 -1.383 1 98.06 223 LEU B O 1
ATOM 5179 N N . LEU B 1 224 ? 5.434 -32.438 -0.762 1 96.62 224 LEU B N 1
ATOM 5180 C CA . LEU B 1 224 ? 4.418 -32.062 0.218 1 96.62 224 LEU B CA 1
ATOM 5181 C C . LEU B 1 224 ? 5.027 -31.219 1.339 1 96.62 224 LEU B C 1
ATOM 5183 O O . LEU B 1 224 ? 4.371 -30.328 1.874 1 96.62 224 LEU B O 1
ATOM 5187 N N . GLU B 1 225 ? 6.289 -31.406 1.61 1 95.81 225 GLU B N 1
ATOM 5188 C CA . GLU B 1 225 ? 6.98 -30.688 2.678 1 95.81 225 GLU B CA 1
ATOM 5189 C C . GLU B 1 225 ? 7.504 -29.328 2.189 1 95.81 225 GLU B C 1
ATOM 5191 O O . GLU B 1 225 ? 7.766 -28.438 2.992 1 95.81 225 GLU B O 1
ATOM 5196 N N . SER B 1 226 ? 7.664 -29.234 0.917 1 94.81 226 SER B N 1
ATOM 5197 C CA . SER B 1 226 ? 8.258 -28.016 0.357 1 94.81 226 SER B CA 1
ATOM 5198 C C . SER B 1 226 ? 7.305 -26.828 0.489 1 94.81 226 SER B C 1
ATOM 5200 O O . SER B 1 226 ? 7.75 -25.688 0.648 1 94.81 226 SER B O 1
ATOM 5202 N N . ARG B 1 227 ? 6.043 -27.078 0.403 1 91.44 227 ARG B N 1
ATOM 5203 C CA . ARG B 1 227 ? 5.004 -26.078 0.556 1 91.44 227 ARG B CA 1
ATOM 5204 C C . ARG B 1 227 ? 3.842 -26.594 1.389 1 91.44 227 ARG B C 1
ATOM 5206 O O . ARG B 1 227 ? 2.736 -26.781 0.876 1 91.44 227 ARG B O 1
ATOM 5213 N N . PRO B 1 228 ? 4.035 -26.703 2.654 1 87.25 228 PRO B N 1
ATOM 5214 C CA . PRO B 1 228 ? 3.072 -27.438 3.482 1 87.25 228 PRO B CA 1
ATOM 5215 C C . PRO B 1 228 ? 1.718 -26.734 3.57 1 87.25 228 PRO B C 1
ATOM 5217 O O . PRO B 1 228 ? 0.703 -27.375 3.846 1 87.25 228 PRO B O 1
ATOM 5220 N N . SER B 1 229 ? 1.684 -25.453 3.244 1 85.56 229 SER B N 1
ATOM 5221 C CA . SER B 1 229 ? 0.44 -24.703 3.412 1 85.56 229 SER B CA 1
ATOM 5222 C C . SER B 1 229 ? -0.38 -24.703 2.127 1 85.56 229 SER B C 1
ATOM 5224 O O . SER B 1 229 ? -1.532 -24.25 2.121 1 85.56 229 SER B O 1
ATOM 5226 N N . MET B 1 230 ? 0.154 -25.203 1.023 1 91.81 230 MET B N 1
ATOM 5227 C CA . MET B 1 230 ? -0.528 -25.141 -0.265 1 91.81 230 MET B CA 1
ATOM 5228 C C . MET B 1 230 ? -1.428 -26.359 -0.474 1 91.81 230 MET B C 1
ATOM 5230 O O . MET B 1 230 ? -0.955 -27.422 -0.866 1 91.81 230 MET B O 1
ATOM 5234 N N . ALA B 1 231 ? -2.707 -26.109 -0.278 1 96.06 231 ALA B N 1
ATOM 5235 C CA . ALA B 1 231 ? -3.686 -27.203 -0.359 1 96.06 231 ALA B CA 1
ATOM 5236 C C . ALA B 1 231 ? -3.713 -27.812 -1.755 1 96.06 231 ALA B C 1
ATOM 5238 O O . ALA B 1 231 ? -3.795 -29.031 -1.901 1 96.06 231 ALA B O 1
ATOM 5239 N N . VAL B 1 232 ? -3.641 -26.984 -2.77 1 97.94 232 VAL B N 1
ATOM 5240 C CA . VAL B 1 232 ? -3.768 -27.484 -4.137 1 97.94 232 VAL B CA 1
ATOM 5241 C C . VAL B 1 232 ? -2.58 -28.375 -4.477 1 97.94 232 VAL B C 1
ATOM 5243 O O . VAL B 1 232 ? -2.738 -29.391 -5.156 1 97.94 232 VAL B O 1
ATOM 5246 N N . LEU B 1 233 ? -1.361 -28 -4.055 1 97.56 233 LEU B N 1
ATOM 5247 C CA . LEU B 1 233 ? -0.201 -28.844 -4.27 1 97.56 233 LEU B CA 1
ATOM 5248 C C . LEU B 1 233 ? -0.379 -30.188 -3.562 1 97.56 233 LEU B C 1
ATOM 5250 O O . LEU B 1 233 ? -0.167 -31.25 -4.164 1 97.56 233 LEU B O 1
ATOM 5254 N N . ARG B 1 234 ? -0.839 -30.172 -2.334 1 97.25 234 ARG B N 1
ATOM 5255 C CA . ARG B 1 234 ? -1.083 -31.375 -1.564 1 97.25 234 ARG B CA 1
ATOM 5256 C C . ARG B 1 234 ? -2.107 -32.281 -2.26 1 97.25 234 ARG B C 1
ATOM 5258 O O . ARG B 1 234 ? -1.868 -33.469 -2.451 1 97.25 234 ARG B O 1
ATOM 5265 N N . ASN B 1 235 ? -3.205 -31.719 -2.631 1 98.44 235 ASN B N 1
ATOM 5266 C CA . ASN B 1 235 ? -4.301 -32.469 -3.223 1 98.44 235 ASN B CA 1
ATOM 5267 C C . ASN B 1 235 ? -3.891 -33.094 -4.551 1 98.44 235 ASN B C 1
ATOM 5269 O O . ASN B 1 235 ? -4.172 -34.281 -4.801 1 98.44 235 ASN B O 1
ATOM 5273 N N . ARG B 1 236 ? -3.213 -32.344 -5.395 1 98.56 236 ARG B N 1
ATOM 5274 C CA . ARG B 1 236 ? -2.857 -32.844 -6.727 1 98.56 236 ARG B CA 1
ATOM 5275 C C . ARG B 1 236 ? -1.769 -33.906 -6.648 1 98.56 236 ARG B C 1
ATOM 5277 O O . ARG B 1 236 ? -1.828 -34.906 -7.355 1 98.56 236 ARG B O 1
ATOM 5284 N N . VAL B 1 237 ? -0.789 -33.75 -5.777 1 98.56 237 VAL B N 1
ATOM 5285 C CA . VAL B 1 237 ? 0.268 -34.719 -5.594 1 98.56 237 VAL B CA 1
ATOM 5286 C C . VAL B 1 237 ? -0.319 -36 -5 1 98.56 237 VAL B C 1
ATOM 5288 O O . VAL B 1 237 ? -0.065 -37.094 -5.5 1 98.56 237 VAL B O 1
ATOM 5291 N N . ASN B 1 238 ? -1.118 -35.875 -3.975 1 98.12 238 ASN B N 1
ATOM 5292 C CA . ASN B 1 238 ? -1.751 -37.031 -3.357 1 98.12 238 ASN B CA 1
ATOM 5293 C C . ASN B 1 238 ? -2.615 -37.812 -4.355 1 98.12 238 ASN B C 1
ATOM 5295 O O . ASN B 1 238 ? -2.617 -39.031 -4.367 1 98.12 238 ASN B O 1
ATOM 5299 N N . ARG B 1 239 ? -3.336 -37.156 -5.113 1 97.94 239 ARG B N 1
ATOM 5300 C CA . ARG B 1 239 ? -4.215 -37.781 -6.082 1 97.94 239 ARG B CA 1
ATOM 5301 C C . ARG B 1 239 ? -3.41 -38.625 -7.086 1 97.94 239 ARG B C 1
ATOM 5303 O O . ARG B 1 239 ? -3.818 -39.719 -7.461 1 97.94 239 ARG B O 1
ATOM 5310 N N . VAL B 1 240 ? -2.277 -38.062 -7.582 1 97.81 240 VAL B N 1
ATOM 5311 C CA . VAL B 1 240 ? -1.408 -38.781 -8.5 1 97.81 240 VAL B CA 1
ATOM 5312 C C . VAL B 1 240 ? -0.989 -40.125 -7.883 1 97.81 240 VAL B C 1
ATOM 5314 O O . VAL B 1 240 ? -1.101 -41.156 -8.516 1 97.81 240 VAL B O 1
ATOM 5317 N N . LEU B 1 241 ? -0.524 -40.094 -6.652 1 97.56 241 LEU B N 1
ATOM 5318 C CA . LEU B 1 241 ? -0.043 -41.312 -5.996 1 97.56 241 LEU B CA 1
ATOM 5319 C C . LEU B 1 241 ? -1.197 -42.25 -5.699 1 97.56 241 LEU B C 1
ATOM 5321 O O . LEU B 1 241 ? -1.062 -43.469 -5.852 1 97.56 241 LEU B O 1
ATOM 5325 N N . ALA B 1 242 ? -2.283 -41.719 -5.309 1 96.75 242 ALA B N 1
ATOM 5326 C CA . ALA B 1 242 ? -3.455 -42.562 -5.039 1 96.75 242 ALA B CA 1
ATOM 5327 C C . ALA B 1 242 ? -3.912 -43.281 -6.297 1 96.75 242 ALA B C 1
ATOM 5329 O O . ALA B 1 242 ? -4.191 -44.5 -6.254 1 96.75 242 ALA B O 1
ATOM 5330 N N . GLU B 1 243 ? -4.031 -42.594 -7.375 1 95.69 243 GLU B N 1
ATOM 5331 C CA . GLU B 1 243 ? -4.438 -43.188 -8.641 1 95.69 243 GLU B CA 1
ATOM 5332 C C . GLU B 1 243 ? -3.432 -44.25 -9.102 1 95.69 243 GLU B C 1
ATOM 5334 O O . GLU B 1 243 ? -3.816 -45.312 -9.617 1 95.69 243 GLU B O 1
ATOM 5339 N N . ALA B 1 244 ? -2.15 -43.875 -8.953 1 94.75 244 ALA B N 1
ATOM 5340 C CA . ALA B 1 244 ? -1.111 -44.844 -9.328 1 94.75 244 ALA B CA 1
ATOM 5341 C C . ALA B 1 244 ? -1.21 -46.125 -8.492 1 94.75 244 ALA B C 1
ATOM 5343 O O . ALA B 1 244 ? -0.927 -47.219 -8.977 1 94.75 244 ALA B O 1
ATOM 5344 N N . SER B 1 245 ? -1.577 -45.938 -7.262 1 91.56 245 SER B N 1
ATOM 5345 C CA . SER B 1 245 ? -1.628 -47.062 -6.344 1 91.56 245 SER B CA 1
ATOM 5346 C C . SER B 1 245 ? -2.846 -47.938 -6.613 1 91.56 245 SER B C 1
ATOM 5348 O O . SER B 1 245 ? -2.848 -49.125 -6.281 1 91.56 245 SER B O 1
ATOM 5350 N N . THR B 1 246 ? -4.059 -47.344 -7.125 1 82.69 246 THR B N 1
ATOM 5351 C CA . THR B 1 246 ? -5.289 -48.094 -7.387 1 82.69 246 THR B CA 1
ATOM 5352 C C . THR B 1 246 ? -5.25 -48.75 -8.766 1 82.69 246 THR B C 1
ATOM 5354 O O . THR B 1 246 ? -5.941 -49.75 -9.016 1 82.69 246 THR B O 1
ATOM 5357 N N . ASP B 1 247 ? -4.934 -47.906 -9.891 1 61.38 247 ASP B N 1
ATOM 5358 C CA . ASP B 1 247 ? -4.875 -48.469 -11.234 1 61.38 247 ASP B CA 1
ATOM 5359 C C . ASP B 1 247 ? -4.172 -49.812 -11.234 1 61.38 247 ASP B C 1
ATOM 5361 O O . ASP B 1 247 ? -4.25 -50.562 -12.203 1 61.38 247 ASP B O 1
ATOM 5365 N N . GLY B 1 248 ? -3.529 -49.969 -10.211 1 49.34 248 GLY B N 1
ATOM 5366 C CA . GLY B 1 248 ? -3.113 -51.375 -10.094 1 49.34 248 GLY B CA 1
ATOM 5367 C C . GLY B 1 248 ? -4.277 -52.344 -9.969 1 49.34 248 GLY B C 1
ATOM 5368 O O . GLY B 1 248 ? -4.324 -53.156 -9.047 1 49.34 248 GLY B O 1
ATOM 5369 N N . GLU B 1 249 ? -5.414 -51.938 -10.352 1 40.62 249 GLU B N 1
ATOM 5370 C CA . GLU B 1 249 ? -6.539 -52.844 -10.117 1 40.62 249 GLU B CA 1
ATOM 5371 C C . GLU B 1 249 ? -6.188 -54.281 -10.5 1 40.62 249 GLU B C 1
ATOM 5373 O O . GLU B 1 249 ? -6.391 -55.219 -9.711 1 40.62 249 GLU B O 1
ATOM 5378 N N . ALA B 1 250 ? -7.402 -54.844 -11.492 1 42.53 250 ALA B N 1
ATOM 5379 C CA . ALA B 1 250 ? -8.289 -56 -11.602 1 42.53 250 ALA B CA 1
ATOM 5380 C C . ALA B 1 250 ? -7.504 -57.281 -11.938 1 42.53 250 ALA B C 1
ATOM 5382 O O . ALA B 1 250 ? -7.871 -58.375 -11.508 1 42.53 250 ALA B O 1
ATOM 5383 N N . GLY B 1 251 ? -7.219 -57.281 -13.219 1 37.22 251 GLY B N 1
ATOM 5384 C CA . GLY B 1 251 ? -6.848 -58.625 -13.555 1 37.22 251 GLY B CA 1
ATOM 5385 C C . GLY B 1 251 ? -5.68 -59.156 -12.734 1 37.22 251 GLY B C 1
ATOM 5386 O O . GLY B 1 251 ? -5.688 -60.312 -12.297 1 37.22 251 GLY B O 1
ATOM 5387 N N . ALA B 1 252 ? -4.383 -58.781 -13.164 1 39.47 252 ALA B N 1
ATOM 5388 C CA . ALA B 1 252 ? -3.344 -59.594 -12.523 1 39.47 252 ALA B CA 1
ATOM 5389 C C . ALA B 1 252 ? -3.137 -59.156 -11.078 1 39.47 252 ALA B C 1
ATOM 5391 O O . ALA B 1 252 ? -3.145 -57.969 -10.766 1 39.47 252 ALA B O 1
ATOM 5392 N N . GLU B 1 253 ? -3.785 -59.719 -10.039 1 42.31 253 GLU B N 1
ATOM 5393 C CA . GLU B 1 253 ? -3.592 -59.781 -8.594 1 42.31 253 GLU B CA 1
ATOM 5394 C C . GLU B 1 253 ? -2.467 -58.844 -8.164 1 42.31 253 GLU B C 1
ATOM 5396 O O . GLU B 1 253 ? -2.473 -58.312 -7.039 1 42.31 253 GLU B O 1
ATOM 5401 N N . THR B 1 254 ? -1.116 -59 -8.484 1 45.81 254 THR B N 1
ATOM 5402 C CA . THR B 1 254 ? 0.199 -58.844 -7.871 1 45.81 254 THR B CA 1
ATOM 5403 C C . THR B 1 254 ? 0.801 -57.5 -8.242 1 45.81 254 THR B C 1
ATOM 5405 O O . THR B 1 254 ? 1.916 -57.156 -7.824 1 45.81 254 THR B O 1
ATOM 5408 N N . ASP B 1 255 ? 0.414 -56.531 -9.211 1 57.47 255 ASP B N 1
ATOM 5409 C CA . ASP B 1 255 ? 1.562 -55.75 -9.672 1 57.47 255 ASP B CA 1
ATOM 5410 C C . ASP B 1 255 ? 1.698 -54.469 -8.875 1 57.47 255 ASP B C 1
ATOM 5412 O O . ASP B 1 255 ? 0.729 -53.719 -8.727 1 57.47 255 ASP B O 1
ATOM 5416 N N . THR B 1 256 ? 2.561 -54.344 -7.852 1 74.38 256 THR B N 1
ATOM 5417 C CA . THR B 1 256 ? 3.096 -53.188 -7.129 1 74.38 256 THR B CA 1
ATOM 5418 C C . THR B 1 256 ? 3.205 -51.969 -8.047 1 74.38 256 THR B C 1
ATOM 5420 O O . THR B 1 256 ? 3.689 -52.094 -9.172 1 74.38 256 THR B O 1
ATOM 5423 N N . PRO B 1 257 ? 2.348 -50.875 -7.566 1 87.25 257 PRO B N 1
ATOM 5424 C CA . PRO B 1 257 ? 2.586 -49.656 -8.359 1 87.25 257 PRO B CA 1
ATOM 5425 C C . PRO B 1 257 ? 4.07 -49.406 -8.602 1 87.25 257 PRO B C 1
ATOM 5427 O O . PRO B 1 257 ? 4.902 -49.656 -7.734 1 87.25 257 PRO B O 1
ATOM 5430 N N . ASP B 1 258 ? 4.324 -49.125 -9.773 1 88.69 258 ASP B N 1
ATOM 5431 C CA . ASP B 1 258 ? 5.711 -48.844 -10.148 1 88.69 258 ASP B CA 1
ATOM 5432 C C . ASP B 1 258 ? 5.832 -47.531 -10.875 1 88.69 258 ASP B C 1
ATOM 5434 O O . ASP B 1 258 ? 4.918 -46.688 -10.828 1 88.69 258 ASP B O 1
ATOM 5438 N N . ALA B 1 259 ? 6.949 -47.25 -11.484 1 93.12 259 ALA B N 1
ATOM 5439 C CA . ALA B 1 259 ? 7.246 -46 -12.148 1 93.12 259 ALA B CA 1
ATOM 5440 C C . ALA B 1 259 ? 6.273 -45.719 -13.297 1 93.12 259 ALA B C 1
ATOM 5442 O O . ALA B 1 259 ? 5.906 -44.594 -13.562 1 93.12 259 ALA B O 1
ATOM 5443 N N . SER B 1 260 ? 5.855 -46.781 -13.945 1 90.62 260 SER B N 1
ATOM 5444 C CA . SER B 1 260 ? 4.93 -46.625 -15.062 1 90.62 260 SER B CA 1
ATOM 5445 C C . SER B 1 260 ? 3.582 -46.094 -14.594 1 90.62 260 SER B C 1
ATOM 5447 O O . SER B 1 260 ? 3.008 -45.219 -15.219 1 90.62 260 SER B O 1
ATOM 5449 N N . SER B 1 261 ? 3.055 -46.656 -13.5 1 93.25 261 SER B N 1
ATOM 5450 C CA . SER B 1 261 ? 1.772 -46.219 -12.961 1 93.25 261 SER B CA 1
ATOM 5451 C C . SER B 1 261 ? 1.833 -44.781 -12.508 1 93.25 261 SER B C 1
ATOM 5453 O O . SER B 1 261 ? 0.896 -44 -12.734 1 93.25 261 SER B O 1
ATOM 5455 N N . VAL B 1 262 ? 2.914 -44.406 -11.867 1 95.69 262 VAL B N 1
ATOM 5456 C CA . VAL B 1 262 ? 3.061 -43.031 -11.391 1 95.69 262 VAL B CA 1
ATOM 5457 C C . VAL B 1 262 ? 3.186 -42.094 -12.578 1 95.69 262 VAL B C 1
ATOM 5459 O O . VAL B 1 262 ? 2.611 -41 -12.578 1 95.69 262 VAL B O 1
ATOM 5462 N N . LEU B 1 263 ? 3.949 -42.469 -13.562 1 93.5 263 LEU B N 1
ATOM 5463 C CA . LEU B 1 263 ? 4.102 -41.656 -14.766 1 93.5 263 LEU B CA 1
ATOM 5464 C C . LEU B 1 263 ? 2.748 -41.375 -15.406 1 93.5 263 LEU B C 1
ATOM 5466 O O . LEU B 1 263 ? 2.428 -40.219 -15.719 1 93.5 263 LEU B O 1
ATOM 5470 N N . GLU B 1 264 ? 2.002 -42.438 -15.602 1 93.06 264 GLU B N 1
ATOM 5471 C CA . GLU B 1 264 ? 0.687 -42.312 -16.219 1 93.06 264 GLU B CA 1
ATOM 5472 C C . GLU B 1 264 ? -0.224 -41.406 -15.383 1 93.06 264 GLU B C 1
ATOM 5474 O O . GLU B 1 264 ? -0.891 -40.531 -15.914 1 93.06 264 GLU B O 1
ATOM 5479 N N . ALA B 1 265 ? -0.25 -41.625 -14.102 1 96.31 265 ALA B N 1
ATOM 5480 C CA . ALA B 1 265 ? -1.078 -40.844 -13.195 1 96.31 265 ALA B CA 1
ATOM 5481 C C . ALA B 1 265 ? -0.651 -39.375 -13.203 1 96.31 265 ALA B C 1
ATOM 5483 O O . ALA B 1 265 ? -1.492 -38.469 -13.125 1 96.31 265 ALA B O 1
ATOM 5484 N N . ALA B 1 266 ? 0.637 -39.125 -13.242 1 96.81 266 ALA B N 1
ATOM 5485 C CA . ALA B 1 266 ? 1.15 -37.781 -13.242 1 96.81 266 ALA B CA 1
ATOM 5486 C C . ALA B 1 266 ? 0.76 -37.031 -14.523 1 96.81 266 ALA B C 1
ATOM 5488 O O . ALA B 1 266 ? 0.349 -35.875 -14.484 1 96.81 266 ALA B O 1
ATOM 5489 N N . ILE B 1 267 ? 0.892 -37.688 -15.688 1 93.94 267 ILE B N 1
ATOM 5490 C CA . ILE B 1 267 ? 0.509 -37.094 -16.969 1 93.94 267 ILE B CA 1
ATOM 5491 C C . ILE B 1 267 ? -0.977 -36.75 -16.953 1 93.94 267 ILE B C 1
ATOM 5493 O O . ILE B 1 267 ? -1.36 -35.625 -17.281 1 93.94 267 ILE B O 1
ATOM 5497 N N . ASP B 1 268 ? -1.771 -37.719 -16.5 1 95.31 268 ASP B N 1
ATOM 5498 C CA . ASP B 1 268 ? -3.209 -37.469 -16.406 1 95.31 268 ASP B CA 1
ATOM 5499 C C . ASP B 1 268 ? -3.521 -36.375 -15.414 1 95.31 268 ASP B C 1
ATOM 5501 O O . ASP B 1 268 ? -4.422 -35.562 -15.648 1 95.31 268 ASP B O 1
ATOM 5505 N N . GLY B 1 269 ? -2.805 -36.406 -14.305 1 97.38 269 GLY B N 1
ATOM 5506 C CA . GLY B 1 269 ? -2.998 -35.375 -13.289 1 97.38 269 GLY B CA 1
ATOM 5507 C C . GLY B 1 269 ? -2.703 -33.969 -13.789 1 97.38 269 GLY B C 1
ATOM 5508 O O . GLY B 1 269 ? -3.438 -33.031 -13.484 1 97.38 269 GLY B O 1
ATOM 5509 N N . ILE B 1 270 ? -1.646 -33.781 -14.531 1 96.81 270 ILE B N 1
ATOM 5510 C CA . ILE B 1 270 ? -1.27 -32.469 -15.094 1 96.81 270 ILE B CA 1
ATOM 5511 C C . ILE B 1 270 ? -2.365 -31.984 -16.047 1 96.81 270 ILE B C 1
ATOM 5513 O O . ILE B 1 270 ? -2.812 -30.844 -15.945 1 96.81 270 ILE B O 1
ATOM 5517 N N . GLU B 1 271 ? -2.777 -32.875 -16.922 1 95.19 271 GLU B N 1
ATOM 5518 C CA . GLU B 1 271 ? -3.84 -32.5 -17.859 1 95.19 271 GLU B CA 1
ATOM 5519 C C . GLU B 1 271 ? -5.121 -32.125 -17.109 1 95.19 271 GLU B C 1
ATOM 5521 O O . GLU B 1 271 ? -5.781 -31.156 -17.469 1 95.19 271 GLU B O 1
ATOM 5526 N N . ARG B 1 272 ? -5.496 -32.906 -16.141 1 97.38 272 ARG B N 1
ATOM 5527 C CA . ARG B 1 272 ? -6.684 -32.625 -15.344 1 97.38 272 ARG B CA 1
ATOM 5528 C C . ARG B 1 272 ? -6.578 -31.281 -14.641 1 97.38 272 ARG B C 1
ATOM 5530 O O . ARG B 1 272 ? -7.551 -30.516 -14.594 1 97.38 272 ARG B O 1
ATOM 5537 N N . ALA B 1 273 ? -5.441 -31.016 -14.055 1 97.81 273 ALA B N 1
ATOM 5538 C CA . ALA B 1 273 ? -5.223 -29.766 -13.328 1 97.81 273 ALA B CA 1
ATOM 5539 C C . ALA B 1 273 ? -5.355 -28.562 -14.258 1 97.81 273 ALA B C 1
ATOM 5541 O O . ALA B 1 273 ? -6.039 -27.594 -13.93 1 97.81 273 ALA B O 1
ATOM 5542 N N . VAL B 1 274 ? -4.707 -28.594 -15.422 1 96.25 274 VAL B N 1
ATOM 5543 C CA . VAL B 1 274 ? -4.758 -27.5 -16.391 1 96.25 274 VAL B CA 1
ATOM 5544 C C . VAL B 1 274 ? -6.195 -27.297 -16.875 1 96.25 274 VAL B C 1
ATOM 5546 O O . VAL B 1 274 ? -6.664 -26.172 -17 1 96.25 274 VAL B O 1
ATOM 5549 N N . THR B 1 275 ? -6.875 -28.391 -17.109 1 97.38 275 THR B N 1
ATOM 5550 C CA . THR B 1 275 ? -8.258 -28.344 -17.562 1 97.38 275 THR B CA 1
ATOM 5551 C C . THR B 1 275 ? -9.164 -27.75 -16.469 1 97.38 275 THR B C 1
ATOM 5553 O O . THR B 1 275 ? -10.055 -26.953 -16.766 1 97.38 275 THR B O 1
ATOM 5556 N N . ALA B 1 276 ? -8.992 -28.156 -15.227 1 98.31 276 ALA B N 1
ATOM 5557 C CA . ALA B 1 276 ? -9.773 -27.656 -14.102 1 98.31 276 ALA B CA 1
ATOM 5558 C C . ALA B 1 276 ? -9.609 -26.141 -13.961 1 98.31 276 ALA B C 1
ATOM 5560 O O . ALA B 1 276 ? -10.586 -25.422 -13.734 1 98.31 276 ALA B O 1
ATOM 5561 N N . ASP B 1 277 ? -8.359 -25.672 -14.047 1 97.12 277 ASP B N 1
ATOM 5562 C CA . ASP B 1 277 ? -8.094 -24.234 -13.984 1 97.12 277 ASP B CA 1
ATOM 5563 C C . ASP B 1 277 ? -8.805 -23.5 -15.109 1 97.12 277 ASP B C 1
ATOM 5565 O O . ASP B 1 277 ? -9.414 -22.453 -14.883 1 97.12 277 ASP B O 1
ATOM 5569 N N . ALA B 1 278 ? -8.719 -24.047 -16.312 1 96.5 278 ALA B N 1
ATOM 5570 C CA . ALA B 1 278 ? -9.352 -23.438 -17.484 1 96.5 278 ALA B CA 1
ATOM 5571 C C . ALA B 1 278 ? -10.867 -23.422 -17.344 1 96.5 278 ALA B C 1
ATOM 5573 O O . ALA B 1 278 ? -11.523 -22.438 -17.688 1 96.5 278 ALA B O 1
ATOM 5574 N N . ASP B 1 279 ? -11.445 -24.516 -16.891 1 98.25 279 ASP B N 1
ATOM 5575 C CA . ASP B 1 279 ? -12.891 -24.625 -16.703 1 98.25 279 ASP B CA 1
ATOM 5576 C C . ASP B 1 279 ? -13.391 -23.609 -15.68 1 98.25 279 ASP B C 1
ATOM 5578 O O . ASP B 1 279 ? -14.453 -23.016 -15.852 1 98.25 279 ASP B O 1
ATOM 5582 N N . ALA B 1 280 ? -12.68 -23.484 -14.578 1 98.56 280 ALA B N 1
ATOM 5583 C CA . ALA B 1 280 ? -13.039 -22.484 -13.57 1 98.56 280 ALA B CA 1
ATOM 5584 C C . ALA B 1 280 ? -13.047 -21.078 -14.156 1 98.56 280 ALA B C 1
ATOM 5586 O O . ALA B 1 280 ? -13.977 -20.312 -13.922 1 98.56 280 ALA B O 1
ATOM 5587 N N . ALA B 1 281 ? -12.008 -20.75 -14.922 1 98.25 281 ALA B N 1
ATOM 5588 C CA . ALA B 1 281 ? -11.914 -19.438 -15.562 1 98.25 281 ALA B CA 1
ATOM 5589 C C . ALA B 1 281 ? -13.078 -19.203 -16.516 1 98.25 281 ALA B C 1
ATOM 5591 O O . ALA B 1 281 ? -13.688 -18.141 -16.516 1 98.25 281 ALA B O 1
ATOM 5592 N N . ASP B 1 282 ? -13.336 -20.203 -17.297 1 98.06 282 ASP B N 1
ATOM 5593 C CA . ASP B 1 282 ? -14.414 -20.109 -18.266 1 98.06 282 ASP B CA 1
ATOM 5594 C C . ASP B 1 282 ? -15.758 -19.859 -17.578 1 98.06 282 ASP B C 1
ATOM 5596 O O . ASP B 1 282 ? -16.531 -19 -18.016 1 98.06 282 ASP B O 1
ATOM 5600 N N . ARG B 1 283 ? -16.031 -20.547 -16.578 1 98.31 283 ARG B N 1
ATOM 5601 C CA . ARG B 1 283 ? -17.266 -20.375 -15.836 1 98.31 283 ARG B CA 1
ATOM 5602 C C . ARG B 1 283 ? -17.328 -18.984 -15.203 1 98.31 283 ARG B C 1
ATOM 5604 O O . ARG B 1 283 ? -18.391 -18.344 -15.211 1 98.31 283 ARG B O 1
ATOM 5611 N N . ALA B 1 284 ? -16.234 -18.562 -14.664 1 98.38 284 ALA B N 1
ATOM 5612 C CA . ALA B 1 284 ? -16.172 -17.281 -13.977 1 98.38 284 ALA B CA 1
ATOM 5613 C C . ALA B 1 284 ? -16.359 -16.125 -14.945 1 98.38 284 ALA B C 1
ATOM 5615 O O . ALA B 1 284 ? -16.719 -15.008 -14.539 1 98.38 284 ALA B O 1
ATOM 5616 N N . SER B 1 285 ? -16.109 -16.375 -16.266 1 98 285 SER B N 1
ATOM 5617 C CA . SER B 1 285 ? -16.234 -15.328 -17.266 1 98 285 SER B CA 1
ATOM 5618 C C . SER B 1 285 ? -17.656 -14.773 -17.312 1 98 285 SER B C 1
ATOM 5620 O O . SER B 1 285 ? -17.875 -13.609 -17.672 1 98 285 SER B O 1
ATOM 5622 N N . GLU B 1 286 ? -18.609 -15.547 -16.828 1 96.94 286 GLU B N 1
ATOM 5623 C CA . GLU B 1 286 ? -20.016 -15.109 -16.781 1 96.94 286 GLU B CA 1
A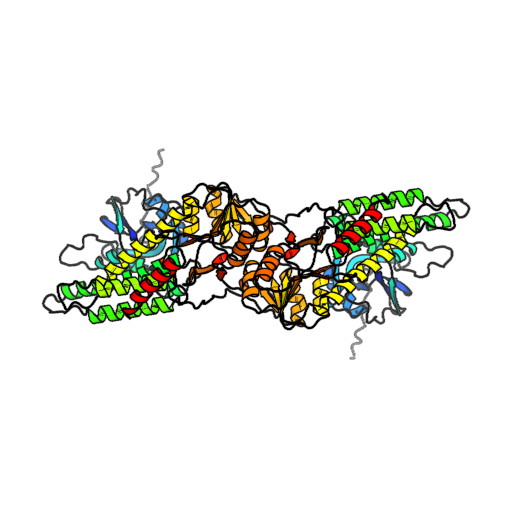TOM 5624 C C . GLU B 1 286 ? -20.203 -13.984 -15.766 1 96.94 286 GLU B C 1
ATOM 5626 O O . GLU B 1 286 ? -21.125 -13.18 -15.891 1 96.94 286 GLU B O 1
ATOM 5631 N N . PHE B 1 287 ? -19.344 -13.914 -14.812 1 96.44 287 PHE B N 1
ATOM 5632 C CA . PHE B 1 287 ? -19.453 -12.938 -13.734 1 96.44 287 PHE B CA 1
ATOM 5633 C C . PHE B 1 287 ? -18.484 -11.781 -13.953 1 96.44 287 PHE B C 1
ATOM 5635 O O . PHE B 1 287 ? -18.516 -10.789 -13.219 1 96.44 287 PHE B O 1
ATOM 5642 N N . ALA B 1 288 ? -17.594 -11.922 -14.883 1 94.06 288 ALA B N 1
ATOM 5643 C CA . ALA B 1 288 ? -16.578 -10.906 -15.164 1 94.06 288 ALA B CA 1
ATOM 5644 C C . ALA B 1 288 ? -17.094 -9.891 -16.188 1 94.06 288 ALA B C 1
ATOM 5646 O O . ALA B 1 288 ? -16.453 -9.648 -17.203 1 94.06 288 ALA B O 1
ATOM 5647 N N . THR B 1 289 ? -18.25 -9.289 -15.93 1 93.62 289 THR B N 1
ATOM 5648 C CA . THR B 1 289 ? -18.875 -8.328 -16.828 1 93.62 289 THR B CA 1
ATOM 5649 C C . THR B 1 289 ? -19.062 -6.98 -16.141 1 93.62 289 THR B C 1
ATOM 5651 O O . THR B 1 289 ? -18.844 -6.859 -14.938 1 93.62 289 THR B O 1
ATOM 5654 N N . GLY B 1 290 ? -19.328 -5.977 -16.922 1 97.5 290 GLY B N 1
ATOM 5655 C CA . GLY B 1 290 ? -19.531 -4.656 -16.359 1 97.5 290 GLY B CA 1
ATOM 5656 C C . GLY B 1 290 ? -18.281 -4.066 -15.734 1 97.5 290 GLY B C 1
ATOM 5657 O O . GLY B 1 290 ? -17.203 -4.109 -16.344 1 97.5 290 GLY B O 1
ATOM 5658 N N . ARG B 1 291 ? -18.453 -3.43 -14.602 1 98.5 291 ARG B N 1
ATOM 5659 C CA . ARG B 1 291 ? -17.328 -2.885 -13.859 1 98.5 291 ARG B CA 1
ATOM 5660 C C . ARG B 1 291 ? -16.859 -3.859 -12.781 1 98.5 291 ARG B C 1
ATOM 5662 O O . ARG B 1 291 ? -17.625 -4.211 -11.875 1 98.5 291 ARG B O 1
ATOM 5669 N N . LEU B 1 292 ? -15.656 -4.215 -12.922 1 98.44 292 LEU B N 1
ATOM 5670 C CA . LEU B 1 292 ? -15.102 -5.273 -12.086 1 98.44 292 LEU B CA 1
ATOM 5671 C C . LEU B 1 292 ? -13.992 -4.738 -11.195 1 98.44 292 LEU B C 1
ATOM 5673 O O . LEU B 1 292 ? -13.234 -3.855 -11.602 1 98.44 292 LEU B O 1
ATOM 5677 N N . LEU B 1 293 ? -14.008 -5.215 -10 1 98.88 293 LEU B N 1
ATOM 5678 C CA . LEU B 1 293 ? -12.867 -4.98 -9.125 1 98.88 293 LEU B CA 1
ATOM 5679 C C . LEU B 1 293 ? -12.117 -6.281 -8.844 1 98.88 293 LEU B C 1
ATOM 5681 O O . LEU B 1 293 ? -12.734 -7.32 -8.609 1 98.88 293 LEU B O 1
ATOM 5685 N N . THR B 1 294 ? -10.797 -6.266 -8.984 1 98.88 294 THR B N 1
ATOM 5686 C CA . THR B 1 294 ? -9.945 -7.391 -8.625 1 98.88 294 THR B CA 1
ATOM 5687 C C . THR B 1 294 ? -8.656 -6.902 -7.961 1 98.88 294 THR B C 1
ATOM 5689 O O . THR B 1 294 ? -8.508 -5.711 -7.691 1 98.88 294 THR B O 1
ATOM 5692 N N . LEU B 1 295 ? -7.863 -7.836 -7.5 1 98.75 295 LEU B N 1
ATOM 5693 C CA . LEU B 1 295 ? -6.594 -7.469 -6.883 1 98.75 295 LEU B CA 1
ATOM 5694 C C . LEU B 1 295 ? -5.531 -8.531 -7.156 1 98.75 295 LEU B C 1
ATOM 5696 O O . LEU B 1 295 ? -5.855 -9.648 -7.551 1 98.75 295 LEU B O 1
ATOM 5700 N N . SER B 1 296 ? -4.316 -8.133 -7.027 1 97 296 SER B N 1
ATOM 5701 C CA . SER B 1 296 ? -3.162 -9.016 -7.141 1 97 296 SER B CA 1
ATOM 5702 C C . SER B 1 296 ? -3.131 -9.719 -8.492 1 97 296 SER B C 1
ATOM 5704 O O . SER B 1 296 ? -3.656 -9.195 -9.477 1 97 296 SER B O 1
ATOM 5706 N N . TRP B 1 297 ? -2.352 -10.789 -8.539 1 96 297 TRP B N 1
ATOM 5707 C CA . TRP B 1 297 ? -2.248 -11.617 -9.734 1 96 297 TRP B CA 1
ATOM 5708 C C . TRP B 1 297 ? -2.854 -13 -9.492 1 96 297 TRP B C 1
ATOM 5710 O O . TRP B 1 297 ? -2.488 -13.68 -8.531 1 96 297 TRP B O 1
ATOM 5720 N N . SER B 1 298 ? -3.76 -13.32 -10.258 1 96.06 298 SER B N 1
ATOM 5721 C CA . SER B 1 298 ? -4.309 -14.672 -10.367 1 96.06 298 SER B CA 1
ATOM 5722 C C . SER B 1 298 ? -4.445 -15.094 -11.828 1 96.06 298 SER B C 1
ATOM 5724 O O . SER B 1 298 ? -5.199 -14.484 -12.586 1 96.06 298 SER B O 1
ATOM 5726 N N . GLY B 1 299 ? -3.713 -16.156 -12.164 1 93.44 299 GLY B N 1
ATOM 5727 C CA . GLY B 1 299 ? -3.826 -16.656 -13.531 1 93.44 299 GLY B CA 1
ATOM 5728 C C . GLY B 1 299 ? -5.246 -17.031 -13.914 1 93.44 299 GLY B C 1
ATOM 5729 O O . GLY B 1 299 ? -5.684 -16.766 -15.031 1 93.44 299 GLY B O 1
ATOM 5730 N N . THR B 1 300 ? -5.977 -17.562 -13.023 1 96.31 300 THR B N 1
ATOM 5731 C CA . THR B 1 300 ? -7.34 -18 -13.289 1 96.31 300 THR B CA 1
ATOM 5732 C C . THR B 1 300 ? -8.273 -16.812 -13.453 1 96.31 300 THR B C 1
ATOM 5734 O O . THR B 1 300 ? -9.141 -16.797 -14.328 1 96.31 300 THR B O 1
ATOM 5737 N N . VAL B 1 301 ? -8.141 -15.789 -12.633 1 97.75 301 VAL B N 1
ATOM 5738 C CA . VAL B 1 301 ? -8.938 -14.57 -12.75 1 97.75 301 VAL B CA 1
ATOM 5739 C C . VAL B 1 301 ? -8.609 -13.859 -14.055 1 97.75 301 VAL B C 1
ATOM 5741 O O . VAL B 1 301 ? -9.508 -13.391 -14.766 1 97.75 301 VAL B O 1
ATOM 5744 N N . HIS B 1 302 ? -7.316 -13.805 -14.328 1 95.88 302 HIS B N 1
ATOM 5745 C CA . HIS B 1 302 ? -6.848 -13.188 -15.57 1 95.88 302 HIS B CA 1
ATOM 5746 C C . HIS B 1 302 ? -7.496 -13.828 -16.781 1 95.88 302 HIS B C 1
ATOM 5748 O O . HIS B 1 302 ? -8.016 -13.133 -17.656 1 95.88 302 HIS B O 1
ATOM 5754 N N . ASP B 1 303 ? -7.5 -15.141 -16.812 1 94.38 303 ASP B N 1
ATOM 5755 C CA . ASP B 1 303 ? -8.078 -15.867 -17.938 1 94.38 303 ASP B CA 1
ATOM 5756 C C . ASP B 1 303 ? -9.586 -15.656 -18.016 1 94.38 303 ASP B C 1
ATOM 5758 O O . ASP B 1 303 ? -10.148 -15.562 -19.109 1 94.38 303 ASP B O 1
ATOM 5762 N N . ALA B 1 304 ? -10.227 -15.602 -16.875 1 97.69 304 ALA B N 1
ATOM 5763 C CA . ALA B 1 304 ? -11.664 -15.344 -16.844 1 97.69 304 ALA B CA 1
ATOM 5764 C C . ALA B 1 304 ? -11.992 -13.992 -17.453 1 97.69 304 ALA B C 1
ATOM 5766 O O . ALA B 1 304 ? -12.945 -13.867 -18.219 1 97.69 304 ALA B O 1
ATOM 5767 N N . ILE B 1 305 ? -11.211 -12.977 -17.078 1 97.5 305 ILE B N 1
ATOM 5768 C CA . ILE B 1 305 ? -11.43 -11.625 -17.562 1 97.5 305 ILE B CA 1
ATOM 5769 C C . ILE B 1 305 ? -11.211 -11.578 -19.078 1 97.5 305 ILE B C 1
ATOM 5771 O O . ILE B 1 305 ? -12 -10.984 -19.812 1 97.5 305 ILE B O 1
ATOM 5775 N N . LEU B 1 306 ? -10.172 -12.281 -19.562 1 93.94 306 LEU B N 1
ATOM 5776 C CA . LEU B 1 306 ? -9.859 -12.297 -20.984 1 93.94 306 LEU B CA 1
ATOM 5777 C C . LEU B 1 306 ? -10.969 -12.977 -21.781 1 93.94 306 LEU B C 1
ATOM 5779 O O . LEU B 1 306 ? -11.227 -12.625 -22.938 1 93.94 306 LEU B O 1
ATOM 5783 N N . ALA B 1 307 ? -11.57 -13.914 -21.172 1 94.88 307 ALA B N 1
ATOM 5784 C CA . ALA B 1 307 ? -12.633 -14.672 -21.844 1 94.88 307 ALA B CA 1
ATOM 5785 C C . ALA B 1 307 ? -13.953 -13.906 -21.812 1 94.88 307 ALA B C 1
ATOM 5787 O O . ALA B 1 307 ? -14.953 -14.359 -22.359 1 94.88 307 ALA B O 1
ATOM 5788 N N . SER B 1 308 ? -13.891 -12.805 -21.125 1 96.38 308 SER B N 1
ATOM 5789 C CA . SER B 1 308 ? -15.086 -11.977 -20.984 1 96.38 308 SER B CA 1
ATOM 5790 C C . SER B 1 308 ? -14.906 -10.625 -21.688 1 96.38 308 SER B C 1
ATOM 5792 O O . SER B 1 308 ? -14.016 -10.469 -22.516 1 96.38 308 SER B O 1
ATOM 5794 N N . ASP B 1 309 ? -15.867 -9.711 -21.531 1 93 309 ASP B N 1
ATOM 5795 C CA . ASP B 1 309 ? -15.812 -8.375 -22.109 1 93 309 ASP B CA 1
ATOM 5796 C C . ASP B 1 309 ? -16.281 -7.316 -21.109 1 93 309 ASP B C 1
ATOM 5798 O O . ASP B 1 309 ? -17.312 -6.676 -21.312 1 93 309 ASP B O 1
ATOM 5802 N N . PRO B 1 310 ? -15.453 -7.184 -20.078 1 97.06 310 PRO B N 1
ATOM 5803 C CA . PRO B 1 310 ? -15.859 -6.18 -19.094 1 97.06 310 PRO B CA 1
ATOM 5804 C C . PRO B 1 310 ? -15.75 -4.754 -19.625 1 97.06 310 PRO B C 1
ATOM 5806 O O . PRO B 1 310 ? -14.969 -4.492 -20.547 1 97.06 310 PRO B O 1
ATOM 5809 N N . ASP B 1 311 ? -16.609 -3.818 -19.031 1 97.62 311 ASP B N 1
ATOM 5810 C CA . ASP B 1 311 ? -16.547 -2.408 -19.391 1 97.62 311 ASP B CA 1
ATOM 5811 C C . ASP B 1 311 ? -15.297 -1.743 -18.844 1 97.62 311 ASP B C 1
ATOM 5813 O O . ASP B 1 311 ? -14.672 -0.917 -19.516 1 97.62 311 ASP B O 1
ATOM 5817 N N . ARG B 1 312 ? -14.984 -2.059 -17.656 1 98.19 312 ARG B N 1
ATOM 5818 C CA . ARG B 1 312 ? -13.828 -1.504 -16.953 1 98.19 312 ARG B CA 1
ATOM 5819 C C . ARG B 1 312 ? -13.383 -2.412 -15.82 1 98.19 312 ARG B C 1
ATOM 5821 O O . ARG B 1 312 ? -14.211 -3.041 -15.156 1 98.19 312 ARG B O 1
ATOM 5828 N N . ILE B 1 313 ? -12.133 -2.402 -15.641 1 98.56 313 ILE B N 1
ATOM 5829 C CA . ILE B 1 313 ? -11.578 -3.203 -14.555 1 98.56 313 ILE B CA 1
ATOM 5830 C C . ILE B 1 313 ? -10.797 -2.305 -13.594 1 98.56 313 ILE B C 1
ATOM 5832 O O . ILE B 1 313 ? -9.93 -1.541 -14.023 1 98.56 313 ILE B O 1
ATOM 5836 N N . PHE B 1 314 ? -11.18 -2.355 -12.352 1 98.88 314 PHE B N 1
ATOM 5837 C CA . PHE B 1 314 ? -10.414 -1.737 -11.281 1 98.88 314 PHE B CA 1
ATOM 5838 C C . PHE B 1 314 ? -9.492 -2.758 -10.617 1 98.88 314 PHE B C 1
ATOM 5840 O O . PHE B 1 314 ? -9.93 -3.857 -10.273 1 98.88 314 PHE B O 1
ATOM 5847 N N . VAL B 1 315 ? -8.211 -2.404 -10.453 1 98.88 315 VAL B N 1
ATOM 5848 C CA . VAL B 1 315 ? -7.246 -3.33 -9.875 1 98.88 315 VAL B CA 1
ATOM 5849 C C . VAL B 1 315 ? -6.559 -2.68 -8.68 1 98.88 315 VAL B C 1
ATOM 5851 O O . VAL B 1 315 ? -5.977 -1.601 -8.797 1 98.88 315 VAL B O 1
ATOM 5854 N N . ALA B 1 316 ? -6.676 -3.312 -7.531 1 98.88 316 ALA B N 1
ATOM 5855 C CA . ALA B 1 316 ? -5.867 -2.883 -6.395 1 98.88 316 ALA B CA 1
ATOM 5856 C C . ALA B 1 316 ? -4.41 -3.303 -6.57 1 98.88 316 ALA B C 1
ATOM 5858 O O . ALA B 1 316 ? -4.129 -4.414 -7.023 1 98.88 316 ALA B O 1
ATOM 5859 N N . GLU B 1 317 ? -3.502 -2.512 -6.18 1 97.88 317 GLU B N 1
ATOM 5860 C CA . GLU B 1 317 ? -2.096 -2.693 -6.527 1 97.88 317 GLU B CA 1
ATOM 5861 C C . GLU B 1 317 ? -1.485 -3.861 -5.758 1 97.88 317 GLU B C 1
ATOM 5863 O O . GLU B 1 317 ? -0.534 -4.492 -6.227 1 97.88 317 GLU B O 1
ATOM 5868 N N . SER B 1 318 ? -2.014 -4.145 -4.496 1 97.44 318 SER B N 1
ATOM 5869 C CA . SER B 1 318 ? -1.552 -5.254 -3.672 1 97.44 318 SER B CA 1
ATOM 5870 C C . SER B 1 318 ? -0.129 -5.02 -3.176 1 97.44 318 SER B C 1
ATOM 5872 O O . SER B 1 318 ? 0.752 -5.855 -3.387 1 97.44 318 SER B O 1
ATOM 5874 N N . ARG B 1 319 ? -0.044 -3.916 -2.436 1 96.44 319 ARG B N 1
ATOM 5875 C CA . ARG B 1 319 ? 1.202 -3.629 -1.731 1 96.44 319 ARG B CA 1
ATOM 5876 C C . ARG B 1 319 ? 1.457 -4.652 -0.63 1 96.44 319 ARG B C 1
ATOM 5878 O O . ARG B 1 319 ? 0.515 -5.164 -0.022 1 96.44 319 ARG B O 1
ATOM 5885 N N . PRO B 1 320 ? 2.877 -5.098 -0.402 1 95.25 320 PRO B N 1
ATOM 5886 C CA . PRO B 1 320 ? 4.082 -4.438 -0.913 1 95.25 320 PRO B CA 1
ATOM 5887 C C . PRO B 1 320 ? 4.598 -5.066 -2.203 1 95.25 320 PRO B C 1
ATOM 5889 O O . PRO B 1 320 ? 5.453 -4.488 -2.879 1 95.25 320 PRO B O 1
ATOM 5892 N N . GLY B 1 321 ? 4.078 -6.258 -2.605 1 93.88 321 GLY B N 1
ATOM 5893 C CA . GLY B 1 321 ? 4.547 -6.934 -3.805 1 93.88 321 GLY B CA 1
ATOM 5894 C C . GLY B 1 321 ? 4.082 -6.266 -5.086 1 93.88 321 GLY B C 1
ATOM 5895 O O . GLY B 1 321 ? 4.723 -6.398 -6.129 1 93.88 321 GLY B O 1
ATOM 5896 N N . ARG B 1 322 ? 2.939 -5.605 -5.035 1 96.69 322 ARG B N 1
ATOM 5897 C CA . ARG B 1 322 ? 2.346 -4.828 -6.121 1 96.69 322 ARG B CA 1
ATOM 5898 C C . ARG B 1 322 ? 2.033 -5.715 -7.32 1 96.69 322 ARG B C 1
ATOM 5900 O O . ARG B 1 322 ? 2.229 -5.305 -8.469 1 96.69 322 ARG B O 1
ATOM 5907 N N . GLU B 1 323 ? 1.631 -6.918 -7.109 1 96 323 GLU B N 1
ATOM 5908 C CA . GLU B 1 323 ? 1.292 -7.852 -8.18 1 96 323 GLU B CA 1
ATOM 5909 C C . GLU B 1 323 ? 0.114 -7.34 -9 1 96 323 GLU B C 1
ATOM 5911 O O . GLU B 1 323 ? -0.061 -7.734 -10.156 1 96 323 GLU B O 1
ATOM 5916 N N . GLY B 1 324 ? -0.685 -6.445 -8.398 1 97.94 324 GLY B N 1
ATOM 5917 C CA . GLY B 1 324 ? -1.801 -5.863 -9.133 1 97.94 324 GLY B CA 1
ATOM 5918 C C . GLY B 1 324 ? -1.367 -5.023 -10.312 1 97.94 324 GLY B C 1
ATOM 5919 O O . GLY B 1 324 ? -2.121 -4.863 -11.281 1 97.94 324 GLY B O 1
ATOM 5920 N N . VAL B 1 325 ? -0.196 -4.473 -10.289 1 98 325 VAL B N 1
ATOM 5921 C CA . VAL B 1 325 ? 0.325 -3.668 -11.391 1 98 325 VAL B CA 1
ATOM 5922 C C . VAL B 1 325 ? 0.501 -4.543 -12.633 1 98 325 VAL B C 1
ATOM 5924 O O . VAL B 1 325 ? 0.124 -4.145 -13.734 1 98 325 VAL B O 1
ATOM 5927 N N . ALA B 1 326 ? 1.034 -5.742 -12.414 1 94.31 326 ALA B N 1
ATOM 5928 C CA . ALA B 1 326 ? 1.191 -6.672 -13.531 1 94.31 326 ALA B CA 1
ATOM 5929 C C . ALA B 1 326 ? -0.162 -7.043 -14.133 1 94.31 326 ALA B C 1
ATOM 5931 O O . ALA B 1 326 ? -0.311 -7.109 -15.352 1 94.31 326 ALA B O 1
ATOM 5932 N N . THR B 1 327 ? -1.114 -7.27 -13.25 1 96.81 327 THR B N 1
ATOM 5933 C CA . THR B 1 327 ? -2.469 -7.562 -13.703 1 96.81 327 THR B CA 1
ATOM 5934 C C . THR B 1 327 ? -3.01 -6.418 -14.562 1 96.81 327 THR B C 1
ATOM 5936 O O . THR B 1 327 ? -3.496 -6.645 -15.672 1 96.81 327 THR B O 1
ATOM 5939 N N . ALA B 1 328 ? -2.875 -5.219 -14.086 1 98.44 328 ALA B N 1
ATOM 5940 C CA . ALA B 1 328 ? -3.352 -4.043 -14.812 1 98.44 328 ALA B CA 1
ATOM 5941 C C . ALA B 1 328 ? -2.654 -3.908 -16.156 1 98.44 328 ALA B C 1
ATOM 5943 O O . ALA B 1 328 ? -3.303 -3.676 -17.188 1 98.44 328 ALA B O 1
ATOM 5944 N N . GLU B 1 329 ? -1.375 -4.137 -16.188 1 96.75 329 GLU B N 1
ATOM 5945 C CA . GLU B 1 329 ? -0.585 -3.949 -17.406 1 96.75 329 GLU B CA 1
ATOM 5946 C C . GLU B 1 329 ? -0.949 -4.984 -18.469 1 96.75 329 GLU B C 1
ATOM 5948 O O . GLU B 1 329 ? -1.048 -4.66 -19.656 1 96.75 329 GLU B O 1
ATOM 5953 N N . THR B 1 330 ? -1.146 -6.207 -18.031 1 93.31 330 THR B N 1
ATOM 5954 C CA . THR B 1 330 ? -1.438 -7.273 -18.984 1 93.31 330 THR B CA 1
ATOM 5955 C C . THR B 1 330 ? -2.838 -7.109 -19.578 1 93.31 330 THR B C 1
ATOM 5957 O O . THR B 1 330 ? -3.107 -7.562 -20.688 1 93.31 330 THR B O 1
ATOM 5960 N N . LEU B 1 331 ? -3.703 -6.398 -18.859 1 95.94 331 LEU B N 1
ATOM 5961 C CA . LEU B 1 331 ? -5.09 -6.266 -19.297 1 95.94 331 LEU B CA 1
ATOM 5962 C C . LEU B 1 331 ? -5.312 -4.93 -19.984 1 95.94 331 LEU B C 1
ATOM 5964 O O . LEU B 1 331 ? -6.34 -4.727 -20.641 1 95.94 331 LEU B O 1
ATOM 5968 N N . ALA B 1 332 ? -4.32 -4.047 -19.906 1 96.12 332 ALA B N 1
ATOM 5969 C CA . ALA B 1 332 ? -4.469 -2.66 -20.328 1 96.12 332 ALA B CA 1
ATOM 5970 C C . ALA B 1 332 ? -4.738 -2.576 -21.828 1 96.12 332 ALA B C 1
ATOM 5972 O O . ALA B 1 332 ? -5.363 -1.623 -22.312 1 96.12 332 ALA B O 1
ATOM 5973 N N . ASP B 1 333 ? -4.367 -3.59 -22.609 1 90.81 333 ASP B N 1
ATOM 5974 C CA . ASP B 1 333 ? -4.535 -3.551 -24.047 1 90.81 333 ASP B CA 1
ATOM 5975 C C . ASP B 1 333 ? -5.895 -4.105 -24.469 1 90.81 333 ASP B C 1
ATOM 5977 O O . ASP B 1 333 ? -6.332 -3.914 -25.609 1 90.81 333 ASP B O 1
ATOM 5981 N N . THR B 1 334 ? -6.543 -4.699 -23.578 1 91.31 334 THR B N 1
ATOM 5982 C CA . THR B 1 334 ? -7.777 -5.375 -23.953 1 91.31 334 THR B CA 1
ATOM 5983 C C . THR B 1 334 ? -8.992 -4.664 -23.359 1 91.31 334 THR B C 1
ATOM 5985 O O . THR B 1 334 ? -10.102 -4.773 -23.891 1 91.31 334 THR B O 1
ATOM 5988 N N . THR B 1 335 ? -8.812 -4.012 -22.297 1 94.62 335 THR B N 1
ATOM 5989 C CA . THR B 1 335 ? -9.93 -3.396 -21.594 1 94.62 335 THR B CA 1
ATOM 5990 C C . THR B 1 335 ? -9.477 -2.146 -20.844 1 94.62 335 THR B C 1
ATOM 5992 O O . THR B 1 335 ? -8.281 -1.941 -20.625 1 94.62 335 THR B O 1
ATOM 5995 N N . ALA B 1 336 ? -10.492 -1.242 -20.562 1 97.88 336 ALA B N 1
ATOM 5996 C CA . ALA B 1 336 ? -10.172 -0.086 -19.734 1 97.88 336 ALA B CA 1
ATOM 5997 C C . ALA B 1 336 ? -9.805 -0.516 -18.312 1 97.88 336 ALA B C 1
ATOM 5999 O O . ALA B 1 336 ? -10.539 -1.269 -17.672 1 97.88 336 ALA B O 1
ATOM 6000 N N . VAL B 1 337 ? -8.664 -0.086 -17.891 1 98.56 337 VAL B N 1
ATOM 6001 C CA . VAL B 1 337 ? -8.172 -0.515 -16.594 1 98.56 337 VAL B CA 1
ATOM 6002 C C . VAL B 1 337 ? -7.895 0.706 -15.711 1 98.56 337 VAL B C 1
ATOM 6004 O O . VAL B 1 337 ? -7.355 1.707 -16.188 1 98.56 337 VAL B O 1
ATOM 6007 N N . THR B 1 338 ? -8.297 0.713 -14.453 1 98.75 338 THR B N 1
ATOM 6008 C CA . THR B 1 338 ? -7.969 1.706 -13.43 1 98.75 338 THR B CA 1
ATOM 6009 C C . THR B 1 338 ? -7.258 1.055 -12.25 1 98.75 338 THR B C 1
ATOM 6011 O O . THR B 1 338 ? -7.766 0.096 -11.664 1 98.75 338 THR B O 1
ATOM 6014 N N . LEU B 1 339 ? -6.078 1.525 -11.969 1 98.69 339 LEU B N 1
ATOM 6015 C CA . LEU B 1 339 ? -5.293 1.052 -10.836 1 98.69 339 LEU B CA 1
ATOM 6016 C C . LEU B 1 339 ? -5.516 1.937 -9.609 1 98.69 339 LEU B C 1
ATOM 6018 O O . LEU B 1 339 ? -5.672 3.152 -9.742 1 98.69 339 LEU B O 1
ATOM 6022 N N . CYS B 1 340 ? -5.527 1.351 -8.422 1 98.5 340 CYS B N 1
ATOM 6023 C CA . CYS B 1 340 ? -5.645 2.135 -7.195 1 98.5 340 CYS B CA 1
ATOM 6024 C C . CYS B 1 340 ? -4.824 1.515 -6.07 1 98.5 340 CYS B C 1
ATOM 6026 O O . CYS B 1 340 ? -4.508 0.324 -6.113 1 98.5 340 CYS B O 1
ATOM 6028 N N . PRO B 1 341 ? -4.395 2.307 -5.059 1 98.5 341 PRO B N 1
ATOM 6029 C CA . PRO B 1 341 ? -3.803 1.722 -3.854 1 98.5 341 PRO B CA 1
ATOM 6030 C C . PRO B 1 341 ? -4.785 0.851 -3.076 1 98.5 341 PRO B C 1
ATOM 6032 O O . PRO B 1 341 ? -6.004 1.021 -3.205 1 98.5 341 PRO B O 1
ATOM 6035 N N . ASP B 1 342 ? -4.25 -0.074 -2.285 1 98.81 342 ASP B N 1
ATOM 6036 C CA . ASP B 1 342 ? -5.105 -0.979 -1.521 1 98.81 342 ASP B CA 1
ATOM 6037 C C . ASP B 1 342 ? -6.031 -0.204 -0.589 1 98.81 342 ASP B C 1
ATOM 6039 O O . ASP B 1 342 ? -7.188 -0.587 -0.396 1 98.81 342 ASP B O 1
ATOM 6043 N N . ALA B 1 343 ? -5.555 0.91 -0.069 1 98.56 343 ALA B N 1
ATOM 6044 C CA . ALA B 1 343 ? -6.316 1.727 0.873 1 98.56 343 ALA B CA 1
ATOM 6045 C C . ALA B 1 343 ? -7.551 2.324 0.207 1 98.56 343 ALA B C 1
ATOM 6047 O O . ALA B 1 343 ? -8.508 2.697 0.886 1 98.56 343 ALA B O 1
ATOM 6048 N N . ALA B 1 344 ? -7.594 2.395 -1.119 1 98.5 344 ALA B N 1
ATOM 6049 C CA . ALA B 1 344 ? -8.648 3.107 -1.838 1 98.5 344 ALA B CA 1
ATOM 6050 C C . ALA B 1 344 ? -9.758 2.156 -2.266 1 98.5 344 ALA B C 1
ATOM 6052 O O . ALA B 1 344 ? -10.766 2.586 -2.832 1 98.5 344 ALA B O 1
ATOM 6053 N N . VAL B 1 345 ? -9.625 0.883 -2 1 98.81 345 VAL B N 1
ATOM 6054 C CA . VAL B 1 345 ? -10.547 -0.13 -2.506 1 98.81 345 VAL B CA 1
ATOM 6055 C C . VAL B 1 345 ? -11.961 0.161 -2.01 1 98.81 345 VAL B C 1
ATOM 6057 O O . VAL B 1 345 ? -12.914 0.133 -2.787 1 98.81 345 VAL B O 1
ATOM 6060 N N . ALA B 1 346 ? -12.102 0.462 -0.707 1 98.81 346 ALA B N 1
ATOM 6061 C CA . ALA B 1 346 ? -13.43 0.729 -0.151 1 98.81 346 ALA B CA 1
ATOM 6062 C C . ALA B 1 346 ? -14.039 1.984 -0.768 1 98.81 346 ALA B C 1
ATOM 6064 O O . ALA B 1 346 ? -15.25 2.051 -0.987 1 98.81 346 ALA B O 1
ATOM 6065 N N . HIS B 1 347 ? -13.195 2.988 -1.011 1 98.12 347 HIS B N 1
ATOM 6066 C CA . HIS B 1 347 ? -13.648 4.191 -1.696 1 98.12 347 HIS B CA 1
ATOM 6067 C C . HIS B 1 347 ? -14.156 3.871 -3.1 1 98.12 347 HIS B C 1
ATOM 6069 O O . HIS B 1 347 ? -15.219 4.336 -3.502 1 98.12 347 HIS B O 1
ATOM 6075 N N . VAL B 1 348 ? -13.438 3.076 -3.869 1 98.56 348 VAL B N 1
ATOM 6076 C CA . VAL B 1 348 ? -13.797 2.691 -5.23 1 98.56 348 VAL B CA 1
ATOM 6077 C C . VAL B 1 348 ? -15.141 1.962 -5.23 1 98.56 348 VAL B C 1
ATOM 6079 O O . VAL B 1 348 ? -16.016 2.26 -6.047 1 98.56 348 VAL B O 1
ATOM 6082 N N . LEU B 1 349 ? -15.305 1.091 -4.293 1 98.81 349 LEU B N 1
ATOM 6083 C CA . LEU B 1 349 ? -16.547 0.321 -4.203 1 98.81 349 LEU B CA 1
ATOM 6084 C C . LEU B 1 349 ? -17.719 1.227 -3.879 1 98.81 349 LEU B C 1
ATOM 6086 O O . LEU B 1 349 ? -18.844 0.987 -4.344 1 98.81 349 LEU B O 1
ATOM 6090 N N . ALA B 1 350 ? -17.469 2.24 -3.145 1 97.81 350 ALA B N 1
ATOM 6091 C CA . ALA B 1 350 ? -18.547 3.148 -2.738 1 97.81 350 ALA B CA 1
ATOM 6092 C C . ALA B 1 350 ? -18.891 4.125 -3.859 1 97.81 350 ALA B C 1
ATOM 6094 O O . ALA B 1 350 ? -20.047 4.539 -3.994 1 97.81 350 ALA B O 1
ATOM 6095 N N . GLU B 1 351 ? -17.906 4.48 -4.723 1 96.38 351 GLU B N 1
ATOM 6096 C CA . GLU B 1 351 ? -18.078 5.645 -5.586 1 96.38 351 GLU B CA 1
ATOM 6097 C C . GLU B 1 351 ? -18.188 5.234 -7.051 1 96.38 351 GLU B C 1
ATOM 6099 O O . GLU B 1 351 ? -18.672 6 -7.887 1 96.38 351 GLU B O 1
ATOM 6104 N N . GLU B 1 352 ? -17.641 4.043 -7.527 1 96.5 352 GLU B N 1
ATOM 6105 C CA . GLU B 1 352 ? -17.469 3.715 -8.938 1 96.5 352 GLU B CA 1
ATOM 6106 C C . GLU B 1 352 ? -18.516 2.711 -9.398 1 96.5 352 GLU B C 1
ATOM 6108 O O . GLU B 1 352 ? -18.453 2.193 -10.516 1 96.5 352 GLU B O 1
ATOM 6113 N N . ALA B 1 353 ? -19.625 2.475 -8.828 1 96.94 353 ALA B N 1
ATOM 6114 C CA . ALA B 1 353 ? -20.703 1.567 -9.195 1 96.94 353 ALA B CA 1
ATOM 6115 C C . ALA B 1 353 ? -20.156 0.219 -9.656 1 96.94 353 ALA B C 1
ATOM 6117 O O . ALA B 1 353 ? -20.5 -0.254 -10.742 1 96.94 353 ALA B O 1
ATOM 6118 N N . ILE B 1 354 ? -19.312 -0.401 -8.969 1 98.69 354 ILE B N 1
ATOM 6119 C CA . ILE B 1 354 ? -18.75 -1.714 -9.258 1 98.69 354 ILE B CA 1
ATOM 6120 C C . ILE B 1 354 ? -19.859 -2.758 -9.297 1 98.69 354 ILE B C 1
ATOM 6122 O O . ILE B 1 354 ? -20.734 -2.783 -8.422 1 98.69 354 ILE B O 1
ATOM 6126 N N . ASP B 1 355 ? -19.828 -3.631 -10.297 1 98.69 355 ASP B N 1
ATOM 6127 C CA . ASP B 1 355 ? -20.844 -4.664 -10.445 1 98.69 355 ASP B CA 1
ATOM 6128 C C . ASP B 1 355 ? -20.438 -5.941 -9.711 1 98.69 355 ASP B C 1
ATOM 6130 O O . ASP B 1 355 ? -21.281 -6.652 -9.172 1 98.69 355 ASP B O 1
ATOM 6134 N N . THR B 1 356 ? -19.172 -6.23 -9.781 1 98.62 356 THR B N 1
ATOM 6135 C CA . THR B 1 356 ? -18.703 -7.504 -9.25 1 98.62 356 THR B CA 1
ATOM 6136 C C . THR B 1 356 ? -17.25 -7.391 -8.781 1 98.62 356 THR B C 1
ATOM 6138 O O . THR B 1 356 ? -16.453 -6.68 -9.391 1 98.62 356 THR B O 1
ATOM 6141 N N . VAL B 1 357 ? -17 -8.008 -7.664 1 98.94 357 VAL B N 1
ATOM 6142 C CA . VAL B 1 357 ? -15.617 -8.258 -7.262 1 98.94 357 VAL B CA 1
ATOM 6143 C C . VAL B 1 357 ? -15.234 -9.703 -7.598 1 98.94 357 VAL B C 1
ATOM 6145 O O . VAL B 1 357 ? -15.938 -10.641 -7.219 1 98.94 357 VAL B O 1
ATOM 6148 N N . LEU B 1 358 ? -14.164 -9.867 -8.375 1 98.88 358 LEU B N 1
ATOM 6149 C CA . LEU B 1 358 ? -13.68 -11.18 -8.797 1 98.88 358 LEU B CA 1
ATOM 6150 C C . LEU B 1 358 ? -12.258 -11.414 -8.289 1 98.88 358 LEU B C 1
ATOM 6152 O O . LEU B 1 358 ? -11.336 -10.672 -8.641 1 98.88 358 LEU B O 1
ATOM 6156 N N . VAL B 1 359 ? -12.078 -12.445 -7.445 1 98.75 359 VAL B N 1
ATOM 6157 C CA . VAL B 1 359 ? -10.758 -12.703 -6.887 1 98.75 359 VAL B CA 1
ATOM 6158 C C . VAL B 1 359 ? -10.438 -14.195 -6.988 1 98.75 359 VAL B C 1
ATOM 6160 O O . VAL B 1 359 ? -11.328 -15.008 -7.25 1 98.75 359 VAL B O 1
ATOM 6163 N N . GLY B 1 360 ? -9.156 -14.516 -6.906 1 98.06 360 GLY B N 1
ATOM 6164 C CA . GLY B 1 360 ? -8.734 -15.898 -6.84 1 98.06 360 GLY B CA 1
ATOM 6165 C C . GLY B 1 360 ? -8.711 -16.453 -5.426 1 98.06 360 GLY B C 1
ATOM 6166 O O . GLY B 1 360 ? -9.375 -15.914 -4.535 1 98.06 360 GLY B O 1
ATOM 6167 N N . ALA B 1 361 ? -8.055 -17.578 -5.285 1 97.38 361 ALA B N 1
ATOM 6168 C CA . ALA B 1 361 ? -7.859 -18.219 -3.988 1 97.38 361 ALA B CA 1
ATOM 6169 C C . ALA B 1 361 ? -6.531 -18.969 -3.943 1 97.38 361 ALA B C 1
ATOM 6171 O O . ALA B 1 361 ? -6.117 -19.562 -4.938 1 97.38 361 ALA B O 1
ATOM 6172 N N . ASP B 1 362 ? -5.895 -18.797 -2.85 1 95.75 362 ASP B N 1
ATOM 6173 C CA . ASP B 1 362 ? -4.801 -19.719 -2.549 1 95.75 362 ASP B CA 1
ATOM 6174 C C . ASP B 1 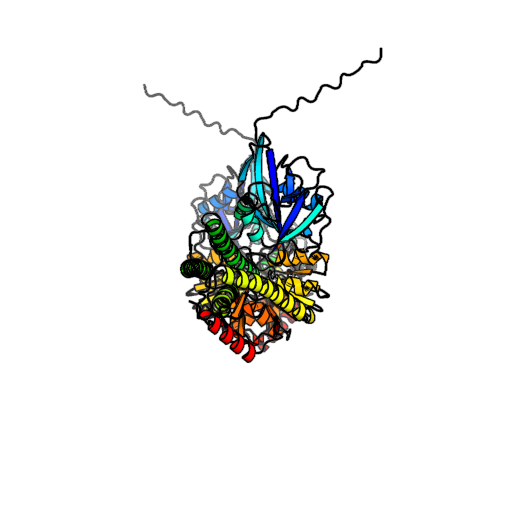362 ? -5.332 -21.047 -1.999 1 95.75 362 ASP B C 1
ATOM 6176 O O . ASP B 1 362 ? -4.879 -22.109 -2.4 1 95.75 362 ASP B O 1
ATOM 6180 N N . THR B 1 363 ? -6.285 -20.844 -1.112 1 96.62 363 THR B N 1
ATOM 6181 C CA . THR B 1 363 ? -6.887 -21.984 -0.451 1 96.62 363 THR B CA 1
ATOM 6182 C C . THR B 1 363 ? -8.352 -21.719 -0.114 1 96.62 363 THR B C 1
ATOM 6184 O O . THR B 1 363 ? -8.695 -20.625 0.316 1 96.62 363 THR B O 1
ATOM 6187 N N . ILE B 1 364 ? -9.18 -22.703 -0.366 1 97.81 364 ILE B N 1
ATOM 6188 C CA . ILE B 1 364 ? -10.555 -22.703 0.127 1 97.81 364 ILE B CA 1
ATOM 6189 C C . ILE B 1 364 ? -10.672 -23.656 1.315 1 97.81 364 ILE B C 1
ATOM 6191 O O . ILE B 1 364 ? -10.398 -24.844 1.193 1 97.81 364 ILE B O 1
ATOM 6195 N N . LEU B 1 365 ? -11.055 -23.109 2.459 1 96.81 365 LEU B N 1
ATOM 6196 C CA . LEU B 1 365 ? -11.156 -23.922 3.668 1 96.81 365 LEU B CA 1
ATOM 6197 C C . LEU B 1 365 ? -12.445 -24.734 3.674 1 96.81 365 LEU B C 1
ATOM 6199 O O . LEU B 1 365 ? -13.422 -24.375 3.012 1 96.81 365 LEU B O 1
ATOM 6203 N N . PRO B 1 366 ? -12.484 -25.828 4.492 1 95.5 366 PRO B N 1
ATOM 6204 C CA . PRO B 1 366 ? -13.656 -26.703 4.5 1 95.5 366 PRO B CA 1
ATOM 6205 C C . PRO B 1 366 ? -14.93 -26 4.953 1 95.5 366 PRO B C 1
ATOM 6207 O O . PRO B 1 366 ? -16.031 -26.406 4.59 1 95.5 366 PRO B O 1
ATOM 6210 N N . ASP B 1 367 ? -14.797 -24.906 5.691 1 94.12 367 ASP B N 1
ATOM 6211 C CA . ASP B 1 367 ? -15.961 -24.188 6.207 1 94.12 367 ASP B CA 1
ATOM 6212 C C . ASP B 1 367 ? -16.391 -23.078 5.258 1 94.12 367 ASP B C 1
ATOM 6214 O O . ASP B 1 367 ? -17.281 -22.281 5.578 1 94.12 367 ASP B O 1
ATOM 6218 N N . GLY B 1 368 ? -15.719 -23.016 4.152 1 95.75 368 GLY B N 1
ATOM 6219 C CA . GLY B 1 368 ? -16.141 -22.094 3.113 1 95.75 368 GLY B CA 1
ATOM 6220 C C . GLY B 1 368 ? -15.352 -20.781 3.133 1 95.75 368 GLY B C 1
ATOM 6221 O O . GLY B 1 368 ? -15.43 -20 2.186 1 95.75 368 GLY B O 1
ATOM 6222 N N . ARG B 1 369 ? -14.617 -20.547 4.18 1 97.19 369 ARG B N 1
ATOM 6223 C CA . ARG B 1 369 ? -13.742 -19.375 4.176 1 97.19 369 ARG B CA 1
ATOM 6224 C C . ARG B 1 369 ? -12.664 -19.5 3.107 1 97.19 369 ARG B C 1
ATOM 6226 O O . ARG B 1 369 ? -12.312 -20.609 2.701 1 97.19 369 ARG B O 1
ATOM 6233 N N . VAL B 1 370 ? -12.164 -18.344 2.676 1 97.62 370 VAL B N 1
ATOM 6234 C CA . VAL B 1 370 ? -11.203 -18.375 1.579 1 97.62 370 VAL B CA 1
ATOM 6235 C C . VAL B 1 370 ? -9.914 -17.656 1.996 1 97.62 370 VAL B C 1
ATOM 6237 O O . VAL B 1 370 ? -9.961 -16.562 2.549 1 97.62 370 VAL B O 1
ATOM 6240 N N . VAL B 1 371 ? -8.805 -18.312 1.828 1 96.88 371 VAL B N 1
ATOM 6241 C CA . VAL B 1 371 ? -7.484 -17.719 1.998 1 96.88 371 VAL B CA 1
ATOM 6242 C C . VAL B 1 371 ? -6.98 -17.188 0.66 1 96.88 371 VAL B C 1
ATOM 6244 O O . VAL B 1 371 ? -6.848 -17.938 -0.308 1 96.88 371 VAL B O 1
ATOM 6247 N N . ASN B 1 372 ? -6.734 -15.969 0.561 1 96.62 372 ASN B N 1
ATOM 6248 C CA . ASN B 1 372 ? -6.223 -15.32 -0.644 1 96.62 372 ASN B CA 1
ATOM 6249 C C . ASN B 1 372 ? -5.324 -14.133 -0.307 1 96.62 372 ASN B C 1
ATOM 6251 O O . ASN B 1 372 ? -5.086 -13.844 0.867 1 96.62 372 ASN B O 1
ATOM 6255 N N . LYS B 1 373 ? -4.77 -13.539 -1.373 1 96.44 373 LYS B N 1
ATOM 6256 C CA . LYS B 1 373 ? -3.848 -12.422 -1.185 1 96.44 373 LYS B CA 1
ATOM 6257 C C . LYS B 1 373 ? -4.414 -11.398 -0.197 1 96.44 373 LYS B C 1
ATOM 6259 O O . LYS B 1 373 ? -5.602 -11.078 -0.243 1 96.44 373 LYS B O 1
ATOM 6264 N N . THR B 1 374 ? -3.498 -10.992 0.713 1 97.38 374 THR B N 1
ATOM 6265 C CA . THR B 1 374 ? -3.865 -9.945 1.659 1 97.38 374 THR B CA 1
ATOM 6266 C C . THR B 1 374 ? -4.48 -8.75 0.932 1 97.38 374 THR B C 1
ATOM 6268 O O . THR B 1 374 ? -3.943 -8.289 -0.076 1 97.38 374 THR B O 1
ATOM 6271 N N . GLY B 1 375 ? -5.551 -8.227 1.416 1 98.56 375 GLY B N 1
ATOM 6272 C CA . GLY B 1 375 ? -6.359 -7.203 0.765 1 98.56 375 GLY B CA 1
ATOM 6273 C C . GLY B 1 375 ? -7.715 -7.715 0.314 1 98.56 375 GLY B C 1
ATOM 6274 O O . GLY B 1 375 ? -8.617 -6.926 0.033 1 98.56 375 GLY B O 1
ATOM 6275 N N . THR B 1 376 ? -7.836 -9.031 0.241 1 98.81 376 THR B N 1
ATOM 6276 C CA . THR B 1 376 ? -9.094 -9.633 -0.176 1 98.81 376 THR B CA 1
ATOM 6277 C C . THR B 1 376 ? -10.156 -9.469 0.903 1 98.81 376 THR B C 1
ATOM 6279 O O . THR B 1 376 ? -11.305 -9.141 0.602 1 98.81 376 THR B O 1
ATOM 6282 N N . ARG B 1 377 ? -9.789 -9.68 2.168 1 98.75 377 ARG B N 1
ATOM 6283 C CA . ARG B 1 377 ? -10.734 -9.578 3.273 1 98.75 377 ARG B CA 1
ATOM 6284 C C . ARG B 1 377 ? -11.336 -8.18 3.342 1 98.75 377 ARG B C 1
ATOM 6286 O O . ARG B 1 377 ? -12.562 -8.023 3.355 1 98.75 377 ARG B O 1
ATOM 6293 N N . PRO B 1 378 ? -10.484 -7.094 3.354 1 98.81 378 PRO B N 1
ATOM 6294 C CA . PRO B 1 378 ? -11.102 -5.766 3.398 1 98.81 378 PRO B CA 1
ATOM 6295 C C . PRO B 1 378 ? -11.906 -5.445 2.141 1 98.81 378 PRO B C 1
ATOM 6297 O O . PRO B 1 378 ? -12.914 -4.734 2.211 1 98.81 378 PRO B O 1
ATOM 6300 N N . ALA B 1 379 ? -11.516 -5.926 0.968 1 98.94 379 ALA B N 1
ATOM 6301 C CA . ALA B 1 379 ? -12.305 -5.727 -0.248 1 98.94 379 ALA B CA 1
ATOM 6302 C C . ALA B 1 379 ? -13.68 -6.371 -0.123 1 98.94 379 ALA B C 1
ATOM 6304 O O . ALA B 1 379 ? -14.695 -5.766 -0.483 1 98.94 379 ALA B O 1
ATOM 6305 N N . ALA B 1 380 ? -13.68 -7.551 0.403 1 98.94 380 ALA B N 1
ATOM 6306 C CA . ALA B 1 380 ? -14.938 -8.281 0.545 1 98.94 380 ALA B CA 1
ATOM 6307 C C . ALA B 1 380 ? -15.859 -7.605 1.555 1 98.94 380 ALA B C 1
ATOM 6309 O O . ALA B 1 380 ? -17.062 -7.504 1.334 1 98.94 380 ALA B O 1
ATOM 6310 N N . LEU B 1 381 ? -15.312 -7.168 2.689 1 98.88 381 LEU B N 1
ATOM 6311 C CA . LEU B 1 381 ? -16.094 -6.457 3.697 1 98.88 381 LEU B CA 1
ATOM 6312 C C . LEU B 1 381 ? -16.688 -5.172 3.123 1 98.88 381 LEU B C 1
ATOM 6314 O O . LEU B 1 381 ? -17.844 -4.859 3.359 1 98.88 381 LEU B O 1
ATOM 6318 N N . ALA B 1 382 ? -15.859 -4.426 2.369 1 98.94 382 ALA B N 1
ATOM 6319 C CA . ALA B 1 382 ? -16.328 -3.193 1.742 1 98.94 382 ALA B CA 1
ATOM 6320 C C . ALA B 1 382 ? -17.406 -3.48 0.696 1 98.94 382 ALA B C 1
ATOM 6322 O O . ALA B 1 382 ? -18.375 -2.73 0.571 1 98.94 382 ALA B O 1
ATOM 6323 N N . ALA B 1 383 ? -17.203 -4.543 -0.077 1 98.94 383 ALA B N 1
ATOM 6324 C CA . ALA B 1 383 ? -18.188 -4.934 -1.081 1 98.94 383 ALA B CA 1
ATOM 6325 C C . ALA B 1 383 ? -19.531 -5.254 -0.433 1 98.94 383 ALA B C 1
ATOM 6327 O O . ALA B 1 383 ? -20.578 -4.871 -0.949 1 98.94 383 ALA B O 1
ATOM 6328 N N . ALA B 1 384 ? -19.469 -5.98 0.666 1 98.69 384 ALA B N 1
ATOM 6329 C CA . ALA B 1 384 ? -20.688 -6.316 1.395 1 98.69 384 ALA B CA 1
ATOM 6330 C C . ALA B 1 384 ? -21.453 -5.055 1.812 1 98.69 384 ALA B C 1
ATOM 6332 O O . ALA B 1 384 ? -22.672 -5 1.718 1 98.69 384 ALA B O 1
ATOM 6333 N N . ARG B 1 385 ? -20.703 -4.035 2.275 1 98.44 385 ARG B N 1
ATOM 6334 C CA . ARG B 1 385 ? -21.297 -2.766 2.682 1 98.44 385 ARG B CA 1
ATOM 6335 C C . ARG B 1 385 ? -22.062 -2.129 1.529 1 98.44 385 ARG B C 1
ATOM 6337 O O . ARG B 1 385 ? -23.094 -1.478 1.745 1 98.44 385 ARG B O 1
ATOM 6344 N N . GLU B 1 386 ? -21.625 -2.328 0.296 1 98.44 386 GLU B N 1
ATOM 6345 C CA . GLU B 1 386 ? -22.203 -1.683 -0.875 1 98.44 386 GLU B CA 1
ATOM 6346 C C . GLU B 1 386 ? -23.125 -2.641 -1.634 1 98.44 386 GLU B C 1
ATOM 6348 O O . GLU B 1 386 ? -23.594 -2.32 -2.725 1 98.44 386 GLU B O 1
ATOM 6353 N N . ASP B 1 387 ? -23.328 -3.822 -1.147 1 98.31 387 ASP B N 1
ATOM 6354 C CA . ASP B 1 387 ? -24.141 -4.855 -1.78 1 98.31 387 ASP B CA 1
ATOM 6355 C C . ASP B 1 387 ? -23.578 -5.246 -3.143 1 98.31 387 ASP B C 1
ATOM 6357 O O . ASP B 1 387 ? -24.312 -5.379 -4.117 1 98.31 387 ASP B O 1
ATOM 6361 N N . VAL B 1 388 ? -22.297 -5.297 -3.287 1 98.81 388 VAL B N 1
ATOM 6362 C CA . VAL B 1 388 ? -21.609 -5.773 -4.477 1 98.81 388 VAL B CA 1
ATOM 6363 C C . VAL B 1 388 ? -21.203 -7.238 -4.293 1 98.81 388 VAL B C 1
ATOM 6365 O O . VAL B 1 388 ? -20.547 -7.59 -3.311 1 98.81 388 VAL B O 1
ATOM 6368 N N . PRO B 1 389 ? -21.578 -8.156 -5.172 1 98.81 389 PRO B N 1
ATOM 6369 C CA . PRO B 1 389 ? -21.234 -9.57 -5.004 1 98.81 389 PRO B CA 1
ATOM 6370 C C . PRO B 1 389 ? -19.734 -9.836 -5.195 1 98.81 389 PRO B C 1
ATOM 6372 O O . PRO B 1 389 ? -19.109 -9.211 -6.051 1 98.81 389 PRO B O 1
ATOM 6375 N N . VAL B 1 390 ? -19.234 -10.719 -4.363 1 98.88 390 VAL B N 1
ATOM 6376 C CA . VAL B 1 390 ? -17.859 -11.172 -4.457 1 98.88 390 VAL B CA 1
ATOM 6377 C C . VAL B 1 390 ? -17.812 -12.633 -4.891 1 98.88 390 VAL B C 1
ATOM 6379 O O . VAL B 1 390 ? -18.359 -13.5 -4.211 1 98.88 390 VAL B O 1
ATOM 6382 N N . TYR B 1 391 ? -17.156 -12.891 -6.016 1 98.81 391 TYR B N 1
ATOM 6383 C CA . TYR B 1 391 ? -16.984 -14.258 -6.492 1 98.81 391 TYR B CA 1
ATOM 6384 C C . TYR B 1 391 ? -15.516 -14.68 -6.402 1 98.81 391 TYR B C 1
ATOM 6386 O O . TYR B 1 391 ? -14.617 -13.891 -6.715 1 98.81 391 TYR B O 1
ATOM 6394 N N . VAL B 1 392 ? -15.32 -15.875 -5.945 1 98.81 392 VAL B N 1
ATOM 6395 C CA . VAL B 1 392 ? -13.992 -16.484 -5.91 1 98.81 392 VAL B CA 1
ATOM 6396 C C . VAL B 1 392 ? -13.859 -17.5 -7.051 1 98.81 392 VAL B C 1
ATOM 6398 O O . VAL B 1 392 ? -14.734 -18.344 -7.238 1 98.81 392 VAL B O 1
ATOM 6401 N N . VAL B 1 393 ? -12.789 -17.359 -7.777 1 98.69 393 VAL B N 1
ATOM 6402 C CA . VAL B 1 393 ? -12.523 -18.25 -8.906 1 98.69 393 VAL B CA 1
ATOM 6403 C C . VAL B 1 393 ? -11.328 -19.141 -8.602 1 98.69 393 VAL B C 1
ATOM 6405 O O . VAL B 1 393 ? -10.219 -18.641 -8.359 1 98.69 393 VAL B O 1
ATOM 6408 N N . ALA B 1 394 ? -11.555 -20.406 -8.625 1 98.31 394 ALA B N 1
ATOM 6409 C CA . ALA B 1 394 ? -10.469 -21.344 -8.359 1 98.31 394 ALA B CA 1
ATOM 6410 C C . ALA B 1 394 ? -10.852 -22.766 -8.766 1 98.31 394 ALA B C 1
ATOM 6412 O O . ALA B 1 394 ? -12.031 -23.141 -8.711 1 98.31 394 ALA B O 1
ATOM 6413 N N . ALA B 1 395 ? -9.844 -23.562 -9.188 1 98.56 395 ALA B N 1
ATOM 6414 C CA . ALA B 1 395 ? -10.094 -25 -9.328 1 98.56 395 ALA B CA 1
ATOM 6415 C C . ALA B 1 395 ? -10.508 -25.609 -7.988 1 98.56 395 ALA B C 1
ATOM 6417 O O . ALA B 1 395 ? -9.992 -25.219 -6.938 1 98.56 395 ALA B O 1
ATOM 6418 N N . SER B 1 396 ? -11.359 -26.609 -8.016 1 98.56 396 SER B N 1
ATOM 6419 C CA . SER B 1 396 ? -11.812 -27.266 -6.797 1 98.56 396 SER B CA 1
ATOM 6420 C C . SER B 1 396 ? -10.648 -27.922 -6.051 1 98.56 396 SER B C 1
ATOM 6422 O O . SER B 1 396 ? -10.734 -28.156 -4.844 1 98.56 396 SER B O 1
ATOM 6424 N N . ASP B 1 397 ? -9.523 -28.109 -6.734 1 98.5 397 ASP B N 1
ATOM 6425 C CA . ASP B 1 397 ? -8.336 -28.703 -6.133 1 98.5 397 ASP B CA 1
ATOM 6426 C C . ASP B 1 397 ? -7.773 -27.812 -5.031 1 98.5 397 ASP B C 1
ATOM 6428 O O . ASP B 1 397 ? -6.926 -28.234 -4.246 1 98.5 397 ASP B O 1
ATOM 6432 N N . LYS B 1 398 ? -8.227 -26.547 -4.965 1 98.06 398 LYS B N 1
ATOM 6433 C CA . LYS B 1 398 ? -7.734 -25.609 -3.961 1 98.06 398 LYS B CA 1
ATOM 6434 C C . LYS B 1 398 ? -8.5 -25.766 -2.646 1 98.06 398 LYS B C 1
ATOM 6436 O O . LYS B 1 398 ? -8.188 -25.078 -1.664 1 98.06 398 LYS B O 1
ATOM 6441 N N . ILE B 1 399 ? -9.484 -26.625 -2.574 1 98.31 399 ILE B N 1
ATOM 6442 C CA . ILE B 1 399 ? -10.203 -26.906 -1.338 1 98.31 399 ILE B CA 1
ATOM 6443 C C . ILE B 1 399 ? -9.32 -27.703 -0.391 1 98.31 399 ILE B C 1
ATOM 6445 O O . ILE B 1 399 ? -8.828 -28.781 -0.751 1 98.31 399 ILE B O 1
ATOM 6449 N N . SER B 1 400 ? -9.102 -27.188 0.776 1 97.5 400 SER B N 1
ATOM 6450 C CA . SER B 1 400 ? -8.211 -27.797 1.762 1 97.5 400 SER B CA 1
ATOM 6451 C C . SER B 1 400 ? -8.906 -28.953 2.482 1 97.5 400 SER B C 1
ATOM 6453 O O . SER B 1 400 ? -10.125 -28.938 2.672 1 97.5 400 SER B O 1
ATOM 6455 N N . THR B 1 401 ? -8.102 -29.922 2.854 1 95.94 401 THR B N 1
ATOM 6456 C CA . THR B 1 401 ? -8.586 -31.031 3.686 1 95.94 401 THR B CA 1
ATOM 6457 C C . THR B 1 401 ? -8.43 -30.688 5.168 1 95.94 401 THR B C 1
ATOM 6459 O O . THR B 1 401 ? -8.883 -31.438 6.031 1 95.94 401 THR B O 1
ATOM 6462 N N . ARG B 1 402 ? -7.777 -29.562 5.465 1 93.5 402 ARG B N 1
ATOM 6463 C CA . ARG B 1 402 ? -7.469 -29.141 6.828 1 93.5 402 ARG B CA 1
ATOM 6464 C C . ARG B 1 402 ? -8.148 -27.812 7.145 1 93.5 402 ARG B C 1
ATOM 6466 O O . ARG B 1 402 ? -8.391 -27 6.246 1 93.5 402 ARG B O 1
ATOM 6473 N N . GLU B 1 403 ? -8.367 -27.562 8.438 1 89.5 403 GLU B N 1
ATOM 6474 C CA . GLU B 1 403 ? -9.008 -26.328 8.875 1 89.5 403 GLU B CA 1
ATOM 6475 C C . GLU B 1 403 ? -7.977 -25.266 9.266 1 89.5 403 GLU B C 1
ATOM 6477 O O . GLU B 1 403 ? -8.289 -24.078 9.328 1 89.5 403 GLU B O 1
ATOM 6482 N N . THR B 1 404 ? -6.801 -25.766 9.555 1 86.31 404 THR B N 1
ATOM 6483 C CA . THR B 1 404 ? -5.754 -24.875 10.039 1 86.31 404 THR B CA 1
ATOM 6484 C C . THR B 1 404 ? -5.234 -23.984 8.906 1 86.31 404 THR B C 1
ATOM 6486 O O . THR B 1 404 ? -5.051 -24.453 7.781 1 86.31 404 THR B O 1
ATOM 6489 N N . VAL B 1 405 ? -5.172 -22.734 9.281 1 84.81 405 VAL B N 1
ATOM 6490 C CA . VAL B 1 405 ? -4.66 -21.766 8.32 1 84.81 405 VAL B CA 1
ATOM 6491 C C . VAL B 1 405 ? -3.242 -21.344 8.703 1 84.81 405 VAL B C 1
ATOM 6493 O O . VAL B 1 405 ? -2.986 -20.984 9.852 1 84.81 405 VAL B O 1
ATOM 6496 N N . ASN B 1 406 ? -2.291 -21.625 7.855 1 78.81 406 ASN B N 1
ATOM 6497 C CA . ASN B 1 406 ? -0.942 -21.094 8 1 78.81 406 ASN B CA 1
ATOM 6498 C C . ASN B 1 406 ? -0.707 -19.906 7.074 1 78.81 406 ASN B C 1
ATOM 6500 O O . ASN B 1 406 ? -0.512 -20.078 5.871 1 78.81 406 ASN B O 1
ATOM 6504 N N . LEU B 1 407 ? -0.733 -18.797 7.773 1 78.69 407 LEU B N 1
ATOM 6505 C CA . LEU B 1 407 ? -0.556 -17.594 6.957 1 78.69 407 LEU B CA 1
ATOM 6506 C C . LEU B 1 407 ? 0.919 -17.234 6.848 1 78.69 407 LEU B C 1
ATOM 6508 O O . LEU B 1 407 ? 1.587 -17.016 7.859 1 78.69 407 LEU B O 1
ATOM 6512 N N . GLU B 1 408 ? 1.445 -17.328 5.691 1 81.5 408 GLU B N 1
ATOM 6513 C CA . GLU B 1 408 ? 2.83 -16.953 5.418 1 81.5 408 GLU B CA 1
ATOM 6514 C C . GLU B 1 408 ? 3.041 -15.453 5.621 1 81.5 408 GLU B C 1
ATOM 6516 O O . GLU B 1 408 ? 2.107 -14.664 5.473 1 81.5 408 GLU B O 1
ATOM 6521 N N . SER B 1 409 ? 4.23 -15.141 6.098 1 87.44 409 SER B N 1
ATOM 6522 C CA . SER B 1 409 ? 4.598 -13.734 6.27 1 87.44 409 SER B CA 1
ATOM 6523 C C . SER B 1 409 ? 5.586 -13.289 5.199 1 87.44 409 SER B C 1
ATOM 6525 O O . SER B 1 409 ? 6.504 -14.023 4.848 1 87.44 409 SER B O 1
ATOM 6527 N N . GLY B 1 410 ? 5.34 -12.148 4.688 1 89.5 410 GLY B N 1
ATOM 6528 C CA . GLY B 1 410 ? 6.254 -11.57 3.717 1 89.5 410 GLY B CA 1
ATOM 6529 C C . GLY B 1 410 ? 7.48 -10.945 4.352 1 89.5 410 GLY B C 1
ATOM 6530 O O . GLY B 1 410 ? 7.602 -10.914 5.578 1 89.5 410 GLY B O 1
ATOM 6531 N N . ASP B 1 411 ? 8.352 -10.453 3.555 1 92.44 411 ASP B N 1
ATOM 6532 C CA . ASP B 1 411 ? 9.594 -9.805 3.971 1 92.44 411 ASP B CA 1
ATOM 6533 C C . ASP B 1 411 ? 9.312 -8.484 4.684 1 92.44 411 ASP B C 1
ATOM 6535 O O . ASP B 1 411 ? 8.656 -7.602 4.133 1 92.44 411 ASP B O 1
ATOM 6539 N N . ARG B 1 412 ? 9.867 -8.336 5.832 1 94.81 412 ARG B N 1
ATOM 6540 C CA . ARG B 1 412 ? 9.656 -7.109 6.602 1 94.81 412 ARG B CA 1
ATOM 6541 C C . ARG B 1 412 ? 10.242 -5.902 5.879 1 94.81 412 ARG B C 1
ATOM 6543 O O . ARG B 1 412 ? 9.703 -4.801 5.965 1 94.81 412 ARG B O 1
ATOM 6550 N N . THR B 1 413 ? 11.328 -6.098 5.121 1 96.19 413 THR B N 1
ATOM 6551 C CA . THR B 1 413 ? 12.047 -4.992 4.504 1 96.19 413 THR B CA 1
ATOM 6552 C C . THR B 1 413 ? 11.258 -4.43 3.322 1 96.19 413 THR B C 1
ATOM 6554 O O . THR B 1 413 ? 11.516 -3.307 2.879 1 96.19 413 THR B O 1
ATOM 6557 N N . ALA B 1 414 ? 10.297 -5.234 2.869 1 96.12 414 ALA B N 1
ATOM 6558 C CA . ALA B 1 414 ? 9.438 -4.758 1.792 1 96.12 414 ALA B CA 1
ATOM 6559 C C . ALA B 1 414 ? 8.469 -3.691 2.299 1 96.12 414 ALA B C 1
ATOM 6561 O O . ALA B 1 414 ? 7.941 -2.896 1.515 1 96.12 414 ALA B O 1
ATOM 6562 N N . VAL B 1 415 ? 8.258 -3.656 3.641 1 97.44 415 VAL B N 1
ATOM 6563 C CA . VAL B 1 415 ? 7.324 -2.711 4.246 1 97.44 415 VAL B CA 1
ATOM 6564 C C . VAL B 1 415 ? 8.102 -1.583 4.922 1 97.44 415 VAL B C 1
ATOM 6566 O O . VAL B 1 415 ? 7.77 -0.406 4.754 1 97.44 415 VAL B O 1
ATOM 6569 N N . TYR B 1 416 ? 9.164 -1.966 5.676 1 98.12 416 TYR B N 1
ATOM 6570 C CA . TYR B 1 416 ? 9.953 -0.991 6.418 1 98.12 416 TYR B CA 1
ATOM 6571 C C . TYR B 1 416 ? 11.438 -1.353 6.379 1 98.12 416 TYR B C 1
ATOM 6573 O O . TYR B 1 416 ? 11.828 -2.443 6.801 1 98.12 416 TYR B O 1
ATOM 6581 N N . ASP B 1 417 ? 12.195 -0.421 5.93 1 96.5 417 ASP B N 1
ATOM 6582 C CA . ASP B 1 417 ? 13.641 -0.646 5.863 1 96.5 417 ASP B CA 1
ATOM 6583 C C . ASP B 1 417 ? 14.398 0.435 6.629 1 96.5 417 ASP B C 1
ATOM 6585 O O . ASP B 1 417 ? 15.586 0.656 6.383 1 96.5 417 ASP B O 1
ATOM 6589 N N . GLY B 1 418 ? 13.703 1.137 7.473 1 96.12 418 GLY B N 1
ATOM 6590 C CA . GLY B 1 418 ? 14.352 2.158 8.281 1 96.12 418 GLY B CA 1
ATOM 6591 C C . GLY B 1 418 ? 15.07 1.595 9.492 1 96.12 418 GLY B C 1
ATOM 6592 O O . GLY B 1 418 ? 15.172 0.376 9.648 1 96.12 418 GLY B O 1
ATOM 6593 N N . ASP B 1 419 ? 15.562 2.516 10.383 1 95.62 419 ASP B N 1
ATOM 6594 C CA . ASP B 1 419 ? 16.438 2.102 11.484 1 95.62 419 ASP B CA 1
ATOM 6595 C C . ASP B 1 419 ? 15.68 2.125 12.812 1 95.62 419 ASP B C 1
ATOM 6597 O O . ASP B 1 419 ? 16.203 1.663 13.828 1 95.62 419 ASP B O 1
ATOM 6601 N N . ALA B 1 420 ? 14.461 2.609 12.766 1 96.31 420 ALA B N 1
ATOM 6602 C CA . ALA B 1 420 ? 13.711 2.676 14.016 1 96.31 420 ALA B CA 1
ATOM 6603 C C . ALA B 1 420 ? 13.32 1.281 14.492 1 96.31 420 ALA B C 1
ATOM 6605 O O . ALA B 1 420 ? 13.273 0.337 13.703 1 96.31 420 ALA B O 1
ATOM 6606 N N . ARG B 1 421 ? 13.172 1.138 15.852 1 96.12 421 ARG B N 1
ATOM 6607 C CA . ARG B 1 421 ? 12.758 -0.134 16.438 1 96.12 421 ARG B CA 1
ATOM 6608 C C . ARG B 1 421 ? 11.266 -0.368 16.234 1 96.12 421 ARG B C 1
ATOM 6610 O O . ARG B 1 421 ? 10.477 -0.212 17.156 1 96.12 421 ARG B O 1
ATOM 6617 N N . ILE B 1 422 ? 10.922 -0.848 15.086 1 97.94 422 ILE B N 1
ATOM 6618 C CA . ILE B 1 422 ? 9.539 -1.053 14.688 1 97.94 422 ILE B CA 1
ATOM 6619 C C . ILE B 1 422 ? 9.344 -2.496 14.227 1 97.94 422 ILE B C 1
ATOM 6621 O O . ILE B 1 422 ? 10.133 -3.02 13.445 1 97.94 422 ILE B O 1
ATOM 6625 N N . ASP B 1 423 ? 8.383 -3.174 14.781 1 97.94 423 ASP B N 1
ATOM 6626 C CA . ASP B 1 423 ? 7.973 -4.473 14.266 1 97.94 423 ASP B CA 1
ATOM 6627 C C . ASP B 1 423 ? 7.129 -4.316 13 1 97.94 423 ASP B C 1
ATOM 6629 O O . ASP B 1 423 ? 6.602 -3.236 12.727 1 97.94 423 ASP B O 1
ATOM 6633 N N . VAL B 1 424 ? 7.113 -5.414 12.195 1 98.06 424 VAL B N 1
ATOM 6634 C CA . VAL B 1 424 ? 6.332 -5.379 10.969 1 98.06 424 VAL B CA 1
ATOM 6635 C C . VAL B 1 424 ? 5.449 -6.621 10.875 1 98.06 424 VAL B C 1
ATOM 6637 O O . VAL B 1 424 ? 5.906 -7.734 11.156 1 98.06 424 VAL B O 1
ATOM 6640 N N . THR B 1 425 ? 4.184 -6.445 10.633 1 97.25 425 THR B N 1
ATOM 6641 C CA . THR B 1 425 ? 3.279 -7.52 10.227 1 97.25 425 THR B CA 1
ATOM 6642 C C . THR B 1 425 ? 2.951 -7.418 8.742 1 97.25 425 THR B C 1
ATOM 6644 O O . THR B 1 425 ? 2.293 -6.469 8.305 1 97.25 425 THR B O 1
ATOM 6647 N N . ASN B 1 426 ? 3.416 -8.406 7.969 1 96.75 426 ASN B N 1
ATOM 6648 C CA . ASN B 1 426 ? 3.25 -8.43 6.52 1 96.75 426 ASN B CA 1
ATOM 6649 C C . ASN B 1 426 ? 2.723 -9.781 6.039 1 96.75 426 ASN B C 1
ATOM 6651 O O . ASN B 1 426 ? 3.422 -10.508 5.336 1 96.75 426 ASN B O 1
ATOM 6655 N N . PRO B 1 427 ? 1.469 -10.023 6.379 1 96 427 PRO B N 1
ATOM 6656 C CA . PRO B 1 427 ? 0.917 -11.312 5.938 1 96 427 PRO B CA 1
ATOM 6657 C C . PRO B 1 427 ? 0.732 -11.375 4.422 1 96 427 PRO B C 1
ATOM 6659 O O . PRO B 1 427 ? 0.263 -10.414 3.809 1 96 427 PRO B O 1
ATOM 6662 N N . THR B 1 428 ? 1.062 -12.516 3.826 1 93.19 428 THR B N 1
ATOM 6663 C CA . THR B 1 428 ? 0.897 -12.703 2.389 1 93.19 428 THR B CA 1
ATOM 6664 C C . THR B 1 428 ? -0.574 -12.898 2.035 1 93.19 428 THR B C 1
ATOM 6666 O O . THR B 1 428 ? -1.027 -12.469 0.975 1 93.19 428 THR B O 1
ATOM 6669 N N . PHE B 1 429 ? -1.249 -13.562 2.93 1 95 429 PHE B N 1
ATOM 6670 C CA . PHE B 1 429 ? -2.648 -13.891 2.691 1 95 429 PHE B CA 1
ATOM 6671 C C . PHE B 1 429 ? -3.516 -13.461 3.867 1 95 429 PHE B C 1
ATOM 6673 O O . PHE B 1 429 ? -3.004 -13.18 4.953 1 95 429 PHE B O 1
ATOM 6680 N N . ASP B 1 430 ? -4.738 -13.297 3.637 1 96.88 430 ASP B N 1
ATOM 6681 C CA . ASP B 1 430 ? -5.742 -13.102 4.68 1 96.88 430 ASP B CA 1
ATOM 6682 C C . ASP B 1 430 ? -6.945 -14.023 4.461 1 96.88 430 ASP B C 1
ATOM 6684 O O . ASP B 1 430 ? -7 -14.758 3.475 1 96.88 430 ASP B O 1
ATOM 6688 N N . VAL B 1 431 ? -7.809 -14.086 5.484 1 97.75 431 VAL B N 1
ATOM 6689 C CA . VAL B 1 431 ? -8.938 -15.008 5.445 1 97.75 431 VAL B CA 1
ATOM 6690 C C . VAL B 1 431 ? -10.234 -14.227 5.242 1 97.75 431 VAL B C 1
ATOM 6692 O O . VAL B 1 431 ? -10.594 -13.383 6.07 1 97.75 431 VAL B O 1
ATOM 6695 N N . THR B 1 432 ? -10.883 -14.461 4.145 1 98.38 432 THR B N 1
ATOM 6696 C CA . THR B 1 432 ? -12.164 -13.828 3.846 1 98.38 432 THR B CA 1
ATOM 6697 C C . THR B 1 432 ? -13.32 -14.664 4.379 1 98.38 432 THR B C 1
ATOM 6699 O O . THR B 1 432 ? -13.414 -15.859 4.094 1 98.38 432 THR B O 1
ATOM 6702 N N . PRO B 1 433 ? -14.227 -14.062 5.172 1 98 433 PRO B N 1
ATOM 6703 C CA . PRO B 1 433 ? -15.383 -14.805 5.688 1 98 433 PRO B CA 1
ATOM 6704 C C . PRO B 1 433 ? -16.312 -15.297 4.582 1 98 433 PRO B C 1
ATOM 6706 O O . PRO B 1 433 ? -16.531 -14.594 3.592 1 98 433 PRO B O 1
ATOM 6709 N N . ALA B 1 434 ? -16.922 -16.469 4.82 1 97.62 434 ALA B N 1
ATOM 6710 C CA . ALA B 1 434 ? -17.781 -17.109 3.822 1 97.62 434 ALA B CA 1
ATOM 6711 C C . ALA B 1 434 ? -19.031 -16.266 3.562 1 97.62 434 ALA B C 1
ATOM 6713 O O . ALA B 1 434 ? -19.547 -16.25 2.443 1 97.62 434 ALA B O 1
ATOM 6714 N N . ASP B 1 435 ? -19.484 -15.531 4.543 1 97.81 435 ASP B N 1
ATOM 6715 C CA . ASP B 1 435 ? -20.719 -14.781 4.434 1 97.81 435 ASP B CA 1
ATOM 6716 C C . ASP B 1 435 ? -20.531 -13.523 3.592 1 97.81 435 ASP B C 1
ATOM 6718 O O . ASP B 1 435 ? -21.516 -12.852 3.24 1 97.81 435 ASP B O 1
ATOM 6722 N N . CYS B 1 436 ? -19.281 -13.219 3.223 1 98.25 436 CYS B N 1
ATOM 6723 C CA . CYS B 1 436 ? -19 -12.078 2.354 1 98.25 436 CYS B CA 1
ATOM 6724 C C . CYS B 1 436 ? -18.922 -12.508 0.894 1 98.25 436 CYS B C 1
ATOM 6726 O O . CYS B 1 436 ? -18.75 -11.672 0.004 1 98.25 436 CYS B O 1
ATOM 6728 N N . LEU B 1 437 ? -19.141 -13.82 0.641 1 98.38 437 LEU B N 1
ATOM 6729 C CA . LEU B 1 437 ? -18.953 -14.352 -0.705 1 98.38 437 LEU B CA 1
ATOM 6730 C C . LEU B 1 437 ? -20.297 -14.703 -1.342 1 98.38 437 LEU B C 1
ATOM 6732 O O . LEU B 1 437 ? -21.156 -15.32 -0.701 1 98.38 437 LEU B O 1
ATOM 6736 N N . ALA B 1 438 ? -20.453 -14.242 -2.58 1 98.31 438 ALA B N 1
ATOM 6737 C CA . ALA B 1 438 ? -21.656 -14.562 -3.334 1 98.31 438 ALA B CA 1
ATOM 6738 C C . ALA B 1 438 ? -21.578 -15.961 -3.934 1 98.31 438 ALA B C 1
ATOM 6740 O O . ALA B 1 438 ? -22.594 -16.609 -4.168 1 98.31 438 ALA B O 1
ATOM 6741 N N . GLY B 1 439 ? -20.281 -16.438 -4.219 1 98.12 439 GLY B N 1
ATOM 6742 C CA . GLY B 1 439 ? -20.125 -17.781 -4.773 1 98.12 439 GLY B CA 1
ATOM 6743 C C . GLY B 1 439 ? -18.672 -18.188 -4.934 1 98.12 439 GLY B C 1
ATOM 6744 O O . GLY B 1 439 ? -17.797 -17.344 -5.121 1 98.12 439 GLY B O 1
ATOM 6745 N N . LEU B 1 440 ? -18.469 -19.5 -4.832 1 98.62 440 LEU B N 1
ATOM 6746 C CA . LEU B 1 440 ? -17.203 -20.141 -5.184 1 98.62 440 LEU B CA 1
ATOM 6747 C C . LEU B 1 440 ? -17.297 -20.781 -6.57 1 98.62 440 LEU B C 1
ATOM 6749 O O . LEU B 1 440 ? -17.875 -21.859 -6.73 1 98.62 440 LEU B O 1
ATOM 6753 N N . VAL B 1 441 ? -16.719 -20.094 -7.57 1 98.81 441 VAL B N 1
ATOM 6754 C CA . VAL B 1 441 ? -16.812 -20.531 -8.961 1 98.81 441 VAL B CA 1
ATOM 6755 C C . VAL B 1 441 ? -15.656 -21.469 -9.289 1 98.81 441 VAL B C 1
ATOM 6757 O O . VAL B 1 441 ? -14.5 -21.047 -9.32 1 98.81 441 VAL B O 1
ATOM 6760 N N . THR B 1 442 ? -15.953 -22.766 -9.57 1 98.69 442 THR B N 1
ATOM 6761 C CA . THR B 1 442 ? -14.914 -23.766 -9.773 1 98.69 442 THR B CA 1
ATOM 6762 C C . THR B 1 442 ? -15.172 -24.578 -11.039 1 98.69 442 THR B C 1
ATOM 6764 O O . THR B 1 442 ? -16.156 -24.328 -11.742 1 98.69 442 THR B O 1
ATOM 6767 N N . ASP B 1 443 ? -14.242 -25.484 -11.336 1 98.5 443 ASP B N 1
ATOM 6768 C CA . ASP B 1 443 ? -14.359 -26.406 -12.453 1 98.5 443 ASP B CA 1
ATOM 6769 C C . ASP B 1 443 ? -15.539 -27.359 -12.258 1 98.5 443 ASP B C 1
ATOM 6771 O O . ASP B 1 443 ? -16.031 -27.953 -13.219 1 98.5 443 ASP B O 1
ATOM 6775 N N . GLN B 1 444 ? -16.047 -27.484 -11.062 1 98 444 GLN B N 1
ATOM 6776 C CA . GLN B 1 444 ? -17.156 -28.375 -10.766 1 98 444 GLN B CA 1
ATOM 6777 C C . GLN B 1 444 ? -18.453 -27.609 -10.578 1 98 444 GLN B C 1
ATOM 6779 O O . GLN B 1 444 ? -19.438 -28.156 -10.086 1 98 444 GLN B O 1
ATOM 6784 N N . GLY B 1 445 ? -18.438 -26.297 -10.883 1 98 445 GLY B N 1
ATOM 6785 C CA . GLY B 1 445 ? -19.609 -25.438 -10.727 1 98 445 GLY B CA 1
ATOM 6786 C C . GLY B 1 445 ? -19.453 -24.391 -9.633 1 98 445 GLY B C 1
ATOM 6787 O O . GLY B 1 445 ? -18.328 -24.109 -9.211 1 98 445 GLY B O 1
ATOM 6788 N N . ILE B 1 446 ? -20.531 -23.75 -9.336 1 98.31 446 ILE B N 1
ATOM 6789 C CA . ILE B 1 446 ? -20.578 -22.844 -8.188 1 98.31 446 ILE B CA 1
ATOM 6790 C C . ILE B 1 446 ? -20.922 -23.625 -6.926 1 98.31 446 ILE B C 1
ATOM 6792 O O . ILE B 1 446 ? -22.016 -24.172 -6.801 1 98.31 446 ILE B O 1
ATOM 6796 N N . LEU B 1 447 ? -20.031 -23.609 -6 1 98.06 447 LEU B N 1
ATOM 6797 C CA . LEU B 1 447 ? -20.109 -24.578 -4.906 1 98.06 447 LEU B CA 1
ATOM 6798 C C . LEU B 1 447 ? -20.844 -23.969 -3.709 1 98.06 447 LEU B C 1
ATOM 6800 O O . LEU B 1 447 ? -20.656 -22.797 -3.383 1 98.06 447 LEU B O 1
ATOM 6804 N N . ASP B 1 448 ? -21.656 -24.719 -3.041 1 95.25 448 ASP B N 1
ATOM 6805 C CA . ASP B 1 448 ? -22.219 -24.391 -1.728 1 95.25 448 ASP B CA 1
ATOM 6806 C C . ASP B 1 448 ? -21.422 -25.094 -0.618 1 95.25 448 ASP B C 1
ATOM 6808 O O . ASP B 1 448 ? -20.469 -25.812 -0.889 1 95.25 448 ASP B O 1
ATOM 6812 N N . PRO B 1 449 ? -21.734 -24.828 0.595 1 92.62 449 PRO B N 1
ATOM 6813 C CA . PRO B 1 449 ? -20.953 -25.391 1.703 1 92.62 449 PRO B CA 1
ATOM 6814 C C . PRO B 1 449 ? -20.953 -26.922 1.706 1 92.62 449 PRO B C 1
ATOM 6816 O O . PRO B 1 449 ? -19.922 -27.531 2.018 1 92.62 449 PRO B O 1
ATOM 6819 N N . ALA B 1 450 ? -21.984 -27.469 1.325 1 94.56 450 ALA B N 1
ATOM 6820 C CA . ALA B 1 450 ? -22.047 -28.938 1.282 1 94.56 450 ALA B CA 1
ATOM 6821 C C . ALA B 1 450 ? -21.125 -29.5 0.207 1 94.56 450 ALA B C 1
ATOM 6823 O O . ALA B 1 450 ? -20.5 -30.531 0.405 1 94.56 450 ALA B O 1
ATOM 6824 N N . ASP B 1 451 ? -21.109 -28.828 -0.923 1 97.5 451 ASP B N 1
ATOM 6825 C CA . ASP B 1 451 ? -20.188 -29.234 -1.989 1 97.5 451 ASP B CA 1
ATOM 6826 C C . ASP B 1 451 ? -18.734 -29.188 -1.512 1 97.5 451 ASP B C 1
ATOM 6828 O O . ASP B 1 451 ? -17.969 -30.109 -1.776 1 97.5 451 ASP B O 1
ATOM 6832 N N . VAL B 1 452 ? -18.391 -28.109 -0.828 1 98.12 452 VAL B N 1
ATOM 6833 C CA . VAL B 1 452 ? -17.016 -27.922 -0.353 1 98.12 452 VAL B CA 1
ATOM 6834 C C . VAL B 1 452 ? -16.641 -29.047 0.604 1 98.12 452 VAL B C 1
ATOM 6836 O O . VAL B 1 452 ? -15.555 -29.625 0.485 1 98.12 452 VAL B O 1
ATOM 6839 N N . GLU B 1 453 ? -17.516 -29.406 1.465 1 95.69 453 GLU B N 1
ATOM 6840 C CA . GLU B 1 453 ? -17.281 -30.484 2.426 1 95.69 453 GLU B CA 1
ATOM 6841 C C . GLU B 1 453 ? -17.094 -31.812 1.722 1 95.69 453 GLU B C 1
ATOM 6843 O O . GLU B 1 453 ? -16.219 -32.594 2.086 1 95.69 453 GLU B O 1
ATOM 6848 N N . ARG B 1 454 ? -17.906 -32.094 0.812 1 96.88 454 ARG B N 1
ATOM 6849 C CA . ARG B 1 454 ? -17.859 -33.344 0.059 1 96.88 454 ARG B CA 1
ATOM 6850 C C . ARG B 1 454 ? -16.531 -33.469 -0.677 1 96.88 454 ARG B C 1
ATOM 6852 O O . ARG B 1 454 ? -15.891 -34.531 -0.639 1 96.88 454 ARG B O 1
ATOM 6859 N N . ILE B 1 455 ? -16.172 -32.406 -1.338 1 98.06 455 ILE B N 1
ATOM 6860 C CA . ILE B 1 455 ? -14.938 -32.406 -2.113 1 98.06 455 ILE B CA 1
ATOM 6861 C C . ILE B 1 455 ? -13.742 -32.562 -1.177 1 98.06 455 ILE B C 1
ATOM 6863 O O . ILE B 1 455 ? -12.812 -33.312 -1.47 1 98.06 455 ILE B O 1
ATOM 6867 N N . ALA B 1 456 ? -13.75 -31.891 -0.028 1 97.62 456 ALA B N 1
ATOM 6868 C CA . ALA B 1 456 ? -12.688 -32.031 0.969 1 97.62 456 ALA B CA 1
ATOM 6869 C C . ALA B 1 456 ? -12.562 -33.5 1.425 1 97.62 456 ALA B C 1
ATOM 6871 O O . ALA B 1 456 ? -11.453 -34 1.583 1 97.62 456 ALA B O 1
ATOM 6872 N N . ALA B 1 457 ? -13.703 -34.156 1.591 1 96.5 457 ALA B N 1
ATOM 6873 C CA . ALA B 1 457 ? -13.719 -35.562 2.006 1 96.5 457 ALA B CA 1
ATOM 6874 C C . ALA B 1 457 ? -13.094 -36.469 0.936 1 96.5 457 ALA B C 1
ATOM 6876 O O . ALA B 1 457 ? -12.367 -37.406 1.252 1 96.5 457 ALA B O 1
ATOM 6877 N N . GLU B 1 458 ? -13.453 -36.188 -0.264 1 96.88 458 GLU B N 1
ATOM 6878 C CA . GLU B 1 458 ? -12.875 -36.938 -1.377 1 96.88 458 GLU B CA 1
ATOM 6879 C C . GLU B 1 458 ? -11.352 -36.781 -1.405 1 96.88 458 GLU B C 1
ATOM 6881 O O . GLU B 1 458 ? -10.641 -37.781 -1.637 1 96.88 458 GLU B O 1
ATOM 6886 N N . PHE B 1 459 ? -10.852 -35.594 -1.192 1 97.56 459 PHE B N 1
ATOM 6887 C CA . PHE B 1 459 ? -9.414 -35.344 -1.204 1 97.56 459 PHE B CA 1
ATOM 6888 C C . PHE B 1 459 ? -8.734 -36.062 -0.037 1 97.56 459 PHE B C 1
ATOM 6890 O O . PHE B 1 459 ? -7.598 -36.5 -0.159 1 97.56 459 PHE B O 1
ATOM 6897 N N . ARG B 1 460 ? -9.406 -36.188 1.109 1 96.56 460 ARG B N 1
ATOM 6898 C CA . ARG B 1 460 ? -8.852 -36.906 2.256 1 96.56 460 ARG B CA 1
ATOM 6899 C C . ARG B 1 460 ? -8.633 -38.375 1.93 1 96.56 460 ARG B C 1
ATOM 6901 O O . ARG B 1 460 ? -7.668 -38.969 2.4 1 96.56 460 ARG B O 1
ATOM 6908 N N . GLU B 1 461 ? -9.469 -38.906 1.145 1 96 461 GLU B N 1
ATOM 6909 C CA . GLU B 1 461 ? -9.336 -40.312 0.746 1 96 461 GLU B CA 1
ATOM 6910 C C . GLU B 1 461 ? -8.078 -40.531 -0.08 1 96 461 GLU B C 1
ATOM 6912 O O . GLU B 1 461 ? -7.469 -41.594 -0.021 1 96 461 GLU B O 1
ATOM 6917 N N . ASN B 1 462 ? -7.688 -39.5 -0.853 1 96.25 462 ASN B N 1
ATOM 6918 C CA . ASN B 1 462 ? -6.5 -39.625 -1.694 1 96.25 462 ASN B CA 1
ATOM 6919 C C . ASN B 1 462 ? -5.223 -39.594 -0.863 1 96.25 462 ASN B C 1
ATOM 6921 O O . ASN B 1 462 ? -4.145 -39.906 -1.366 1 96.25 462 ASN B O 1
ATOM 6925 N N . GLU B 1 463 ? -5.305 -39.219 0.391 1 95.25 463 GLU B N 1
ATOM 6926 C CA . GLU B 1 463 ? -4.121 -39.094 1.235 1 95.25 463 GLU B CA 1
ATOM 6927 C C . GLU B 1 463 ? -3.699 -40.438 1.82 1 95.25 463 GLU B C 1
ATOM 6929 O O . GLU B 1 463 ? -2.652 -40.531 2.463 1 95.25 463 GLU B O 1
ATOM 6934 N N . THR B 1 464 ? -4.379 -41.531 1.516 1 91.44 464 THR B N 1
ATOM 6935 C CA . THR B 1 464 ? -4.176 -42.844 2.166 1 91.44 464 THR B CA 1
ATOM 6936 C C . THR B 1 464 ? -3.109 -43.656 1.436 1 91.44 464 THR B C 1
ATOM 6938 O O . THR B 1 464 ? -2.756 -44.75 1.864 1 91.44 464 THR B O 1
ATOM 6941 N N . TRP B 1 465 ? -2.57 -43.125 0.404 1 88.94 465 TRP B N 1
ATOM 6942 C CA . TRP B 1 465 ? -1.562 -43.875 -0.336 1 88.94 465 TRP B CA 1
ATOM 6943 C C . TRP B 1 465 ? -0.309 -44.094 0.507 1 88.94 465 TRP B C 1
ATOM 6945 O O . TRP B 1 465 ? 0.477 -45 0.25 1 88.94 465 TRP B O 1
ATOM 6955 N N . ASN B 1 466 ? -0.052 -43.031 1.49 1 72.94 466 ASN B N 1
ATOM 6956 C CA . ASN B 1 466 ? 1.166 -43.062 2.293 1 72.94 466 ASN B CA 1
ATOM 6957 C C . ASN B 1 466 ? 1.013 -43.938 3.523 1 72.94 466 ASN B C 1
ATOM 6959 O O . ASN B 1 466 ? -0.047 -43.969 4.152 1 72.94 466 ASN B O 1
#